Protein AF-A0A5J4XIP2-F1 (afdb_monomer_lite)

Sequence (838 aa):
MCTDHPALLGRNWTSDTNVEKLQFLTCLLGLTLDDIAARPRLLAYSVSGHLGPRVWFMYQTGAIEAPNTIMTSGLFSFINYSRVLFNERDCWEFLRQHMQLSVETIAAHQDLLLTSLPDRLAPRWQLLSSMADARAAFKAEDHLTALATLSDQDFEQMFQANGSAKPGCQAGGRTHMALTQSNSCIGALSAATPDWAGDNPTSALIAHFVSNDQTQDDVRKKAGSPAPCQGDFLLAQQRHTEDDSPQEPSRVHALSVLPMCARLRLPSLHLCQDHSHLSKQQPWNTVHYQLVTSDAKSASAGKAAAVEAEFAKAGISAEVTQKVLERYKPYITWDVETKLRPALQSWLQELGTEQLSQQLQKAQRLLVCKPEECSEVYSWLMSKGVSAARVQQKAPTVLTRELRAVQNTFEALQQAAAFSEAQMCALFHKHSVALAYGPDRVLGTLQAVSLMLGMPMTSESFRQVIMAAHPRLFHHSAATLHQRVTFFCQMYATATHVVKAALTSGTFTITEAVMQARAAKLQEQLGWDSKQLKQKLSAQPHILRCGPSTIARNLQAMQGAGFSQTQVWEMCTTQPALLAVKWDSDTSVEKLQFVTLLLGLHLDEIAVRPHLLACSVSGWLGPRVWFLYQTGAIEAPNTVMTSGLFGYITQPQVRFSERFCAPSAFPSMVFDSAFIHHWKRRWEFLRQHMSLSVETIAAHQDLLLTSLHDRLAPRWQLLSSIANVQTAFKAEDHLTALATLSDQDFVDFVTIHGELLLLDKLLSNSMQGAQELNPFAVGVLWRHGKQLATSCGIADNSIRLKPGGTRAARRILDDSDICCYAATSQLDATRAVVQLTS

Foldseek 3Di:
DCVVPVVVVPDDCPDPQNVVQVCLCCVQQVDDPVNCVVPVVSSVDGCVPQVVVLLVLCCVLVLDVGSNDHDDPLSVVCSVPDDDSPQLVVVSCCCCVVVVDDSVLCSVLVQLSVPDGPVLCVVLVVVCVVDPCSVVPDDSSVVSCCSRPDDPVRSVVVVVVVVPDDDDDDDDDDDDDDDDDDDDDDDDDDDDDDDDDDDDDDDDDDDDDDDDDDDDDDDDDDDDDDDDDDDDDDDDDDDDDDDDDDDDDDDDDDDDDDDDDDDDDDDDDDDDDDDDDDDDDDDPPDPDPPDDDPDVVVVLVVLLVLLLVLCVVLVQDSVLSCLLCVVVVVSSVDDVPPQRNVLSVQLCVVQNSPRSSVLCNVPSCNSVDGPVQLVLLLVVCVVLVANSVLLCVPPVLLSVDGNVQLVQLLVLLCPQLVDDSVLSNLLCNQQSCSSNQGNVQSSLLLVLLCVLLVHRSPDPVSSVLSSLFHNCSSVDGSVLLNVQQVLLCVQQHVHNLLSSQCGNLVLSVDDNVLLVVLLVLCCVLLVDDSNLSSVLCSVHVNLSVDDSVLLVVLLVLVVVVVDDNVLSSLLCSVPVCSSVDNSPDPQLVLLVLCCCQQQVDDPVRCSVVSLSSVDGCLQAQVLLLVLCCVLVLAVGSNCCVVSVVVVLSSDDPVSVQVVRVPCVRPVPDHSDPVSSVQSSVLVCCCCPVVVDDSNLCSVLVLSSVDPGPVQLVVLVVLVVVLVVQDPPDDVSVSSCLSRPDDPVRSVVVSVLSVLVSVLVVLVVVCVVVPDDDDVVSVVVSVVSLVVSCVVVVVPDDDDDDDDDDDDVVVVVVVPDCPVVVNVVVVVVVVVVVVVVVD

pLDDT: mean 70.8, std 23.27, range [22.14, 98.0]

Secondary structure (DSSP, 8-state):
-TTT-GGGTTS-TTSHHHHHHHHIIIIIS---HHHHHH-GGGGTS-IIIIIHHHHHHHHHTTSSSSTTS---HHHHHHHHH---TTHHHHHHHHHHHHS---HHHHHHTHHHHHH--HHHHHHHHHHHHH-TTHHHH--HHHHHHHHHHS-HHHHHHHHHHHTT--S------------------------------------------------------------------------------------PPPPP-------PPPPP---------------TTSSSSSS--STHHHHHHHHHHHHHHHHHHTT--HHHHHHHHHH-GGGGGS-IIIIIHHHHHHHHHHHHHHHHHHHHHH-TTGGGS-HHHHHHHHHHHHHTT--HHHHHHH-GGGTSS-HHHHHHHHHHHHHHHT--HHHHHHHHHHHGGGGGS-HHHHHHHHHHHHHHHT--TTSHHHHHHHHHS-TTGGGS-HHHHHHHHHHHHHHH--SHHHHHHHHHHTGGGS-HHHHHHHHHHHHHHH---HHHHHHHHHH-GGGGGS-HHHHHHHHHHHHHTT--HHHHHHHHHH-GGGGGS-SSSHHHHHHHHIIIIIS---HHHHHT-THHHHS-IIIIIHHHHHHHHHTTSSSSTTTTTTSSTHHHHTS-HHHHHHHH--TTT-TT---SHHHHHHHHHHHHHHHHTS---HHHHHH-THHHHSS-HHHHHHHHHHHHHHHTT-SSS-HHHHHHHHHH--HHHHHHHHHHHHHHHHHHHHHHHHHHT-S---HHHHHHHHHHHHHHHHHTTTT-S---PPS---SHHHHHHHT-THHHHHHHHHHHHHHHHHHT--

Radius of gyration: 39.17 Å; chains: 1; bounding box: 99×121×96 Å

Structure (mmCIF, N/CA/C/O backbone):
data_AF-A0A5J4XIP2-F1
#
_entry.id   AF-A0A5J4XIP2-F1
#
loop_
_atom_site.group_PDB
_atom_site.id
_atom_site.type_symbol
_atom_site.label_atom_id
_atom_site.label_alt_id
_atom_site.label_comp_id
_atom_site.label_asym_id
_atom_site.label_entity_id
_atom_site.label_seq_id
_atom_site.pdbx_PDB_ins_code
_atom_site.Cartn_x
_atom_site.Cartn_y
_atom_site.Cartn_z
_atom_site.occupancy
_atom_site.B_iso_or_equiv
_atom_site.auth_seq_id
_atom_site.auth_comp_id
_atom_site.auth_asym_id
_atom_site.auth_atom_id
_atom_site.pdbx_PDB_model_num
ATOM 1 N N . MET A 1 1 ? -10.848 33.178 -17.977 1.00 63.81 1 MET A N 1
ATOM 2 C CA . MET A 1 1 ? -10.389 31.880 -17.417 1.00 63.81 1 MET A CA 1
ATOM 3 C C . MET A 1 1 ? -10.055 30.837 -18.481 1.00 63.81 1 MET A C 1
ATOM 5 O O . MET A 1 1 ? -8.889 30.515 -18.657 1.00 63.81 1 MET A O 1
ATOM 9 N N . CYS A 1 2 ? -11.050 30.219 -19.138 1.00 60.41 2 CYS A N 1
ATOM 10 C CA . CYS A 1 2 ? -10.797 29.054 -20.007 1.00 60.41 2 CYS A CA 1
ATOM 11 C C . CYS A 1 2 ? -10.112 29.412 -21.336 1.00 60.41 2 CYS A C 1
ATOM 13 O O . CYS A 1 2 ? -9.422 28.574 -21.905 1.00 60.41 2 CYS A O 1
ATOM 15 N N . THR A 1 3 ? -10.267 30.659 -21.784 1.00 63.38 3 THR A N 1
ATOM 16 C CA . THR A 1 3 ? -9.483 31.303 -22.849 1.00 63.38 3 THR A CA 1
ATOM 17 C C . THR A 1 3 ? -7.989 31.334 -22.526 1.00 63.38 3 THR A C 1
ATOM 19 O O . THR A 1 3 ? -7.162 31.005 -23.367 1.00 63.38 3 THR A O 1
ATOM 22 N N . ASP A 1 4 ? -7.654 31.684 -21.286 1.00 52.78 4 ASP A N 1
ATOM 23 C CA . ASP A 1 4 ? -6.294 32.037 -20.855 1.00 52.78 4 ASP A CA 1
ATOM 24 C C . ASP A 1 4 ? -5.553 30.824 -20.265 1.00 52.78 4 ASP A C 1
ATOM 26 O O . ASP A 1 4 ? -4.326 30.792 -20.201 1.00 52.78 4 ASP A O 1
ATOM 30 N N . HIS A 1 5 ? -6.299 29.785 -19.874 1.00 61.97 5 HIS A N 1
ATOM 31 C CA . HIS A 1 5 ? -5.780 28.461 -19.538 1.00 61.97 5 HIS A CA 1
ATOM 32 C C . HIS A 1 5 ? -6.679 27.340 -20.111 1.00 61.97 5 HIS A C 1
ATOM 34 O O . HIS A 1 5 ? -7.504 26.774 -19.386 1.00 61.97 5 HIS A O 1
ATOM 40 N N . PRO A 1 6 ? -6.479 26.933 -21.384 1.00 70.19 6 PRO A N 1
ATOM 41 C CA . PRO A 1 6 ? -7.266 25.876 -22.038 1.00 70.19 6 PRO A CA 1
ATOM 42 C C . PRO A 1 6 ? -7.255 24.517 -21.318 1.00 70.19 6 PRO A C 1
ATOM 44 O O . PRO A 1 6 ? -8.220 23.761 -21.401 1.00 70.19 6 PRO A O 1
ATOM 47 N N . ALA A 1 7 ? -6.218 24.228 -20.521 1.00 63.88 7 ALA A N 1
ATOM 48 C CA . ALA A 1 7 ? -6.122 23.033 -19.668 1.00 63.88 7 ALA A CA 1
ATOM 49 C C . ALA A 1 7 ? -7.235 22.910 -18.596 1.00 63.88 7 ALA A C 1
ATOM 51 O O . ALA A 1 7 ? -7.319 21.898 -17.895 1.00 63.88 7 ALA A O 1
ATOM 52 N N . LEU A 1 8 ? -8.086 23.931 -18.449 1.00 67.12 8 LEU A N 1
ATOM 53 C CA . LEU A 1 8 ? -9.276 23.927 -17.598 1.00 67.12 8 LEU A CA 1
ATOM 54 C C . LEU A 1 8 ? -10.524 23.340 -18.284 1.00 67.12 8 LEU A C 1
ATOM 56 O O . LEU A 1 8 ? -11.415 22.855 -17.585 1.00 67.12 8 LEU A O 1
ATOM 60 N N . LEU A 1 9 ? -10.572 23.315 -19.623 1.00 62.44 9 LEU A N 1
ATOM 61 C CA . LEU A 1 9 ? -11.719 22.820 -20.403 1.00 62.44 9 LEU A CA 1
ATOM 62 C C . LEU A 1 9 ? -11.900 21.294 -20.315 1.00 62.44 9 LEU A C 1
ATOM 64 O O . LEU A 1 9 ? -13.014 20.800 -20.438 1.00 62.44 9 LEU A O 1
ATOM 68 N N . GLY A 1 10 ? -10.821 20.546 -20.063 1.00 63.59 10 GLY A N 1
ATOM 69 C CA . GLY A 1 10 ? -10.853 19.085 -19.906 1.00 63.59 10 GLY A CA 1
ATOM 70 C C . GLY A 1 10 ? -11.088 18.586 -18.473 1.00 63.59 10 GLY A C 1
ATOM 71 O O . GLY A 1 10 ? -11.001 17.383 -18.228 1.00 63.59 10 GLY A O 1
ATOM 72 N N . ARG A 1 11 ? -11.319 19.474 -17.495 1.00 68.88 11 ARG A N 1
ATOM 73 C CA . ARG A 1 11 ? -11.442 19.090 -16.077 1.00 68.88 11 ARG A CA 1
ATOM 74 C C . ARG A 1 11 ? -12.892 18.852 -15.673 1.00 68.88 11 ARG A C 1
ATOM 76 O O . ARG A 1 11 ? -13.758 19.682 -15.922 1.00 68.88 11 ARG A O 1
ATOM 83 N N . ASN A 1 12 ? -13.142 17.757 -14.954 1.00 75.06 12 ASN A N 1
ATOM 84 C CA . ASN A 1 12 ? -14.425 17.564 -14.285 1.00 75.06 12 ASN A CA 1
ATOM 85 C C . ASN A 1 12 ? -14.520 18.480 -13.051 1.00 75.06 12 ASN A C 1
ATOM 87 O O . ASN A 1 12 ? -13.942 18.194 -12.003 1.00 75.06 12 ASN A O 1
ATOM 91 N N . TRP A 1 13 ? -15.262 19.576 -13.171 1.00 76.75 13 TRP A N 1
ATOM 92 C CA . TRP A 1 13 ? -15.461 20.544 -12.090 1.00 76.75 13 TRP A CA 1
ATOM 93 C C . TRP A 1 13 ? -16.357 20.035 -10.953 1.00 76.75 13 TRP A C 1
ATOM 95 O O . TRP A 1 13 ? -16.252 20.547 -9.843 1.00 76.75 13 TRP A O 1
ATOM 105 N N . THR A 1 14 ? -17.158 18.985 -11.175 1.00 68.12 14 THR A N 1
ATOM 106 C CA . THR A 1 14 ? -17.990 18.363 -10.128 1.00 68.12 14 THR A CA 1
ATOM 107 C C . THR A 1 14 ? -17.282 17.224 -9.389 1.00 68.12 14 THR A C 1
ATOM 109 O O . THR A 1 14 ? -17.925 16.502 -8.632 1.00 68.12 14 THR A O 1
ATOM 112 N N . SER A 1 15 ? -15.981 17.001 -9.614 1.00 77.44 15 SER A N 1
ATOM 113 C CA . SER A 1 15 ? -15.208 16.051 -8.806 1.00 77.44 15 SER A CA 1
ATOM 114 C C . SER A 1 15 ? -14.822 16.674 -7.465 1.00 77.44 15 SER A C 1
ATOM 116 O O . SER A 1 15 ? -14.308 17.797 -7.459 1.00 77.44 15 SER A O 1
ATOM 118 N N . ASP A 1 16 ? -14.955 15.917 -6.374 1.00 69.38 16 ASP A N 1
ATOM 119 C CA . ASP A 1 16 ? -14.641 16.328 -4.995 1.00 69.38 16 ASP A CA 1
ATOM 120 C C . ASP A 1 16 ? -13.322 17.115 -4.885 1.00 69.38 16 ASP A C 1
ATOM 122 O O . ASP A 1 16 ? -13.265 18.151 -4.237 1.00 69.38 16 ASP A O 1
ATOM 126 N N . THR A 1 17 ? -12.275 16.687 -5.598 1.00 76.62 17 THR A N 1
ATOM 127 C CA . THR A 1 17 ? -10.926 17.285 -5.564 1.00 76.62 17 THR A CA 1
ATOM 128 C C . THR A 1 17 ? -10.814 18.668 -6.225 1.00 76.62 17 THR A C 1
ATOM 130 O O . THR A 1 17 ? -9.815 19.355 -6.032 1.00 76.62 17 THR A O 1
ATOM 133 N N . ASN A 1 18 ? -11.792 19.085 -7.035 1.00 81.88 18 ASN A N 1
ATOM 134 C CA . ASN A 1 18 ? -11.875 20.447 -7.582 1.00 81.88 18 ASN A CA 1
ATOM 135 C C . ASN A 1 18 ? -12.811 21.329 -6.739 1.00 81.88 18 ASN A C 1
ATOM 137 O O . ASN A 1 18 ? -12.540 22.520 -6.592 1.00 81.88 18 ASN A O 1
ATOM 141 N N . VAL A 1 19 ? -13.836 20.740 -6.113 1.00 83.12 19 VAL A N 1
ATOM 142 C CA . VAL A 1 19 ? -14.669 21.414 -5.102 1.00 83.12 19 VAL A CA 1
ATOM 143 C C . VAL A 1 19 ? -13.830 21.756 -3.864 1.00 83.12 19 VAL A C 1
ATOM 145 O O . VAL A 1 19 ? -13.813 22.910 -3.451 1.00 83.12 19 VAL A O 1
ATOM 148 N N . GLU A 1 20 ? -13.035 20.807 -3.359 1.00 84.31 20 GLU A N 1
ATOM 149 C CA . GLU A 1 20 ? -12.072 20.982 -2.258 1.00 84.31 20 GLU A CA 1
ATOM 150 C C . GLU A 1 20 ? -11.075 22.121 -2.544 1.00 84.31 20 GLU A C 1
ATOM 152 O O . GLU A 1 20 ? -10.775 22.922 -1.662 1.00 84.31 20 GLU A O 1
ATOM 157 N N . LYS A 1 21 ? -10.594 22.246 -3.792 1.00 89.06 21 LYS A N 1
ATOM 158 C CA . LYS A 1 21 ? -9.721 23.357 -4.216 1.00 89.06 21 LYS A CA 1
ATOM 159 C C . LYS A 1 21 ? -10.427 24.702 -4.172 1.00 89.06 21 LYS A C 1
ATOM 161 O O . LYS A 1 21 ? -9.859 25.650 -3.643 1.00 89.06 21 LYS A O 1
ATOM 166 N N . LEU A 1 22 ? -11.630 24.794 -4.739 1.00 88.75 22 LEU A N 1
ATOM 167 C CA . LEU A 1 22 ? -12.392 26.042 -4.736 1.00 88.75 22 LEU A CA 1
ATOM 168 C C . LEU A 1 22 ? -12.723 26.455 -3.299 1.00 88.75 22 LEU A C 1
ATOM 170 O O . LEU A 1 22 ? -12.406 27.575 -2.925 1.00 88.75 22 LEU A O 1
ATOM 174 N N . GLN A 1 23 ? -13.214 25.530 -2.469 1.00 85.75 23 GLN A N 1
ATOM 175 C CA . GLN A 1 23 ? -13.461 25.760 -1.042 1.00 85.75 23 GLN A CA 1
ATOM 176 C C . GLN A 1 23 ? -12.197 26.192 -0.284 1.00 85.75 23 GLN A C 1
ATOM 178 O O . GLN A 1 23 ? -12.260 27.120 0.514 1.00 85.75 23 GLN A O 1
ATOM 183 N N . PHE A 1 24 ? -11.036 25.581 -0.538 1.00 87.25 24 PHE A N 1
ATOM 184 C CA . PHE A 1 24 ? -9.781 26.011 0.086 1.00 87.25 24 PHE A CA 1
ATOM 185 C C . PHE A 1 24 ? -9.396 27.445 -0.322 1.00 87.25 24 PHE A C 1
ATOM 187 O O . PHE A 1 24 ? -8.991 28.242 0.521 1.00 87.25 24 PHE A O 1
ATOM 194 N N . LEU A 1 25 ? -9.542 27.795 -1.603 1.00 88.38 25 LEU A N 1
ATOM 195 C CA . LEU A 1 25 ? -9.218 29.135 -2.099 1.00 88.38 25 LEU A CA 1
ATOM 196 C C . LEU A 1 25 ? -10.207 30.201 -1.589 1.00 88.38 25 LEU A C 1
ATOM 198 O O . LEU A 1 25 ? -9.766 31.256 -1.144 1.00 88.38 25 LEU A O 1
ATOM 202 N N . THR A 1 26 ? -11.517 29.937 -1.610 1.00 88.75 26 THR A N 1
ATOM 203 C CA . THR A 1 26 ? -12.541 30.926 -1.225 1.00 88.75 26 THR A CA 1
ATOM 204 C C . THR A 1 26 ? -12.792 30.995 0.280 1.00 88.75 26 THR A C 1
ATOM 206 O O . THR A 1 26 ? -13.013 32.075 0.813 1.00 88.75 26 THR A O 1
ATOM 209 N N . CYS A 1 27 ? -12.805 29.853 0.977 1.00 80.69 27 CYS A N 1
ATOM 210 C CA . CYS A 1 27 ? -13.243 29.768 2.376 1.00 80.69 27 CYS A CA 1
ATOM 211 C C . CYS A 1 27 ? -12.091 29.716 3.383 1.00 80.69 27 CYS A C 1
ATOM 213 O O . CYS A 1 27 ? -12.325 30.056 4.539 1.00 80.69 27 CYS A O 1
ATOM 215 N N . LEU A 1 28 ? -10.885 29.301 2.970 1.00 77.81 28 LEU A N 1
ATOM 216 C CA . LEU A 1 28 ? -9.678 29.486 3.780 1.00 77.81 28 LEU A CA 1
ATOM 217 C C . LEU A 1 28 ? -8.978 30.778 3.349 1.00 77.81 28 LEU A C 1
ATOM 219 O O . LEU A 1 28 ? -9.029 31.755 4.075 1.00 77.81 28 LEU A O 1
ATOM 223 N N . LEU A 1 29 ? -8.445 30.854 2.125 1.00 80.19 29 LEU A N 1
ATOM 224 C CA . LEU A 1 29 ? -7.677 32.026 1.662 1.00 80.19 29 LEU A CA 1
ATOM 225 C C . LEU A 1 29 ? -8.498 33.294 1.342 1.00 80.19 29 LEU A C 1
ATOM 227 O O . LEU A 1 29 ? -7.944 34.260 0.819 1.00 80.19 29 LEU A O 1
ATOM 231 N N . GLY A 1 30 ? -9.802 33.304 1.635 1.00 84.75 30 GLY A N 1
ATOM 232 C CA . GLY A 1 30 ? -10.672 34.478 1.494 1.00 84.75 30 GLY A CA 1
ATOM 233 C C . GLY A 1 30 ? -10.824 35.018 0.067 1.00 84.75 30 GLY A C 1
ATOM 234 O O . GLY A 1 30 ? -11.283 36.146 -0.103 1.00 84.75 30 GLY A O 1
ATOM 235 N N . LEU A 1 31 ? -10.423 34.258 -0.960 1.00 84.06 31 LEU A N 1
ATOM 236 C CA . LEU A 1 31 ? -10.414 34.744 -2.338 1.00 84.06 31 LEU A CA 1
ATOM 237 C C . LEU A 1 31 ? -11.822 34.895 -2.910 1.00 84.06 31 LEU A C 1
ATOM 239 O O . LEU A 1 31 ? -12.661 33.998 -2.794 1.00 84.06 31 LEU A O 1
ATOM 243 N N . THR A 1 32 ? -12.044 35.992 -3.633 1.00 88.44 32 THR A N 1
ATOM 244 C CA . THR A 1 32 ? -13.228 36.126 -4.485 1.00 88.44 32 THR A CA 1
ATOM 245 C C . THR A 1 32 ? -13.140 35.179 -5.689 1.00 88.44 32 THR A C 1
ATOM 247 O O . THR A 1 32 ? -12.062 34.711 -6.073 1.00 88.44 32 THR A O 1
ATOM 250 N N . LEU A 1 33 ? -14.276 34.901 -6.336 1.00 82.94 33 LEU A N 1
ATOM 251 C CA . LEU A 1 33 ? -14.262 34.156 -7.599 1.00 82.94 33 LEU A CA 1
ATOM 252 C C . LEU A 1 33 ? -13.521 34.929 -8.703 1.00 82.94 33 LEU A C 1
ATOM 254 O O . LEU A 1 33 ? -12.878 34.298 -9.539 1.00 82.94 33 LEU A O 1
ATOM 258 N N . ASP A 1 34 ? -13.531 36.263 -8.660 1.00 80.75 34 ASP A N 1
ATOM 259 C CA . ASP A 1 34 ? -12.810 37.120 -9.604 1.00 80.75 34 ASP A CA 1
ATOM 260 C C . ASP A 1 34 ? -11.289 37.073 -9.383 1.00 80.75 34 ASP A C 1
ATOM 262 O O . ASP A 1 34 ? -10.526 36.985 -10.344 1.00 80.75 34 ASP A O 1
ATOM 266 N N . ASP A 1 35 ? -10.822 36.998 -8.131 1.00 82.38 35 ASP A N 1
ATOM 267 C CA . ASP A 1 35 ? -9.408 36.768 -7.804 1.00 82.38 35 ASP A CA 1
ATOM 268 C C . ASP A 1 35 ? -8.888 35.422 -8.323 1.00 82.38 35 ASP A C 1
ATOM 270 O O . ASP A 1 35 ? -7.736 35.322 -8.761 1.00 82.38 35 ASP A O 1
ATOM 274 N N . ILE A 1 36 ? -9.727 34.384 -8.253 1.00 85.31 36 ILE A N 1
ATOM 275 C CA . ILE A 1 36 ? -9.437 33.045 -8.780 1.00 85.31 36 ILE A CA 1
ATOM 276 C C . ILE A 1 36 ? -9.505 33.061 -10.315 1.00 85.31 36 ILE A C 1
ATOM 278 O O . ILE A 1 36 ? -8.682 32.420 -10.976 1.00 85.31 36 ILE A O 1
ATOM 282 N N . ALA A 1 37 ? -10.432 33.829 -10.895 1.00 79.44 37 ALA A N 1
ATOM 283 C CA . ALA A 1 37 ? -10.573 33.991 -12.337 1.00 79.44 37 ALA A CA 1
ATOM 284 C C . ALA A 1 37 ? -9.402 34.754 -12.971 1.00 79.44 37 ALA A C 1
ATOM 286 O O . ALA A 1 37 ? -8.954 34.379 -14.056 1.00 79.44 37 ALA A O 1
ATOM 287 N N . ALA A 1 38 ? -8.868 35.757 -12.272 1.00 79.00 38 ALA A N 1
ATOM 288 C CA . ALA A 1 38 ? -7.651 36.479 -12.631 1.00 79.00 38 ALA A CA 1
ATOM 289 C C . ALA A 1 38 ? -6.371 35.648 -12.418 1.00 79.00 38 ALA A C 1
ATOM 291 O O . ALA A 1 38 ? -5.333 35.952 -13.004 1.00 79.00 38 ALA A O 1
ATOM 292 N N . ARG A 1 39 ? -6.417 34.585 -11.596 1.00 83.31 39 ARG A N 1
ATOM 293 C CA . ARG A 1 39 ? -5.248 33.751 -11.251 1.00 83.31 39 ARG A CA 1
ATOM 294 C C . ARG A 1 39 ? -5.514 32.239 -11.423 1.00 83.31 39 ARG A C 1
ATOM 296 O O . ARG A 1 39 ? -5.312 31.473 -10.474 1.00 83.31 39 ARG A O 1
ATOM 303 N N . PRO A 1 40 ? -5.884 31.737 -12.626 1.00 81.06 40 PRO A N 1
ATOM 304 C CA . PRO A 1 40 ? -6.382 30.362 -12.786 1.00 81.06 40 PRO A CA 1
ATOM 305 C C . PRO A 1 40 ? -5.359 29.265 -12.444 1.00 81.06 40 PRO A C 1
ATOM 307 O O . PRO A 1 40 ? -5.737 28.125 -12.166 1.00 81.06 40 PRO A O 1
ATOM 310 N N . ARG A 1 41 ? -4.059 29.601 -12.419 1.00 78.62 41 ARG A N 1
ATOM 311 C CA . ARG A 1 41 ? -2.966 28.701 -12.009 1.00 78.62 41 ARG A CA 1
ATOM 312 C C . ARG A 1 41 ? -3.130 28.166 -10.581 1.00 78.62 41 ARG A C 1
ATOM 314 O O . ARG A 1 41 ? -2.703 27.043 -10.326 1.00 78.62 41 ARG A O 1
ATOM 321 N N . LEU A 1 42 ? -3.817 28.882 -9.685 1.00 81.06 42 LEU A N 1
ATOM 322 C CA . LEU A 1 42 ? -4.110 28.401 -8.326 1.00 81.06 42 LEU A CA 1
ATOM 323 C C . LEU A 1 42 ? -4.879 27.064 -8.331 1.00 81.06 42 LEU A C 1
ATOM 325 O O . LEU A 1 42 ? -4.621 26.192 -7.504 1.00 81.06 42 LEU A O 1
ATOM 329 N N . LEU A 1 43 ? -5.748 26.849 -9.325 1.00 84.75 43 LEU A N 1
ATOM 330 C CA . LEU A 1 43 ? -6.528 25.617 -9.492 1.00 84.75 43 LEU A CA 1
ATOM 331 C C . LEU A 1 43 ? -5.691 24.450 -10.053 1.00 84.75 43 LEU A C 1
ATOM 333 O O . LEU A 1 43 ? -6.121 23.290 -10.013 1.00 84.75 43 LEU A O 1
ATOM 337 N N . ALA A 1 44 ? -4.483 24.706 -10.570 1.00 80.38 44 ALA A N 1
ATOM 338 C CA . ALA A 1 44 ? -3.565 23.651 -10.990 1.00 80.38 44 ALA A CA 1
ATOM 339 C C . ALA A 1 44 ? -3.061 22.848 -9.778 1.00 80.38 44 ALA A C 1
ATOM 341 O O . ALA A 1 44 ? -3.147 21.617 -9.793 1.00 80.38 44 ALA A O 1
ATOM 342 N N . TYR A 1 45 ? -2.635 23.542 -8.719 1.00 80.94 45 TYR A N 1
ATOM 343 C CA . TYR A 1 45 ? -2.047 22.968 -7.507 1.00 80.94 45 TYR A CA 1
ATOM 344 C C . TYR A 1 45 ? -2.993 22.040 -6.728 1.00 80.94 45 TYR A C 1
ATOM 346 O O . TYR A 1 45 ? -4.213 22.078 -6.882 1.00 80.94 45 TYR A O 1
ATOM 354 N N . SER A 1 46 ? -2.419 21.175 -5.886 1.00 82.81 46 SER A N 1
ATOM 355 C CA . SER A 1 46 ? -3.157 20.313 -4.951 1.00 82.81 46 SER A CA 1
ATOM 356 C C . SER A 1 46 ? -3.319 21.000 -3.592 1.00 82.81 46 SER A C 1
ATOM 358 O O . SER A 1 46 ? -2.352 21.570 -3.086 1.00 82.81 46 SER A O 1
ATOM 360 N N . VAL A 1 47 ? -4.499 20.891 -2.968 1.00 80.38 47 VAL A N 1
ATOM 361 C CA . VAL A 1 47 ? -4.732 21.385 -1.598 1.00 80.38 47 VAL A CA 1
ATOM 362 C C . VAL A 1 47 ? -3.801 20.677 -0.618 1.00 80.38 47 VAL A C 1
ATOM 364 O O . VAL A 1 47 ? -2.917 21.301 -0.038 1.00 80.38 47 VAL A O 1
ATOM 367 N N . SER A 1 48 ? -3.932 19.356 -0.504 1.00 74.19 48 SER A N 1
ATOM 368 C CA . SER A 1 48 ? -3.174 18.536 0.448 1.00 74.19 48 SER A CA 1
ATOM 369 C C . SER A 1 48 ? -1.677 18.432 0.138 1.00 74.19 48 SER A C 1
ATOM 371 O O . SER A 1 48 ? -0.892 18.156 1.040 1.00 74.19 48 SER A O 1
ATOM 373 N N . GLY A 1 49 ? -1.271 18.645 -1.119 1.00 63.59 49 GLY A N 1
ATOM 374 C CA . GLY A 1 49 ? 0.123 18.490 -1.547 1.00 63.59 49 GLY A CA 1
ATOM 375 C C . GLY A 1 49 ? 0.921 19.781 -1.743 1.00 63.59 49 GLY A C 1
ATOM 376 O O . GLY A 1 49 ? 2.139 19.695 -1.828 1.00 63.59 49 GLY A O 1
ATOM 377 N N . HIS A 1 50 ? 0.278 20.944 -1.900 1.00 85.06 50 HIS A N 1
ATOM 378 C CA . HIS A 1 50 ? 0.963 22.199 -2.258 1.00 85.06 50 HIS A CA 1
ATOM 379 C C . HIS A 1 50 ? 0.419 23.408 -1.487 1.00 85.06 50 HIS A C 1
ATOM 381 O O . HIS A 1 50 ? 1.181 24.073 -0.792 1.00 85.06 50 HIS A O 1
ATOM 387 N N . LEU A 1 51 ? -0.883 23.697 -1.605 1.00 81.88 51 LEU A N 1
ATOM 388 C CA . LEU A 1 51 ? -1.464 24.927 -1.056 1.00 81.88 51 LEU A CA 1
ATOM 389 C C . LEU A 1 51 ? -1.542 24.875 0.476 1.00 81.88 51 LEU A C 1
ATOM 391 O O . LEU A 1 51 ? -0.999 25.750 1.141 1.00 81.88 51 LEU A O 1
ATOM 395 N N . GLY A 1 52 ? -2.126 23.812 1.037 1.00 81.38 52 GLY A N 1
ATOM 396 C CA . GLY A 1 52 ? -2.249 23.604 2.483 1.00 81.38 52 GLY A CA 1
ATOM 397 C C . GLY A 1 52 ? -0.914 23.721 3.230 1.00 81.38 52 GLY A C 1
ATOM 398 O O . GLY A 1 52 ? -0.826 24.539 4.142 1.00 81.38 52 GLY A O 1
ATOM 399 N N . PRO A 1 53 ? 0.147 22.991 2.829 1.00 78.75 53 PRO A N 1
ATOM 400 C CA . PRO A 1 53 ? 1.464 23.102 3.458 1.00 78.75 53 PRO A CA 1
ATOM 401 C C . PRO A 1 53 ? 2.081 24.510 3.419 1.00 78.75 53 PRO A C 1
ATOM 403 O O . PRO A 1 53 ? 2.709 24.907 4.395 1.00 78.75 53 PRO A O 1
ATOM 406 N N . ARG A 1 54 ? 1.890 25.280 2.334 1.00 78.44 54 ARG A N 1
ATOM 407 C CA . ARG A 1 54 ? 2.416 26.657 2.218 1.00 78.44 54 ARG A CA 1
ATOM 408 C C . ARG A 1 54 ? 1.652 27.640 3.099 1.00 78.44 54 ARG A C 1
ATOM 410 O O . ARG A 1 54 ? 2.272 28.405 3.825 1.00 78.44 54 ARG A O 1
ATOM 417 N N . VAL A 1 55 ? 0.321 27.582 3.082 1.00 81.00 55 VAL A N 1
ATOM 418 C CA . VAL A 1 55 ? -0.532 28.438 3.926 1.00 81.00 55 VAL A CA 1
ATOM 419 C C . VAL A 1 55 ? -0.308 28.131 5.408 1.00 81.00 55 VAL A C 1
ATOM 421 O O . VAL A 1 55 ? -0.176 29.046 6.213 1.00 81.00 55 VAL A O 1
ATOM 424 N N . TRP A 1 56 ? -0.167 26.850 5.763 1.00 75.56 56 TRP A N 1
ATOM 425 C CA . TRP A 1 56 ? 0.175 26.435 7.123 1.00 75.56 56 TRP A CA 1
ATOM 426 C C . TRP A 1 56 ? 1.569 26.911 7.555 1.00 75.56 56 TRP A C 1
ATOM 428 O O . TRP A 1 56 ? 1.727 27.377 8.679 1.00 75.56 56 TRP A O 1
ATOM 438 N N . PHE A 1 57 ? 2.568 26.853 6.668 1.00 76.25 57 PHE A N 1
ATOM 439 C CA . PHE A 1 57 ? 3.893 27.422 6.930 1.00 76.25 57 PHE A CA 1
ATOM 440 C C . PHE A 1 57 ? 3.819 28.934 7.188 1.00 76.25 57 PHE A C 1
ATOM 442 O O . PHE A 1 57 ? 4.346 29.397 8.194 1.00 76.25 57 PHE A O 1
ATOM 449 N N . MET A 1 58 ? 3.102 29.685 6.345 1.00 78.94 58 MET A N 1
ATOM 450 C CA . MET A 1 58 ? 2.911 31.133 6.510 1.00 78.94 58 MET A CA 1
ATOM 451 C C . MET A 1 58 ? 2.181 31.482 7.815 1.00 78.94 58 MET A C 1
ATOM 453 O O . MET A 1 58 ? 2.522 32.466 8.461 1.00 78.94 58 MET A O 1
ATOM 457 N N . TYR A 1 59 ? 1.218 30.665 8.246 1.00 75.19 59 TYR A N 1
ATOM 458 C CA . TYR A 1 59 ? 0.584 30.816 9.557 1.00 75.19 59 TYR A CA 1
ATOM 459 C C . TYR A 1 59 ? 1.578 30.546 10.703 1.00 75.19 59 TYR A C 1
ATOM 461 O O . TYR A 1 59 ? 1.705 31.356 11.618 1.00 75.19 59 TYR A O 1
ATOM 469 N N . GLN A 1 60 ? 2.369 29.468 10.624 1.00 71.12 60 GLN A N 1
ATOM 470 C CA . GLN A 1 60 ? 3.379 29.140 11.641 1.00 71.12 60 GLN A CA 1
ATOM 471 C C . GLN A 1 60 ? 4.523 30.162 11.742 1.00 71.12 60 GLN A C 1
ATOM 473 O O . GLN A 1 60 ? 5.026 30.390 12.840 1.00 71.12 60 GLN A O 1
ATOM 478 N N . THR A 1 61 ? 4.930 30.801 10.641 1.00 69.69 61 THR A N 1
ATOM 479 C CA . THR A 1 61 ? 5.937 31.878 10.664 1.00 69.69 61 THR A CA 1
ATOM 480 C C . THR A 1 61 ? 5.361 33.246 11.038 1.00 69.69 61 THR A C 1
ATOM 482 O O . THR A 1 61 ? 6.118 34.217 11.132 1.00 69.69 61 THR A O 1
ATOM 485 N N . GLY A 1 62 ? 4.046 33.339 11.277 1.00 74.94 62 GLY A N 1
ATOM 486 C CA . GLY A 1 62 ? 3.324 34.583 11.548 1.00 74.94 62 GLY A CA 1
ATOM 487 C C . GLY A 1 62 ? 3.203 35.514 10.338 1.00 74.94 62 GLY A C 1
ATOM 488 O O . GLY A 1 62 ? 2.942 36.695 10.523 1.00 74.94 62 GLY A O 1
ATOM 489 N N . ALA A 1 63 ? 3.407 35.006 9.119 1.00 68.00 63 ALA A N 1
ATOM 490 C CA . ALA A 1 63 ? 3.219 35.745 7.870 1.00 68.00 63 ALA A CA 1
ATOM 491 C C . ALA A 1 63 ? 1.736 35.982 7.509 1.00 68.00 63 ALA A C 1
ATOM 493 O O . ALA A 1 63 ? 1.437 36.800 6.641 1.00 68.00 63 ALA A O 1
ATOM 494 N N . ILE A 1 64 ? 0.817 35.282 8.183 1.00 73.25 64 ILE A N 1
ATOM 495 C CA . ILE A 1 64 ? -0.614 35.600 8.275 1.00 73.25 64 ILE A CA 1
ATOM 496 C C . ILE A 1 64 ? -1.080 35.388 9.721 1.00 73.25 64 ILE A C 1
ATOM 498 O O . ILE A 1 64 ? -0.729 34.386 10.340 1.00 73.25 64 ILE A O 1
ATOM 502 N N . GLU A 1 65 ? -1.875 36.316 10.262 1.00 60.69 65 GLU A N 1
ATOM 503 C CA . GLU A 1 65 ? -2.357 36.252 11.655 1.00 60.69 65 GLU A CA 1
ATOM 504 C C . GLU A 1 65 ? -3.417 35.162 11.879 1.00 60.69 65 GLU A C 1
ATOM 506 O O . GLU A 1 65 ? -3.527 34.602 12.969 1.00 60.69 65 GLU A O 1
ATOM 511 N N . ALA A 1 66 ? -4.188 34.839 10.840 1.00 63.19 66 ALA A N 1
ATOM 512 C CA . ALA A 1 66 ? -5.160 33.756 10.819 1.00 63.19 66 ALA A CA 1
ATOM 513 C C . ALA A 1 66 ? -5.220 33.133 9.412 1.00 63.19 66 ALA A C 1
ATOM 515 O O . ALA A 1 66 ? -4.919 33.820 8.431 1.00 63.19 66 ALA A O 1
ATOM 516 N N . PRO A 1 67 ? -5.675 31.872 9.265 1.00 52.41 67 PRO A N 1
ATOM 517 C CA . PRO A 1 67 ? -5.858 31.249 7.951 1.00 52.41 67 PRO A CA 1
ATOM 518 C C . PRO A 1 67 ? -6.801 32.028 7.020 1.00 52.41 67 PRO A C 1
ATOM 520 O O . PRO A 1 67 ? -6.648 31.940 5.805 1.00 52.41 67 PRO A O 1
ATOM 523 N N . ASN A 1 68 ? -7.733 32.793 7.605 1.00 54.16 68 ASN A N 1
ATOM 524 C CA . ASN A 1 68 ? -8.818 33.507 6.927 1.00 54.16 68 ASN A CA 1
ATOM 525 C C . ASN A 1 68 ? -8.519 34.995 6.645 1.00 54.16 68 ASN A C 1
ATOM 527 O O . ASN A 1 68 ? -9.418 35.732 6.235 1.00 54.16 68 ASN A O 1
ATOM 531 N N . THR A 1 69 ? -7.300 35.476 6.911 1.00 60.28 69 THR A N 1
ATOM 532 C CA . THR A 1 69 ? -6.931 36.877 6.656 1.00 60.28 69 THR A CA 1
ATOM 533 C C . THR A 1 69 ? -6.810 37.130 5.150 1.00 60.28 69 THR A C 1
ATOM 535 O O . THR A 1 69 ? -6.161 36.358 4.444 1.00 60.28 69 THR A O 1
ATOM 538 N N . ILE A 1 70 ? -7.396 38.229 4.654 1.00 54.00 70 ILE A N 1
ATOM 539 C CA . ILE A 1 70 ? -7.288 38.636 3.243 1.00 54.00 70 ILE A CA 1
ATOM 540 C C . ILE A 1 70 ? -5.808 38.830 2.897 1.00 54.00 70 ILE A C 1
ATOM 542 O O . ILE A 1 70 ? -5.163 39.762 3.378 1.00 54.00 70 ILE A O 1
ATOM 546 N N . MET A 1 71 ? -5.263 37.946 2.061 1.00 61.16 71 MET A N 1
ATOM 547 C CA . MET A 1 71 ? -3.864 38.025 1.654 1.00 61.16 71 MET A CA 1
ATOM 548 C C . MET A 1 71 ? -3.608 39.248 0.770 1.00 61.16 71 MET A C 1
ATOM 550 O O . MET A 1 71 ? -4.325 39.521 -0.192 1.00 61.16 71 MET A O 1
ATOM 554 N N . THR A 1 72 ? -2.531 39.967 1.076 1.00 60.28 72 THR A N 1
ATOM 555 C CA . THR A 1 72 ? -2.022 41.057 0.241 1.00 60.28 72 THR A CA 1
ATOM 556 C C . THR A 1 72 ? -1.292 40.507 -0.991 1.00 60.28 72 THR A C 1
ATOM 558 O O . THR A 1 72 ? -0.914 39.334 -1.054 1.00 60.28 72 THR A O 1
ATOM 561 N N . SER A 1 73 ? -1.064 41.357 -1.995 1.00 54.12 73 SER A N 1
ATOM 562 C CA . SER A 1 73 ? -0.423 40.969 -3.262 1.00 54.12 73 SER A CA 1
ATOM 563 C C . SER A 1 73 ? 0.949 40.299 -3.083 1.00 54.12 73 SER A C 1
ATOM 565 O O . SER A 1 73 ? 1.232 39.325 -3.779 1.00 54.12 73 SER A O 1
ATOM 567 N N . GLY A 1 74 ? 1.765 40.751 -2.124 1.00 56.31 74 GLY A N 1
ATOM 568 C CA . GLY A 1 74 ? 3.067 40.142 -1.813 1.00 56.31 74 GLY A CA 1
ATOM 569 C C . GLY A 1 74 ? 2.962 38.708 -1.276 1.00 56.31 74 GLY A C 1
ATOM 570 O O . GLY A 1 74 ? 3.709 37.827 -1.698 1.00 56.31 74 GLY A O 1
ATOM 571 N N . LEU A 1 75 ? 1.971 38.422 -0.425 1.00 61.38 75 LEU A N 1
ATOM 572 C CA . LEU A 1 75 ? 1.747 37.073 0.114 1.00 61.38 75 LEU A CA 1
ATOM 573 C C . LEU A 1 75 ? 1.308 36.080 -0.986 1.00 61.38 75 LEU A C 1
ATOM 575 O O . LEU A 1 75 ? 1.669 34.901 -0.942 1.00 61.38 75 LEU A O 1
ATOM 579 N N . PHE A 1 76 ? 0.630 36.556 -2.038 1.00 65.31 76 PHE A N 1
ATOM 580 C CA . PHE A 1 76 ? 0.357 35.748 -3.234 1.00 65.31 76 PHE A CA 1
ATOM 581 C C . PHE A 1 76 ? 1.586 35.506 -4.118 1.00 65.31 76 PHE A C 1
ATOM 583 O O . PHE A 1 76 ? 1.683 34.435 -4.730 1.00 65.31 76 PHE A O 1
ATOM 590 N N . SER A 1 77 ? 2.536 36.444 -4.178 1.00 61.75 77 SER A N 1
ATOM 591 C CA . SER A 1 77 ? 3.841 36.209 -4.812 1.00 61.75 77 SER A CA 1
ATOM 592 C C . SER A 1 77 ? 4.646 35.153 -4.055 1.00 61.75 77 SER A C 1
ATOM 594 O O . SER A 1 77 ? 5.271 34.303 -4.689 1.00 61.75 77 SER A O 1
ATOM 596 N N . PHE A 1 78 ? 4.549 35.098 -2.722 1.00 61.75 78 PHE A N 1
ATOM 597 C CA . PHE A 1 78 ? 5.127 33.993 -1.957 1.00 61.75 78 PHE A CA 1
ATOM 598 C C . PHE A 1 78 ? 4.519 32.643 -2.378 1.00 61.75 78 PHE A C 1
ATOM 600 O O . PHE A 1 78 ? 5.245 31.786 -2.879 1.00 61.75 78 PHE A O 1
ATOM 607 N N . ILE A 1 79 ? 3.190 32.467 -2.284 1.00 67.69 79 ILE A N 1
ATOM 608 C CA . ILE A 1 79 ? 2.520 31.187 -2.604 1.00 67.69 79 ILE A CA 1
ATOM 609 C C . ILE A 1 79 ? 2.808 30.687 -4.028 1.00 67.69 79 ILE A C 1
ATOM 611 O O . ILE A 1 79 ? 2.897 29.472 -4.223 1.00 67.69 79 ILE A O 1
ATOM 615 N N . ASN A 1 80 ? 2.946 31.572 -5.022 1.00 58.16 80 ASN A N 1
ATOM 616 C CA . ASN A 1 80 ? 3.218 31.158 -6.404 1.00 58.16 80 ASN A CA 1
ATOM 617 C C . ASN A 1 80 ? 4.675 30.721 -6.641 1.00 58.16 80 ASN A C 1
ATOM 619 O O . ASN A 1 80 ? 4.894 29.803 -7.436 1.00 58.16 80 ASN A O 1
ATOM 623 N N . TYR A 1 81 ? 5.655 31.340 -5.970 1.00 54.16 81 TYR A N 1
ATOM 624 C CA . TYR A 1 81 ? 7.077 31.163 -6.294 1.00 54.16 81 TYR A CA 1
ATOM 625 C C . TYR A 1 81 ? 7.868 30.277 -5.321 1.00 54.16 81 TYR A C 1
ATOM 627 O O . TYR A 1 81 ? 8.768 29.574 -5.782 1.00 54.16 81 TYR A O 1
ATOM 635 N N . SER A 1 82 ? 7.534 30.227 -4.024 1.00 51.19 82 SER A N 1
ATOM 636 C CA . SER A 1 82 ? 8.241 29.341 -3.084 1.00 51.19 82 SER A CA 1
ATOM 637 C C . SER A 1 82 ? 8.100 27.868 -3.485 1.00 51.19 82 SER A C 1
ATOM 639 O O . SER A 1 82 ? 7.044 27.414 -3.940 1.00 51.19 82 SER A O 1
ATOM 641 N N . ARG A 1 83 ? 9.179 27.088 -3.372 1.00 49.16 83 ARG A N 1
ATOM 642 C CA . ARG A 1 83 ? 9.196 25.656 -3.744 1.00 49.16 83 ARG A CA 1
ATOM 643 C C . ARG A 1 83 ? 9.940 24.774 -2.736 1.00 49.16 83 ARG A C 1
ATOM 645 O O . ARG A 1 83 ? 9.821 23.556 -2.859 1.00 49.16 83 ARG A O 1
ATOM 652 N N . VAL A 1 84 ? 10.653 25.326 -1.749 1.00 48.56 84 VAL A N 1
ATOM 653 C CA . VAL A 1 84 ? 11.560 24.574 -0.862 1.00 48.56 84 VAL A CA 1
ATOM 654 C C . VAL A 1 84 ? 11.349 24.964 0.609 1.00 48.56 84 VAL A C 1
ATOM 656 O O . VAL A 1 84 ? 12.150 25.666 1.218 1.00 48.56 84 VAL A O 1
ATOM 659 N N . LEU A 1 85 ? 10.292 24.409 1.214 1.00 48.22 85 LEU A N 1
ATOM 660 C CA . LEU A 1 85 ? 9.831 24.682 2.591 1.00 48.22 85 LEU A CA 1
ATOM 661 C C . LEU A 1 85 ? 10.847 24.437 3.736 1.00 48.22 85 LEU A C 1
ATOM 663 O O . LEU A 1 85 ? 10.506 24.685 4.889 1.00 48.22 85 LEU A O 1
ATOM 667 N N . PHE A 1 86 ? 12.045 23.908 3.464 1.00 43.62 86 PHE A N 1
ATOM 668 C CA . PHE A 1 86 ? 13.082 23.697 4.485 1.00 43.62 86 PHE A CA 1
ATOM 669 C C . PHE A 1 86 ? 14.037 24.894 4.577 1.00 43.62 86 PHE A C 1
ATOM 671 O O . PHE A 1 86 ? 13.982 25.618 5.563 1.00 43.62 86 PHE A O 1
ATOM 678 N N . ASN A 1 87 ? 14.836 25.172 3.541 1.00 53.31 87 ASN A N 1
ATOM 679 C CA . ASN A 1 87 ? 15.788 26.294 3.557 1.00 53.31 87 ASN A CA 1
ATOM 680 C C . ASN A 1 87 ? 15.091 27.657 3.756 1.00 53.31 87 ASN A C 1
ATOM 682 O O . ASN A 1 87 ? 15.629 28.538 4.422 1.00 53.31 87 ASN A O 1
ATOM 686 N N . GLU A 1 88 ? 13.876 27.813 3.214 1.00 65.06 88 GLU A N 1
ATOM 687 C CA . GLU A 1 88 ? 13.051 29.016 3.388 1.00 65.06 88 GLU A CA 1
ATOM 688 C C . GLU A 1 88 ? 12.701 29.273 4.870 1.00 65.06 88 GLU A C 1
ATOM 690 O O . GLU A 1 88 ? 12.584 30.429 5.276 1.00 65.06 88 GLU A O 1
ATOM 695 N N . ARG A 1 89 ? 12.574 28.221 5.698 1.00 68.19 89 ARG A N 1
ATOM 696 C CA . ARG A 1 89 ? 12.291 28.349 7.136 1.00 68.19 89 ARG A CA 1
ATOM 697 C C . ARG A 1 89 ? 13.470 28.943 7.892 1.00 68.19 89 ARG A C 1
ATOM 699 O O . ARG A 1 89 ? 13.281 29.893 8.646 1.00 68.19 89 ARG A O 1
ATOM 706 N N . ASP A 1 90 ? 14.659 28.389 7.690 1.00 69.94 90 ASP A N 1
ATOM 707 C CA . ASP A 1 90 ? 15.834 28.746 8.484 1.00 69.94 90 ASP A CA 1
ATOM 708 C C . ASP A 1 90 ? 16.296 30.177 8.159 1.00 69.94 90 ASP A C 1
ATOM 710 O O . ASP A 1 90 ? 16.639 30.935 9.066 1.00 69.94 90 ASP A O 1
ATOM 714 N N . CYS A 1 91 ? 16.181 30.608 6.894 1.00 70.62 91 CYS A N 1
ATOM 715 C CA . CYS A 1 91 ? 16.350 32.015 6.515 1.00 70.62 91 CYS A CA 1
ATOM 716 C C . CYS A 1 91 ? 15.274 32.928 7.134 1.00 70.62 91 CYS A C 1
ATOM 718 O O . CYS A 1 91 ? 15.614 33.993 7.648 1.00 70.62 91 CYS A O 1
ATOM 720 N N . TRP A 1 92 ? 13.992 32.539 7.130 1.00 76.44 92 TRP A N 1
ATOM 721 C CA . TRP A 1 92 ? 12.918 33.361 7.708 1.00 76.44 92 TRP A CA 1
ATOM 722 C C . TRP A 1 92 ? 13.058 33.516 9.229 1.00 76.44 92 TRP A C 1
ATOM 724 O O . TRP A 1 92 ? 12.914 34.618 9.762 1.00 76.44 92 TRP A O 1
ATOM 734 N N . GLU A 1 93 ? 13.375 32.432 9.941 1.00 74.94 93 GLU A N 1
ATOM 735 C CA . GLU A 1 93 ? 13.649 32.481 11.378 1.00 74.94 93 GLU A CA 1
ATOM 736 C C . GLU A 1 93 ? 14.927 33.271 11.683 1.00 74.94 93 GLU A C 1
ATOM 738 O O . GLU A 1 93 ? 14.900 34.096 12.594 1.00 74.94 93 GLU A O 1
ATOM 743 N N . PHE A 1 94 ? 15.996 33.137 10.888 1.00 77.31 94 PHE A N 1
ATOM 744 C CA . PHE A 1 94 ? 17.211 33.941 11.051 1.00 77.31 94 PHE A CA 1
ATOM 745 C C . PHE A 1 94 ? 16.944 35.448 10.880 1.00 77.31 94 PHE A C 1
ATOM 747 O O . PHE A 1 94 ? 17.287 36.240 11.761 1.00 77.31 94 PHE A O 1
ATOM 754 N N . LEU A 1 95 ? 16.282 35.851 9.790 1.00 79.94 95 LEU A N 1
ATOM 755 C CA . LEU A 1 95 ? 15.931 37.251 9.518 1.00 79.94 95 LEU A CA 1
ATOM 756 C C . LEU A 1 95 ? 15.019 37.833 10.614 1.00 79.94 95 LEU A C 1
ATOM 758 O O . LEU A 1 95 ? 15.241 38.951 11.084 1.00 79.94 95 LEU A O 1
ATOM 762 N N . ARG A 1 96 ? 14.029 37.067 11.087 1.00 79.75 96 ARG A N 1
ATOM 763 C CA . ARG A 1 96 ? 13.115 37.524 12.144 1.00 79.75 96 ARG A CA 1
ATOM 764 C C . ARG A 1 96 ? 13.785 37.592 13.523 1.00 79.75 96 ARG A C 1
ATOM 766 O O . ARG A 1 96 ? 13.583 38.568 14.240 1.00 79.75 96 ARG A O 1
ATOM 773 N N . GLN A 1 97 ? 14.571 36.585 13.909 1.00 76.94 97 GLN A N 1
ATOM 774 C CA . GLN A 1 97 ? 15.146 36.477 15.259 1.00 76.94 97 GLN A CA 1
ATOM 775 C C . GLN A 1 97 ? 16.440 37.290 15.431 1.00 76.94 97 GLN A C 1
ATOM 777 O O . GLN A 1 97 ? 16.639 37.893 16.485 1.00 76.94 97 GLN A O 1
ATOM 782 N N . HIS A 1 98 ? 17.307 37.348 14.413 1.00 74.75 98 HIS A N 1
ATOM 783 C CA . HIS A 1 98 ? 18.633 37.978 14.516 1.00 74.75 98 HIS A CA 1
ATOM 784 C C . HIS A 1 98 ? 18.744 39.365 13.869 1.00 74.75 98 HIS A C 1
ATOM 786 O O . HIS A 1 98 ? 19.641 40.116 14.258 1.00 74.75 98 HIS A O 1
ATOM 792 N N . MET A 1 99 ? 17.847 39.733 12.943 1.00 73.69 99 MET A N 1
ATOM 793 C CA . MET A 1 99 ? 17.749 41.099 12.391 1.00 73.69 99 MET A CA 1
ATOM 794 C C . MET A 1 99 ? 16.519 41.883 12.894 1.00 73.69 99 MET A C 1
ATOM 796 O O . MET A 1 99 ? 16.392 43.062 12.580 1.00 73.69 99 MET A O 1
ATOM 800 N N . GLN A 1 100 ? 15.638 41.265 13.697 1.00 78.38 100 GLN A N 1
ATOM 801 C CA . GLN A 1 100 ? 14.433 41.884 14.292 1.00 78.38 100 GLN A CA 1
ATOM 802 C C . GLN A 1 100 ? 13.449 42.496 13.273 1.00 78.38 100 GLN A C 1
ATOM 804 O O . GLN A 1 100 ? 12.712 43.432 13.583 1.00 78.38 100 GLN A O 1
ATOM 809 N N . LEU A 1 101 ? 13.432 41.971 12.048 1.00 76.81 101 LEU A N 1
ATOM 810 C CA . LEU A 1 101 ? 12.635 42.517 10.951 1.00 76.81 101 LEU A CA 1
ATOM 811 C C . LEU A 1 101 ? 11.147 42.190 11.105 1.00 76.81 101 LEU A C 1
ATOM 813 O O . LEU A 1 101 ? 10.778 41.113 11.587 1.00 76.81 101 LEU A O 1
ATOM 817 N N . SER A 1 102 ? 10.292 43.104 10.642 1.00 77.94 102 SER A N 1
ATOM 818 C CA . SER A 1 102 ? 8.855 42.848 10.567 1.00 77.94 102 SER A CA 1
ATOM 819 C C . SER A 1 102 ? 8.538 41.839 9.457 1.00 77.94 102 SER A C 1
ATOM 821 O O . SER A 1 102 ? 9.299 41.656 8.502 1.00 77.94 102 SER A O 1
ATOM 823 N N . VAL A 1 103 ? 7.385 41.185 9.585 1.00 67.06 103 VAL A N 1
ATOM 824 C CA . VAL A 1 103 ? 6.859 40.234 8.596 1.00 67.06 103 VAL A CA 1
ATOM 825 C C . VAL A 1 103 ? 6.689 40.902 7.231 1.00 67.06 103 VAL A C 1
ATOM 827 O O . VAL A 1 103 ? 7.028 40.319 6.203 1.00 67.06 103 VAL A O 1
ATOM 830 N N . GLU A 1 104 ? 6.222 42.146 7.231 1.00 68.75 104 GLU A N 1
ATOM 831 C CA . GLU A 1 104 ? 5.993 42.975 6.053 1.00 68.75 104 GLU A CA 1
ATOM 832 C C . GLU A 1 104 ? 7.321 43.361 5.394 1.00 68.75 104 GLU A C 1
ATOM 834 O O . GLU A 1 104 ? 7.445 43.251 4.177 1.00 68.75 104 GLU A O 1
ATOM 839 N N . THR A 1 105 ? 8.340 43.739 6.179 1.00 70.81 105 THR A N 1
ATOM 840 C CA . THR A 1 105 ? 9.686 44.029 5.659 1.00 70.81 105 THR A CA 1
ATOM 841 C C . THR A 1 105 ? 10.320 42.789 5.025 1.00 70.81 105 THR A C 1
ATOM 843 O O . THR A 1 105 ? 10.882 42.896 3.936 1.00 70.81 105 THR A O 1
ATOM 846 N N . ILE A 1 106 ? 10.205 41.611 5.653 1.00 74.12 106 ILE A N 1
ATOM 847 C CA . ILE A 1 106 ? 10.716 40.347 5.092 1.00 74.12 106 ILE A CA 1
ATOM 848 C C . ILE A 1 106 ? 9.962 39.987 3.800 1.00 74.12 106 ILE A C 1
ATOM 850 O O . ILE A 1 106 ? 10.589 39.658 2.795 1.00 74.12 106 ILE A O 1
ATOM 854 N N . ALA A 1 107 ? 8.629 40.098 3.790 1.00 66.62 107 ALA A N 1
ATOM 855 C CA . ALA A 1 107 ? 7.807 39.804 2.615 1.00 66.62 107 ALA A CA 1
ATOM 856 C C . ALA A 1 107 ? 8.031 40.790 1.450 1.00 66.62 107 ALA A C 1
ATOM 858 O O . ALA A 1 107 ? 7.935 40.391 0.291 1.00 66.62 107 ALA A O 1
ATOM 859 N N . ALA A 1 108 ? 8.353 42.056 1.738 1.00 68.12 108 ALA A N 1
ATOM 860 C CA . ALA A 1 108 ? 8.689 43.061 0.729 1.00 68.12 108 ALA A CA 1
ATOM 861 C C . ALA A 1 108 ? 10.050 42.805 0.052 1.00 68.12 108 ALA A C 1
ATOM 863 O O . ALA A 1 108 ? 10.226 43.166 -1.107 1.00 68.12 108 ALA A O 1
ATOM 864 N N . HIS A 1 109 ? 10.986 42.142 0.740 1.00 69.62 109 HIS A N 1
ATOM 865 C CA . HIS A 1 109 ? 12.318 41.799 0.226 1.00 69.62 109 HIS A CA 1
ATOM 866 C C . HIS A 1 109 ? 12.401 40.312 -0.174 1.00 69.62 109 HIS A C 1
ATOM 868 O O . HIS A 1 109 ? 13.353 39.612 0.174 1.00 69.62 109 HIS A O 1
ATOM 874 N N . GLN A 1 110 ? 11.392 39.815 -0.906 1.00 64.25 110 GLN A N 1
ATOM 875 C CA . GLN A 1 110 ? 11.251 38.393 -1.262 1.00 64.25 110 GLN A CA 1
ATOM 876 C C . GLN A 1 110 ? 12.494 37.811 -1.969 1.00 64.25 110 GLN A C 1
ATOM 878 O O . GLN A 1 110 ? 12.835 36.650 -1.737 1.00 64.25 110 GLN A O 1
ATOM 883 N N . ASP A 1 111 ? 13.214 38.604 -2.768 1.00 59.19 111 ASP A N 1
ATOM 884 C CA . ASP A 1 111 ? 14.439 38.171 -3.455 1.00 59.19 111 ASP A CA 1
ATOM 885 C C . ASP A 1 111 ? 15.554 37.745 -2.487 1.00 59.19 111 ASP A C 1
ATOM 887 O O . ASP A 1 111 ? 16.333 36.841 -2.790 1.00 59.19 111 ASP A O 1
ATOM 891 N N . LEU A 1 112 ? 15.600 38.326 -1.285 1.00 60.84 112 LEU A N 1
ATOM 892 C CA . LEU A 1 112 ? 16.602 38.039 -0.255 1.00 60.84 112 LEU A CA 1
ATOM 893 C C . LEU A 1 112 ? 16.454 36.593 0.265 1.00 60.84 112 LEU A C 1
ATOM 895 O O . LEU A 1 112 ? 17.448 35.886 0.441 1.00 60.84 112 LEU A O 1
ATOM 899 N N . LEU A 1 113 ? 15.211 36.111 0.393 1.00 60.97 113 LEU A N 1
ATOM 900 C CA . LEU A 1 113 ? 14.874 34.715 0.720 1.00 60.97 113 LEU A CA 1
ATOM 901 C C . LEU A 1 113 ? 15.143 33.732 -0.435 1.00 60.97 113 LEU A C 1
ATOM 903 O O . LEU A 1 113 ? 15.324 32.541 -0.191 1.00 60.97 113 LEU A O 1
ATOM 907 N N . LEU A 1 114 ? 15.139 34.204 -1.687 1.00 54.94 114 LEU A N 1
ATOM 908 C CA . LEU A 1 114 ? 15.304 33.375 -2.892 1.00 54.94 114 LEU A CA 1
ATOM 909 C C . LEU A 1 114 ? 16.764 33.261 -3.371 1.00 54.94 114 LEU A C 1
ATOM 911 O O . LEU A 1 114 ? 17.074 32.390 -4.188 1.00 54.94 114 LEU A O 1
ATOM 915 N N . THR A 1 115 ? 17.650 34.135 -2.888 1.00 48.66 115 THR A N 1
ATOM 916 C CA . THR A 1 115 ? 19.044 34.264 -3.356 1.00 48.66 115 THR A CA 1
ATOM 917 C C . THR A 1 115 ? 20.099 33.938 -2.299 1.00 48.66 115 THR A C 1
ATOM 919 O O . THR A 1 115 ? 21.250 33.687 -2.660 1.00 48.66 115 THR A O 1
ATOM 922 N N . SER A 1 116 ? 19.747 33.906 -1.007 1.00 56.12 116 SER A N 1
ATOM 923 C CA . SER A 1 116 ? 20.718 33.731 0.080 1.00 56.12 116 SER A CA 1
ATOM 924 C C . SER A 1 116 ? 20.399 32.557 1.018 1.00 56.12 116 SER A C 1
ATOM 926 O O . SER A 1 116 ? 19.257 32.319 1.405 1.00 56.12 116 SER A O 1
ATOM 928 N N . LEU A 1 117 ? 21.447 31.804 1.372 1.00 60.69 117 LEU A N 1
ATOM 929 C CA . LEU A 1 117 ? 21.419 30.733 2.375 1.00 60.69 117 LEU A CA 1
ATOM 930 C C . LEU A 1 117 ? 21.796 31.288 3.762 1.00 60.69 117 LEU A C 1
ATOM 932 O O . LEU A 1 117 ? 22.538 32.278 3.820 1.00 60.69 117 LEU A O 1
ATOM 936 N N . PRO A 1 118 ? 21.405 30.627 4.874 1.00 61.22 118 PRO A N 1
ATOM 937 C CA . PRO A 1 118 ? 21.781 31.060 6.223 1.00 61.22 118 PRO A CA 1
ATOM 938 C C . PRO A 1 118 ? 23.301 31.201 6.383 1.00 61.22 118 PRO A C 1
ATOM 940 O O . PRO A 1 118 ? 23.777 32.189 6.938 1.00 61.22 118 PRO A O 1
ATOM 943 N N . ASP A 1 119 ? 24.062 30.282 5.783 1.00 63.88 119 ASP A N 1
ATOM 944 C CA . ASP A 1 119 ? 25.532 30.245 5.811 1.00 63.88 119 ASP A CA 1
ATOM 945 C C . ASP A 1 119 ? 26.204 31.437 5.100 1.00 63.88 119 ASP A C 1
ATOM 947 O O . ASP A 1 119 ? 27.380 31.708 5.332 1.00 63.88 119 ASP A O 1
ATOM 951 N N . ARG A 1 120 ? 25.474 32.167 4.240 1.00 68.00 120 ARG A N 1
ATOM 952 C CA . ARG A 1 120 ? 25.930 33.423 3.612 1.00 68.00 120 ARG A CA 1
ATOM 953 C C . ARG A 1 120 ? 25.446 34.657 4.373 1.00 68.00 120 ARG A C 1
ATOM 955 O O . ARG A 1 120 ? 26.185 35.635 4.485 1.00 68.00 120 ARG A O 1
ATOM 962 N N . LEU A 1 121 ? 24.225 34.619 4.911 1.00 71.25 121 LEU A N 1
ATOM 963 C CA . LEU A 1 121 ? 23.670 35.722 5.699 1.00 71.25 121 LEU A CA 1
ATOM 964 C C . LEU A 1 121 ? 24.367 35.877 7.052 1.00 71.25 121 LEU A C 1
ATOM 966 O O . LEU A 1 121 ? 24.650 37.006 7.450 1.00 71.25 121 LEU A O 1
ATOM 970 N N . ALA A 1 122 ? 24.677 34.779 7.745 1.00 73.25 122 ALA A N 1
ATOM 971 C CA . ALA A 1 122 ? 25.265 34.834 9.079 1.00 73.25 122 ALA A CA 1
ATOM 972 C C . ALA A 1 122 ? 26.646 35.525 9.104 1.00 73.25 122 ALA A C 1
ATOM 974 O O . ALA A 1 122 ? 26.782 36.468 9.885 1.00 73.25 122 ALA A O 1
ATOM 975 N N . PRO A 1 123 ? 27.632 35.200 8.238 1.00 74.81 123 PRO A N 1
ATOM 976 C CA . PRO A 1 123 ? 28.915 35.907 8.224 1.00 74.81 123 PRO A CA 1
ATOM 977 C C . PRO A 1 123 ? 28.785 37.385 7.831 1.00 74.81 123 PRO A C 1
ATOM 979 O O . PRO A 1 123 ? 29.339 38.246 8.514 1.00 74.81 123 PRO A O 1
ATOM 982 N N . ARG A 1 124 ? 28.000 37.704 6.785 1.00 78.12 124 ARG A N 1
ATOM 983 C CA . ARG A 1 124 ? 27.758 39.096 6.352 1.00 78.12 124 ARG A CA 1
ATOM 984 C C . ARG A 1 124 ? 27.095 39.927 7.465 1.00 78.12 124 ARG A C 1
ATOM 986 O O . ARG A 1 124 ? 27.506 41.059 7.718 1.00 78.12 124 ARG A O 1
ATOM 993 N N . TRP A 1 125 ? 26.109 39.364 8.169 1.00 77.38 125 TRP A N 1
ATOM 994 C CA . TRP A 1 125 ? 25.430 40.022 9.294 1.00 77.38 125 TRP A CA 1
ATOM 995 C C . TRP A 1 125 ? 26.307 40.136 10.543 1.00 77.38 125 TRP A C 1
ATOM 997 O O . TRP A 1 125 ? 26.234 41.140 11.252 1.00 77.38 125 TRP A O 1
ATOM 1007 N N . GLN A 1 126 ? 27.152 39.141 10.816 1.00 73.31 126 GLN A N 1
ATOM 1008 C CA . GLN A 1 126 ? 28.075 39.153 11.948 1.00 73.31 126 GLN A CA 1
ATOM 1009 C C . GLN A 1 126 ? 29.193 40.188 11.744 1.00 73.31 126 GLN A C 1
ATOM 1011 O O . GLN A 1 126 ? 29.546 40.882 12.696 1.00 73.31 126 GLN A O 1
ATOM 1016 N N . LEU A 1 127 ? 29.667 40.370 10.504 1.00 73.81 127 LEU A N 1
ATOM 1017 C CA . LEU A 1 127 ? 30.579 41.453 10.123 1.00 73.81 127 LEU A CA 1
ATOM 1018 C C . LEU A 1 127 ? 29.922 42.827 10.337 1.00 73.81 127 LEU A C 1
ATOM 1020 O O . LEU A 1 127 ? 30.452 43.635 11.099 1.00 73.81 127 LEU A O 1
ATOM 1024 N N . LEU A 1 128 ? 28.730 43.049 9.764 1.00 68.88 128 LEU A N 1
ATOM 1025 C CA . LEU A 1 128 ? 27.925 44.268 9.962 1.00 68.88 128 LEU A CA 1
ATOM 1026 C C . LEU A 1 128 ? 27.678 44.573 11.451 1.00 68.88 128 LEU A C 1
ATOM 1028 O O . LEU A 1 128 ? 27.833 45.708 11.895 1.00 68.88 128 LEU A O 1
ATOM 1032 N N . SER A 1 129 ? 27.327 43.553 12.237 1.00 64.69 129 SER A N 1
ATOM 1033 C CA . SER A 1 129 ? 27.012 43.679 13.666 1.00 64.69 129 SER A CA 1
ATOM 1034 C C . SER A 1 129 ? 28.233 43.875 14.571 1.00 64.69 129 SER A C 1
ATOM 1036 O O . SER A 1 129 ? 28.059 44.257 15.727 1.00 64.69 129 SER A O 1
ATOM 1038 N N . SER A 1 130 ? 29.450 43.607 14.083 1.00 66.56 130 SER A N 1
ATOM 1039 C CA . SER A 1 130 ? 30.694 43.767 14.853 1.00 66.56 130 SER A CA 1
ATOM 1040 C C . SER A 1 130 ? 31.145 45.226 15.000 1.00 66.56 130 SER A C 1
ATOM 1042 O O . SER A 1 130 ? 31.935 45.539 15.890 1.00 66.56 130 SER A O 1
ATOM 1044 N N . MET A 1 131 ? 30.624 46.130 14.163 1.00 60.12 131 MET A N 1
ATOM 1045 C CA . MET A 1 131 ? 31.007 47.541 14.131 1.00 60.12 131 MET A CA 1
ATOM 1046 C C . MET A 1 131 ? 29.976 48.391 14.881 1.00 60.12 131 MET A C 1
ATOM 1048 O O . MET A 1 131 ? 28.849 48.572 14.420 1.00 60.12 131 MET A O 1
ATOM 1052 N N . ALA A 1 132 ? 30.367 48.931 16.038 1.00 41.72 132 ALA A N 1
ATOM 1053 C CA . ALA A 1 132 ? 29.462 49.664 16.928 1.00 41.72 132 ALA A CA 1
ATOM 1054 C C . ALA A 1 132 ? 28.792 50.878 16.253 1.00 41.72 132 ALA A C 1
ATOM 1056 O O . ALA A 1 132 ? 27.590 51.085 16.423 1.00 41.72 132 ALA A O 1
ATOM 1057 N N . ASP A 1 133 ? 29.544 51.635 15.450 1.00 53.59 133 ASP A N 1
ATOM 1058 C CA . ASP A 1 133 ? 29.070 52.882 14.836 1.00 53.59 133 ASP A CA 1
ATOM 1059 C C . ASP A 1 133 ? 28.096 52.660 13.665 1.00 53.59 133 ASP A C 1
ATOM 1061 O O . ASP A 1 133 ? 27.250 53.512 13.390 1.00 53.59 133 ASP A O 1
ATOM 1065 N N . ALA A 1 134 ? 28.149 51.498 13.000 1.00 50.88 134 ALA A N 1
ATOM 1066 C CA . ALA A 1 134 ? 27.287 51.193 11.854 1.00 50.88 134 ALA A CA 1
ATOM 1067 C C . ALA A 1 134 ? 25.793 51.218 12.234 1.00 50.88 134 ALA A C 1
ATOM 1069 O O . ALA A 1 134 ? 24.966 51.732 11.479 1.00 50.88 134 ALA A O 1
ATOM 1070 N N . ARG A 1 135 ? 25.463 50.763 13.453 1.00 51.12 135 ARG A N 1
ATOM 1071 C CA . ARG A 1 135 ? 24.100 50.773 14.016 1.00 51.12 135 ARG A CA 1
ATOM 1072 C C . ARG A 1 135 ? 23.501 52.169 14.220 1.00 51.12 135 ARG A C 1
ATOM 1074 O O . ARG A 1 135 ? 22.296 52.264 14.427 1.00 51.12 135 ARG A O 1
ATOM 1081 N N . ALA A 1 136 ? 24.310 53.229 14.205 1.00 50.28 136 ALA A N 1
ATOM 1082 C CA . ALA A 1 136 ? 23.843 54.602 14.395 1.00 50.28 136 ALA A CA 1
ATOM 1083 C C . ALA A 1 136 ? 23.624 55.367 13.075 1.00 50.28 136 ALA A C 1
ATOM 1085 O O . ALA A 1 136 ? 23.032 56.446 13.097 1.00 50.28 136 ALA A O 1
ATOM 1086 N N . ALA A 1 137 ? 24.109 54.841 11.942 1.00 51.16 137 ALA A N 1
ATOM 1087 C CA . ALA A 1 137 ? 24.226 55.589 10.686 1.00 51.16 137 ALA A CA 1
ATOM 1088 C C . ALA A 1 137 ? 23.227 55.186 9.584 1.00 51.16 137 ALA A C 1
ATOM 1090 O O . ALA A 1 137 ? 22.937 56.006 8.714 1.00 51.16 137 ALA A O 1
ATOM 1091 N N . PHE A 1 138 ? 22.702 53.958 9.611 1.00 50.91 138 PHE A N 1
ATOM 1092 C CA . PHE A 1 138 ? 21.856 53.386 8.553 1.00 50.91 138 PHE A CA 1
ATOM 1093 C C . PHE A 1 138 ? 20.558 52.784 9.102 1.00 50.91 138 PHE A C 1
ATOM 1095 O O . PHE A 1 138 ? 20.480 52.393 10.268 1.00 50.91 138 PHE A O 1
ATOM 1102 N N . LYS A 1 139 ? 19.529 52.677 8.253 1.00 64.88 139 LYS A N 1
ATOM 1103 C CA . LYS A 1 139 ? 18.321 51.904 8.564 1.00 64.88 139 LYS A CA 1
ATOM 1104 C C . LYS A 1 139 ? 18.530 50.426 8.237 1.00 64.88 139 LYS A C 1
ATOM 1106 O O . LYS A 1 139 ? 19.320 50.063 7.367 1.00 64.88 139 LYS A O 1
ATOM 1111 N N . ALA A 1 140 ? 17.727 49.566 8.864 1.00 59.53 140 ALA A N 1
ATOM 1112 C CA . ALA A 1 140 ? 17.690 48.138 8.538 1.00 59.53 140 ALA A CA 1
ATOM 1113 C C . ALA A 1 140 ? 17.379 47.878 7.047 1.00 59.53 140 ALA A C 1
ATOM 1115 O O . ALA A 1 140 ? 17.944 46.965 6.456 1.00 59.53 140 ALA A O 1
ATOM 1116 N N . GLU A 1 141 ? 16.541 48.712 6.427 1.00 59.50 141 GLU A N 1
ATOM 1117 C CA . GLU A 1 141 ? 16.169 48.645 5.003 1.00 59.50 141 GLU A CA 1
ATOM 1118 C C . GLU A 1 141 ? 17.371 48.895 4.068 1.00 59.50 141 GLU A C 1
ATOM 1120 O O . GLU A 1 141 ? 17.542 48.194 3.067 1.00 59.50 141 GLU A O 1
ATOM 1125 N N . ASP A 1 142 ? 18.261 49.826 4.430 1.00 65.75 142 ASP A N 1
ATOM 1126 C CA . ASP A 1 142 ? 19.486 50.115 3.673 1.00 65.75 142 ASP A CA 1
ATOM 1127 C C . ASP A 1 142 ? 20.459 48.922 3.749 1.00 65.75 142 ASP A C 1
ATOM 1129 O O . ASP A 1 142 ? 21.031 48.495 2.744 1.00 65.75 142 ASP A O 1
ATOM 1133 N N . HIS A 1 143 ? 20.596 48.326 4.941 1.00 69.00 143 HIS A N 1
ATOM 1134 C CA . HIS A 1 143 ? 21.396 47.117 5.147 1.00 69.00 143 HIS A CA 1
ATOM 1135 C C . HIS A 1 143 ? 20.835 45.904 4.394 1.00 69.00 143 HIS A C 1
ATOM 1137 O O . HIS A 1 143 ? 21.615 45.142 3.827 1.00 69.00 143 HIS A O 1
ATOM 1143 N N . LEU A 1 144 ? 19.510 45.724 4.342 1.00 64.38 144 LEU A N 1
ATOM 1144 C CA . LEU A 1 144 ? 18.880 44.659 3.553 1.00 64.38 144 LEU A CA 1
ATOM 1145 C C . LEU A 1 144 ? 19.112 44.855 2.057 1.00 64.38 144 LEU A C 1
ATOM 1147 O O . LEU A 1 144 ? 19.456 43.898 1.365 1.00 64.38 144 LEU A O 1
ATOM 1151 N N . THR A 1 145 ? 19.002 46.094 1.574 1.00 67.88 145 THR A N 1
ATOM 1152 C CA . THR A 1 145 ? 19.297 46.436 0.179 1.00 67.88 145 THR A CA 1
ATOM 1153 C C . THR A 1 145 ? 20.747 46.087 -0.167 1.00 67.88 145 THR A C 1
ATOM 1155 O O . THR A 1 145 ? 20.994 45.404 -1.161 1.00 67.88 145 THR A O 1
ATOM 1158 N N . ALA A 1 146 ? 21.712 46.458 0.681 1.00 66.81 146 ALA A N 1
ATOM 1159 C CA . ALA A 1 146 ? 23.121 46.105 0.495 1.00 66.81 146 ALA A CA 1
ATOM 1160 C C . ALA A 1 146 ? 23.376 44.584 0.573 1.00 66.81 146 ALA A C 1
ATOM 1162 O O . ALA A 1 146 ? 24.138 44.042 -0.227 1.00 66.81 146 ALA A O 1
ATOM 1163 N N . LEU A 1 147 ? 22.720 43.876 1.500 1.00 68.00 147 LEU A N 1
ATOM 1164 C CA . LEU A 1 147 ? 22.841 42.421 1.644 1.00 68.00 147 LEU A CA 1
ATOM 1165 C C . LEU A 1 147 ? 22.272 41.654 0.442 1.00 68.00 147 LEU A C 1
ATOM 1167 O O . LEU A 1 147 ? 22.824 40.608 0.104 1.00 68.00 147 LEU A O 1
ATOM 1171 N N . ALA A 1 148 ? 21.208 42.165 -0.186 1.00 61.09 148 ALA A N 1
ATOM 1172 C CA . ALA A 1 148 ? 20.540 41.544 -1.330 1.00 61.09 148 ALA A CA 1
ATOM 1173 C C . ALA A 1 148 ? 21.176 41.881 -2.690 1.00 61.09 148 ALA A C 1
ATOM 1175 O O . ALA A 1 148 ? 21.113 41.061 -3.602 1.00 61.09 148 ALA A O 1
ATOM 1176 N N . THR A 1 149 ? 21.754 43.078 -2.853 1.00 59.88 149 THR A N 1
ATOM 1177 C CA . THR A 1 149 ? 22.189 43.581 -4.175 1.00 59.88 149 THR A CA 1
ATOM 1178 C C . THR A 1 149 ? 23.693 43.493 -4.435 1.00 59.88 149 THR A C 1
ATOM 1180 O O . THR A 1 149 ? 24.095 43.513 -5.595 1.00 59.88 149 THR A O 1
ATOM 1183 N N . LEU A 1 150 ? 24.534 43.373 -3.400 1.00 62.91 150 LEU A N 1
ATOM 1184 C CA . LEU A 1 150 ? 25.992 43.329 -3.560 1.00 62.91 150 LEU A CA 1
ATOM 1185 C C . LEU A 1 150 ? 26.524 41.893 -3.670 1.00 62.91 150 LEU A C 1
ATOM 1187 O O . LEU A 1 150 ? 26.238 41.036 -2.818 1.00 62.91 150 LEU A O 1
ATOM 1191 N N . SER A 1 151 ? 27.366 41.654 -4.684 1.00 76.88 151 SER A N 1
ATOM 1192 C CA . SER A 1 151 ? 28.148 40.418 -4.802 1.00 76.88 151 SER A CA 1
ATOM 1193 C C . SER A 1 151 ? 29.071 40.245 -3.591 1.00 76.88 151 SER A C 1
ATOM 1195 O O . SER A 1 151 ? 29.319 41.196 -2.850 1.00 76.88 151 SER A O 1
ATOM 1197 N N . ASP A 1 152 ? 29.588 39.036 -3.356 1.00 69.62 152 ASP A N 1
ATOM 1198 C CA . ASP A 1 152 ? 30.524 38.810 -2.243 1.00 69.62 152 ASP A CA 1
ATOM 1199 C C . ASP A 1 152 ? 31.780 39.699 -2.367 1.00 69.62 152 ASP A C 1
ATOM 1201 O O . ASP A 1 152 ? 32.268 40.218 -1.366 1.00 69.62 152 ASP A O 1
ATOM 1205 N N . GLN A 1 153 ? 32.226 39.977 -3.598 1.00 66.75 153 GLN A N 1
ATOM 1206 C CA . GLN A 1 153 ? 33.380 40.830 -3.882 1.00 66.75 153 GLN A CA 1
ATOM 1207 C C . GLN A 1 153 ? 33.074 42.330 -3.728 1.00 66.75 153 GLN A C 1
ATOM 1209 O O . GLN A 1 153 ? 33.888 43.050 -3.153 1.00 66.75 153 GLN A O 1
ATOM 1214 N N . ASP A 1 154 ? 31.907 42.811 -4.173 1.00 69.50 154 ASP A N 1
ATOM 1215 C CA . ASP A 1 154 ? 31.506 44.218 -3.990 1.00 69.50 154 ASP A CA 1
ATOM 1216 C C . ASP A 1 154 ? 31.218 44.524 -2.515 1.00 69.50 154 ASP A C 1
ATOM 1218 O O . ASP A 1 154 ? 31.601 45.576 -2.000 1.00 69.50 154 ASP A O 1
ATOM 1222 N N . PHE A 1 155 ? 30.581 43.578 -1.815 1.00 73.94 155 PHE A N 1
ATOM 1223 C CA . PHE A 1 155 ? 30.325 43.663 -0.381 1.00 73.94 155 PHE A CA 1
ATOM 1224 C C . PHE A 1 155 ? 31.638 43.696 0.414 1.00 73.94 155 PHE A C 1
ATOM 1226 O O . PHE A 1 155 ? 31.726 44.421 1.397 1.00 73.94 155 PHE A O 1
ATOM 1233 N N . GLU A 1 156 ? 32.688 42.990 -0.010 1.00 69.06 156 GLU A N 1
ATOM 1234 C CA . GLU A 1 156 ? 33.990 43.064 0.662 1.00 69.06 156 GLU A CA 1
ATOM 1235 C C . GLU A 1 156 ? 34.779 44.338 0.284 1.00 69.06 156 GLU A C 1
ATOM 1237 O O . GLU A 1 156 ? 35.323 45.015 1.162 1.00 69.06 156 GLU A O 1
ATOM 1242 N N . GLN A 1 157 ? 34.775 44.753 -0.990 1.00 64.38 157 GLN A N 1
ATOM 1243 C CA . GLN A 1 157 ? 35.460 45.975 -1.446 1.00 64.38 157 GLN A CA 1
ATOM 1244 C C . GLN A 1 157 ? 34.860 47.261 -0.860 1.00 64.38 157 GLN A C 1
ATOM 1246 O O . GLN A 1 157 ? 35.608 48.149 -0.442 1.00 64.38 157 GLN A O 1
ATOM 1251 N N . MET A 1 158 ? 33.529 47.357 -0.760 1.00 66.31 158 MET A N 1
ATOM 1252 C CA . MET A 1 158 ? 32.844 48.505 -0.150 1.00 66.31 158 MET A CA 1
ATOM 1253 C C . MET A 1 158 ? 33.265 48.717 1.316 1.00 66.31 158 MET A C 1
ATOM 1255 O O . MET A 1 158 ? 33.312 49.852 1.794 1.00 66.31 158 MET A O 1
ATOM 1259 N N . PHE A 1 159 ? 33.622 47.648 2.033 1.00 61.66 159 PHE A N 1
ATOM 1260 C CA . PHE A 1 159 ? 34.085 47.725 3.420 1.00 61.66 159 PHE A CA 1
ATOM 1261 C C . PHE A 1 159 ? 35.599 47.970 3.508 1.00 61.66 159 PHE A C 1
ATOM 1263 O O . PHE A 1 159 ? 36.027 48.798 4.314 1.00 61.66 159 PHE A O 1
ATOM 1270 N N . GLN A 1 160 ? 36.414 47.353 2.640 1.00 62.59 160 GLN A N 1
ATOM 1271 C CA . GLN A 1 160 ? 37.856 47.642 2.564 1.00 62.59 160 GLN A CA 1
ATOM 1272 C C . GLN A 1 160 ? 38.139 49.117 2.228 1.00 62.59 160 GLN A C 1
ATOM 1274 O O . GLN A 1 160 ? 39.041 49.716 2.817 1.00 62.59 160 GLN A O 1
ATOM 1279 N N . ALA A 1 161 ? 37.336 49.735 1.354 1.00 52.34 161 ALA A N 1
ATOM 1280 C CA . ALA A 1 161 ? 37.438 51.161 1.045 1.00 52.34 161 ALA A CA 1
ATOM 1281 C C . ALA A 1 161 ? 37.259 52.038 2.302 1.00 52.34 161 ALA A C 1
ATOM 1283 O O . ALA A 1 161 ? 38.088 52.910 2.579 1.00 52.34 161 ALA A O 1
ATOM 1284 N N . ASN A 1 162 ? 36.228 51.756 3.107 1.00 49.59 162 ASN A N 1
ATOM 1285 C CA . ASN A 1 162 ? 35.917 52.502 4.331 1.00 49.59 162 ASN A CA 1
ATOM 1286 C C . ASN A 1 162 ? 36.924 52.259 5.474 1.00 49.59 162 ASN A C 1
ATOM 1288 O O . ASN A 1 162 ? 37.172 53.163 6.269 1.00 49.59 162 ASN A O 1
ATOM 1292 N N . GLY A 1 163 ? 37.561 51.084 5.537 1.00 46.69 163 GLY A N 1
ATOM 1293 C CA . GLY A 1 163 ? 38.572 50.768 6.557 1.00 46.69 163 GLY A CA 1
ATOM 1294 C C . GLY A 1 163 ? 39.904 51.524 6.418 1.00 46.69 163 GLY A C 1
ATOM 1295 O O . GLY A 1 163 ? 40.738 51.456 7.319 1.00 46.69 163 GLY A O 1
ATOM 1296 N N . SER A 1 164 ? 40.129 52.236 5.308 1.00 39.00 164 SER A N 1
ATOM 1297 C CA . SER A 1 164 ? 41.428 52.848 4.975 1.00 39.00 164 SER A CA 1
ATOM 1298 C C . SER A 1 164 ? 41.593 54.319 5.396 1.00 39.00 164 SER A C 1
ATOM 1300 O O . SER A 1 164 ? 42.684 54.887 5.281 1.00 39.00 164 SER A O 1
ATOM 1302 N N . ALA A 1 165 ? 40.534 54.955 5.907 1.00 36.66 165 ALA A N 1
ATOM 1303 C CA . ALA A 1 165 ? 40.522 56.382 6.220 1.00 36.66 165 ALA A CA 1
ATOM 1304 C C . ALA A 1 165 ? 41.338 56.735 7.485 1.00 36.66 165 ALA A C 1
ATOM 1306 O O . ALA A 1 165 ? 40.915 56.491 8.616 1.00 36.66 165 ALA A O 1
ATOM 1307 N N . LYS A 1 166 ? 42.499 57.385 7.309 1.00 36.31 166 LYS A N 1
ATOM 1308 C CA . LYS A 1 166 ? 43.234 58.010 8.425 1.00 36.31 166 LYS A CA 1
ATOM 1309 C C . LYS A 1 166 ? 42.423 59.169 9.033 1.00 36.31 166 LYS A C 1
ATOM 1311 O O . LYS A 1 166 ? 41.891 59.980 8.277 1.00 36.31 166 LYS A O 1
ATOM 1316 N N . PRO A 1 167 ? 42.403 59.332 10.369 1.00 34.19 167 PRO A N 1
ATOM 1317 C CA . PRO A 1 167 ? 41.704 60.440 11.010 1.00 34.19 167 PRO A CA 1
ATOM 1318 C C . PRO A 1 167 ? 42.450 61.766 10.791 1.00 34.19 167 PRO A C 1
ATOM 1320 O O . PRO A 1 167 ? 43.506 62.003 11.378 1.00 34.19 167 PRO A O 1
ATOM 1323 N N . GLY A 1 168 ? 41.894 62.649 9.959 1.00 36.34 168 GLY A N 1
ATOM 1324 C CA . GLY A 1 168 ? 42.419 63.998 9.742 1.00 36.34 168 GLY A CA 1
ATOM 1325 C C . GLY A 1 168 ? 41.563 64.831 8.786 1.00 36.34 168 GLY A C 1
ATOM 1326 O O . GLY A 1 168 ? 41.085 64.316 7.784 1.00 36.34 168 GLY A O 1
ATOM 1327 N N . CYS A 1 169 ? 41.422 66.125 9.098 1.00 28.44 169 CYS A N 1
ATOM 1328 C CA . CYS A 1 169 ? 40.719 67.161 8.324 1.00 28.44 169 CYS A CA 1
ATOM 1329 C C . CYS A 1 169 ? 39.192 66.989 8.155 1.00 28.44 169 CYS A C 1
ATOM 1331 O O . CYS A 1 169 ? 38.701 66.235 7.323 1.00 28.44 169 CYS A O 1
ATOM 1333 N N . GLN A 1 170 ? 38.431 67.816 8.881 1.00 38.09 170 GLN A N 1
ATOM 1334 C CA . GLN A 1 170 ? 37.027 68.095 8.566 1.00 38.09 170 GLN A CA 1
ATOM 1335 C C . GLN A 1 170 ? 36.926 69.005 7.330 1.00 38.09 170 GLN A C 1
ATOM 1337 O O . GLN A 1 170 ? 37.513 70.086 7.314 1.00 38.09 170 GLN A O 1
ATOM 1342 N N . ALA A 1 171 ? 36.108 68.623 6.350 1.00 30.66 171 ALA A N 1
ATOM 1343 C CA . ALA A 1 171 ? 35.522 69.525 5.358 1.00 30.66 171 ALA A CA 1
ATOM 1344 C C . ALA A 1 171 ? 34.140 68.976 4.963 1.00 30.66 171 ALA A C 1
ATOM 1346 O O . ALA A 1 171 ? 33.986 67.773 4.759 1.00 30.66 171 ALA A O 1
ATOM 1347 N N . GLY A 1 172 ? 33.114 69.828 4.931 1.00 40.84 172 GLY A N 1
ATOM 1348 C CA . GLY A 1 172 ? 31.725 69.383 4.788 1.00 40.84 172 GLY A CA 1
ATOM 1349 C C . GLY A 1 172 ? 31.275 69.196 3.338 1.00 40.84 172 GLY A C 1
ATOM 1350 O O . GLY A 1 172 ? 31.477 70.077 2.508 1.00 40.84 172 GLY A O 1
ATOM 1351 N N . GLY A 1 173 ? 30.569 68.096 3.062 1.00 27.48 173 GLY A N 1
ATOM 1352 C CA . GLY A 1 173 ? 29.846 67.876 1.808 1.00 27.48 173 GLY A CA 1
ATOM 1353 C C . GLY A 1 173 ? 28.726 66.851 1.987 1.00 27.48 173 GLY A C 1
ATOM 1354 O O . GLY A 1 173 ? 28.996 65.691 2.278 1.00 27.48 173 GLY A O 1
ATOM 1355 N N . ARG A 1 174 ? 27.461 67.269 1.830 1.00 30.62 174 ARG A N 1
ATOM 1356 C CA . ARG A 1 174 ? 26.308 66.353 1.767 1.00 30.62 174 ARG A CA 1
ATOM 1357 C C . ARG A 1 174 ? 26.017 65.998 0.312 1.00 30.62 174 ARG A C 1
ATOM 1359 O O . ARG A 1 174 ? 25.542 66.851 -0.432 1.00 30.62 174 ARG A O 1
ATOM 1366 N N . THR A 1 175 ? 26.196 64.737 -0.058 1.00 25.83 175 THR A N 1
ATOM 1367 C CA . THR A 1 175 ? 25.671 64.163 -1.302 1.00 25.83 175 THR A CA 1
ATOM 1368 C C . THR A 1 175 ? 24.407 63.357 -1.010 1.00 25.83 175 THR A C 1
ATOM 1370 O O . THR A 1 175 ? 24.468 62.211 -0.578 1.00 25.83 175 THR A O 1
ATOM 1373 N N . HIS A 1 176 ? 23.239 63.948 -1.269 1.00 27.06 176 HIS A N 1
ATOM 1374 C CA . HIS A 1 176 ? 22.018 63.163 -1.460 1.00 27.06 176 HIS A CA 1
ATOM 1375 C C . HIS A 1 176 ? 22.025 62.595 -2.883 1.00 27.06 176 HIS A C 1
ATOM 1377 O O . HIS A 1 176 ? 22.077 63.367 -3.839 1.00 27.06 176 HIS A O 1
ATOM 1383 N N . MET A 1 177 ? 21.900 61.275 -3.033 1.00 24.06 177 MET A N 1
ATOM 1384 C CA . MET A 1 177 ? 21.336 60.701 -4.257 1.00 24.06 177 MET A CA 1
ATOM 1385 C C . MET A 1 177 ? 19.832 60.521 -4.063 1.00 24.06 177 MET A C 1
ATOM 1387 O O . MET A 1 177 ? 19.390 59.982 -3.050 1.00 24.06 177 MET A O 1
ATOM 1391 N N . ALA A 1 178 ? 19.053 60.994 -5.032 1.00 25.48 178 ALA A N 1
ATOM 1392 C CA . ALA A 1 178 ? 17.613 60.799 -5.092 1.00 25.48 178 ALA A CA 1
ATOM 1393 C C . ALA A 1 178 ? 17.289 59.882 -6.275 1.00 25.48 178 ALA A C 1
ATOM 1395 O O . ALA A 1 178 ? 17.681 60.170 -7.404 1.00 25.48 178 ALA A O 1
ATOM 1396 N N . LEU A 1 179 ? 16.559 58.797 -6.014 1.00 25.08 179 LEU A N 1
ATOM 1397 C CA . LEU A 1 179 ? 15.999 57.924 -7.044 1.00 25.08 179 LEU A CA 1
ATOM 1398 C C . LEU A 1 179 ? 14.512 58.239 -7.198 1.00 25.08 179 LEU A C 1
ATOM 1400 O O . LEU A 1 179 ? 13.688 57.892 -6.353 1.00 25.08 179 LEU A O 1
ATOM 1404 N N . THR A 1 180 ? 14.175 58.929 -8.282 1.00 24.50 180 THR A N 1
ATOM 1405 C CA . THR A 1 180 ? 12.794 59.230 -8.664 1.00 24.50 180 THR A CA 1
ATOM 1406 C C . THR A 1 180 ? 12.125 58.004 -9.274 1.00 24.50 180 THR A C 1
ATOM 1408 O O . THR A 1 180 ? 12.547 57.523 -10.326 1.00 24.50 180 THR A O 1
ATOM 1411 N N . GLN A 1 181 ? 11.032 57.545 -8.667 1.00 29.36 181 GLN A N 1
ATOM 1412 C CA . GLN A 1 181 ? 10.078 56.668 -9.342 1.00 29.36 181 GLN A CA 1
ATOM 1413 C C . GLN A 1 181 ? 9.352 57.441 -10.453 1.00 29.36 181 GLN A C 1
ATOM 1415 O O . GLN A 1 181 ? 8.961 58.591 -10.260 1.00 29.36 181 GLN A O 1
ATOM 1420 N N . SER A 1 182 ? 9.095 56.788 -11.585 1.00 22.14 182 SER A N 1
ATOM 1421 C CA . SER A 1 182 ? 8.043 57.195 -12.521 1.00 22.14 182 SER A CA 1
ATOM 1422 C C . SER A 1 182 ? 7.285 55.950 -12.972 1.00 22.14 182 SER A C 1
ATOM 1424 O O . SER A 1 182 ? 7.860 54.867 -13.067 1.00 22.14 182 SER A O 1
ATOM 1426 N N . ASN A 1 183 ? 5.976 56.087 -13.155 1.00 25.08 183 ASN A N 1
ATOM 1427 C CA . ASN A 1 183 ? 5.063 54.973 -13.379 1.00 25.08 183 ASN A CA 1
ATOM 1428 C C . ASN A 1 183 ? 4.146 55.300 -14.563 1.00 25.08 183 ASN A C 1
ATOM 1430 O O . ASN A 1 183 ? 3.811 56.463 -14.778 1.00 25.08 183 ASN A O 1
ATOM 1434 N N . SER A 1 184 ? 3.668 54.257 -15.243 1.00 26.30 184 SER A N 1
ATOM 1435 C CA . SER A 1 184 ? 2.653 54.276 -16.312 1.00 26.30 184 SER A CA 1
ATOM 1436 C C . SER A 1 184 ? 2.992 54.960 -17.651 1.00 26.30 184 SER A C 1
ATOM 1438 O O . SER A 1 184 ? 3.278 56.149 -17.732 1.00 26.30 184 SER A O 1
ATOM 1440 N N . CYS A 1 185 ? 2.771 54.209 -18.731 1.00 23.45 185 CYS A N 1
ATOM 1441 C CA . CYS A 1 185 ? 1.862 54.604 -19.809 1.00 23.45 185 CYS A CA 1
ATOM 1442 C C . CYS A 1 185 ? 1.328 53.340 -20.500 1.00 23.45 185 CYS A C 1
ATOM 1444 O O . CYS A 1 185 ? 2.081 52.398 -20.733 1.00 23.45 185 CYS A O 1
ATOM 1446 N N . ILE A 1 186 ? 0.031 53.312 -20.817 1.00 26.55 186 ILE A N 1
ATOM 1447 C CA . ILE A 1 186 ? -0.592 52.274 -21.650 1.00 26.55 186 ILE A CA 1
ATOM 1448 C C . ILE A 1 186 ? -1.117 52.965 -22.909 1.00 26.55 186 ILE A C 1
ATOM 1450 O O . ILE A 1 186 ? -1.909 53.899 -22.814 1.00 26.55 186 ILE A O 1
ATOM 1454 N N . GLY A 1 187 ? -0.681 52.489 -24.074 1.00 23.86 187 GLY A N 1
ATOM 1455 C CA . GLY A 1 187 ? -1.182 52.879 -2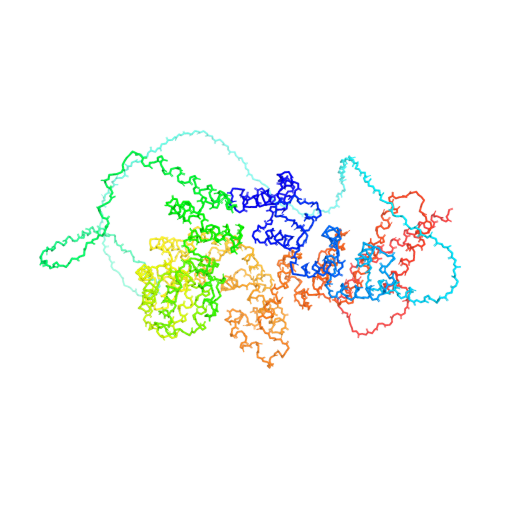5.391 1.00 23.86 187 GLY A CA 1
ATOM 1456 C C . GLY A 1 187 ? -1.586 51.635 -26.182 1.00 23.86 187 GLY A C 1
ATOM 1457 O O . GLY A 1 187 ? -1.020 50.563 -25.976 1.00 23.86 187 GLY A O 1
ATOM 1458 N N . ALA A 1 188 ? -2.590 51.763 -27.047 1.00 26.42 188 ALA A N 1
ATOM 1459 C CA . ALA A 1 188 ? -3.162 50.666 -27.834 1.00 26.42 188 ALA A CA 1
ATOM 1460 C C . ALA A 1 188 ? -3.068 50.954 -29.347 1.00 26.42 188 ALA A C 1
ATOM 1462 O O . ALA A 1 188 ? -2.600 52.028 -29.720 1.00 26.42 188 ALA A O 1
ATOM 1463 N N . LEU A 1 189 ? -3.610 50.040 -30.174 1.00 22.80 189 LEU A N 1
ATOM 1464 C CA . LEU A 1 189 ? -3.606 50.030 -31.657 1.00 22.80 189 LEU A CA 1
ATOM 1465 C C . LEU A 1 189 ? -2.272 49.542 -32.271 1.00 22.80 189 LEU A C 1
ATOM 1467 O O . LEU A 1 189 ? -1.213 49.804 -31.719 1.00 22.80 189 LEU A O 1
ATOM 1471 N N . SER A 1 190 ? -2.237 48.840 -33.412 1.00 23.78 190 SER A N 1
ATOM 1472 C CA . SER A 1 190 ? -3.272 48.060 -34.128 1.00 23.78 190 SER A CA 1
ATOM 1473 C C . SER A 1 190 ? -2.585 46.992 -35.008 1.00 23.78 190 SER A C 1
ATOM 1475 O O . SER A 1 190 ? -1.360 46.944 -35.082 1.00 23.78 190 SER A O 1
ATOM 1477 N N . ALA A 1 191 ? -3.357 46.134 -35.676 1.00 30.98 191 ALA A N 1
ATOM 1478 C CA . ALA A 1 191 ? -2.843 45.080 -36.552 1.00 30.98 191 ALA A CA 1
ATOM 1479 C C . ALA A 1 191 ? -2.290 45.601 -37.894 1.00 30.98 191 ALA A C 1
ATOM 1481 O O . ALA A 1 191 ? -2.845 46.527 -38.485 1.00 30.98 191 ALA A O 1
ATOM 1482 N N . ALA A 1 192 ? -1.272 44.909 -38.416 1.00 24.08 192 ALA A N 1
ATOM 1483 C CA . ALA A 1 192 ? -0.876 44.940 -39.822 1.00 24.08 192 ALA A CA 1
ATOM 1484 C C . ALA A 1 192 ? -0.327 43.562 -40.240 1.00 24.08 192 ALA A C 1
ATOM 1486 O O . ALA A 1 192 ? 0.650 43.080 -39.668 1.00 24.08 192 ALA A O 1
ATOM 1487 N N . THR A 1 193 ? -0.953 42.929 -41.232 1.00 34.75 193 THR A N 1
ATOM 1488 C CA . THR A 1 193 ? -0.316 41.885 -42.049 1.00 34.75 193 THR A CA 1
ATOM 1489 C C . THR A 1 193 ? 0.576 42.533 -43.108 1.00 34.75 193 THR A C 1
ATOM 1491 O O . THR A 1 193 ? 0.397 43.707 -43.447 1.00 34.75 193 THR A O 1
ATOM 1494 N N . PRO A 1 194 ? 1.517 41.762 -43.666 1.00 30.69 194 PRO A N 1
ATOM 1495 C CA . PRO A 1 194 ? 1.579 41.738 -45.125 1.00 30.69 194 PRO A CA 1
ATOM 1496 C C . PRO A 1 194 ? 1.736 40.321 -45.695 1.00 30.69 194 PRO A C 1
ATOM 1498 O O . PRO A 1 194 ? 2.638 39.576 -45.314 1.00 30.69 194 PRO A O 1
ATOM 1501 N N . ASP A 1 195 ? 0.904 39.992 -46.683 1.00 28.23 195 ASP A N 1
ATOM 1502 C CA . ASP A 1 195 ? 1.303 39.074 -47.750 1.00 28.23 195 ASP A CA 1
ATOM 1503 C C . ASP A 1 195 ? 2.434 39.713 -48.567 1.00 28.23 195 ASP A C 1
ATOM 1505 O O . ASP A 1 195 ? 2.394 40.918 -48.802 1.00 28.23 195 ASP A O 1
ATOM 1509 N N . TRP A 1 196 ? 3.361 38.911 -49.095 1.00 27.52 196 TRP A N 1
ATOM 1510 C CA . TRP A 1 196 ? 3.945 39.126 -50.427 1.00 27.52 196 TRP A CA 1
ATOM 1511 C C . TRP A 1 196 ? 4.297 37.768 -51.043 1.00 27.52 196 TRP A C 1
ATOM 1513 O O . TRP A 1 196 ? 4.623 36.815 -50.335 1.00 27.52 196 TRP A O 1
ATOM 1523 N N . ALA A 1 197 ? 4.194 37.679 -52.368 1.00 28.00 197 ALA A N 1
ATOM 1524 C CA . ALA A 1 197 ? 4.423 36.467 -53.148 1.00 28.00 197 ALA A CA 1
ATOM 1525 C C . ALA A 1 197 ? 5.476 36.706 -54.244 1.00 28.00 197 ALA A C 1
ATOM 1527 O O . ALA A 1 197 ? 5.783 37.853 -54.568 1.00 28.00 197 ALA A O 1
ATOM 1528 N N . GLY A 1 198 ? 5.968 35.613 -54.831 1.00 25.66 198 GLY A N 1
ATOM 1529 C CA . GLY A 1 198 ? 6.948 35.603 -55.922 1.00 25.66 198 GLY A CA 1
ATOM 1530 C C . GLY A 1 198 ? 8.359 35.196 -55.458 1.00 25.66 198 GLY A C 1
ATOM 1531 O O . GLY A 1 198 ? 8.781 35.564 -54.367 1.00 25.66 198 GLY A O 1
ATOM 1532 N N . ASP A 1 199 ? 9.132 34.409 -56.209 1.00 26.30 199 ASP A N 1
ATOM 1533 C CA . ASP A 1 199 ? 8.797 33.697 -57.451 1.00 26.30 199 ASP A CA 1
ATOM 1534 C C . ASP A 1 199 ? 9.608 32.398 -57.602 1.00 26.30 199 ASP A C 1
ATOM 1536 O O . ASP A 1 199 ? 10.653 32.210 -56.980 1.00 26.30 199 ASP A O 1
ATOM 1540 N N . ASN A 1 200 ? 9.106 31.495 -58.447 1.00 29.23 200 ASN A N 1
ATOM 1541 C CA . ASN A 1 200 ? 9.709 30.205 -58.799 1.00 29.23 200 ASN A CA 1
ATOM 1542 C C . ASN A 1 200 ? 10.085 30.233 -60.295 1.00 29.23 200 ASN A C 1
ATOM 1544 O O . ASN A 1 200 ? 9.289 30.732 -61.094 1.00 29.23 200 ASN A O 1
ATOM 1548 N N . PRO A 1 201 ? 11.281 29.768 -60.702 1.00 39.03 201 PRO A N 1
ATOM 1549 C CA . PRO A 1 201 ? 11.412 28.425 -61.313 1.00 39.03 201 PRO A CA 1
ATOM 1550 C C . PRO A 1 201 ? 12.740 27.724 -60.904 1.00 39.03 201 PRO A C 1
ATOM 1552 O O . PRO A 1 201 ? 13.658 28.378 -60.424 1.00 39.03 201 PRO A O 1
ATOM 1555 N N . THR A 1 202 ? 13.020 26.421 -61.078 1.00 28.06 202 THR A N 1
ATOM 1556 C CA . THR A 1 202 ? 12.406 25.246 -61.763 1.00 28.06 202 THR A CA 1
ATOM 1557 C C . THR A 1 202 ? 12.965 23.962 -61.051 1.00 28.06 202 THR A C 1
ATOM 1559 O O . THR A 1 202 ? 13.775 24.107 -60.143 1.00 28.06 202 THR A O 1
ATOM 1562 N N . SER A 1 203 ? 12.665 22.681 -61.342 1.00 27.14 203 SER A N 1
ATOM 1563 C CA . SER A 1 203 ? 12.023 22.039 -62.501 1.00 27.14 203 SER A CA 1
ATOM 1564 C C . SER A 1 203 ? 11.428 20.642 -62.221 1.00 27.14 203 SER A C 1
ATOM 1566 O O . SER A 1 203 ? 11.792 19.968 -61.265 1.00 27.14 203 SER A O 1
ATOM 1568 N N . ALA A 1 204 ? 10.552 20.234 -63.144 1.00 28.42 204 ALA A N 1
ATOM 1569 C CA . ALA A 1 204 ? 10.392 18.932 -63.820 1.00 28.42 204 ALA A CA 1
ATOM 1570 C C . ALA A 1 204 ? 11.363 17.760 -63.483 1.00 28.42 204 ALA A C 1
ATOM 1572 O O . ALA A 1 204 ? 12.553 17.982 -63.287 1.00 28.42 204 ALA A O 1
ATOM 1573 N N . LEU A 1 205 ? 10.977 16.470 -63.513 1.00 26.27 205 LEU A N 1
ATOM 1574 C CA . LEU A 1 205 ? 9.813 15.731 -64.077 1.00 26.27 205 LEU A CA 1
ATOM 1575 C C . LEU A 1 205 ? 9.327 14.645 -63.049 1.00 26.27 205 LEU A C 1
ATOM 1577 O O . LEU A 1 205 ? 9.998 14.471 -62.039 1.00 26.27 205 LEU A O 1
ATOM 1581 N N . ILE A 1 206 ? 8.254 13.833 -63.183 1.00 26.84 206 ILE A N 1
ATOM 1582 C CA . ILE A 1 206 ? 7.210 13.617 -64.217 1.00 26.84 206 ILE A CA 1
ATOM 1583 C C . ILE A 1 206 ? 5.878 13.107 -63.578 1.00 26.84 206 ILE A C 1
ATOM 1585 O O . ILE A 1 206 ? 5.784 12.968 -62.363 1.00 26.84 206 ILE A O 1
ATOM 1589 N N . ALA A 1 207 ? 4.850 12.837 -64.396 1.00 28.30 207 ALA A N 1
ATOM 1590 C CA . ALA A 1 207 ? 3.541 12.234 -64.055 1.00 28.30 207 ALA A CA 1
ATOM 1591 C C . ALA A 1 207 ? 3.602 10.681 -63.873 1.00 28.30 207 ALA A C 1
ATOM 1593 O O . ALA A 1 207 ? 4.677 10.105 -63.983 1.00 28.30 207 ALA A O 1
ATOM 1594 N N . HIS A 1 208 ? 2.565 9.880 -63.570 1.00 27.98 208 HIS A N 1
ATOM 1595 C CA . HIS A 1 208 ? 1.091 9.885 -63.746 1.00 27.98 208 HIS A CA 1
ATOM 1596 C C . HIS A 1 208 ? 0.424 9.066 -62.589 1.00 27.98 208 HIS A C 1
ATOM 1598 O O . HIS A 1 208 ? 1.147 8.593 -61.720 1.00 27.98 208 HIS A O 1
ATOM 1604 N N . PHE A 1 209 ? -0.894 8.805 -62.464 1.00 25.61 209 PHE A N 1
ATOM 1605 C CA . PHE A 1 209 ? -2.111 9.033 -63.285 1.00 25.61 209 PHE A CA 1
ATOM 1606 C C . PHE A 1 209 ? -3.303 9.402 -62.354 1.00 25.61 209 PHE A C 1
ATOM 1608 O O . PHE A 1 209 ? -3.142 9.431 -61.136 1.00 25.61 209 PHE A O 1
ATOM 1615 N N . VAL A 1 210 ? -4.496 9.684 -62.900 1.00 28.02 210 VAL A N 1
ATOM 1616 C CA . VAL A 1 210 ? -5.690 10.191 -62.177 1.00 28.02 210 VAL A CA 1
ATOM 1617 C C . VAL A 1 210 ? -7.002 9.511 -62.640 1.00 28.02 210 VAL A C 1
ATOM 1619 O O . VAL A 1 210 ? -7.139 9.234 -63.825 1.00 28.02 210 VAL A O 1
ATOM 1622 N N . SER A 1 211 ? -7.944 9.331 -61.695 1.00 28.92 211 SER A N 1
ATOM 1623 C CA . SER A 1 211 ? -9.416 9.119 -61.799 1.00 28.92 211 SER A CA 1
ATOM 1624 C C . SER A 1 211 ? -10.043 8.003 -62.659 1.00 28.92 211 SER A C 1
ATOM 1626 O O . SER A 1 211 ? -9.737 7.828 -63.832 1.00 28.92 211 SER A O 1
ATOM 1628 N N . ASN A 1 212 ? -11.107 7.394 -62.111 1.00 25.55 212 ASN A N 1
ATOM 1629 C CA . ASN A 1 212 ? -12.476 7.651 -62.598 1.00 25.55 212 ASN A CA 1
ATOM 1630 C C . ASN A 1 212 ? -13.548 7.331 -61.534 1.00 25.55 212 ASN A C 1
ATOM 1632 O O . ASN A 1 212 ? -13.327 6.488 -60.669 1.00 25.55 212 ASN A O 1
ATOM 1636 N N . ASP A 1 213 ? -14.683 8.034 -61.607 1.00 35.25 213 ASP A N 1
ATOM 1637 C CA . ASP A 1 213 ? -15.870 7.942 -60.733 1.00 35.25 213 ASP A CA 1
ATOM 1638 C C . ASP A 1 213 ? -17.109 8.476 -61.511 1.00 35.25 213 ASP A C 1
ATOM 1640 O O . ASP A 1 213 ? -16.937 8.963 -62.631 1.00 35.25 213 ASP A O 1
ATOM 1644 N N . GLN A 1 214 ? -18.318 8.442 -60.923 1.00 32.22 214 GLN A N 1
ATOM 1645 C CA . GLN A 1 214 ? -19.656 8.638 -61.541 1.00 32.22 214 GLN A CA 1
ATOM 1646 C C . GLN A 1 214 ? -20.124 7.416 -62.371 1.00 32.22 214 GLN A C 1
ATOM 1648 O O . GLN A 1 214 ? -19.305 6.709 -62.948 1.00 32.22 214 GLN A O 1
ATOM 1653 N N . THR A 1 215 ? -21.407 7.044 -62.498 1.00 29.16 215 THR A N 1
ATOM 1654 C CA . THR A 1 215 ? -22.756 7.574 -62.134 1.00 29.16 215 THR A CA 1
ATOM 1655 C C . THR A 1 215 ? -23.623 6.378 -61.655 1.00 29.16 215 THR A C 1
ATOM 1657 O O . THR A 1 215 ? -23.226 5.244 -61.899 1.00 29.16 215 THR A O 1
ATOM 1660 N N . GLN A 1 216 ? -24.841 6.427 -61.096 1.00 31.38 216 GLN A N 1
ATOM 1661 C CA . GLN A 1 216 ? -25.768 7.346 -60.396 1.00 31.38 216 GLN A CA 1
ATOM 1662 C C . GLN A 1 216 ? -27.139 6.579 -60.373 1.00 31.38 216 GLN A C 1
ATOM 1664 O O . GLN A 1 216 ? -27.308 5.649 -61.158 1.00 31.38 216 GLN A O 1
ATOM 1669 N N . ASP A 1 217 ? -28.108 6.981 -59.534 1.00 28.53 217 ASP A N 1
ATOM 1670 C CA . ASP A 1 217 ? -29.554 6.615 -59.544 1.00 28.53 217 ASP A CA 1
ATOM 1671 C C . ASP A 1 217 ? -30.021 5.166 -59.197 1.00 28.53 217 ASP A C 1
ATOM 1673 O O . ASP A 1 217 ? -29.335 4.190 -59.479 1.00 28.53 217 ASP A O 1
ATOM 1677 N N . ASP A 1 218 ? -31.228 4.903 -58.644 1.00 31.09 218 ASP A N 1
ATOM 1678 C CA . ASP A 1 218 ? -32.120 5.652 -57.710 1.00 31.09 218 ASP A CA 1
ATOM 1679 C C . ASP A 1 218 ? -33.262 4.713 -57.154 1.00 31.09 218 ASP A C 1
ATOM 1681 O O . ASP A 1 218 ? -33.483 3.614 -57.659 1.00 31.09 218 ASP A O 1
ATOM 1685 N N . VAL A 1 219 ? -34.045 5.180 -56.161 1.00 30.89 219 VAL A N 1
ATOM 1686 C CA . VAL A 1 219 ? -35.453 4.826 -55.804 1.00 30.89 219 VAL A CA 1
ATOM 1687 C C . VAL A 1 219 ? -35.795 3.624 -54.860 1.00 30.89 219 VAL A C 1
ATOM 1689 O O . VAL A 1 219 ? -35.865 2.467 -55.251 1.00 30.89 219 VAL A O 1
ATOM 1692 N N . ARG A 1 220 ? -36.322 3.994 -53.664 1.00 29.83 220 ARG A N 1
ATOM 1693 C CA . ARG A 1 220 ? -37.349 3.347 -52.766 1.00 29.83 220 ARG A CA 1
ATOM 1694 C C . ARG A 1 220 ? -37.054 2.130 -51.845 1.00 29.83 220 ARG A C 1
ATOM 1696 O O . ARG A 1 220 ? -37.041 0.981 -52.255 1.00 29.83 220 ARG A O 1
ATOM 1703 N N . LYS A 1 221 ? -37.175 2.413 -50.529 1.00 33.28 221 LYS A N 1
ATOM 1704 C CA . LYS A 1 221 ? -38.238 1.958 -49.569 1.00 33.28 221 LYS A CA 1
ATOM 1705 C C . LYS A 1 221 ? -38.902 0.585 -49.863 1.00 33.28 221 LYS A C 1
ATOM 1707 O O . LYS A 1 221 ? -39.561 0.456 -50.886 1.00 33.28 221 LYS A O 1
ATOM 1712 N N . LYS A 1 222 ? -39.020 -0.357 -48.906 1.00 31.02 222 LYS A N 1
ATOM 1713 C CA . LYS A 1 222 ? -39.757 -0.225 -47.615 1.00 31.02 222 LYS A CA 1
ATOM 1714 C C . LYS A 1 222 ? -39.455 -1.393 -46.629 1.00 31.02 222 LYS A C 1
ATOM 1716 O O . LYS A 1 222 ? -38.783 -2.346 -46.991 1.00 31.02 222 LYS A O 1
ATOM 1721 N N . ALA A 1 223 ? -39.962 -1.309 -45.393 1.00 33.94 223 ALA A N 1
ATOM 1722 C CA . ALA A 1 223 ? -39.691 -2.235 -44.274 1.00 33.94 223 ALA A CA 1
ATOM 1723 C C . ALA A 1 223 ? -40.410 -3.608 -44.330 1.00 33.94 223 ALA A C 1
ATOM 1725 O O . ALA A 1 223 ? -41.483 -3.709 -44.922 1.00 33.94 223 ALA A O 1
ATOM 1726 N N . GLY A 1 224 ? -39.886 -4.611 -43.600 1.00 26.94 224 GLY A N 1
ATOM 1727 C CA . GLY A 1 224 ? -40.579 -5.879 -43.305 1.00 26.94 224 GLY A CA 1
ATOM 1728 C C . GLY A 1 224 ? -39.758 -6.903 -42.491 1.00 26.94 224 GLY A C 1
ATOM 1729 O O . GLY A 1 224 ? -38.732 -7.379 -42.957 1.00 26.94 224 GLY A O 1
ATOM 1730 N N . SER A 1 225 ? -40.253 -7.275 -41.306 1.00 29.16 225 SER A N 1
ATOM 1731 C CA . SER A 1 225 ? -39.787 -8.368 -40.421 1.00 29.16 225 SER A CA 1
ATOM 1732 C C . SER A 1 225 ? -41.024 -9.089 -39.851 1.00 29.16 225 SER A C 1
ATOM 1734 O O . SER A 1 225 ? -42.051 -8.416 -39.733 1.00 29.16 225 SER A O 1
ATOM 1736 N N . PRO A 1 226 ? -40.952 -10.334 -39.324 1.00 51.53 226 PRO A N 1
ATOM 1737 C CA . PRO A 1 226 ? -40.000 -11.436 -39.572 1.00 51.53 226 PRO A CA 1
ATOM 1738 C C . PRO A 1 226 ? -40.691 -12.840 -39.688 1.00 51.53 226 PRO A C 1
ATOM 1740 O O . PRO A 1 226 ? -41.913 -12.941 -39.667 1.00 51.53 226 PRO A O 1
ATOM 1743 N N . ALA A 1 227 ? -39.890 -13.922 -39.638 1.00 32.91 227 ALA A N 1
ATOM 1744 C CA . ALA A 1 227 ? -40.261 -15.288 -39.183 1.00 32.91 227 ALA A CA 1
ATOM 1745 C C . ALA A 1 227 ? -40.973 -16.239 -40.217 1.00 32.91 227 ALA A C 1
ATOM 1747 O O . ALA A 1 227 ? -40.996 -15.895 -41.396 1.00 32.91 227 ALA A O 1
ATOM 1748 N N . PRO A 1 228 ? -41.323 -17.515 -39.887 1.00 49.66 228 PRO A N 1
ATOM 1749 C CA . PRO A 1 228 ? -40.384 -18.627 -40.152 1.00 49.66 228 PRO A CA 1
ATOM 1750 C C . PRO A 1 228 ? -40.976 -19.956 -40.713 1.00 49.66 228 PRO A C 1
ATOM 1752 O O . PRO A 1 228 ? -42.155 -20.256 -40.554 1.00 49.66 228 PRO A O 1
ATOM 1755 N N . CYS A 1 229 ? -40.104 -20.828 -41.242 1.00 27.17 229 CYS A N 1
ATOM 1756 C CA . CYS A 1 229 ? -40.288 -22.284 -41.457 1.00 27.17 229 CYS A CA 1
ATOM 1757 C C . CYS A 1 229 ? -38.932 -22.963 -41.130 1.00 27.17 229 CYS A C 1
ATOM 1759 O O . CYS A 1 229 ? -37.904 -22.334 -41.370 1.00 27.17 229 CYS A O 1
ATOM 1761 N N . GLN A 1 230 ? -38.757 -24.139 -40.512 1.00 30.69 230 GLN A N 1
ATOM 1762 C CA . GLN A 1 230 ? -39.573 -25.331 -40.206 1.00 30.69 230 GLN A CA 1
ATOM 1763 C C . GLN A 1 230 ? -39.754 -26.343 -41.360 1.00 30.69 230 GLN A C 1
ATOM 1765 O O . GLN A 1 230 ? -40.224 -25.986 -42.434 1.00 30.69 230 GLN A O 1
ATOM 1770 N N . GLY A 1 231 ? -39.406 -27.608 -41.072 1.00 28.08 231 GLY A N 1
ATOM 1771 C CA . GLY A 1 231 ? -39.467 -28.780 -41.960 1.00 28.08 231 GLY A CA 1
ATOM 1772 C C . GLY A 1 231 ? -38.176 -29.054 -42.764 1.00 28.08 231 GLY A C 1
ATOM 1773 O O . GLY A 1 231 ? -37.475 -28.117 -43.129 1.00 28.08 231 GLY A O 1
ATOM 1774 N N . ASP A 1 232 ? -37.799 -30.301 -43.078 1.00 27.77 232 ASP A N 1
ATOM 1775 C CA . ASP A 1 232 ? -38.046 -31.552 -42.335 1.00 27.77 232 ASP A CA 1
ATOM 1776 C C . ASP A 1 232 ? -37.054 -32.672 -42.749 1.00 27.77 232 ASP A C 1
ATOM 1778 O O . ASP A 1 232 ? -36.223 -32.479 -43.637 1.00 27.77 232 ASP A O 1
ATOM 1782 N N . PHE A 1 233 ? -37.113 -33.835 -42.091 1.00 30.45 233 PHE A N 1
ATOM 1783 C CA . PHE A 1 233 ? -36.258 -35.006 -42.367 1.00 30.45 233 PHE A CA 1
ATOM 1784 C C . PHE A 1 233 ? -36.524 -35.685 -43.725 1.00 30.45 233 PHE A C 1
ATOM 1786 O O . PHE A 1 233 ? -37.675 -35.869 -44.114 1.00 30.45 233 PHE A O 1
ATOM 1793 N N . LEU A 1 234 ? -35.475 -36.267 -44.330 1.00 27.27 234 LEU A N 1
ATOM 1794 C CA . LEU A 1 234 ? -35.577 -37.574 -45.002 1.00 27.27 234 LEU A CA 1
ATOM 1795 C C . LEU A 1 234 ? -34.226 -38.319 -45.046 1.00 27.27 234 LEU A C 1
ATOM 1797 O O . LEU A 1 234 ? -33.160 -37.715 -44.959 1.00 27.27 234 LEU A O 1
ATOM 1801 N N . LEU A 1 235 ? -34.290 -39.651 -45.130 1.00 31.41 235 LEU A N 1
ATOM 1802 C CA . LEU A 1 235 ? -33.155 -40.581 -45.043 1.00 31.41 235 LEU A CA 1
ATOM 1803 C C . LEU A 1 235 ? -32.665 -41.049 -46.422 1.00 31.41 235 LEU A C 1
ATOM 1805 O O . LEU A 1 235 ? -33.469 -41.302 -47.315 1.00 31.41 235 LEU A O 1
ATOM 1809 N N . ALA A 1 236 ? -31.364 -41.327 -46.519 1.00 29.25 236 ALA A N 1
ATOM 1810 C CA . ALA A 1 236 ? -30.790 -42.295 -47.455 1.00 29.25 236 ALA A CA 1
ATOM 1811 C C . ALA A 1 236 ? -29.620 -43.041 -46.777 1.00 29.25 236 ALA A C 1
ATOM 1813 O O . ALA A 1 236 ? -29.064 -42.568 -45.785 1.00 29.25 236 ALA A O 1
ATOM 1814 N N . GLN A 1 237 ? -29.286 -44.236 -47.267 1.00 30.69 237 GLN A N 1
ATOM 1815 C CA . GLN A 1 237 ? -28.408 -45.219 -46.613 1.00 30.69 237 GLN A CA 1
ATOM 1816 C C . GLN A 1 237 ? -27.566 -45.956 -47.676 1.00 30.69 237 GLN A C 1
ATOM 1818 O O . GLN A 1 237 ? -27.945 -45.937 -48.843 1.00 30.69 237 GLN A O 1
ATOM 1823 N N . GLN A 1 238 ? -26.538 -46.710 -47.244 1.00 30.72 238 GLN A N 1
ATOM 1824 C CA . GLN A 1 238 ? -25.666 -47.614 -48.036 1.00 30.72 238 GLN A CA 1
ATOM 1825 C C . GLN A 1 238 ? -24.475 -46.919 -48.744 1.00 30.72 238 GLN A C 1
ATOM 1827 O O . GLN A 1 238 ? -24.595 -45.764 -49.127 1.00 30.72 238 GLN A O 1
ATOM 1832 N N . ARG A 1 239 ? -23.302 -47.554 -48.941 1.00 29.22 239 ARG A N 1
ATOM 1833 C CA . ARG A 1 239 ? -22.741 -48.835 -48.420 1.00 29.22 239 ARG A CA 1
ATOM 1834 C C . ARG A 1 239 ? -21.193 -48.809 -48.475 1.00 29.22 239 ARG A C 1
ATOM 1836 O O . ARG A 1 239 ? -20.617 -47.871 -49.010 1.00 29.22 239 ARG A O 1
ATOM 1843 N N . HIS A 1 240 ? -20.550 -49.838 -47.915 1.00 32.97 240 HIS A N 1
ATOM 1844 C CA . HIS A 1 240 ? -19.093 -50.051 -47.939 1.00 32.97 240 HIS A CA 1
ATOM 1845 C C . HIS A 1 240 ? -18.551 -50.471 -49.316 1.00 32.97 240 HIS A C 1
ATOM 1847 O O . HIS A 1 240 ? -19.240 -51.194 -50.032 1.00 32.97 240 HIS A O 1
ATOM 1853 N N . THR A 1 241 ? -17.265 -50.184 -49.544 1.00 31.31 241 THR A N 1
ATOM 1854 C CA . THR A 1 241 ? -16.246 -51.169 -49.977 1.00 31.31 241 THR A CA 1
ATOM 1855 C C . THR A 1 241 ? -14.894 -50.798 -49.354 1.00 31.31 241 THR A C 1
ATOM 1857 O O . THR A 1 241 ? -14.668 -49.631 -49.034 1.00 31.31 241 THR A O 1
ATOM 1860 N N . GLU A 1 242 ? -14.033 -51.791 -49.142 1.00 35.00 242 GLU A N 1
ATOM 1861 C CA . GLU A 1 242 ? -12.671 -51.663 -48.597 1.00 35.00 242 GLU A CA 1
ATOM 1862 C C . GLU A 1 242 ? -11.629 -51.558 -49.726 1.00 35.00 242 GLU A C 1
ATOM 1864 O O . GLU A 1 242 ? -11.893 -52.039 -50.827 1.00 35.00 242 GLU A O 1
ATOM 1869 N N . ASP A 1 243 ? -10.448 -50.996 -49.441 1.00 34.44 243 ASP A N 1
ATOM 1870 C CA . ASP A 1 243 ? -9.180 -51.403 -50.076 1.00 34.44 243 ASP A CA 1
ATOM 1871 C C . ASP A 1 243 ? -7.975 -51.012 -49.185 1.00 34.44 243 ASP A C 1
ATOM 1873 O O . ASP A 1 243 ? -8.095 -50.122 -48.336 1.00 34.44 243 ASP A O 1
ATOM 1877 N N . ASP A 1 244 ? -6.834 -51.684 -49.353 1.00 39.44 244 ASP A N 1
ATOM 1878 C CA . ASP A 1 244 ? -5.691 -51.691 -48.420 1.00 39.44 244 ASP A CA 1
ATOM 1879 C C . ASP A 1 244 ? -4.431 -50.991 -48.979 1.00 39.44 244 ASP A C 1
ATOM 1881 O O . ASP A 1 244 ? -4.036 -51.232 -50.119 1.00 39.44 244 ASP A O 1
ATOM 1885 N N . SER A 1 245 ? -3.731 -50.183 -48.163 1.00 33.25 245 SER A N 1
ATOM 1886 C CA . SER A 1 245 ? -2.244 -50.051 -48.114 1.00 33.25 245 SER A CA 1
ATOM 1887 C C . SER A 1 245 ? -1.759 -48.866 -47.232 1.00 33.25 245 SER A C 1
ATOM 1889 O O . SER A 1 245 ? -2.544 -47.961 -46.941 1.00 33.25 245 SER A O 1
ATOM 1891 N N . PRO A 1 246 ? -0.495 -48.857 -46.733 1.00 48.75 246 PRO A N 1
ATOM 1892 C CA . PRO A 1 246 ? -0.087 -47.990 -45.613 1.00 48.75 246 PRO A CA 1
ATOM 1893 C C . PRO A 1 246 ? 0.936 -46.868 -45.932 1.00 48.75 246 PRO A C 1
ATOM 1895 O O . PRO A 1 246 ? 1.580 -46.869 -46.973 1.00 48.75 246 PRO A O 1
ATOM 1898 N N . GLN A 1 247 ? 1.177 -46.025 -44.908 1.00 32.75 247 GLN A N 1
ATOM 1899 C CA . GLN A 1 247 ? 2.229 -44.988 -44.734 1.00 32.75 247 GLN A CA 1
ATOM 1900 C C . GLN A 1 247 ? 1.960 -43.570 -45.295 1.00 32.75 247 GLN A C 1
ATOM 1902 O O . GLN A 1 247 ? 2.290 -43.264 -46.431 1.00 32.75 247 GLN A O 1
ATOM 1907 N N . GLU A 1 248 ? 1.508 -42.642 -44.437 1.00 29.62 248 GLU A N 1
ATOM 1908 C CA . GLU A 1 248 ? 2.410 -41.734 -43.687 1.00 29.62 248 GLU A CA 1
ATOM 1909 C C . GLU A 1 248 ? 1.674 -41.001 -42.527 1.00 29.62 248 GLU A C 1
ATOM 1911 O O . GLU A 1 248 ? 0.443 -40.913 -42.545 1.00 29.62 248 GLU A O 1
ATOM 1916 N N . PRO A 1 249 ? 2.371 -40.493 -41.482 1.00 36.41 249 PRO A N 1
ATOM 1917 C CA . PRO A 1 249 ? 1.720 -40.011 -40.259 1.00 36.41 249 PRO A CA 1
ATOM 1918 C C . PRO A 1 249 ? 1.704 -38.475 -40.089 1.00 36.41 249 PRO A C 1
ATOM 1920 O O . PRO A 1 249 ? 2.631 -37.899 -39.521 1.00 36.41 249 PRO A O 1
ATOM 1923 N N . SER A 1 250 ? 0.602 -37.791 -40.434 1.00 34.91 250 SER A N 1
ATOM 1924 C CA . SER A 1 250 ? 0.323 -36.459 -39.849 1.00 34.91 250 SER A CA 1
ATOM 1925 C C . SER A 1 250 ? -1.159 -36.042 -39.811 1.00 34.91 250 SER A C 1
ATOM 1927 O O . SER A 1 250 ? -1.703 -35.533 -40.787 1.00 34.91 250 SER A O 1
ATOM 1929 N N . ARG A 1 251 ? -1.793 -36.188 -38.631 1.00 29.98 251 ARG A N 1
ATOM 1930 C CA . ARG A 1 251 ? -2.775 -35.267 -37.991 1.00 29.98 251 ARG A CA 1
ATOM 1931 C C . ARG A 1 251 ? -3.507 -35.976 -36.844 1.00 29.98 251 ARG A C 1
ATOM 1933 O O . ARG A 1 251 ? -4.115 -37.020 -37.040 1.00 29.98 251 ARG A O 1
ATOM 1940 N N . VAL A 1 252 ? -3.496 -35.378 -35.652 1.00 31.30 252 VAL A N 1
ATOM 1941 C CA . VAL A 1 252 ? -4.381 -35.790 -34.547 1.00 31.30 252 VAL A CA 1
ATOM 1942 C C . VAL A 1 252 ? -5.721 -35.075 -34.717 1.00 31.30 252 VAL A C 1
ATOM 1944 O O . VAL A 1 252 ? -5.756 -33.862 -34.920 1.00 31.30 252 VAL A O 1
ATOM 1947 N N . HIS A 1 253 ? -6.820 -35.827 -34.668 1.00 30.22 253 HIS A N 1
ATOM 1948 C CA . HIS A 1 253 ? -8.160 -35.306 -34.935 1.00 30.22 253 HIS A CA 1
ATOM 1949 C C . HIS A 1 253 ? -8.724 -34.464 -33.784 1.00 30.22 253 HIS A C 1
ATOM 1951 O O . HIS A 1 253 ? -8.524 -34.762 -32.607 1.00 30.22 253 HIS A O 1
ATOM 1957 N N . ALA A 1 254 ? -9.533 -33.463 -34.141 1.00 29.70 254 ALA A N 1
ATOM 1958 C CA . ALA A 1 254 ? -10.512 -32.895 -33.223 1.00 29.70 254 ALA A CA 1
ATOM 1959 C C . ALA A 1 254 ? -11.642 -33.912 -32.982 1.00 29.70 254 ALA A C 1
ATOM 1961 O O . ALA A 1 254 ? -12.149 -34.511 -33.931 1.00 29.70 254 ALA A O 1
ATOM 1962 N N . LEU A 1 255 ? -12.058 -34.084 -31.724 1.00 30.73 255 LEU A N 1
ATOM 1963 C CA . LEU A 1 255 ? -13.199 -34.923 -31.353 1.00 30.73 255 LEU A CA 1
ATOM 1964 C C . LEU A 1 255 ? -14.432 -34.059 -31.080 1.00 30.73 255 LEU A C 1
ATOM 1966 O O . LEU A 1 255 ? -14.441 -33.242 -30.159 1.00 30.73 255 LEU A O 1
ATOM 1970 N N . SER A 1 256 ? -15.493 -34.277 -31.854 1.00 30.66 256 SER A N 1
ATOM 1971 C CA . SER A 1 256 ? -16.831 -33.768 -31.548 1.00 30.66 256 SER A CA 1
ATOM 1972 C C . SER A 1 256 ? -17.516 -34.679 -30.528 1.00 30.66 256 SER A C 1
ATOM 1974 O O . SER A 1 256 ? -17.523 -35.896 -30.695 1.00 30.66 256 SER A O 1
ATOM 1976 N N . VAL A 1 257 ? -18.138 -34.099 -29.498 1.00 32.56 257 VAL A N 1
ATOM 1977 C CA . VAL A 1 257 ? -18.974 -34.829 -28.530 1.00 32.56 257 VAL A CA 1
ATOM 1978 C C . VAL A 1 257 ? -20.359 -34.187 -28.483 1.00 32.56 257 VAL A C 1
ATOM 1980 O O . VAL A 1 257 ? -20.488 -32.963 -28.459 1.00 32.56 257 VAL A O 1
ATOM 1983 N N . LEU A 1 258 ? -21.394 -35.028 -28.519 1.00 31.27 258 LEU A N 1
ATOM 1984 C CA . LEU A 1 258 ? -22.802 -34.632 -28.599 1.00 31.27 258 LEU A CA 1
ATOM 1985 C C . LEU A 1 258 ? -23.338 -34.039 -27.277 1.00 31.27 258 LEU A C 1
ATOM 1987 O O . LEU A 1 258 ? -22.823 -34.352 -26.202 1.00 31.27 258 LEU A O 1
ATOM 1991 N N . PRO A 1 259 ? -24.398 -33.209 -27.330 1.00 38.91 259 PRO A N 1
ATOM 1992 C CA . PRO A 1 259 ? -24.995 -32.612 -26.141 1.00 38.91 259 PRO A CA 1
ATOM 1993 C C . PRO A 1 259 ? -25.890 -33.600 -25.379 1.00 38.91 259 PRO A C 1
ATOM 1995 O O . PRO A 1 259 ? -26.686 -34.323 -25.973 1.00 38.91 259 PRO A O 1
ATOM 1998 N N . MET A 1 260 ? -25.854 -33.543 -24.045 1.00 28.70 260 MET A N 1
ATOM 1999 C CA . MET A 1 260 ? -26.901 -34.112 -23.188 1.00 28.70 260 MET A CA 1
ATOM 2000 C C . MET A 1 260 ? -27.301 -33.130 -22.085 1.00 28.70 260 MET A C 1
ATOM 2002 O O . MET A 1 260 ? -26.535 -32.857 -21.164 1.00 28.70 260 MET A O 1
ATOM 2006 N N . CYS A 1 261 ? -28.542 -32.646 -22.144 1.00 31.39 261 CYS A N 1
ATOM 2007 C CA . CYS A 1 261 ? -29.183 -31.946 -21.034 1.00 31.39 261 CYS A CA 1
ATOM 2008 C C . CYS A 1 261 ? -30.085 -32.917 -20.263 1.00 31.39 261 CYS A C 1
ATOM 2010 O O . CYS A 1 261 ? -31.212 -33.177 -20.678 1.00 31.39 261 CYS A O 1
ATOM 2012 N N . ALA A 1 262 ? -29.624 -33.403 -19.109 1.00 29.67 262 ALA A N 1
ATOM 2013 C CA . ALA A 1 262 ? -30.449 -34.150 -18.161 1.00 29.67 262 ALA A CA 1
ATOM 2014 C C . ALA A 1 262 ? -30.663 -33.321 -16.883 1.00 29.67 262 ALA A C 1
ATOM 2016 O O . ALA A 1 262 ? -29.712 -32.969 -16.186 1.00 29.67 262 ALA A O 1
ATOM 2017 N N . ARG A 1 263 ? -31.922 -32.995 -16.564 1.00 37.97 263 ARG A N 1
ATOM 2018 C CA . ARG A 1 263 ? -32.285 -32.294 -15.320 1.00 37.97 263 ARG A CA 1
ATOM 2019 C C . ARG A 1 263 ? -32.210 -33.263 -14.136 1.00 37.97 263 ARG A C 1
ATOM 2021 O O . ARG A 1 263 ? -33.154 -34.018 -13.915 1.00 37.97 263 ARG A O 1
ATOM 2028 N N . LEU A 1 264 ? -31.143 -33.207 -13.341 1.00 28.86 264 LEU A N 1
ATOM 2029 C CA . LEU A 1 264 ? -31.102 -33.903 -12.051 1.00 28.86 264 LEU A CA 1
ATOM 2030 C C . LEU A 1 264 ? -31.770 -33.061 -10.956 1.00 28.86 264 LEU A C 1
ATOM 2032 O O . LEU A 1 264 ? -31.404 -31.912 -10.716 1.00 28.86 264 LEU A O 1
ATOM 2036 N N . ARG A 1 265 ? -32.769 -33.652 -10.292 1.00 31.22 265 ARG A N 1
ATOM 2037 C CA . ARG A 1 265 ? -33.383 -33.106 -9.075 1.00 31.2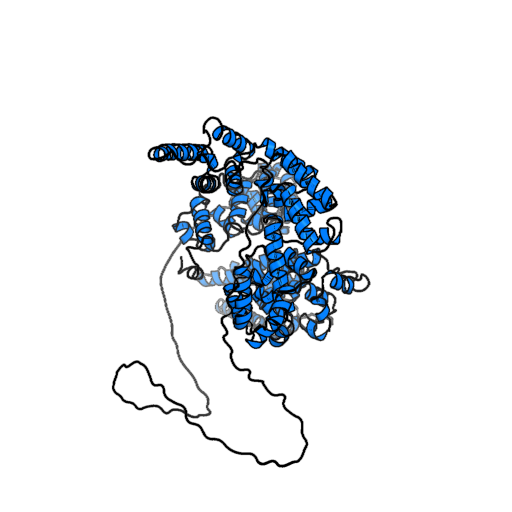2 265 ARG A CA 1
ATOM 2038 C C . ARG A 1 265 ? -32.446 -33.355 -7.893 1.00 31.22 265 ARG A C 1
ATOM 2040 O O . ARG A 1 265 ? -31.966 -34.474 -7.730 1.00 31.22 265 ARG A O 1
ATOM 2047 N N . LEU A 1 266 ? -32.246 -32.351 -7.041 1.00 32.09 266 LEU A N 1
ATOM 2048 C CA . LEU A 1 266 ? -31.656 -32.567 -5.719 1.00 32.09 266 LEU A CA 1
ATOM 2049 C C . LEU A 1 266 ? -32.645 -33.371 -4.850 1.00 32.09 266 LEU A C 1
ATOM 2051 O O . LEU A 1 266 ? -33.837 -33.045 -4.857 1.00 32.09 266 LEU A O 1
ATOM 2055 N N . PRO A 1 267 ? -32.200 -34.411 -4.123 1.00 34.44 267 PRO A N 1
ATOM 2056 C CA . PRO A 1 267 ? -33.075 -35.176 -3.246 1.00 34.44 267 PRO A CA 1
ATOM 2057 C C . PRO A 1 267 ? -33.429 -34.370 -1.991 1.00 34.44 267 PRO A C 1
ATOM 2059 O O . PRO A 1 267 ? -32.557 -33.809 -1.329 1.00 34.44 267 PRO A O 1
ATOM 2062 N N . SER A 1 268 ? -34.714 -34.363 -1.637 1.00 35.62 268 SER A N 1
ATOM 2063 C CA . SER A 1 268 ? -35.143 -34.004 -0.284 1.00 35.62 268 SER A CA 1
ATOM 2064 C C . SER A 1 268 ? -34.743 -35.124 0.676 1.00 35.62 268 SER A C 1
ATOM 2066 O O . SER A 1 268 ? -34.992 -36.295 0.384 1.00 35.62 268 SER A O 1
ATOM 2068 N N . LEU A 1 269 ? -34.156 -34.770 1.819 1.00 31.94 269 LEU A N 1
ATOM 2069 C CA . LEU A 1 269 ? -33.885 -35.694 2.918 1.00 31.94 269 LEU A CA 1
ATOM 2070 C C . LEU A 1 269 ? -34.524 -35.154 4.198 1.00 31.94 269 LEU A C 1
ATOM 2072 O O . LEU A 1 269 ? -33.932 -34.366 4.933 1.00 31.94 269 LEU A O 1
ATOM 2076 N N . HIS A 1 270 ? -35.751 -35.605 4.455 1.00 34.72 270 HIS A N 1
ATOM 2077 C CA . HIS A 1 270 ? -36.322 -35.579 5.795 1.00 34.72 270 HIS A CA 1
ATOM 2078 C C . HIS A 1 270 ? -35.637 -36.648 6.651 1.00 34.72 270 HIS A C 1
ATOM 2080 O O . HIS A 1 270 ? -35.705 -37.831 6.325 1.00 34.72 270 HIS A O 1
ATOM 2086 N N . LEU A 1 271 ? -35.087 -36.239 7.790 1.00 37.03 271 LEU A N 1
ATOM 2087 C CA . LEU A 1 271 ? -35.061 -37.054 9.002 1.00 37.03 271 LEU A CA 1
ATOM 2088 C C . LEU A 1 271 ? -35.512 -36.168 10.166 1.00 37.03 271 LEU A C 1
ATOM 2090 O O . LEU A 1 271 ? -35.189 -34.980 10.214 1.00 37.03 271 LEU A O 1
ATOM 2094 N N . CYS A 1 272 ? -36.321 -36.738 11.052 1.00 31.94 272 CYS A N 1
ATOM 2095 C CA . CYS A 1 272 ? -36.945 -36.032 12.166 1.00 31.94 272 CYS A CA 1
ATOM 2096 C C . CYS A 1 272 ? -36.159 -36.245 13.476 1.00 31.94 272 CYS A C 1
ATOM 2098 O O . CYS A 1 272 ? -35.203 -37.012 13.506 1.00 31.94 272 CYS A O 1
ATOM 2100 N N . GLN A 1 273 ? -36.588 -35.532 14.525 1.00 32.03 273 GLN A N 1
ATOM 2101 C CA . GLN A 1 273 ? -36.885 -36.023 15.888 1.00 32.03 273 GLN A CA 1
ATOM 2102 C C . GLN A 1 273 ? -36.136 -37.267 16.432 1.00 32.03 273 GLN A C 1
ATOM 2104 O O . GLN A 1 273 ? -36.049 -38.294 15.772 1.00 32.03 273 GLN A O 1
ATOM 2109 N N . ASP A 1 274 ? -35.707 -37.310 17.695 1.00 28.33 274 ASP A N 1
ATOM 2110 C CA . ASP A 1 274 ? -35.903 -36.373 18.813 1.00 28.33 274 ASP A CA 1
ATOM 2111 C C . ASP A 1 274 ? -34.798 -36.578 19.867 1.00 28.33 274 ASP A C 1
ATOM 2113 O O . ASP A 1 274 ? -34.235 -37.665 19.962 1.00 28.33 274 ASP A O 1
ATOM 2117 N N . HIS A 1 275 ? -34.514 -35.547 20.675 1.00 29.23 275 HIS A N 1
ATOM 2118 C CA . HIS A 1 275 ? -34.545 -35.626 22.149 1.00 29.23 275 HIS A CA 1
ATOM 2119 C C . HIS A 1 275 ? -33.975 -34.366 22.817 1.00 29.23 275 HIS A C 1
ATOM 2121 O O . HIS A 1 275 ? -32.814 -33.991 22.664 1.00 29.23 275 HIS A O 1
ATOM 2127 N N . SER A 1 276 ? -34.825 -33.722 23.612 1.00 32.56 276 SER A N 1
ATOM 2128 C CA . SER A 1 276 ? -34.510 -32.529 24.391 1.00 32.56 276 SER A CA 1
ATOM 2129 C C . SER A 1 276 ? -33.626 -32.834 25.602 1.00 32.56 276 SER A C 1
ATOM 2131 O O . SER A 1 276 ? -33.958 -33.712 26.390 1.00 32.56 276 SER A O 1
ATOM 2133 N N . HIS A 1 277 ? -32.629 -31.988 25.867 1.00 34.09 277 HIS A N 1
ATOM 2134 C CA . HIS A 1 277 ? -32.268 -31.631 27.242 1.00 34.09 277 HIS A CA 1
ATOM 2135 C C . HIS A 1 277 ? -31.999 -30.125 27.335 1.00 34.09 277 HIS A C 1
ATOM 2137 O O . HIS A 1 277 ? -31.185 -29.567 26.604 1.00 34.09 277 HIS A O 1
ATOM 2143 N N . LEU A 1 278 ? -32.745 -29.456 28.216 1.00 33.94 278 LEU A N 1
ATOM 2144 C CA . LEU A 1 278 ? -32.755 -28.001 28.358 1.00 33.94 278 LEU A CA 1
ATOM 2145 C C . LEU A 1 278 ? -31.633 -27.525 29.289 1.00 33.94 278 LEU A C 1
ATOM 2147 O O . LEU A 1 278 ? -31.597 -27.911 30.456 1.00 33.94 278 LEU A O 1
ATOM 2151 N N . SER A 1 279 ? -30.813 -26.581 28.827 1.00 35.25 279 SER A N 1
ATOM 2152 C CA . SER A 1 279 ? -30.110 -25.638 29.704 1.00 35.25 279 SER A CA 1
ATOM 2153 C C . SER A 1 279 ? -30.551 -24.209 29.364 1.00 35.25 279 SER A C 1
ATOM 2155 O O . SER A 1 279 ? -30.890 -23.894 28.222 1.00 35.25 279 SER A O 1
ATOM 2157 N N . LYS A 1 280 ? -30.670 -23.348 30.381 1.00 44.16 280 LYS A N 1
ATOM 2158 C CA . LYS A 1 280 ? -31.328 -22.040 30.244 1.00 44.16 280 LYS A CA 1
ATOM 2159 C C . LYS A 1 280 ? -30.330 -20.949 29.844 1.00 44.16 280 LYS A C 1
ATOM 2161 O O . LYS A 1 280 ? -29.597 -20.457 30.696 1.00 44.16 280 LYS A O 1
ATOM 2166 N N . GLN A 1 281 ? -30.397 -20.485 28.598 1.00 36.25 281 GLN A N 1
ATOM 2167 C CA . GLN A 1 281 ? -29.946 -19.142 28.217 1.00 36.25 281 GLN A CA 1
ATOM 2168 C C . GLN A 1 281 ? -31.038 -18.443 27.399 1.00 36.25 281 GLN A C 1
ATOM 2170 O O . GLN A 1 281 ? -31.434 -18.920 26.339 1.00 36.25 281 GLN A O 1
ATOM 2175 N N . GLN A 1 282 ? -31.546 -17.316 27.907 1.00 35.75 282 GLN A N 1
ATOM 2176 C CA . GLN A 1 282 ? -32.497 -16.466 27.186 1.00 35.75 282 GLN A CA 1
ATOM 2177 C C . GLN A 1 282 ? -31.745 -15.447 26.311 1.00 35.75 282 GLN A C 1
ATOM 2179 O O . GLN A 1 282 ? -30.869 -14.750 26.829 1.00 35.75 282 GLN A O 1
ATOM 2184 N N . PRO A 1 283 ? -32.096 -15.286 25.022 1.00 31.94 283 PRO A N 1
ATOM 2185 C CA . PRO A 1 283 ? -31.588 -14.190 24.204 1.00 31.94 283 PRO A CA 1
ATOM 2186 C C . PRO A 1 283 ? -32.297 -12.872 24.569 1.00 31.94 283 PRO A C 1
ATOM 2188 O O . PRO A 1 283 ? -33.514 -12.753 24.466 1.00 31.94 283 PRO A O 1
ATOM 2191 N N . TRP A 1 284 ? -31.524 -11.862 24.966 1.00 33.59 284 TRP A N 1
ATOM 2192 C CA . TRP A 1 284 ? -31.988 -10.608 25.592 1.00 33.59 284 TRP A CA 1
ATOM 2193 C C . TRP A 1 284 ? -32.726 -9.591 24.679 1.00 33.59 284 TRP A C 1
ATOM 2195 O O . TRP A 1 284 ? -32.932 -8.450 25.079 1.00 33.59 284 TRP A O 1
ATOM 2205 N N . ASN A 1 285 ? -33.128 -9.961 23.456 1.00 36.94 285 ASN A N 1
ATOM 2206 C CA . ASN A 1 285 ? -33.343 -8.991 22.364 1.00 36.94 285 ASN A CA 1
ATOM 2207 C C . ASN A 1 285 ? -34.783 -8.843 21.814 1.00 36.94 285 ASN A C 1
ATOM 2209 O O . ASN A 1 285 ? -34.953 -8.173 20.796 1.00 36.94 285 ASN A O 1
ATOM 2213 N N . THR A 1 286 ? -35.821 -9.423 22.437 1.00 34.16 286 THR A N 1
ATOM 2214 C CA . THR A 1 286 ? -37.154 -9.550 21.781 1.00 34.16 286 THR A CA 1
ATOM 2215 C C . THR A 1 286 ? -38.352 -8.951 22.545 1.00 34.16 286 THR A C 1
ATOM 2217 O O . THR A 1 286 ? -39.485 -9.134 22.116 1.00 34.16 286 THR A O 1
ATOM 2220 N N . VAL A 1 287 ? -38.158 -8.208 23.645 1.00 33.28 287 VAL A N 1
ATOM 2221 C CA . VAL A 1 287 ? -39.279 -7.648 24.448 1.00 33.28 287 VAL A CA 1
ATOM 2222 C C . VAL A 1 287 ? -39.096 -6.153 24.749 1.00 33.28 287 VAL A C 1
ATOM 2224 O O . VAL A 1 287 ? -39.098 -5.735 25.900 1.00 33.28 287 VAL A O 1
ATOM 2227 N N . HIS A 1 288 ? -38.898 -5.325 23.714 1.00 39.44 288 HIS A N 1
ATOM 2228 C CA . HIS A 1 288 ? -38.806 -3.865 23.907 1.00 39.44 288 HIS A CA 1
ATOM 2229 C C . HIS A 1 288 ? -39.296 -2.977 22.744 1.00 39.44 288 HIS A C 1
ATOM 2231 O O . HIS A 1 288 ? -39.079 -1.767 22.776 1.00 39.44 288 HIS A O 1
ATOM 2237 N N . TYR A 1 289 ? -39.961 -3.542 21.724 1.00 41.75 289 TYR A N 1
ATOM 2238 C CA . TYR A 1 289 ? -40.280 -2.834 20.467 1.00 41.75 289 TYR A CA 1
ATOM 2239 C C . TYR A 1 289 ? -41.776 -2.716 20.113 1.00 41.75 289 TYR A C 1
ATOM 2241 O O . TYR A 1 289 ? -42.123 -2.486 18.956 1.00 41.75 289 TYR A O 1
ATOM 2249 N N . GLN A 1 290 ? -42.675 -2.828 21.096 1.00 42.66 290 GLN A N 1
ATOM 2250 C CA . GLN A 1 290 ? -44.118 -2.609 20.906 1.00 42.66 290 GLN A CA 1
ATOM 2251 C C . GLN A 1 290 ? -44.743 -1.791 22.048 1.00 42.66 290 GLN A C 1
ATOM 2253 O O . GLN A 1 290 ? -45.451 -2.359 22.868 1.00 42.66 290 GLN A O 1
ATOM 2258 N N . LEU A 1 291 ? -44.469 -0.475 22.097 1.00 40.97 291 LEU A N 1
ATOM 2259 C CA . LEU A 1 291 ? -45.426 0.601 22.465 1.00 40.97 291 LEU A CA 1
ATOM 2260 C C . LEU A 1 291 ? -44.754 1.998 22.478 1.00 40.97 291 LEU A C 1
ATOM 2262 O O . LEU A 1 291 ? -44.694 2.676 23.496 1.00 40.97 291 LEU A O 1
ATOM 2266 N N . VAL A 1 292 ? -44.255 2.457 21.322 1.00 42.22 292 VAL A N 1
ATOM 2267 C CA . VAL A 1 292 ? -43.949 3.886 21.091 1.00 42.22 292 VAL A CA 1
ATOM 2268 C C . VAL A 1 292 ? -44.380 4.256 19.671 1.00 42.22 292 VAL A C 1
ATOM 2270 O O . VAL A 1 292 ? -43.699 3.934 18.701 1.00 42.22 292 VAL A O 1
ATOM 2273 N N . THR A 1 293 ? -45.527 4.921 19.545 1.00 45.47 293 THR A N 1
ATOM 2274 C CA . THR A 1 293 ? -46.039 5.473 18.277 1.00 45.47 293 THR A CA 1
ATOM 2275 C C . THR A 1 293 ? -46.535 6.906 18.500 1.00 45.47 293 THR A C 1
ATOM 2277 O O . THR A 1 293 ? -46.713 7.321 19.643 1.00 45.47 293 THR A O 1
ATOM 2280 N N . SER A 1 294 ? -46.678 7.675 17.418 1.00 40.34 294 SER A N 1
ATOM 2281 C CA . SER A 1 294 ? -47.003 9.115 17.415 1.00 40.34 294 SER A CA 1
ATOM 2282 C C . SER A 1 294 ? -45.896 10.041 17.956 1.00 40.34 294 SER A C 1
ATOM 2284 O O . SER A 1 294 ? -45.140 10.610 17.165 1.00 40.34 294 SER A O 1
ATOM 2286 N N . ASP A 1 295 ? -45.759 10.193 19.274 1.00 42.31 295 ASP A N 1
ATOM 2287 C CA . ASP A 1 295 ? -45.292 11.473 19.846 1.00 42.31 295 ASP A CA 1
ATOM 2288 C C . ASP A 1 295 ? -43.766 11.664 19.902 1.00 42.31 295 ASP A C 1
ATOM 2290 O O . ASP A 1 295 ? -43.270 12.786 19.997 1.00 42.31 295 ASP A O 1
ATOM 2294 N N . ALA A 1 296 ? -42.977 10.593 19.787 1.00 47.41 296 ALA A N 1
ATOM 2295 C CA . ALA A 1 296 ? -41.523 10.656 19.988 1.00 47.41 296 ALA A CA 1
ATOM 2296 C C . ALA A 1 296 ? -40.749 11.469 18.921 1.00 47.41 296 ALA A C 1
ATOM 2298 O O . ALA A 1 296 ? -39.597 11.850 19.149 1.00 47.41 296 ALA A O 1
ATOM 2299 N N . LYS A 1 297 ? -41.343 11.736 17.746 1.00 48.38 297 LYS A N 1
ATOM 2300 C CA . LYS A 1 297 ? -40.640 12.392 16.627 1.00 48.38 297 LYS A CA 1
ATOM 2301 C C . LYS A 1 297 ? -40.349 13.877 16.863 1.00 48.38 297 LYS A C 1
ATOM 2303 O O . LYS A 1 297 ? -39.258 14.316 16.506 1.00 48.38 297 LYS A O 1
ATOM 2308 N N . SER A 1 298 ? -41.248 14.634 17.491 1.00 47.19 298 SER A N 1
ATOM 2309 C CA . SER A 1 298 ? -41.024 16.065 17.771 1.00 47.19 298 SER A CA 1
ATOM 2310 C C . SER A 1 298 ? -39.905 16.269 18.800 1.00 47.19 298 SER A C 1
ATOM 2312 O O . SER A 1 298 ? -38.972 17.035 18.564 1.00 47.19 298 SER A O 1
ATOM 2314 N N . ALA A 1 299 ? -39.930 15.501 19.894 1.00 54.66 299 ALA A N 1
ATOM 2315 C CA . ALA A 1 299 ? -38.927 15.557 20.959 1.00 54.66 299 ALA A CA 1
ATOM 2316 C C . ALA A 1 299 ? -37.499 15.227 20.477 1.00 54.66 299 ALA A C 1
ATOM 2318 O O . ALA A 1 299 ? -36.527 15.777 20.996 1.00 54.66 299 ALA A O 1
ATOM 2319 N N . SER A 1 300 ? -37.353 14.357 19.469 1.00 60.03 300 SER A N 1
ATOM 2320 C CA . SER A 1 300 ? -36.038 14.021 18.903 1.00 60.03 300 SER A CA 1
ATOM 2321 C C . SER A 1 300 ? -35.374 15.175 18.135 1.00 60.03 300 SER A C 1
ATOM 2323 O O . SER A 1 300 ? -34.151 15.303 18.187 1.00 60.03 300 SER A O 1
ATOM 2325 N N . ALA A 1 301 ? -36.156 16.053 17.492 1.00 69.94 301 ALA A N 1
ATOM 2326 C CA . ALA A 1 301 ? -35.624 17.185 16.731 1.00 69.94 301 ALA A CA 1
ATOM 2327 C C . ALA A 1 301 ? -34.969 18.235 17.646 1.00 69.94 301 ALA A C 1
ATOM 2329 O O . ALA A 1 301 ? -33.859 18.689 17.374 1.00 69.94 301 ALA A O 1
ATOM 2330 N N . GLY A 1 302 ? -35.609 18.554 18.779 1.00 85.94 302 GLY A N 1
ATOM 2331 C CA . GLY A 1 302 ? -35.060 19.493 19.764 1.00 85.94 302 GLY A CA 1
ATOM 2332 C C . GLY A 1 302 ? -33.728 19.031 20.365 1.00 85.94 302 GLY A C 1
ATOM 2333 O O . GLY A 1 302 ? -32.840 19.850 20.586 1.00 85.94 302 GLY A O 1
ATOM 2334 N N . LYS A 1 303 ? -33.544 17.717 20.572 1.00 90.12 303 LYS A N 1
ATOM 2335 C CA . LYS A 1 303 ? -32.273 17.165 21.073 1.00 90.12 303 LYS A CA 1
ATOM 2336 C C . LYS A 1 303 ? -31.145 17.233 20.045 1.00 90.12 303 LYS A C 1
ATOM 2338 O O . LYS A 1 303 ? -30.030 17.572 20.423 1.00 90.12 303 LYS A O 1
ATOM 2343 N N . ALA A 1 304 ? -31.425 16.962 18.768 1.00 92.38 304 ALA A N 1
ATOM 2344 C CA . ALA A 1 304 ? -30.431 17.115 17.704 1.00 92.38 304 ALA A CA 1
ATOM 2345 C C . ALA A 1 304 ? -29.944 18.571 17.604 1.00 92.38 304 ALA A C 1
ATOM 2347 O O . ALA A 1 304 ? -28.747 18.814 17.725 1.00 92.38 304 ALA A O 1
ATOM 2348 N N . ALA A 1 305 ? -30.871 19.533 17.532 1.00 95.44 305 ALA A N 1
ATOM 2349 C CA . ALA A 1 305 ? -30.539 20.957 17.470 1.00 95.44 305 ALA A CA 1
ATOM 2350 C C . ALA A 1 305 ? -29.767 21.454 18.711 1.00 95.44 305 ALA A C 1
ATOM 2352 O O . ALA A 1 305 ? -28.836 22.246 18.583 1.00 95.44 305 ALA A O 1
ATOM 2353 N N . ALA A 1 306 ? -30.105 20.971 19.914 1.00 96.06 306 ALA A N 1
ATOM 2354 C CA . ALA A 1 306 ? -29.371 21.312 21.136 1.00 96.06 306 ALA A CA 1
ATOM 2355 C C . ALA A 1 306 ? -27.931 20.766 21.129 1.00 96.06 306 ALA A C 1
ATOM 2357 O O . ALA A 1 306 ? -27.004 21.467 21.527 1.00 96.06 306 ALA A O 1
ATOM 2358 N N . VAL A 1 307 ? -27.730 19.539 20.640 1.00 96.56 307 VAL A N 1
ATOM 2359 C CA . VAL A 1 307 ? -26.400 18.932 20.476 1.00 96.56 307 VAL A CA 1
ATOM 2360 C C . VAL A 1 307 ? -25.584 19.686 19.422 1.00 96.56 307 VAL A C 1
ATOM 2362 O O . VAL A 1 307 ? -24.443 20.056 19.686 1.00 96.56 307 VAL A O 1
ATOM 2365 N N . GLU A 1 308 ? -26.173 19.985 18.263 1.00 96.88 308 GLU A N 1
ATOM 2366 C CA . GLU A 1 308 ? -25.540 20.767 17.191 1.00 96.88 308 GLU A CA 1
ATOM 2367 C C . GLU A 1 308 ? -25.134 22.172 17.663 1.00 96.88 308 GLU A C 1
ATOM 2369 O O . GLU A 1 308 ? -24.031 22.629 17.359 1.00 96.88 308 GLU A O 1
ATOM 2374 N N . ALA A 1 309 ? -25.963 22.824 18.484 1.00 97.00 309 ALA A N 1
ATOM 2375 C CA . ALA A 1 309 ? -25.645 24.116 19.085 1.00 97.00 309 ALA A CA 1
ATOM 2376 C C . ALA A 1 309 ? -24.442 24.061 20.049 1.00 97.00 309 ALA A C 1
ATOM 2378 O O . ALA A 1 309 ? -23.679 25.023 20.110 1.00 97.00 309 ALA A O 1
ATOM 2379 N N . GLU A 1 310 ? -24.220 22.965 20.782 1.00 97.94 310 GLU A N 1
ATOM 2380 C CA . GLU A 1 310 ? -23.021 22.809 21.627 1.00 97.94 310 GLU A CA 1
ATOM 2381 C C . GLU A 1 310 ? -21.748 22.566 20.806 1.00 97.94 310 GLU A C 1
ATOM 2383 O O . GLU A 1 310 ? -20.706 23.143 21.116 1.00 97.94 310 GLU A O 1
ATOM 2388 N N . PHE A 1 311 ? -21.819 21.788 19.720 1.00 97.31 311 PHE A N 1
ATOM 2389 C CA . PHE A 1 311 ? -20.696 21.674 18.781 1.00 97.31 311 PHE A CA 1
ATOM 2390 C C . PHE A 1 311 ? -20.374 23.029 18.121 1.00 97.31 311 PHE A C 1
ATOM 2392 O O . PHE A 1 311 ? -19.203 23.394 18.015 1.00 97.31 311 PHE A O 1
ATOM 2399 N N . ALA A 1 312 ? -21.391 23.825 17.771 1.00 97.44 312 ALA A N 1
ATOM 2400 C CA . ALA A 1 312 ? -21.198 25.182 17.261 1.00 97.44 312 ALA A CA 1
ATOM 2401 C C . ALA A 1 312 ? -20.573 26.128 18.311 1.00 97.44 312 ALA A C 1
ATOM 2403 O O . ALA A 1 312 ? -19.654 26.874 17.979 1.00 97.44 312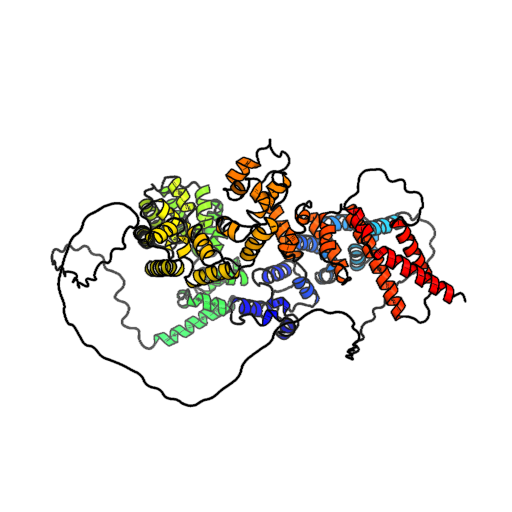 ALA A O 1
ATOM 2404 N N . LYS A 1 313 ? -20.987 26.055 19.589 1.00 97.12 313 LYS A N 1
ATOM 2405 C CA . LYS A 1 313 ? -20.339 26.782 20.708 1.00 97.12 313 LYS A CA 1
ATOM 2406 C C . LYS A 1 313 ? -18.876 26.375 20.912 1.00 97.12 313 LYS A C 1
ATOM 2408 O O . LYS A 1 313 ? -18.068 27.210 21.299 1.00 97.12 313 LYS A O 1
ATOM 2413 N N . ALA A 1 314 ? -18.525 25.121 20.626 1.00 94.94 314 ALA A N 1
ATOM 2414 C CA . ALA A 1 314 ? -17.143 24.635 20.616 1.00 94.94 314 ALA A CA 1
ATOM 2415 C C . ALA A 1 314 ? -16.319 25.121 19.399 1.00 94.94 314 ALA A C 1
ATOM 2417 O O . ALA A 1 314 ? -15.135 24.794 19.286 1.00 94.94 314 ALA A O 1
ATOM 2418 N N . GLY A 1 315 ? -16.929 25.873 18.473 1.00 96.12 315 GLY A N 1
ATOM 2419 C CA . GLY A 1 315 ? -16.319 26.324 17.219 1.00 96.12 315 GLY A CA 1
ATOM 2420 C C . GLY A 1 315 ? -16.172 25.220 16.164 1.00 96.12 315 GLY A C 1
ATOM 2421 O O . GLY A 1 315 ? -15.459 25.392 15.177 1.00 96.12 315 GLY A O 1
ATOM 2422 N N . ILE A 1 316 ? -16.826 24.071 16.353 1.00 97.00 316 ILE A N 1
ATOM 2423 C CA . ILE A 1 316 ? -16.780 22.947 15.414 1.00 97.00 316 ILE A CA 1
ATOM 2424 C C . ILE A 1 316 ? -17.835 23.193 14.332 1.00 97.00 316 ILE A C 1
ATOM 2426 O O . ILE A 1 316 ? -19.015 23.380 14.626 1.00 97.00 316 ILE A O 1
ATOM 2430 N N . SER A 1 317 ? -17.416 23.213 13.063 1.00 97.06 317 SER A N 1
ATOM 2431 C CA . SER A 1 317 ? -18.304 23.588 11.958 1.00 97.06 317 SER A CA 1
ATOM 2432 C C . SER A 1 317 ? -19.498 22.636 11.810 1.00 97.06 317 SER A C 1
ATOM 2434 O O . SER A 1 317 ? -19.418 21.441 12.121 1.00 97.06 317 SER A O 1
ATOM 2436 N N . ALA A 1 318 ? -20.614 23.157 11.292 1.00 96.62 318 ALA A N 1
ATOM 2437 C CA . ALA A 1 318 ? -21.839 22.382 11.083 1.00 96.62 318 ALA A CA 1
ATOM 2438 C C . ALA A 1 318 ? -21.605 21.136 10.206 1.00 96.62 318 ALA A C 1
ATOM 2440 O O . ALA A 1 318 ? -22.136 20.070 10.497 1.00 96.62 318 ALA A O 1
ATOM 2441 N N . GLU A 1 319 ? -20.738 21.228 9.193 1.00 96.50 319 GLU A N 1
ATOM 2442 C CA . GLU A 1 319 ? -20.397 20.099 8.320 1.00 96.50 319 GLU A CA 1
ATOM 2443 C C . GLU A 1 319 ? -19.654 18.973 9.070 1.00 96.50 319 GLU A C 1
ATOM 2445 O O . GLU A 1 319 ? -19.942 17.790 8.875 1.00 96.50 319 GLU A O 1
ATOM 2450 N N . VAL A 1 320 ? -18.713 19.316 9.961 1.00 95.44 320 VAL A N 1
ATOM 2451 C CA . VAL A 1 320 ? -18.025 18.326 10.809 1.00 95.44 320 VAL A CA 1
ATOM 2452 C C . VAL A 1 320 ? -19.001 17.722 11.809 1.00 95.44 320 VAL A C 1
ATOM 2454 O O . VAL A 1 320 ? -19.037 16.502 11.965 1.00 95.44 320 VAL A O 1
ATOM 2457 N N . THR A 1 321 ? -19.828 18.562 12.424 1.00 96.75 321 THR A N 1
ATOM 2458 C CA . THR A 1 321 ? -20.875 18.161 13.367 1.00 96.75 321 THR A CA 1
ATOM 2459 C C . THR A 1 321 ? -21.832 17.157 12.726 1.00 96.75 321 THR A C 1
ATOM 2461 O O . THR A 1 321 ? -21.989 16.053 13.244 1.00 96.75 321 THR A O 1
ATOM 2464 N N . GLN A 1 322 ? -22.374 17.458 11.544 1.00 95.75 322 GLN A N 1
ATOM 2465 C CA . GLN A 1 322 ? -23.235 16.549 10.788 1.00 95.75 322 GLN A CA 1
ATOM 2466 C C . GLN A 1 322 ? -22.520 15.223 10.474 1.00 95.75 322 GLN A C 1
ATOM 2468 O O . GLN A 1 322 ? -23.032 14.158 10.817 1.00 95.75 322 GLN A O 1
ATOM 2473 N N . LYS A 1 323 ? -21.299 15.259 9.914 1.00 94.19 323 LYS A N 1
ATOM 2474 C CA . LYS A 1 323 ? -20.505 14.047 9.610 1.00 94.19 323 LYS A CA 1
ATOM 2475 C C . LYS A 1 323 ? -20.211 13.189 10.852 1.00 94.19 323 LYS A C 1
ATOM 2477 O O . LYS A 1 323 ? -20.062 11.969 10.734 1.00 94.19 323 LYS A O 1
ATOM 2482 N N . VAL A 1 324 ? -20.114 13.804 12.033 1.00 94.50 324 VAL A N 1
ATOM 2483 C CA . VAL A 1 324 ? -19.952 13.120 13.325 1.00 94.50 324 VAL A CA 1
ATOM 2484 C C . VAL A 1 324 ? -21.275 12.515 13.797 1.00 94.50 324 VAL A C 1
ATOM 2486 O O . VAL A 1 324 ? -21.305 11.324 14.104 1.00 94.50 324 VAL A O 1
ATOM 2489 N N . LEU A 1 325 ? -22.373 13.276 13.806 1.00 94.75 325 LEU A N 1
ATOM 2490 C CA . LEU A 1 325 ? -23.682 12.829 14.300 1.00 94.75 325 LEU A CA 1
ATOM 2491 C C . LEU A 1 325 ? -24.344 11.778 13.393 1.00 94.75 325 LEU A C 1
ATOM 2493 O O . LEU A 1 325 ? -24.948 10.832 13.898 1.00 94.75 325 LEU A O 1
ATOM 2497 N N . GLU A 1 326 ? -24.176 11.865 12.070 1.00 93.94 326 GLU A N 1
ATOM 2498 C CA . GLU A 1 326 ? -24.637 10.843 11.118 1.00 93.94 326 GLU A CA 1
ATOM 2499 C C . GLU A 1 326 ? -24.023 9.467 11.410 1.00 93.94 326 GLU A C 1
ATOM 2501 O O . GLU A 1 326 ? -24.720 8.446 11.370 1.00 93.94 326 GLU A O 1
ATOM 2506 N N . ARG A 1 327 ? -22.718 9.446 11.720 1.00 90.31 327 ARG A N 1
ATOM 2507 C CA . ARG A 1 327 ? -21.929 8.229 11.972 1.00 90.31 327 ARG A CA 1
ATOM 2508 C C . ARG A 1 327 ? -22.004 7.753 13.419 1.00 90.31 327 ARG A C 1
ATOM 2510 O O . ARG A 1 327 ? -21.980 6.547 13.656 1.00 90.31 327 ARG A O 1
ATOM 2517 N N . TYR A 1 328 ? -22.110 8.669 14.379 1.00 92.19 328 TYR A N 1
ATOM 2518 C CA . TYR A 1 328 ? -22.182 8.371 15.808 1.00 92.19 328 TYR A CA 1
ATOM 2519 C C . TYR A 1 328 ? -23.383 9.046 16.482 1.00 92.19 328 TYR A C 1
ATOM 2521 O O . TYR A 1 328 ? -23.281 9.831 17.427 1.00 92.19 328 TYR A O 1
ATOM 2529 N N . LYS A 1 329 ? -24.563 8.605 16.035 1.00 94.00 329 LYS A N 1
ATOM 2530 C CA . LYS A 1 329 ? -25.884 8.954 16.576 1.00 94.00 329 LYS A CA 1
ATOM 2531 C C . LYS A 1 329 ? -26.031 8.891 18.108 1.00 94.00 329 LYS A C 1
ATOM 2533 O O . LYS A 1 329 ? -26.859 9.651 18.606 1.00 94.00 329 LYS A O 1
ATOM 2538 N N . PRO A 1 330 ? -25.283 8.079 18.895 1.00 95.00 330 PRO A N 1
ATOM 2539 C CA . PRO A 1 330 ? -25.373 8.133 20.355 1.00 95.00 330 PRO A CA 1
ATOM 2540 C C . PRO A 1 330 ? -25.163 9.524 20.969 1.00 95.00 330 PRO A C 1
ATOM 2542 O O . PRO A 1 330 ? -25.799 9.798 21.983 1.00 95.00 330 PRO A O 1
ATOM 2545 N N . TYR A 1 331 ? -24.383 10.428 20.360 1.00 94.88 331 TYR A N 1
ATOM 2546 C CA . TYR A 1 331 ? -24.259 11.806 20.864 1.00 94.88 331 TYR A CA 1
ATOM 2547 C C . TYR A 1 331 ? -25.592 12.580 20.857 1.00 94.88 331 TYR A C 1
ATOM 2549 O O . TYR A 1 331 ? -25.820 13.382 21.751 1.00 94.88 331 TYR A O 1
ATOM 2557 N N . ILE A 1 332 ? -26.529 12.273 19.948 1.00 95.19 332 ILE A N 1
ATOM 2558 C CA . ILE A 1 332 ? -27.887 12.864 19.922 1.00 95.19 332 ILE A CA 1
ATOM 2559 C C . ILE A 1 332 ? -28.715 12.427 21.153 1.00 95.19 332 ILE A C 1
ATOM 2561 O O . ILE A 1 332 ? -29.675 13.085 21.551 1.00 95.19 332 ILE A O 1
ATOM 2565 N N . THR A 1 333 ? -28.344 11.303 21.777 1.00 95.00 333 THR A N 1
ATOM 2566 C CA . THR A 1 333 ? -28.985 10.779 22.998 1.00 95.00 333 THR A CA 1
ATOM 2567 C C . THR A 1 333 ? -28.280 11.201 24.287 1.00 95.00 333 THR A C 1
ATOM 2569 O O . THR A 1 333 ? -28.748 10.855 25.373 1.00 95.00 333 THR A O 1
ATOM 2572 N N . TRP A 1 334 ? -27.156 11.916 24.191 1.00 95.44 334 TRP A N 1
ATOM 2573 C CA . TRP A 1 334 ? -26.445 12.411 25.363 1.00 95.44 334 TRP A CA 1
ATOM 2574 C C . TRP A 1 334 ? -27.185 13.582 25.996 1.00 95.44 334 TRP A C 1
ATOM 2576 O O . TRP A 1 334 ? -27.867 14.356 25.327 1.00 95.44 334 TRP A O 1
ATOM 2586 N N . ASP A 1 335 ? -27.030 13.704 27.309 1.00 96.12 335 ASP A N 1
ATOM 2587 C CA . ASP A 1 335 ? -27.422 14.917 28.002 1.00 96.12 335 ASP A CA 1
ATOM 2588 C C . ASP A 1 335 ? -26.393 16.022 27.722 1.00 96.12 335 ASP A C 1
ATOM 2590 O O . ASP A 1 335 ? -25.179 15.796 27.807 1.00 96.12 335 ASP A O 1
ATOM 2594 N N . VAL A 1 336 ? -26.887 17.201 27.348 1.00 95.69 336 VAL A N 1
ATOM 2595 C CA . VAL A 1 336 ? -26.054 18.334 26.930 1.00 95.69 336 VAL A CA 1
ATOM 2596 C C . VAL A 1 336 ? -25.227 18.865 28.099 1.00 95.69 336 VAL A C 1
ATOM 2598 O O . VAL A 1 336 ? -24.012 19.014 27.967 1.00 95.69 336 VAL A O 1
ATOM 2601 N N . GLU A 1 337 ? -25.872 19.083 29.244 1.00 95.19 337 GLU A N 1
ATOM 2602 C CA . GLU A 1 337 ? -25.278 19.718 30.422 1.00 95.19 337 GLU A CA 1
ATOM 2603 C C . GLU A 1 337 ? -24.271 18.798 31.126 1.00 95.19 337 GLU A C 1
ATOM 2605 O O . GLU A 1 337 ? -23.170 19.221 31.467 1.00 95.19 337 GLU A O 1
ATOM 2610 N N . THR A 1 338 ? -24.628 17.525 31.325 1.00 92.75 338 THR A N 1
ATOM 2611 C CA . THR A 1 338 ? -23.867 16.591 32.176 1.00 92.75 338 THR A CA 1
ATOM 2612 C C . THR A 1 338 ? -22.908 15.669 31.425 1.00 92.75 338 THR A C 1
ATOM 2614 O O . THR A 1 338 ? -22.081 15.019 32.067 1.00 92.75 338 THR A O 1
ATOM 2617 N N . LYS A 1 339 ? -22.991 15.573 30.088 1.00 93.81 339 LYS A N 1
ATOM 2618 C CA . LYS A 1 339 ? -22.123 14.681 29.290 1.00 93.81 339 LYS A CA 1
ATOM 2619 C C . LYS A 1 339 ? -21.461 15.360 28.103 1.00 93.81 339 LYS A C 1
ATOM 2621 O O . LYS A 1 339 ? -20.238 15.311 27.999 1.00 93.81 339 LYS A O 1
ATOM 2626 N N . LEU A 1 340 ? -22.233 15.977 27.207 1.00 95.12 340 LEU A N 1
ATOM 2627 C CA . LEU A 1 340 ? -21.662 16.510 25.968 1.00 95.12 340 LEU A CA 1
ATOM 2628 C C . LEU A 1 340 ? -20.772 17.730 26.218 1.00 95.12 340 LEU A C 1
ATOM 2630 O O . LEU A 1 340 ? -19.626 17.730 25.771 1.00 95.12 340 LEU A O 1
ATOM 2634 N N . ARG A 1 341 ? -21.263 18.745 26.941 1.00 96.38 341 ARG A N 1
ATOM 2635 C CA . ARG A 1 341 ? -20.488 19.966 27.193 1.00 96.38 341 ARG A CA 1
ATOM 2636 C C . ARG A 1 341 ? -19.212 19.700 28.008 1.00 96.38 341 ARG A C 1
ATOM 2638 O O . ARG A 1 341 ? -18.169 20.160 27.552 1.00 96.38 341 ARG A O 1
ATOM 2645 N N . PRO A 1 342 ? -19.216 18.917 29.110 1.00 94.44 342 PRO A N 1
ATOM 2646 C CA . PRO A 1 342 ? -17.983 18.594 29.834 1.00 94.44 342 PRO A CA 1
ATOM 2647 C C . PRO A 1 342 ? -16.954 17.852 28.970 1.00 94.44 342 PRO A C 1
ATOM 2649 O O . PRO A 1 342 ? -15.769 18.175 29.019 1.00 94.44 342 PRO A O 1
ATOM 2652 N N . ALA A 1 343 ? -17.394 16.905 28.131 1.00 92.44 343 ALA A N 1
ATOM 2653 C CA . ALA A 1 343 ? -16.499 16.191 27.222 1.00 92.44 343 ALA A CA 1
ATOM 2654 C C . ALA A 1 343 ? -15.926 17.110 26.127 1.00 92.44 343 ALA A C 1
ATOM 2656 O O . ALA A 1 343 ? -14.731 17.046 25.846 1.00 92.44 343 ALA A O 1
ATOM 2657 N N . LEU A 1 344 ? -16.743 17.994 25.538 1.00 93.56 344 LEU A N 1
ATOM 2658 C CA . LEU A 1 344 ? -16.270 19.008 24.588 1.00 93.56 344 LEU A CA 1
ATOM 2659 C C . LEU A 1 344 ? -15.275 19.974 25.244 1.00 93.56 344 LEU A C 1
ATOM 2661 O O . LEU A 1 344 ? -14.209 20.192 24.686 1.00 93.56 344 LEU A O 1
ATOM 2665 N N . GLN A 1 345 ? -15.578 20.514 26.427 1.00 95.19 345 GLN A N 1
ATOM 2666 C CA . GLN A 1 345 ? -14.706 21.454 27.144 1.00 95.19 345 GLN A CA 1
ATOM 2667 C C . GLN A 1 345 ? -13.350 20.833 27.502 1.00 95.19 345 GLN A C 1
ATOM 2669 O O . GLN A 1 345 ? -12.316 21.439 27.239 1.00 95.19 345 GLN A O 1
ATOM 2674 N N . SER A 1 346 ? -13.350 19.606 28.027 1.00 91.69 346 SER A N 1
ATOM 2675 C CA . SER A 1 346 ? -12.130 18.861 28.354 1.00 91.69 346 SER A CA 1
ATOM 2676 C C . SER A 1 346 ? -11.257 18.623 27.109 1.00 91.69 346 SER A C 1
ATOM 2678 O O . SER A 1 346 ? -10.063 18.918 27.116 1.00 91.69 346 SER A O 1
ATOM 2680 N N . TRP A 1 347 ? -11.854 18.203 25.987 1.00 89.62 347 TRP A N 1
ATOM 2681 C CA . TRP A 1 347 ? -11.126 18.025 24.725 1.00 89.62 347 TRP A CA 1
ATOM 2682 C C . TRP A 1 347 ? -10.702 19.338 24.041 1.00 89.62 347 TRP A C 1
ATOM 2684 O O . TRP A 1 347 ? -9.685 19.355 23.346 1.00 89.62 347 TRP A O 1
ATOM 2694 N N . LEU A 1 348 ? -11.444 20.435 24.230 1.00 90.94 348 LEU A N 1
ATOM 2695 C CA . LEU A 1 348 ? -11.063 21.775 23.766 1.00 90.94 348 LEU A CA 1
ATOM 2696 C C . LEU A 1 348 ? -9.857 22.318 24.533 1.00 90.94 348 LEU A C 1
ATOM 2698 O O . LEU A 1 348 ? -9.015 22.970 23.927 1.00 90.94 348 LEU A O 1
ATOM 2702 N N . GLN A 1 349 ? -9.767 22.046 25.836 1.00 90.50 349 GLN A N 1
ATOM 2703 C CA . GLN A 1 349 ? -8.642 22.471 26.667 1.00 90.50 349 GLN A CA 1
ATOM 2704 C C . GLN A 1 349 ? -7.332 21.771 26.263 1.00 90.50 349 GLN A C 1
ATOM 2706 O O . GLN A 1 349 ? -6.289 22.416 26.246 1.00 90.50 349 GLN A O 1
ATOM 2711 N N . GLU A 1 350 ? -7.392 20.485 25.901 1.00 84.75 350 GLU A N 1
ATOM 2712 C CA . GLU A 1 350 ? -6.217 19.701 25.484 1.00 84.75 350 GLU A CA 1
ATOM 2713 C C . GLU A 1 350 ? -5.774 19.987 24.034 1.00 84.75 350 GLU A C 1
ATOM 2715 O O . GLU A 1 350 ? -4.581 20.017 23.739 1.00 84.75 350 GLU A O 1
ATOM 2720 N N . LEU A 1 351 ? -6.720 20.157 23.098 1.00 84.81 351 LEU A N 1
ATOM 2721 C CA . LEU A 1 351 ? -6.412 20.217 21.658 1.00 84.81 351 LEU A CA 1
ATOM 2722 C C . LEU A 1 351 ? -6.646 21.587 21.006 1.00 84.81 351 LEU A C 1
ATOM 2724 O O . LEU A 1 351 ? -6.103 21.843 19.933 1.00 84.81 351 LEU A O 1
ATOM 2728 N N . GLY A 1 352 ? -7.495 22.439 21.578 1.00 92.06 352 GLY A N 1
ATOM 2729 C CA . GLY A 1 352 ? -8.076 23.581 20.872 1.00 92.06 352 GLY A CA 1
ATOM 2730 C C . GLY A 1 352 ? -9.075 23.179 19.772 1.00 92.06 352 GLY A C 1
ATOM 2731 O O . GLY A 1 352 ? -9.145 22.029 19.326 1.00 92.06 352 GLY A O 1
ATOM 2732 N N . THR A 1 353 ? -9.875 24.147 19.315 1.00 91.19 353 THR A N 1
ATOM 2733 C CA . THR A 1 353 ? -10.999 23.930 18.383 1.00 91.19 353 THR A CA 1
ATOM 2734 C C . THR A 1 353 ? -10.597 23.267 17.062 1.00 91.19 353 THR A C 1
ATOM 2736 O O . THR A 1 353 ? -11.245 22.303 16.646 1.00 91.19 353 THR A O 1
ATOM 2739 N N . GLU A 1 354 ? -9.539 23.736 16.391 1.00 89.12 354 GLU A N 1
ATOM 2740 C CA . GLU A 1 354 ? -9.160 23.217 15.067 1.00 89.12 354 GLU A CA 1
ATOM 2741 C C . GLU A 1 354 ? -8.721 21.752 15.122 1.00 89.12 354 GLU A C 1
ATOM 2743 O O . GLU A 1 354 ? -9.213 20.910 14.363 1.00 89.12 354 GLU A O 1
ATOM 2748 N N . GLN A 1 355 ? -7.813 21.422 16.044 1.00 85.19 355 GLN A N 1
ATOM 2749 C CA . GLN A 1 355 ? -7.303 20.064 16.188 1.00 85.19 355 GLN A CA 1
ATOM 2750 C C . GLN A 1 355 ? -8.391 19.128 16.724 1.00 85.19 355 GLN A C 1
ATOM 2752 O O . GLN A 1 355 ? -8.501 18.009 16.222 1.00 85.19 355 GLN A O 1
ATOM 2757 N N . LEU A 1 356 ? -9.261 19.577 17.638 1.00 90.06 356 LEU A N 1
ATOM 2758 C CA . LEU A 1 356 ? -10.437 18.806 18.051 1.00 90.06 356 LEU A CA 1
ATOM 2759 C C . LEU A 1 356 ? -11.365 18.503 16.863 1.00 90.06 356 LEU A C 1
ATOM 2761 O O . LEU A 1 356 ? -11.713 17.344 16.638 1.00 90.06 356 LEU A O 1
ATOM 2765 N N . SER A 1 357 ? -11.703 19.509 16.052 1.00 92.38 357 SER A N 1
ATOM 2766 C CA . SER A 1 357 ? -12.512 19.350 14.836 1.00 92.38 357 SER A CA 1
ATOM 2767 C C . SER A 1 357 ? -11.894 18.318 13.878 1.00 92.38 357 SER A C 1
ATOM 2769 O O . SER A 1 357 ? -12.555 17.358 13.465 1.00 92.38 357 SER A O 1
ATOM 2771 N N . GLN A 1 358 ? -10.587 18.419 13.608 1.00 88.81 358 GLN A N 1
ATOM 2772 C CA . GLN A 1 358 ? -9.864 17.440 12.792 1.00 88.81 358 GLN A CA 1
ATOM 2773 C C . GLN A 1 358 ? -9.841 16.025 13.395 1.00 88.81 358 GLN A C 1
ATOM 2775 O O . GLN A 1 358 ? -9.898 15.044 12.649 1.00 88.81 358 GLN A O 1
ATOM 2780 N N . GLN A 1 359 ? -9.703 15.883 14.716 1.00 85.00 359 GLN A N 1
ATOM 2781 C CA . GLN A 1 359 ? -9.680 14.574 15.378 1.00 85.00 359 GLN A CA 1
ATOM 2782 C C . GLN A 1 359 ? -11.078 13.943 15.418 1.00 85.00 359 GLN A C 1
ATOM 2784 O O . GLN A 1 359 ? -11.192 12.739 15.204 1.00 85.00 359 GLN A O 1
ATOM 2789 N N . LEU A 1 360 ? -12.147 14.728 15.572 1.00 90.25 360 LEU A N 1
ATOM 2790 C CA . LEU A 1 360 ? -13.533 14.248 15.517 1.00 90.25 360 LEU A CA 1
ATOM 2791 C C . LEU A 1 360 ? -13.925 13.722 14.131 1.00 90.25 360 LEU A C 1
ATOM 2793 O O . LEU A 1 360 ? -14.559 12.669 14.036 1.00 90.25 360 LEU A O 1
ATOM 2797 N N . GLN A 1 361 ? -13.478 14.374 13.048 1.00 89.31 361 GLN A N 1
ATOM 2798 C CA . GLN A 1 361 ? -13.622 13.821 11.694 1.00 89.31 361 GLN A CA 1
ATOM 2799 C C . GLN A 1 361 ? -12.991 12.420 11.584 1.00 89.31 361 GLN A C 1
ATOM 2801 O O . GLN A 1 361 ? -13.594 11.506 11.014 1.00 89.31 361 GLN A O 1
ATOM 2806 N N . LYS A 1 362 ? -11.782 12.248 12.141 1.00 85.88 362 LYS A N 1
ATOM 2807 C CA . LYS A 1 362 ? -10.982 11.008 12.089 1.00 85.88 362 LYS A CA 1
ATOM 2808 C C . LYS A 1 362 ? -11.525 9.925 13.036 1.00 85.88 362 LYS A C 1
ATOM 2810 O O . LYS A 1 362 ? -11.502 8.744 12.690 1.00 85.88 362 LYS A O 1
ATOM 2815 N N . ALA A 1 363 ? -12.058 10.317 14.191 1.00 86.06 363 ALA A N 1
ATOM 2816 C CA . ALA A 1 363 ? -12.624 9.456 15.222 1.00 86.06 363 ALA A CA 1
ATOM 2817 C C . ALA A 1 363 ? -13.925 10.046 15.786 1.00 86.06 363 ALA A C 1
ATOM 2819 O O . ALA A 1 363 ? -13.928 10.718 16.816 1.00 86.06 363 ALA A O 1
ATOM 2820 N N . GLN A 1 364 ? -15.064 9.683 15.186 1.00 86.62 364 GLN A N 1
ATOM 2821 C CA . GLN A 1 364 ? -16.398 10.139 15.625 1.00 86.62 364 GLN A CA 1
ATOM 2822 C C . GLN A 1 364 ? -16.826 9.599 17.014 1.00 86.62 364 GLN A C 1
ATOM 2824 O O . GLN A 1 364 ? -17.985 9.719 17.388 1.00 86.62 364 GLN A O 1
ATOM 2829 N N . ARG A 1 365 ? -15.914 8.967 17.768 1.00 88.00 365 ARG A N 1
ATOM 2830 C CA . ARG A 1 365 ? -16.114 8.479 19.144 1.00 88.00 365 ARG A CA 1
ATOM 2831 C C . ARG A 1 365 ? -15.206 9.169 20.169 1.00 88.00 365 ARG A C 1
ATOM 2833 O O . ARG A 1 365 ? -15.217 8.754 21.321 1.00 88.00 365 ARG A O 1
ATOM 2840 N N . LEU A 1 366 ? -14.425 10.184 19.780 1.00 89.81 366 LEU A N 1
ATOM 2841 C CA . LEU A 1 366 ? -13.404 10.806 20.635 1.00 89.81 366 LEU A CA 1
ATOM 2842 C C . LEU A 1 366 ? -13.950 11.235 22.006 1.00 89.81 366 LEU A C 1
ATOM 2844 O O . LEU A 1 366 ? -13.406 10.826 23.024 1.00 89.81 366 LEU A O 1
ATOM 2848 N N . LEU A 1 367 ? -15.088 11.940 22.030 1.00 89.06 367 LEU A N 1
ATOM 2849 C CA . LEU A 1 367 ? -15.715 12.455 23.259 1.00 89.06 367 LEU A CA 1
ATOM 2850 C C . LEU A 1 367 ? -16.236 11.358 24.209 1.00 89.06 367 LEU A C 1
ATOM 2852 O O . LEU A 1 367 ? -16.713 11.680 25.288 1.00 89.06 367 LEU A O 1
ATOM 2856 N N . VAL A 1 368 ? -16.220 10.078 23.803 1.00 89.12 368 VAL A N 1
ATOM 2857 C CA . VAL A 1 368 ? -16.621 8.941 24.659 1.00 89.12 368 VAL A CA 1
ATOM 2858 C C . VAL A 1 368 ? -15.548 8.620 25.704 1.00 89.12 368 VAL A C 1
ATOM 2860 O O . VAL A 1 368 ? -15.884 8.079 26.753 1.00 89.12 368 VAL A O 1
ATOM 2863 N N . CYS A 1 369 ? -14.292 8.964 25.422 1.00 86.75 369 CYS A N 1
ATOM 2864 C CA . CYS A 1 369 ? -13.172 8.867 26.352 1.00 86.75 369 CYS A CA 1
ATOM 2865 C C . CYS A 1 369 ? -12.730 10.271 26.766 1.00 86.75 369 CYS A C 1
ATOM 2867 O O . CYS A 1 369 ? -12.971 11.247 26.047 1.00 86.75 369 CYS A O 1
ATOM 2869 N N . LYS A 1 370 ? -12.062 10.373 27.909 1.00 85.56 370 LYS A N 1
ATOM 2870 C CA . LYS A 1 370 ? -11.456 11.629 28.357 1.00 85.56 370 LYS A CA 1
ATOM 2871 C C . LYS A 1 370 ? -10.066 11.837 27.731 1.00 85.56 370 LYS A C 1
ATOM 2873 O O . LYS A 1 370 ? -9.440 10.852 27.320 1.00 85.56 370 LYS A O 1
ATOM 2878 N N . PRO A 1 371 ? -9.545 13.076 27.671 1.00 82.06 371 PRO A N 1
ATOM 2879 C CA . PRO A 1 371 ? -8.182 13.338 27.218 1.00 82.06 371 PRO A CA 1
ATOM 2880 C C . PRO A 1 371 ? -7.127 12.573 28.020 1.00 82.06 371 PRO A C 1
ATOM 2882 O O . PRO A 1 371 ? -6.204 12.022 27.425 1.00 82.06 371 PRO A O 1
ATOM 2885 N N . GLU A 1 372 ? -7.293 12.458 29.341 1.00 85.00 372 GLU A N 1
ATOM 2886 C CA . GLU A 1 372 ? -6.341 11.773 30.222 1.00 85.00 372 GLU A CA 1
ATOM 2887 C C . GLU A 1 372 ? -6.275 10.272 29.906 1.00 85.00 372 GLU A C 1
ATOM 2889 O O . GLU A 1 372 ? -5.189 9.722 29.762 1.00 85.00 372 GLU A O 1
ATOM 2894 N N . GLU A 1 373 ? -7.424 9.626 29.685 1.00 85.88 373 GLU A N 1
ATOM 2895 C CA . GLU A 1 373 ? -7.522 8.208 29.297 1.00 85.88 373 GLU A CA 1
ATOM 2896 C C . GLU A 1 373 ? -6.821 7.948 27.949 1.00 85.88 373 GLU A C 1
ATOM 2898 O O . GLU A 1 373 ? -6.062 6.988 27.792 1.00 85.88 373 GLU A O 1
ATOM 2903 N N . CYS A 1 374 ? -7.018 8.840 26.973 1.00 85.69 374 CYS A N 1
ATOM 2904 C CA . CYS A 1 374 ? -6.316 8.787 25.691 1.00 85.69 374 CYS A CA 1
ATOM 2905 C C . CYS A 1 374 ? -4.805 9.055 25.836 1.00 85.69 374 CYS A C 1
ATOM 2907 O O . CYS A 1 374 ? -4.010 8.446 25.115 1.00 85.69 374 CYS A O 1
ATOM 2909 N N . SER A 1 375 ? -4.405 9.940 26.754 1.00 87.44 375 SER A N 1
ATOM 2910 C CA . SER A 1 375 ? -3.009 10.285 27.048 1.00 87.44 375 SER A CA 1
ATOM 2911 C C . SER A 1 375 ? -2.272 9.151 27.772 1.00 87.44 375 SER A C 1
ATOM 2913 O O . SER A 1 375 ? -1.123 8.853 27.439 1.00 87.44 375 SER A O 1
ATOM 2915 N N . GLU A 1 376 ? -2.945 8.423 28.668 1.00 93.94 376 GLU A N 1
ATOM 2916 C CA . GLU A 1 376 ? -2.446 7.177 29.261 1.00 93.94 376 GLU A CA 1
ATOM 2917 C C . GLU A 1 376 ? -2.171 6.118 28.185 1.00 93.94 376 GLU A C 1
ATOM 2919 O O . GLU A 1 376 ? -1.072 5.559 28.133 1.00 93.94 376 GLU A O 1
ATOM 2924 N N . VAL A 1 377 ? -3.128 5.868 27.279 1.00 93.25 377 VAL A N 1
ATOM 2925 C CA . VAL A 1 377 ? -2.946 4.920 26.163 1.00 93.25 377 VAL A CA 1
ATOM 2926 C C . VAL A 1 377 ? -1.814 5.364 25.238 1.00 93.25 377 VAL A C 1
ATOM 2928 O O . VAL A 1 377 ? -0.999 4.537 24.824 1.00 93.25 377 VAL A O 1
ATOM 2931 N N . TYR A 1 378 ? -1.725 6.659 24.926 1.00 91.75 378 TYR A N 1
ATOM 2932 C CA . TYR A 1 378 ? -0.654 7.220 24.101 1.00 91.75 378 TYR A CA 1
ATOM 2933 C C . TYR A 1 378 ? 0.722 7.021 24.758 1.00 91.75 378 TYR A C 1
ATOM 2935 O O . TYR A 1 378 ? 1.640 6.486 24.132 1.00 91.75 378 TYR A O 1
ATOM 2943 N N . SER A 1 379 ? 0.849 7.380 26.035 1.00 94.12 379 SER A N 1
ATOM 2944 C CA . SER A 1 379 ? 2.087 7.277 26.818 1.00 94.12 379 SER A CA 1
ATOM 2945 C C . SER A 1 379 ? 2.529 5.825 27.011 1.00 94.12 379 SER A C 1
ATOM 2947 O O . SER A 1 379 ? 3.713 5.512 26.878 1.00 94.12 379 SER A O 1
ATOM 2949 N N . TRP A 1 380 ? 1.584 4.912 27.247 1.00 97.12 380 TRP A N 1
ATOM 2950 C CA . TRP A 1 380 ? 1.855 3.480 27.358 1.00 97.12 380 TRP A CA 1
ATOM 2951 C C . TRP A 1 380 ? 2.262 2.847 26.015 1.00 97.12 380 TRP A C 1
ATOM 2953 O O . TRP A 1 380 ? 3.165 2.014 25.974 1.00 97.12 380 TRP A O 1
ATOM 2963 N N . LEU A 1 381 ? 1.671 3.270 24.890 1.00 95.38 381 LEU A N 1
ATOM 2964 C CA . LEU A 1 381 ? 2.130 2.836 23.564 1.00 95.38 381 LEU A CA 1
ATOM 2965 C C . LEU A 1 381 ? 3.568 3.299 23.292 1.00 95.38 381 LEU A C 1
ATOM 2967 O O . LEU A 1 381 ? 4.384 2.509 22.813 1.00 95.38 381 LEU A O 1
ATOM 2971 N N . MET A 1 382 ? 3.896 4.543 23.656 1.00 93.75 382 MET A N 1
ATOM 2972 C CA . MET A 1 382 ? 5.251 5.084 23.528 1.00 93.75 382 MET A CA 1
ATOM 2973 C C . MET A 1 382 ? 6.261 4.353 24.427 1.00 93.75 382 MET A C 1
ATOM 2975 O O . MET A 1 382 ? 7.360 4.056 23.960 1.00 93.75 382 MET A O 1
ATOM 2979 N N . SER A 1 383 ? 5.903 3.980 25.664 1.00 96.00 383 SER A N 1
ATOM 2980 C CA . SER A 1 383 ? 6.786 3.189 26.543 1.00 96.00 383 SER A CA 1
ATOM 2981 C C . SER A 1 383 ? 6.961 1.731 26.092 1.00 96.00 383 SER A C 1
ATOM 2983 O O . SER A 1 383 ? 7.930 1.083 26.479 1.00 96.00 383 SER A O 1
ATOM 2985 N N . LYS A 1 384 ? 6.086 1.239 25.203 1.00 96.38 384 LYS A N 1
ATOM 2986 C CA . LYS A 1 384 ? 6.259 -0.005 24.431 1.00 96.38 384 LYS A CA 1
ATOM 2987 C C . LYS A 1 384 ? 6.965 0.178 23.085 1.00 96.38 384 LYS A C 1
ATOM 2989 O O . LYS A 1 384 ? 6.968 -0.745 22.277 1.00 96.38 384 LYS A O 1
ATOM 2994 N N . GLY A 1 385 ? 7.535 1.352 22.804 1.00 94.62 385 GLY A N 1
ATOM 2995 C CA . GLY A 1 385 ? 8.218 1.649 21.538 1.00 94.62 385 GLY A CA 1
ATOM 2996 C C . GLY A 1 385 ? 7.296 1.692 20.310 1.00 94.62 385 GLY A C 1
ATOM 2997 O O . GLY A 1 385 ? 7.774 1.763 19.175 1.00 94.62 385 GLY A O 1
ATOM 2998 N N . VAL A 1 386 ? 5.974 1.654 20.506 1.00 95.00 386 VAL A N 1
ATOM 2999 C CA . VAL A 1 386 ? 4.982 1.742 19.434 1.00 95.00 386 VAL A CA 1
ATOM 3000 C C . VAL A 1 386 ? 4.717 3.216 19.152 1.00 95.00 386 VAL A C 1
ATOM 3002 O O . VAL A 1 386 ? 4.285 3.952 20.033 1.00 95.00 386 VAL A O 1
ATOM 3005 N N . SER A 1 387 ? 4.921 3.661 17.908 1.00 91.25 387 SER A N 1
ATOM 3006 C CA . SER A 1 387 ? 4.661 5.056 17.525 1.00 91.25 387 SER A CA 1
ATOM 3007 C C . SER A 1 387 ? 3.174 5.409 17.681 1.00 91.25 387 SER A C 1
ATOM 3009 O O . SER A 1 387 ? 2.358 5.150 16.789 1.00 91.25 387 SER A O 1
ATOM 3011 N N . ALA A 1 388 ? 2.818 6.020 18.812 1.00 87.44 388 ALA A N 1
ATOM 3012 C CA . ALA A 1 388 ? 1.439 6.338 19.165 1.00 87.44 388 ALA A CA 1
ATOM 3013 C C . ALA A 1 388 ? 0.806 7.335 18.176 1.00 87.44 388 ALA A C 1
ATOM 3015 O O . ALA A 1 388 ? -0.334 7.137 17.760 1.00 87.44 388 ALA A O 1
ATOM 3016 N N . ALA A 1 389 ? 1.575 8.296 17.653 1.00 80.00 389 ALA A N 1
ATOM 3017 C CA . ALA A 1 389 ? 1.153 9.165 16.550 1.00 80.00 389 ALA A CA 1
ATOM 3018 C C . ALA A 1 389 ? 0.760 8.387 15.270 1.00 80.00 389 ALA A C 1
ATOM 3020 O O . ALA A 1 389 ? -0.216 8.729 14.599 1.00 80.00 389 ALA A O 1
ATOM 3021 N N . ARG A 1 390 ? 1.456 7.287 14.930 1.00 84.38 390 ARG A N 1
ATOM 3022 C CA . ARG A 1 390 ? 1.066 6.407 13.805 1.00 84.38 390 ARG A CA 1
ATOM 3023 C C . ARG A 1 390 ? -0.162 5.557 14.127 1.00 84.38 390 ARG A C 1
ATOM 3025 O O . ARG A 1 390 ? -0.943 5.264 13.219 1.00 84.38 390 ARG A O 1
ATOM 3032 N N . VAL A 1 391 ? -0.348 5.166 15.389 1.00 88.31 391 VAL A N 1
ATOM 3033 C CA . VAL A 1 391 ? -1.578 4.503 15.853 1.00 88.31 391 VAL A CA 1
ATOM 3034 C C . VAL A 1 391 ? -2.761 5.464 15.721 1.00 88.31 391 VAL A C 1
ATOM 3036 O O . VAL A 1 391 ? -3.734 5.106 15.063 1.00 88.31 391 VAL A O 1
ATOM 3039 N N . GLN A 1 392 ? -2.634 6.702 16.204 1.00 85.25 392 GLN A N 1
ATOM 3040 C CA . GLN A 1 392 ? -3.621 7.774 16.050 1.00 85.25 392 GLN A CA 1
ATOM 3041 C C . GLN A 1 392 ? -3.958 8.045 14.576 1.00 85.25 392 GLN A C 1
ATOM 3043 O O . GLN A 1 392 ? -5.127 8.098 14.213 1.00 85.25 392 GLN A O 1
ATOM 3048 N N . GLN A 1 393 ? -2.957 8.147 13.696 1.00 82.69 393 GLN A N 1
ATOM 3049 C CA . GLN A 1 393 ? -3.186 8.399 12.269 1.00 82.69 393 GLN A CA 1
ATOM 3050 C C . GLN A 1 393 ? -3.950 7.259 11.566 1.00 82.69 393 GLN A C 1
ATOM 3052 O O . GLN A 1 393 ? -4.764 7.518 10.681 1.00 82.69 393 GLN A O 1
ATOM 3057 N N . LYS A 1 394 ? -3.670 5.992 11.911 1.00 87.56 394 LYS A N 1
ATOM 3058 C CA . LYS A 1 394 ? -4.179 4.814 11.176 1.00 87.56 394 LYS A CA 1
ATOM 3059 C C . LYS A 1 394 ? -5.386 4.127 11.815 1.00 87.56 394 LYS A C 1
ATOM 3061 O O . LYS A 1 394 ? -6.125 3.436 11.118 1.00 87.56 394 LYS A O 1
ATOM 3066 N N . ALA A 1 395 ? -5.539 4.245 13.128 1.00 90.12 395 ALA A N 1
ATOM 3067 C CA . ALA A 1 395 ? -6.587 3.619 13.925 1.00 90.12 395 ALA A CA 1
ATOM 3068 C C . ALA A 1 395 ? -6.816 4.430 15.220 1.00 90.12 395 ALA A C 1
ATOM 3070 O O . ALA A 1 395 ? -6.540 3.930 16.312 1.00 90.12 395 ALA A O 1
ATOM 3071 N N . PRO A 1 396 ? -7.323 5.677 15.137 1.00 86.62 396 PRO A N 1
ATOM 3072 C CA . PRO A 1 396 ? -7.499 6.539 16.313 1.00 86.62 396 PRO A CA 1
ATOM 3073 C C . PRO A 1 396 ? -8.468 5.948 17.349 1.00 86.62 396 PRO A C 1
ATOM 3075 O O . PRO A 1 396 ? -8.361 6.238 18.536 1.00 86.62 396 PRO A O 1
ATOM 3078 N N . THR A 1 397 ? -9.338 5.024 16.929 1.00 89.69 397 THR A N 1
ATOM 3079 C CA . THR A 1 397 ? -10.197 4.207 17.800 1.00 89.69 397 THR A CA 1
ATOM 3080 C C . THR A 1 397 ? -9.441 3.305 18.785 1.00 89.69 397 THR A C 1
ATOM 3082 O O . THR A 1 397 ? -10.082 2.655 19.602 1.00 89.69 397 THR A O 1
ATOM 3085 N N . VAL A 1 398 ? -8.110 3.200 18.689 1.00 92.94 398 VAL A N 1
ATOM 3086 C CA . VAL A 1 398 ? -7.263 2.537 19.695 1.00 92.94 398 VAL A CA 1
ATOM 3087 C C . VAL A 1 398 ? -7.062 3.425 20.923 1.00 92.94 398 VAL A C 1
ATOM 3089 O O . VAL A 1 398 ? -7.066 2.898 22.027 1.00 92.94 398 VAL A O 1
ATOM 3092 N N . LEU A 1 399 ? -6.921 4.746 20.741 1.00 90.44 399 LEU A N 1
ATOM 3093 C CA . LEU A 1 399 ? -6.790 5.687 21.861 1.00 90.44 399 LEU A CA 1
ATOM 3094 C C . LEU A 1 399 ? -8.112 5.801 22.631 1.00 90.44 399 LEU A C 1
ATOM 3096 O O . LEU A 1 399 ? -8.109 5.880 23.850 1.00 90.44 399 LEU A O 1
ATOM 3100 N N . THR A 1 400 ? -9.249 5.697 21.932 1.00 88.25 400 THR A N 1
ATOM 3101 C CA . THR A 1 400 ? -10.592 5.661 22.538 1.00 88.25 400 THR A CA 1
ATOM 3102 C C . THR A 1 400 ? -10.969 4.259 23.063 1.00 88.25 400 THR A C 1
ATOM 3104 O O . THR A 1 400 ? -12.058 3.747 22.774 1.00 88.25 400 THR A O 1
ATOM 3107 N N . ARG A 1 401 ? -10.050 3.584 23.763 1.00 91.44 401 ARG A N 1
ATOM 3108 C CA . ARG A 1 401 ? -10.295 2.338 24.510 1.00 91.44 401 ARG A CA 1
ATOM 3109 C C . ARG A 1 401 ? -9.637 2.442 25.876 1.00 91.44 401 ARG A C 1
ATOM 3111 O O . ARG A 1 401 ? -8.550 2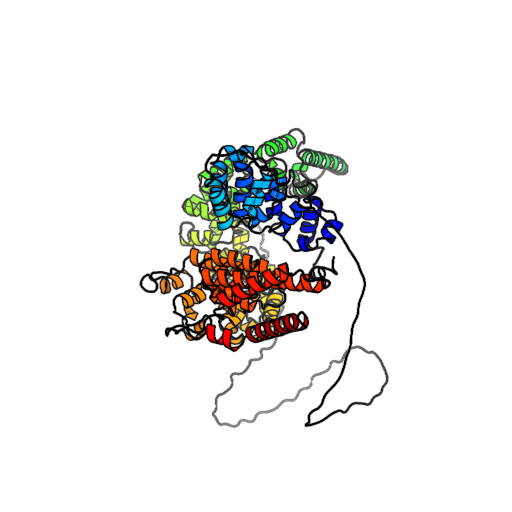.987 25.991 1.00 91.44 401 ARG A O 1
ATOM 3118 N N . GLU A 1 402 ? -10.257 1.825 26.876 1.00 93.81 402 GLU A N 1
ATOM 3119 C CA . GLU A 1 402 ? -9.657 1.635 28.199 1.00 93.81 402 GLU A CA 1
ATOM 3120 C C . GLU A 1 402 ? -8.235 1.062 28.088 1.00 93.81 402 GLU A C 1
ATOM 3122 O O . GLU A 1 402 ? -8.021 0.053 27.404 1.00 93.81 402 GLU A O 1
ATOM 3127 N N . LEU A 1 403 ? -7.281 1.655 28.814 1.00 94.81 403 LEU A N 1
ATOM 3128 C CA . LEU A 1 403 ? -5.871 1.253 28.816 1.00 94.81 403 LEU A CA 1
ATOM 3129 C C . LEU A 1 403 ? -5.691 -0.259 29.026 1.00 94.81 403 LEU A C 1
ATOM 3131 O O . LEU A 1 403 ? -5.005 -0.919 28.244 1.00 94.81 403 LEU A O 1
ATOM 3135 N N . ARG A 1 404 ? -6.389 -0.830 30.017 1.00 96.31 404 ARG A N 1
ATOM 3136 C CA . ARG A 1 404 ? -6.381 -2.273 30.309 1.00 96.31 404 ARG A CA 1
ATOM 3137 C C . ARG A 1 404 ? -6.856 -3.117 29.122 1.00 96.31 404 ARG A C 1
ATOM 3139 O O . ARG A 1 404 ? -6.321 -4.188 28.860 1.00 96.31 404 ARG A O 1
ATOM 3146 N N . ALA A 1 405 ? -7.834 -2.639 28.357 1.00 95.81 405 ALA A N 1
ATOM 3147 C CA . ALA A 1 405 ? -8.344 -3.356 27.194 1.00 95.81 405 ALA A CA 1
ATOM 3148 C C . ALA A 1 405 ? -7.369 -3.312 25.999 1.00 95.81 405 ALA A C 1
ATOM 3150 O O . ALA A 1 405 ? -7.361 -4.240 25.181 1.00 95.81 405 ALA A O 1
ATOM 3151 N N . VAL A 1 406 ? -6.528 -2.274 25.902 1.00 97.19 406 VAL A N 1
ATOM 3152 C CA . VAL A 1 406 ? -5.403 -2.195 24.952 1.00 97.19 406 VAL A CA 1
ATOM 3153 C C . VAL A 1 406 ? -4.257 -3.110 25.402 1.00 97.19 406 VAL A C 1
ATOM 3155 O O . VAL A 1 406 ? -3.818 -3.945 24.609 1.00 97.19 406 VAL A O 1
ATOM 3158 N N . GLN A 1 407 ? -3.857 -3.034 26.678 1.00 97.75 407 GLN A N 1
ATOM 3159 C CA . GLN A 1 407 ? -2.850 -3.894 27.322 1.00 97.75 407 GLN A CA 1
ATOM 3160 C C . GLN A 1 407 ? -3.155 -5.382 27.118 1.00 97.75 407 GLN A C 1
ATOM 3162 O O . GLN A 1 407 ? -2.374 -6.081 26.475 1.00 97.75 407 GLN A O 1
ATOM 3167 N N . ASN A 1 408 ? -4.348 -5.843 27.511 1.00 98.00 408 ASN A N 1
ATOM 3168 C CA . ASN A 1 408 ? -4.775 -7.235 27.330 1.00 98.00 408 ASN A CA 1
ATOM 3169 C C . ASN A 1 408 ? -4.724 -7.686 25.853 1.00 98.00 408 ASN A C 1
ATOM 3171 O O . ASN A 1 408 ? -4.467 -8.853 25.567 1.00 98.00 408 ASN A O 1
ATOM 3175 N N . THR A 1 409 ? -4.966 -6.779 24.895 1.00 97.94 409 THR A N 1
ATOM 3176 C CA . THR A 1 409 ? -4.894 -7.099 23.454 1.00 97.94 409 THR A CA 1
ATOM 3177 C C . THR A 1 409 ? -3.442 -7.224 22.970 1.00 97.94 409 THR A C 1
ATOM 3179 O O . THR A 1 409 ? -3.146 -8.068 22.124 1.00 97.94 409 THR A O 1
ATOM 3182 N N . PHE A 1 410 ? -2.530 -6.407 23.506 1.00 97.69 410 PHE A N 1
ATOM 3183 C CA . PHE A 1 410 ? -1.090 -6.474 23.237 1.00 97.69 410 PHE A CA 1
ATOM 3184 C C . PHE A 1 410 ? -0.468 -7.735 23.847 1.00 97.69 410 PHE A C 1
ATOM 3186 O O . PHE A 1 410 ? 0.229 -8.470 23.155 1.00 97.69 410 PHE A O 1
ATOM 3193 N N . GLU A 1 411 ? -0.748 -8.020 25.117 1.00 97.81 411 GLU A N 1
ATOM 3194 C CA . GLU A 1 411 ? -0.178 -9.163 25.839 1.00 97.81 411 GLU A CA 1
ATOM 3195 C C . GLU A 1 411 ? -0.635 -10.494 25.234 1.00 97.81 411 GLU A C 1
ATOM 3197 O O . GLU A 1 411 ? 0.198 -11.361 24.968 1.00 97.81 411 GLU A O 1
ATOM 3202 N N . ALA A 1 412 ? -1.922 -10.619 24.888 1.00 97.06 412 ALA A N 1
ATOM 3203 C CA . ALA A 1 412 ? -2.445 -11.775 24.161 1.00 97.06 412 ALA A CA 1
ATOM 3204 C C . ALA A 1 412 ? -1.731 -11.995 22.812 1.00 97.06 412 ALA A C 1
ATOM 3206 O O . ALA A 1 412 ? -1.365 -13.123 22.480 1.00 97.06 412 ALA A O 1
ATOM 3207 N N . LEU A 1 413 ? -1.489 -10.921 22.046 1.00 96.50 413 LEU A N 1
ATOM 3208 C CA . LEU A 1 413 ? -0.710 -10.978 20.805 1.00 96.50 413 LEU A CA 1
ATOM 3209 C C . LEU A 1 413 ? 0.729 -11.448 21.049 1.00 96.50 413 LEU A C 1
ATOM 3211 O O . LEU A 1 413 ? 1.213 -12.325 20.331 1.00 96.50 413 LEU A O 1
ATOM 3215 N N . GLN A 1 414 ? 1.397 -10.873 22.053 1.00 97.44 414 GLN A N 1
ATOM 3216 C CA . GLN A 1 414 ? 2.791 -11.170 22.370 1.00 97.44 414 GLN A CA 1
ATOM 3217 C C . GLN A 1 414 ? 2.967 -12.636 22.775 1.00 97.44 414 GLN A C 1
ATOM 3219 O O . GLN A 1 414 ? 3.819 -13.329 22.219 1.00 97.44 414 GLN A O 1
ATOM 3224 N N . GLN A 1 415 ? 2.129 -13.112 23.699 1.00 96.75 415 GLN A N 1
ATOM 3225 C CA . GLN A 1 415 ? 2.188 -14.460 24.258 1.00 96.75 415 GLN A CA 1
ATOM 3226 C C . GLN A 1 415 ? 1.840 -15.526 23.211 1.00 96.75 415 GLN A C 1
ATOM 3228 O O . GLN A 1 415 ? 2.610 -16.463 23.008 1.00 96.75 415 GLN A O 1
ATOM 3233 N N . ALA A 1 416 ? 0.716 -15.384 22.500 1.00 95.81 416 ALA A N 1
ATOM 3234 C CA . ALA A 1 416 ? 0.191 -16.463 21.659 1.00 95.81 416 ALA A CA 1
ATOM 3235 C C . ALA A 1 416 ? 1.029 -16.749 20.397 1.00 95.81 416 ALA A C 1
ATOM 3237 O O . ALA A 1 416 ? 1.016 -17.871 19.891 1.00 95.81 416 ALA A O 1
ATOM 3238 N N . ALA A 1 417 ? 1.755 -15.753 19.880 1.00 94.56 417 ALA A N 1
ATOM 3239 C CA . ALA A 1 417 ? 2.639 -15.905 18.719 1.00 94.56 417 ALA A CA 1
ATOM 3240 C C . ALA A 1 417 ? 4.139 -15.803 19.061 1.00 94.56 417 ALA A C 1
ATOM 3242 O O . ALA A 1 417 ? 4.981 -15.915 18.166 1.00 94.56 417 ALA A O 1
ATOM 3243 N N . ALA A 1 418 ? 4.487 -15.602 20.338 1.00 96.44 418 ALA A N 1
ATOM 3244 C CA . ALA A 1 418 ? 5.850 -15.338 20.806 1.00 96.44 418 ALA A CA 1
ATOM 3245 C C . ALA A 1 418 ? 6.556 -14.227 19.994 1.00 96.44 418 ALA A C 1
ATOM 3247 O O . ALA A 1 418 ? 7.669 -14.413 19.500 1.00 96.44 418 ALA A O 1
ATOM 3248 N N . PHE A 1 419 ? 5.884 -13.085 19.800 1.00 97.00 419 PHE A N 1
ATOM 3249 C CA . PHE A 1 419 ? 6.500 -11.913 19.165 1.00 97.00 419 PHE A CA 1
ATOM 3250 C C . PHE A 1 419 ? 7.496 -11.243 20.124 1.00 97.00 419 PHE A C 1
ATOM 3252 O O . PHE A 1 419 ? 7.177 -10.997 21.290 1.00 97.00 419 PHE A O 1
ATOM 3259 N N . SER A 1 420 ? 8.677 -10.868 19.626 1.00 96.94 420 SER A N 1
ATOM 3260 C CA . SER A 1 420 ? 9.562 -9.950 20.357 1.00 96.94 420 SER A CA 1
ATOM 3261 C C . SER A 1 420 ? 8.976 -8.532 20.397 1.00 96.94 420 SER A C 1
ATOM 3263 O O . SER A 1 420 ? 8.138 -8.175 19.569 1.00 96.94 420 SER A O 1
ATOM 3265 N N . GLU A 1 421 ? 9.429 -7.686 21.326 1.00 96.12 421 GLU A N 1
ATOM 3266 C CA . GLU A 1 421 ? 8.943 -6.299 21.436 1.00 96.12 421 GLU A CA 1
ATOM 3267 C C . GLU A 1 421 ? 9.184 -5.506 20.135 1.00 96.12 421 GLU A C 1
ATOM 3269 O O . GLU A 1 421 ? 8.272 -4.868 19.613 1.00 96.12 421 GLU A O 1
ATOM 3274 N N . ALA A 1 422 ? 10.348 -5.681 19.498 1.00 96.44 422 ALA A N 1
ATOM 3275 C CA . ALA A 1 422 ? 10.632 -5.113 18.177 1.00 96.44 422 ALA A CA 1
ATOM 3276 C C . ALA A 1 422 ? 9.672 -5.618 17.074 1.00 96.44 422 ALA A C 1
ATOM 3278 O O . ALA A 1 422 ? 9.241 -4.836 16.221 1.00 96.44 422 ALA A O 1
ATOM 3279 N N . GLN A 1 423 ? 9.292 -6.904 17.097 1.00 97.38 423 GLN A N 1
ATOM 3280 C CA . GLN A 1 423 ? 8.282 -7.446 16.179 1.00 97.38 423 GLN A CA 1
ATOM 3281 C C . GLN A 1 423 ? 6.877 -6.895 16.481 1.00 97.38 423 GLN A C 1
ATOM 3283 O O . GLN A 1 423 ? 6.128 -6.636 15.542 1.00 97.38 423 GLN A O 1
ATOM 3288 N N . MET A 1 424 ? 6.527 -6.643 17.747 1.00 97.81 424 MET A N 1
ATOM 3289 C CA . MET A 1 424 ? 5.266 -5.991 18.133 1.00 97.81 424 MET A CA 1
ATOM 3290 C C . MET A 1 424 ? 5.198 -4.543 17.622 1.00 97.81 424 MET A C 1
ATOM 3292 O O . MET A 1 424 ? 4.192 -4.143 17.032 1.00 97.81 424 MET A O 1
ATOM 3296 N N . CYS A 1 425 ? 6.285 -3.774 17.728 1.00 96.12 425 CYS A N 1
ATOM 3297 C CA . CYS A 1 425 ? 6.368 -2.432 17.141 1.00 96.12 425 CYS A CA 1
ATOM 3298 C C . CYS A 1 425 ? 6.199 -2.465 15.614 1.00 96.12 425 CYS A C 1
ATOM 3300 O O . CYS A 1 425 ? 5.408 -1.701 15.052 1.00 96.12 425 CYS A O 1
ATOM 3302 N N . ALA A 1 426 ? 6.885 -3.388 14.929 1.00 95.88 426 ALA A N 1
ATOM 3303 C CA . ALA A 1 426 ? 6.737 -3.591 13.487 1.00 95.88 426 ALA A CA 1
ATOM 3304 C C . ALA A 1 426 ? 5.303 -4.004 13.094 1.00 95.88 426 ALA A C 1
ATOM 3306 O O . ALA A 1 426 ? 4.756 -3.486 12.113 1.00 95.88 426 ALA A O 1
ATOM 3307 N N . LEU A 1 427 ? 4.668 -4.874 13.887 1.00 96.75 427 LEU A N 1
ATOM 3308 C CA . LEU A 1 427 ? 3.284 -5.308 13.715 1.00 96.75 427 LEU A CA 1
ATOM 3309 C C . LEU A 1 427 ? 2.323 -4.115 13.794 1.00 96.75 427 LEU A C 1
ATOM 3311 O O . LEU A 1 427 ? 1.573 -3.880 12.845 1.00 96.75 427 LEU A O 1
ATOM 3315 N N . PHE A 1 428 ? 2.359 -3.311 14.861 1.00 96.31 428 PHE A N 1
ATOM 3316 C CA . PHE A 1 428 ? 1.415 -2.197 15.033 1.00 96.31 428 PHE A CA 1
ATOM 3317 C C . PHE A 1 428 ? 1.688 -0.999 14.119 1.00 96.31 428 PHE A C 1
ATOM 3319 O O . PHE A 1 428 ? 0.738 -0.329 13.711 1.00 96.31 428 PHE A O 1
ATOM 3326 N N . HIS A 1 429 ? 2.927 -0.782 13.664 1.00 92.06 429 HIS A N 1
ATOM 3327 C CA . HIS A 1 429 ? 3.208 0.183 12.592 1.00 92.06 429 HIS A CA 1
ATOM 3328 C C . HIS A 1 429 ? 2.432 -0.103 11.293 1.00 92.06 429 HIS A C 1
ATOM 3330 O O . HIS A 1 429 ? 2.202 0.817 10.495 1.00 92.06 429 HIS A O 1
ATOM 3336 N N . LYS A 1 430 ? 1.997 -1.352 11.081 1.00 95.06 430 LYS A N 1
ATOM 3337 C CA . LYS A 1 430 ? 1.241 -1.799 9.904 1.00 95.06 430 LYS A CA 1
ATOM 3338 C C . LYS A 1 430 ? -0.214 -2.186 10.209 1.00 95.06 430 LYS A C 1
ATOM 3340 O O . LYS A 1 430 ? -1.081 -1.961 9.367 1.00 95.06 430 LYS A O 1
ATOM 3345 N N . HIS A 1 431 ? -0.478 -2.712 11.403 1.00 96.56 431 HIS A N 1
ATOM 3346 C CA . HIS A 1 431 ? -1.745 -3.306 11.838 1.00 96.56 431 HIS A CA 1
ATOM 3347 C C . HIS A 1 431 ? -2.271 -2.705 13.156 1.00 96.56 431 HIS A C 1
ATOM 3349 O O . HIS A 1 431 ? -2.906 -3.415 13.932 1.00 96.56 431 HIS A O 1
ATOM 3355 N N . SER A 1 432 ? -2.038 -1.413 13.421 1.00 95.62 432 SER A N 1
ATOM 3356 C CA . SER A 1 432 ? -2.483 -0.697 14.638 1.00 95.62 432 SER A CA 1
ATOM 3357 C C . SER A 1 432 ? -3.928 -1.007 15.058 1.00 95.62 432 SER A C 1
ATOM 3359 O O . SER A 1 432 ? -4.205 -1.202 16.236 1.00 95.62 432 SER A O 1
ATOM 3361 N N . VAL A 1 433 ? -4.826 -1.153 14.080 1.00 95.75 433 VAL A N 1
ATOM 3362 C CA . VAL A 1 433 ? -6.236 -1.548 14.246 1.00 95.75 433 VAL A CA 1
ATOM 3363 C C . VAL A 1 433 ? -6.459 -2.840 15.053 1.00 95.75 433 VAL A C 1
ATOM 3365 O O . VAL A 1 433 ? -7.540 -3.023 15.599 1.00 95.75 433 VAL A O 1
ATOM 3368 N N . ALA A 1 434 ? -5.474 -3.740 15.160 1.00 96.94 434 ALA A N 1
ATOM 3369 C CA . ALA A 1 434 ? -5.577 -4.945 15.985 1.00 96.94 434 ALA A CA 1
ATOM 3370 C C . ALA A 1 434 ? -5.888 -4.592 17.450 1.00 96.94 434 ALA A C 1
ATOM 3372 O O . ALA A 1 434 ? -6.786 -5.178 18.050 1.00 96.94 434 ALA A O 1
ATOM 3373 N N . LEU A 1 435 ? -5.243 -3.546 17.977 1.00 96.75 435 LEU A N 1
ATOM 3374 C CA . LEU A 1 435 ? -5.472 -3.026 19.328 1.00 96.75 435 LEU A CA 1
ATOM 3375 C C . LEU A 1 435 ? -6.886 -2.456 19.535 1.00 96.75 435 LEU A C 1
ATOM 3377 O O . LEU A 1 435 ? -7.290 -2.241 20.674 1.00 96.75 435 LEU A O 1
ATOM 3381 N N . ALA A 1 436 ? -7.666 -2.235 18.470 1.00 94.88 436 ALA A N 1
ATOM 3382 C CA . ALA A 1 436 ? -9.054 -1.790 18.571 1.00 94.88 436 ALA A CA 1
ATOM 3383 C C . ALA A 1 436 ? -10.055 -2.950 18.758 1.00 94.88 436 ALA A C 1
ATOM 3385 O O . ALA A 1 436 ? -11.202 -2.704 19.124 1.00 94.88 436 ALA A O 1
ATOM 3386 N N . TYR A 1 437 ? -9.650 -4.202 18.502 1.00 94.62 437 TYR A N 1
ATOM 3387 C CA . TYR A 1 437 ? -10.576 -5.335 18.350 1.00 94.62 437 TYR A CA 1
ATOM 3388 C C . TYR A 1 437 ? -10.658 -6.309 19.536 1.00 94.62 437 TYR A C 1
ATOM 3390 O O . TYR A 1 437 ? -11.528 -7.178 19.518 1.00 94.62 437 TYR A O 1
ATOM 3398 N N . GLY A 1 438 ? -9.819 -6.151 20.564 1.00 95.44 438 GLY A N 1
ATOM 3399 C CA . GLY A 1 438 ? -9.803 -7.029 21.741 1.00 95.44 438 GLY A CA 1
ATOM 3400 C C . GLY A 1 438 ? -9.040 -8.348 21.527 1.00 95.44 438 GLY A C 1
ATOM 3401 O O . GLY A 1 438 ? -8.815 -8.748 20.380 1.00 95.44 438 GLY A O 1
ATOM 3402 N N . PRO A 1 439 ? -8.634 -9.031 22.616 1.00 97.25 439 PRO A N 1
ATOM 3403 C CA . PRO A 1 439 ? -7.794 -10.225 22.544 1.00 97.25 439 PRO A CA 1
ATOM 3404 C C . PRO A 1 439 ? -8.458 -11.351 21.744 1.00 97.25 439 PRO A C 1
ATOM 3406 O O . PRO A 1 439 ? -7.888 -11.789 20.751 1.00 97.25 439 PRO A O 1
ATOM 3409 N N . ASP A 1 440 ? -9.681 -11.762 22.087 1.00 97.31 440 ASP A N 1
ATOM 3410 C CA . ASP A 1 440 ? -10.335 -12.960 21.526 1.00 97.31 440 ASP A CA 1
ATOM 3411 C C . ASP A 1 440 ? -10.455 -12.918 19.998 1.00 97.31 440 ASP A C 1
ATOM 3413 O O . ASP A 1 440 ? -10.147 -13.883 19.296 1.00 97.31 440 ASP A O 1
ATOM 3417 N N . ARG A 1 441 ? -10.853 -11.761 19.453 1.00 96.06 441 ARG A N 1
ATOM 3418 C CA . ARG A 1 441 ? -10.986 -11.558 18.006 1.00 96.06 441 ARG A CA 1
ATOM 3419 C C . ARG A 1 441 ? -9.630 -11.574 17.304 1.00 96.06 441 ARG A C 1
ATOM 3421 O O . ARG A 1 441 ? -9.525 -12.095 16.191 1.00 96.06 441 ARG A O 1
ATOM 3428 N N . VAL A 1 442 ? -8.603 -10.996 17.919 1.00 97.06 442 VAL A N 1
ATOM 3429 C CA . VAL A 1 442 ? -7.247 -10.950 17.361 1.00 97.06 442 VAL A CA 1
ATOM 3430 C C . VAL A 1 442 ? -6.591 -12.333 17.421 1.00 97.06 442 VAL A C 1
ATOM 3432 O O . VAL A 1 442 ? -6.075 -12.797 16.403 1.00 97.06 442 VAL A O 1
ATOM 3435 N N . LEU A 1 443 ? -6.711 -13.035 18.552 1.00 97.31 443 LEU A N 1
ATOM 3436 C CA . LEU A 1 443 ? -6.279 -14.420 18.738 1.00 97.31 443 LEU A CA 1
ATOM 3437 C C . LEU A 1 443 ? -6.970 -15.363 17.753 1.00 97.31 443 LEU A C 1
ATOM 3439 O O . LEU A 1 443 ? -6.284 -16.060 17.013 1.00 97.31 443 LEU A O 1
ATOM 3443 N N . GLY A 1 444 ? -8.302 -15.326 17.656 1.00 97.62 444 GLY A N 1
ATOM 3444 C CA . GLY A 1 444 ? -9.053 -16.137 16.694 1.00 97.62 444 GLY A CA 1
ATOM 3445 C C . GLY A 1 444 ? -8.655 -15.855 15.240 1.00 97.62 444 GLY A C 1
ATOM 3446 O O . GLY A 1 444 ? -8.607 -16.768 14.417 1.00 97.62 444 GLY A O 1
ATOM 3447 N N . THR A 1 445 ? -8.300 -14.606 14.913 1.00 97.56 445 THR A N 1
ATOM 3448 C CA . THR A 1 445 ? -7.765 -14.252 13.586 1.00 97.56 445 THR A CA 1
ATOM 3449 C C . THR A 1 445 ? -6.396 -14.897 13.346 1.00 97.56 445 THR A C 1
ATOM 3451 O O . THR A 1 445 ? -6.171 -15.460 12.274 1.00 97.56 445 THR A O 1
ATOM 3454 N N . LEU A 1 446 ? -5.492 -14.871 14.332 1.00 97.62 446 LEU A N 1
ATOM 3455 C CA . LEU A 1 446 ? -4.190 -15.539 14.234 1.00 97.62 446 LEU A CA 1
ATOM 3456 C C . LEU A 1 446 ? -4.314 -17.069 14.171 1.00 97.62 446 LEU A C 1
ATOM 3458 O O . LEU A 1 446 ? -3.642 -17.689 13.349 1.00 97.62 446 LEU A O 1
ATOM 3462 N N . GLN A 1 447 ? -5.202 -17.667 14.967 1.00 97.62 447 GLN A N 1
ATOM 3463 C CA . GLN A 1 447 ? -5.494 -19.105 14.961 1.00 97.62 447 GLN A CA 1
ATOM 3464 C C . GLN A 1 447 ? -6.033 -19.558 13.599 1.00 97.62 447 GLN A C 1
ATOM 3466 O O . GLN A 1 447 ? -5.542 -20.536 13.038 1.00 97.62 447 GLN A O 1
ATOM 3471 N N . ALA A 1 448 ? -6.972 -18.808 13.008 1.00 96.12 448 ALA A N 1
ATOM 3472 C CA . ALA A 1 448 ? -7.462 -19.081 11.658 1.00 96.12 448 ALA A CA 1
ATOM 3473 C C . ALA A 1 448 ? -6.337 -19.015 10.610 1.00 96.12 448 ALA A C 1
ATOM 3475 O O . ALA A 1 448 ? -6.255 -19.885 9.744 1.00 96.12 448 ALA A O 1
ATOM 3476 N N . VAL A 1 449 ? -5.436 -18.027 10.691 1.00 96.62 449 VAL A N 1
ATOM 3477 C CA . VAL A 1 449 ? -4.273 -17.938 9.789 1.00 96.62 449 VAL A CA 1
ATOM 3478 C C . VAL A 1 449 ? -3.291 -19.094 10.007 1.00 96.62 449 VAL A C 1
ATOM 3480 O O . VAL A 1 449 ? -2.773 -19.641 9.038 1.00 96.62 449 VAL A O 1
ATOM 3483 N N . SER A 1 450 ? -3.069 -19.502 11.256 1.00 97.19 450 SER A N 1
ATOM 3484 C CA . SER A 1 450 ? -2.187 -20.610 11.635 1.00 97.19 450 SER A CA 1
ATOM 3485 C C . SER A 1 450 ? -2.677 -21.944 11.067 1.00 97.19 450 SER A C 1
ATOM 3487 O O . SER A 1 450 ? -1.908 -22.649 10.409 1.00 97.19 450 SER A O 1
ATOM 3489 N N . LEU A 1 451 ? -3.977 -22.220 11.219 1.00 95.69 451 LEU A N 1
ATOM 3490 C CA . LEU A 1 451 ? -4.661 -23.374 10.638 1.00 95.69 451 LEU A CA 1
ATOM 3491 C C . LEU A 1 451 ? -4.584 -23.378 9.103 1.00 95.69 451 LEU A C 1
ATOM 3493 O O . LEU A 1 451 ? -4.208 -24.386 8.517 1.00 95.69 451 LEU A O 1
ATOM 3497 N N . MET A 1 452 ? -4.883 -22.252 8.442 1.00 94.56 452 MET A N 1
ATOM 3498 C CA . MET A 1 452 ? -4.838 -22.168 6.972 1.00 94.56 452 MET A CA 1
ATOM 3499 C C . MET A 1 452 ? -3.422 -22.288 6.394 1.00 94.56 452 MET A C 1
ATOM 3501 O O . MET A 1 452 ? -3.261 -22.733 5.261 1.00 94.56 452 MET A O 1
ATOM 3505 N N . LEU A 1 453 ? -2.392 -21.873 7.134 1.00 94.25 453 LEU A N 1
ATOM 3506 C CA . LEU A 1 453 ? -0.999 -22.019 6.706 1.00 94.25 453 LEU A CA 1
ATOM 3507 C C . LEU A 1 453 ? -0.417 -23.406 7.020 1.00 94.25 453 LEU A C 1
ATOM 3509 O O . LEU A 1 453 ? 0.610 -23.760 6.444 1.00 94.25 453 LEU A O 1
ATOM 3513 N N . GLY A 1 454 ? -1.018 -24.162 7.944 1.00 95.75 454 GLY A N 1
ATOM 3514 C CA . GLY A 1 454 ? -0.388 -25.344 8.538 1.00 95.75 454 GLY A CA 1
ATOM 3515 C C . GLY A 1 454 ? 0.860 -25.001 9.364 1.00 95.75 454 GLY A C 1
ATOM 3516 O O . GLY A 1 454 ? 1.790 -25.797 9.432 1.00 95.75 454 GLY A O 1
ATOM 3517 N N . MET A 1 455 ? 0.920 -23.796 9.945 1.00 96.81 455 MET A N 1
ATOM 3518 C CA . MET A 1 455 ? 2.102 -23.270 10.641 1.00 96.81 455 MET A CA 1
ATOM 3519 C C . MET A 1 455 ? 1.765 -22.933 12.099 1.00 96.81 455 MET A C 1
ATOM 3521 O O . MET A 1 455 ? 0.843 -22.141 12.308 1.00 96.81 455 MET A O 1
ATOM 3525 N N . PRO A 1 456 ? 2.512 -23.431 13.106 1.00 97.44 456 PRO A N 1
ATOM 3526 C CA . PRO A 1 456 ? 2.327 -23.039 14.504 1.00 97.44 456 PRO A CA 1
ATOM 3527 C C . PRO A 1 456 ? 2.480 -21.526 14.695 1.00 97.44 456 PRO A C 1
ATOM 3529 O O . PRO A 1 456 ? 3.402 -20.925 14.135 1.00 97.44 456 PRO A O 1
ATOM 3532 N N . MET A 1 457 ? 1.624 -20.913 15.522 1.00 97.56 457 MET A N 1
ATOM 3533 C CA . MET A 1 457 ? 1.662 -19.464 15.792 1.00 97.56 457 MET A CA 1
ATOM 3534 C C . MET A 1 457 ? 3.009 -18.989 16.363 1.00 97.56 457 MET A C 1
ATOM 3536 O O . MET A 1 457 ? 3.429 -17.867 16.104 1.00 97.56 457 MET A O 1
ATOM 3540 N N . THR A 1 458 ? 3.711 -19.860 17.086 1.00 97.12 458 THR A N 1
ATOM 3541 C CA . THR A 1 458 ? 5.039 -19.621 17.671 1.00 97.12 458 THR A CA 1
ATOM 3542 C C . THR A 1 458 ? 6.201 -19.771 16.679 1.00 97.12 458 THR A C 1
ATOM 3544 O O . THR A 1 458 ? 7.352 -19.531 17.052 1.00 97.12 458 THR A O 1
ATOM 3547 N N . SER A 1 459 ? 5.943 -20.145 15.420 1.00 97.69 459 SER A N 1
ATOM 3548 C CA . SER A 1 459 ? 6.984 -20.275 14.392 1.00 97.69 459 SER A CA 1
ATOM 3549 C C . SER A 1 459 ? 7.375 -18.921 13.788 1.00 97.69 459 SER A C 1
ATOM 3551 O O . SER A 1 459 ? 6.535 -18.057 13.530 1.00 97.69 459 SER A O 1
ATOM 3553 N N . GLU A 1 460 ? 8.663 -18.739 13.491 1.00 97.38 460 GLU A N 1
ATOM 3554 C CA . GLU A 1 460 ? 9.143 -17.494 12.876 1.00 97.38 460 GLU A CA 1
ATOM 3555 C C . GLU A 1 460 ? 8.570 -17.298 11.461 1.00 97.38 460 GLU A C 1
ATOM 3557 O O . GLU A 1 460 ? 8.212 -16.185 11.084 1.00 97.38 460 GLU A O 1
ATOM 3562 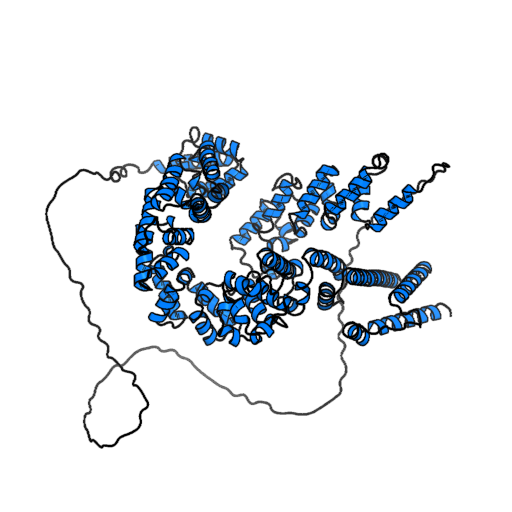N N . SER A 1 461 ? 8.357 -18.382 10.705 1.00 96.69 461 SER A N 1
ATOM 3563 C CA . SER A 1 461 ? 7.671 -18.321 9.409 1.00 96.69 461 SER A CA 1
ATOM 3564 C C . SER A 1 461 ? 6.237 -17.793 9.523 1.00 96.69 461 SER A C 1
ATOM 3566 O O . SER A 1 461 ? 5.826 -17.002 8.674 1.00 96.69 461 SER A O 1
ATOM 3568 N N . PHE A 1 462 ? 5.491 -18.161 10.573 1.00 97.44 462 PHE A N 1
ATOM 3569 C CA . PHE A 1 462 ? 4.169 -17.589 10.839 1.00 97.44 462 PHE A CA 1
ATOM 3570 C C . PHE A 1 462 ? 4.267 -16.091 11.149 1.00 97.44 462 PHE A C 1
ATOM 3572 O O . PHE A 1 462 ? 3.603 -15.292 10.485 1.00 97.44 462 PHE A O 1
ATOM 3579 N N . ARG A 1 463 ? 5.140 -15.686 12.084 1.00 97.38 463 ARG A N 1
ATOM 3580 C CA . ARG A 1 463 ? 5.336 -14.268 12.442 1.00 97.38 463 ARG A CA 1
ATOM 3581 C C . ARG A 1 463 ? 5.702 -13.411 11.230 1.00 97.38 463 ARG A C 1
ATOM 3583 O O . ARG A 1 463 ? 5.115 -12.347 11.038 1.00 97.38 463 ARG A O 1
ATOM 3590 N N . GLN A 1 464 ? 6.587 -13.899 10.360 1.00 96.56 464 GLN A N 1
ATOM 3591 C CA . GLN A 1 464 ? 6.929 -13.238 9.098 1.00 96.56 464 GLN A CA 1
ATOM 3592 C C . GLN A 1 464 ? 5.733 -13.115 8.146 1.00 96.56 464 GLN A C 1
ATOM 3594 O O . GLN A 1 464 ? 5.574 -12.072 7.515 1.00 96.56 464 GLN A O 1
ATOM 3599 N N . VAL A 1 465 ? 4.859 -14.126 8.046 1.00 96.69 465 VAL A N 1
ATOM 3600 C CA . VAL A 1 465 ? 3.629 -14.022 7.239 1.00 96.69 465 VAL A CA 1
ATOM 3601 C C . VAL A 1 465 ? 2.655 -13.003 7.830 1.00 96.69 465 VAL A C 1
ATOM 3603 O O . VAL A 1 465 ? 2.094 -12.220 7.066 1.00 96.69 465 VAL A O 1
ATOM 3606 N N . ILE A 1 466 ? 2.494 -12.940 9.156 1.00 97.50 466 ILE A N 1
ATOM 3607 C CA . ILE A 1 466 ? 1.644 -11.932 9.809 1.00 97.50 466 ILE A CA 1
ATOM 3608 C C . ILE A 1 466 ? 2.201 -10.517 9.600 1.00 97.50 466 ILE A C 1
ATOM 3610 O O . ILE A 1 466 ? 1.462 -9.643 9.156 1.00 97.50 466 ILE A O 1
ATOM 3614 N N . MET A 1 467 ? 3.503 -10.287 9.806 1.00 96.44 467 MET A N 1
ATOM 3615 C CA . MET A 1 467 ? 4.138 -8.990 9.517 1.00 96.44 467 MET A CA 1
ATOM 3616 C C . MET A 1 467 ? 4.083 -8.627 8.020 1.00 96.44 467 MET A C 1
ATOM 3618 O O . MET A 1 467 ? 3.980 -7.452 7.659 1.00 96.44 467 MET A O 1
ATOM 3622 N N . ALA A 1 468 ? 4.096 -9.616 7.120 1.00 95.69 468 ALA A N 1
ATOM 3623 C CA . ALA A 1 468 ? 3.923 -9.417 5.682 1.00 95.69 468 ALA A CA 1
ATOM 3624 C C . ALA A 1 468 ? 2.452 -9.228 5.252 1.00 95.69 468 ALA A C 1
ATOM 3626 O O . ALA A 1 468 ? 2.215 -8.645 4.191 1.00 95.69 468 ALA A O 1
ATOM 3627 N N . ALA A 1 469 ? 1.468 -9.624 6.066 1.00 96.56 469 ALA A N 1
ATOM 3628 C CA . ALA A 1 469 ? 0.043 -9.614 5.728 1.00 96.56 469 ALA A CA 1
ATOM 3629 C C . ALA A 1 469 ? -0.504 -8.214 5.392 1.00 96.56 469 ALA A C 1
ATOM 3631 O O . ALA A 1 469 ? 0.039 -7.181 5.784 1.00 96.56 469 ALA A O 1
ATOM 3632 N N . HIS A 1 470 ? -1.616 -8.158 4.668 1.00 95.81 470 HIS A N 1
ATOM 3633 C CA . HIS A 1 470 ? -2.258 -6.905 4.292 1.00 95.81 470 HIS A CA 1
ATOM 3634 C C . HIS A 1 470 ? -2.789 -6.149 5.529 1.00 95.81 470 HIS A C 1
ATOM 3636 O O . HIS A 1 470 ? -3.413 -6.782 6.384 1.00 95.81 470 HIS A O 1
ATOM 3642 N N . PRO A 1 471 ? -2.650 -4.806 5.628 1.00 94.88 471 PRO A N 1
ATOM 3643 C CA . PRO A 1 471 ? -3.052 -4.027 6.811 1.00 94.88 471 PRO A CA 1
ATOM 3644 C C . PRO A 1 471 ? -4.472 -4.302 7.333 1.00 94.88 471 PRO A C 1
ATOM 3646 O O . PRO A 1 471 ? -4.716 -4.255 8.537 1.00 94.88 471 PRO A O 1
ATOM 3649 N N . ARG A 1 472 ? -5.407 -4.662 6.441 1.00 95.00 472 ARG A N 1
ATOM 3650 C CA . ARG A 1 472 ? -6.797 -5.004 6.794 1.00 95.00 472 ARG A CA 1
ATOM 3651 C C . ARG A 1 472 ? -7.011 -6.405 7.396 1.00 95.00 472 ARG A C 1
ATOM 3653 O O . ARG A 1 472 ? -8.163 -6.754 7.613 1.00 95.00 472 ARG A O 1
ATOM 3660 N N . LEU A 1 473 ? -5.969 -7.192 7.691 1.00 96.69 473 LEU A N 1
ATOM 3661 C CA . LEU A 1 473 ? -6.084 -8.561 8.238 1.00 96.69 473 LEU A CA 1
ATOM 3662 C C . LEU A 1 473 ? -7.132 -8.672 9.363 1.00 96.69 473 LEU A C 1
ATOM 3664 O O . LEU A 1 473 ? -8.129 -9.371 9.217 1.00 96.69 473 LEU A O 1
ATOM 3668 N N . PHE A 1 474 ? -6.961 -7.892 10.432 1.00 96.50 474 PHE A N 1
ATOM 3669 C CA . PHE A 1 474 ? -7.839 -7.920 11.607 1.00 96.50 474 PHE A CA 1
ATOM 3670 C C . PHE A 1 474 ? -9.190 -7.199 11.418 1.00 96.50 474 PHE A C 1
ATOM 3672 O O . PHE A 1 474 ? -10.043 -7.276 12.300 1.00 96.50 474 PHE A O 1
ATOM 3679 N N . HIS A 1 475 ? -9.434 -6.519 10.284 1.00 94.31 475 HIS A N 1
ATOM 3680 C CA . HIS A 1 475 ? -10.746 -5.900 10.003 1.00 94.31 475 HIS A CA 1
ATOM 3681 C C . HIS A 1 475 ? -11.852 -6.947 9.788 1.00 94.31 475 HIS A C 1
ATOM 3683 O O . HIS A 1 475 ? -13.032 -6.633 9.950 1.00 94.31 475 HIS A O 1
ATOM 3689 N N . HIS A 1 476 ? -11.483 -8.186 9.463 1.00 93.88 476 HIS A N 1
ATOM 3690 C CA . HIS A 1 476 ? -12.399 -9.316 9.329 1.00 93.88 476 HIS A CA 1
ATOM 3691 C C . HIS A 1 476 ? -12.435 -10.141 10.626 1.00 93.88 476 HIS A C 1
ATOM 3693 O O . HIS A 1 476 ? -11.561 -10.008 11.482 1.00 93.88 476 HIS A O 1
ATOM 3699 N N . SER A 1 477 ? -13.463 -10.974 10.793 1.00 94.88 477 SER A N 1
ATOM 3700 C CA . SER A 1 477 ? -13.478 -12.011 11.830 1.00 94.88 477 SER A CA 1
ATOM 3701 C C . SER A 1 477 ? -12.687 -13.239 11.367 1.00 94.88 477 SER A C 1
ATOM 3703 O O . SER A 1 477 ? -12.488 -13.431 10.165 1.00 94.88 477 SER A O 1
ATOM 3705 N N . ALA A 1 478 ? -12.307 -14.105 12.310 1.00 96.12 478 ALA A N 1
ATOM 3706 C CA . ALA A 1 478 ? -11.693 -15.404 12.027 1.00 96.12 478 ALA A CA 1
ATOM 3707 C C . ALA A 1 478 ? -12.483 -16.207 10.974 1.00 96.12 478 ALA A C 1
ATOM 3709 O O . ALA A 1 478 ? -11.913 -16.655 9.982 1.00 96.12 478 ALA A O 1
ATOM 3710 N N . ALA A 1 479 ? -13.808 -16.298 11.142 1.00 94.19 479 ALA A N 1
ATOM 3711 C CA . ALA A 1 479 ? -14.701 -17.004 10.225 1.00 94.19 479 ALA A CA 1
ATOM 3712 C C . ALA A 1 479 ? -14.744 -16.365 8.825 1.00 94.19 479 ALA A C 1
ATOM 3714 O O . ALA A 1 479 ? -14.565 -17.065 7.835 1.00 94.19 479 ALA A O 1
ATOM 3715 N N . THR A 1 480 ? -14.916 -15.040 8.717 1.00 92.75 480 THR A N 1
ATOM 3716 C CA . THR A 1 480 ? -14.956 -14.354 7.410 1.00 92.75 480 THR A CA 1
ATOM 3717 C C . THR A 1 480 ? -13.609 -14.398 6.688 1.00 92.75 480 THR A C 1
ATOM 3719 O O . THR A 1 480 ? -13.576 -14.481 5.461 1.00 92.75 480 THR A O 1
ATOM 3722 N N . LEU A 1 481 ? -12.496 -14.340 7.426 1.00 93.75 481 LEU A N 1
ATOM 3723 C CA . LEU A 1 481 ? -11.161 -14.501 6.858 1.00 93.75 481 LEU A CA 1
ATOM 3724 C C . LEU A 1 481 ? -10.959 -15.935 6.352 1.00 93.75 481 LEU A C 1
ATOM 3726 O O . LEU A 1 481 ? -10.538 -16.114 5.211 1.00 93.75 481 LEU A O 1
ATOM 3730 N N . HIS A 1 482 ? -11.310 -16.934 7.170 1.00 93.38 482 HIS A N 1
ATOM 3731 C CA . HIS A 1 482 ? -11.212 -18.344 6.805 1.00 93.38 482 HIS A CA 1
ATOM 3732 C C . HIS A 1 482 ? -12.058 -18.673 5.573 1.00 93.38 482 HIS A C 1
ATOM 3734 O O . HIS A 1 482 ? -11.514 -19.165 4.592 1.00 93.38 482 HIS A O 1
ATOM 3740 N N . GLN A 1 483 ? -13.350 -18.328 5.577 1.00 93.00 483 GLN A N 1
ATOM 3741 C CA . GLN A 1 483 ? -14.274 -18.589 4.469 1.00 93.00 483 GLN A CA 1
ATOM 3742 C C . GLN A 1 483 ? -13.707 -18.085 3.131 1.00 93.00 483 GLN A C 1
ATOM 3744 O O . GLN A 1 483 ? -13.533 -18.865 2.196 1.00 93.00 483 GLN A O 1
ATOM 3749 N N . ARG A 1 484 ? -13.301 -16.809 3.073 1.00 92.56 484 ARG A N 1
ATOM 3750 C CA . ARG A 1 484 ? -12.833 -16.166 1.835 1.00 92.56 484 ARG A CA 1
ATOM 3751 C C . ARG A 1 484 ? -11.473 -16.668 1.354 1.00 92.56 484 ARG A C 1
ATOM 3753 O O . ARG A 1 484 ? -11.232 -16.704 0.149 1.00 92.56 484 ARG A O 1
ATOM 3760 N N . VAL A 1 485 ? -10.566 -17.022 2.269 1.00 89.81 485 VAL A N 1
ATOM 3761 C CA . VAL A 1 485 ? -9.253 -17.585 1.911 1.00 89.81 485 VAL A CA 1
ATOM 3762 C C . VAL A 1 485 ? -9.394 -19.048 1.488 1.00 89.81 485 VAL A C 1
ATOM 3764 O O . VAL A 1 485 ? -8.819 -19.426 0.470 1.00 89.81 485 VAL A O 1
ATOM 3767 N N . THR A 1 486 ? -10.210 -19.844 2.182 1.00 89.00 486 THR A N 1
ATOM 3768 C CA . THR A 1 486 ? -10.554 -21.219 1.790 1.00 89.00 486 THR A CA 1
ATOM 3769 C C . THR A 1 486 ? -11.232 -21.241 0.421 1.00 89.00 486 THR A C 1
ATOM 3771 O O . THR A 1 486 ? -10.791 -21.987 -0.450 1.00 89.00 486 THR A O 1
ATOM 3774 N N . PHE A 1 487 ? -12.208 -20.360 0.176 1.00 90.19 487 PHE A N 1
ATOM 3775 C CA . PHE A 1 487 ? -12.833 -20.174 -1.137 1.00 90.19 487 PHE A CA 1
ATOM 3776 C C . PHE A 1 487 ? -11.798 -19.853 -2.228 1.00 90.19 487 PHE A C 1
ATOM 3778 O O . PHE A 1 487 ? -11.777 -20.487 -3.286 1.00 90.19 487 PHE A O 1
ATOM 3785 N N . PHE A 1 488 ? -10.894 -18.900 -1.965 1.00 89.56 488 PHE A N 1
ATOM 3786 C CA . PHE A 1 488 ? -9.826 -18.551 -2.900 1.00 89.56 488 PHE A CA 1
ATOM 3787 C C . PHE A 1 488 ? -8.908 -19.752 -3.202 1.00 89.56 488 PHE A C 1
ATOM 3789 O O . PHE A 1 488 ? -8.552 -19.984 -4.357 1.00 89.56 488 PHE A O 1
ATOM 3796 N N . CYS A 1 489 ? -8.575 -20.566 -2.198 1.00 87.12 489 CYS A N 1
ATOM 3797 C CA . CYS A 1 489 ? -7.729 -21.745 -2.390 1.00 87.12 489 CYS A CA 1
ATOM 3798 C C . CYS A 1 489 ? -8.451 -22.875 -3.148 1.00 87.12 489 CYS A C 1
ATOM 3800 O O . CYS A 1 489 ? -7.879 -23.456 -4.068 1.00 87.12 489 CYS A O 1
ATOM 3802 N N . GLN A 1 490 ? -9.722 -23.145 -2.830 1.00 88.62 490 GLN A N 1
ATOM 3803 C CA . GLN A 1 490 ? -10.560 -24.124 -3.538 1.00 88.62 490 GLN A CA 1
ATOM 3804 C C . GLN A 1 490 ? -10.714 -23.779 -5.026 1.00 88.62 490 GLN A C 1
ATOM 3806 O O . GLN A 1 490 ? -10.593 -24.649 -5.890 1.00 88.62 490 GLN A O 1
ATOM 3811 N N . MET A 1 491 ? -10.945 -22.501 -5.337 1.00 86.38 491 MET A N 1
ATOM 3812 C CA . MET A 1 491 ? -11.072 -22.047 -6.719 1.00 86.38 491 MET A CA 1
ATOM 3813 C C . MET A 1 491 ? -9.730 -22.051 -7.458 1.00 86.38 491 MET A C 1
ATOM 3815 O O . MET A 1 491 ? -9.675 -22.558 -8.584 1.00 86.38 491 MET A O 1
ATOM 3819 N N . TYR A 1 492 ? -8.664 -21.505 -6.855 1.00 83.06 492 TYR A N 1
ATOM 3820 C CA . TYR A 1 492 ? -7.464 -21.103 -7.600 1.00 83.06 492 TYR A CA 1
ATOM 3821 C C . TYR A 1 492 ? -6.193 -21.923 -7.333 1.00 83.06 492 TYR A C 1
ATOM 3823 O O . TYR A 1 492 ? -5.491 -22.196 -8.301 1.00 83.06 492 TYR A O 1
ATOM 3831 N N . ALA A 1 493 ? -5.903 -22.369 -6.102 1.00 78.44 493 ALA A N 1
ATOM 3832 C CA . ALA A 1 493 ? -4.889 -23.403 -5.814 1.00 78.44 493 ALA A CA 1
ATOM 3833 C C . ALA A 1 493 ? -4.850 -23.807 -4.322 1.00 78.44 493 ALA A C 1
ATOM 3835 O O . ALA A 1 493 ? -5.004 -22.980 -3.429 1.00 78.44 493 ALA A O 1
ATOM 3836 N N . THR A 1 494 ? -4.546 -25.076 -4.044 1.00 70.06 494 THR A N 1
ATOM 3837 C CA . THR A 1 494 ? -4.680 -25.722 -2.721 1.00 70.06 494 THR A CA 1
ATOM 3838 C C . THR A 1 494 ? -3.461 -25.618 -1.787 1.00 70.06 494 THR A C 1
ATOM 3840 O O . THR A 1 494 ? -3.439 -26.269 -0.747 1.00 70.06 494 THR A O 1
ATOM 3843 N N . ALA A 1 495 ? -2.427 -24.843 -2.130 1.00 79.31 495 ALA A N 1
ATOM 3844 C CA . ALA A 1 495 ? -1.131 -24.879 -1.440 1.00 79.31 495 ALA A CA 1
ATOM 3845 C C . ALA A 1 495 ? -0.893 -23.707 -0.463 1.00 79.31 495 ALA A C 1
ATOM 3847 O O . ALA A 1 495 ? -1.332 -22.583 -0.689 1.00 79.31 495 ALA A O 1
ATOM 3848 N N . THR A 1 496 ? -0.080 -23.921 0.578 1.00 87.25 496 THR A N 1
ATOM 3849 C CA . THR A 1 496 ? 0.268 -22.915 1.608 1.00 87.25 496 THR A CA 1
ATOM 3850 C C . THR A 1 496 ? 0.806 -21.588 1.050 1.00 87.25 496 THR A C 1
ATOM 3852 O O . THR A 1 496 ? 0.567 -20.523 1.626 1.00 87.25 496 THR A O 1
ATOM 3855 N N . HIS A 1 497 ? 1.505 -21.606 -0.094 1.00 87.94 497 HIS A N 1
ATOM 3856 C CA . HIS A 1 497 ? 1.984 -20.376 -0.740 1.00 87.94 497 HIS A CA 1
ATOM 3857 C C . HIS A 1 497 ? 0.833 -19.474 -1.220 1.00 87.94 497 HIS A C 1
ATOM 3859 O O . HIS A 1 497 ? 0.976 -18.254 -1.224 1.00 87.94 497 HIS A O 1
ATOM 3865 N N . VAL A 1 498 ? -0.314 -20.065 -1.563 1.00 87.50 498 VAL A N 1
ATOM 3866 C CA . VAL A 1 498 ? -1.531 -19.403 -2.053 1.00 87.50 498 VAL A CA 1
ATOM 3867 C C . VAL A 1 498 ? -2.221 -18.673 -0.906 1.00 87.50 498 VAL A C 1
ATOM 3869 O O . VAL A 1 498 ? -2.556 -17.498 -1.033 1.00 87.50 498 VAL A O 1
ATOM 3872 N N . VAL A 1 499 ? -2.329 -19.330 0.254 1.00 91.81 499 VAL A N 1
ATOM 3873 C CA . VAL A 1 499 ? -2.784 -18.724 1.516 1.00 91.81 499 VAL A CA 1
ATOM 3874 C C . VAL A 1 499 ? -1.881 -17.546 1.888 1.00 91.81 499 VAL A C 1
ATOM 3876 O O . VAL A 1 499 ? -2.368 -16.434 2.096 1.00 91.81 499 VAL A O 1
ATOM 3879 N N . LYS A 1 500 ? -0.554 -17.745 1.885 1.00 93.38 500 LYS A N 1
ATOM 3880 C CA . LYS A 1 500 ? 0.430 -16.676 2.128 1.00 93.38 500 LYS A CA 1
ATOM 3881 C C . LYS A 1 500 ? 0.246 -15.505 1.153 1.00 93.38 500 LYS A C 1
ATOM 3883 O O . LYS A 1 500 ? 0.179 -14.362 1.599 1.00 93.38 500 LYS A O 1
ATOM 3888 N N . ALA A 1 501 ? 0.100 -15.766 -0.146 1.00 89.50 501 ALA A N 1
ATOM 3889 C CA . ALA A 1 501 ? -0.105 -14.736 -1.164 1.00 89.50 501 ALA A CA 1
ATOM 3890 C C . ALA A 1 501 ? -1.455 -14.007 -1.016 1.00 89.50 501 ALA A C 1
ATOM 3892 O O . ALA A 1 501 ? -1.516 -12.785 -1.162 1.00 89.50 501 ALA A O 1
ATOM 3893 N N . ALA A 1 502 ? -2.542 -14.708 -0.680 1.00 90.56 502 ALA A N 1
ATOM 3894 C CA . ALA A 1 502 ? -3.856 -14.115 -0.425 1.00 90.56 502 ALA A CA 1
ATOM 3895 C C . ALA A 1 502 ? -3.839 -13.193 0.810 1.00 90.56 502 ALA A C 1
ATOM 3897 O O . ALA A 1 502 ? -4.433 -12.108 0.785 1.00 90.56 502 ALA A O 1
ATOM 3898 N N . LEU A 1 503 ? -3.109 -13.591 1.859 1.00 93.88 503 LEU A N 1
ATOM 3899 C CA . LEU A 1 503 ? -2.925 -12.820 3.089 1.00 93.88 503 LEU A CA 1
ATOM 3900 C C . LEU A 1 503 ? -2.055 -11.572 2.881 1.00 93.88 503 LEU A C 1
ATOM 3902 O O . LEU A 1 503 ? -2.432 -10.501 3.353 1.00 93.88 503 LEU A O 1
ATOM 3906 N N . THR A 1 504 ? -0.932 -11.655 2.159 1.00 93.88 504 THR A N 1
ATOM 3907 C CA . THR A 1 504 ? -0.073 -10.483 1.881 1.00 93.88 504 THR A CA 1
ATOM 3908 C C . THR A 1 504 ? -0.720 -9.505 0.899 1.00 93.88 504 THR A C 1
ATOM 3910 O O . THR A 1 504 ? -0.702 -8.296 1.130 1.00 93.88 504 THR A O 1
ATOM 3913 N N . SER A 1 505 ? -1.368 -10.008 -0.157 1.00 90.00 505 SER A N 1
ATOM 3914 C CA . SER A 1 505 ? -2.074 -9.184 -1.152 1.00 90.00 505 SER A CA 1
ATOM 3915 C C . SER A 1 505 ? -3.333 -8.497 -0.623 1.00 90.00 505 SER A C 1
ATOM 3917 O O . SER A 1 505 ? -3.739 -7.468 -1.166 1.00 90.00 505 SER A O 1
ATOM 3919 N N . GLY A 1 506 ? -3.982 -9.052 0.405 1.00 91.19 506 GLY A N 1
ATOM 3920 C CA . GLY A 1 506 ? -5.274 -8.567 0.894 1.00 91.19 506 GLY A CA 1
ATOM 3921 C C . GLY A 1 506 ? -6.463 -9.021 0.052 1.00 91.19 506 GLY A C 1
ATOM 3922 O O . GLY A 1 506 ? -7.510 -8.375 0.082 1.00 91.19 506 GLY A O 1
ATOM 3923 N N . THR A 1 507 ? -6.323 -10.104 -0.711 1.00 87.88 507 THR A N 1
ATOM 3924 C CA . THR A 1 507 ? -7.369 -10.601 -1.627 1.00 87.88 507 THR A CA 1
ATOM 3925 C C . THR A 1 507 ? -8.628 -11.053 -0.871 1.00 87.88 507 THR A C 1
ATOM 3927 O O . THR A 1 507 ? -9.740 -10.849 -1.350 1.00 87.88 507 THR A O 1
ATOM 3930 N N . PHE A 1 508 ? -8.480 -11.492 0.385 1.00 88.81 508 PHE A N 1
ATOM 3931 C CA . PHE A 1 508 ? -9.585 -11.750 1.322 1.00 88.81 508 PHE A CA 1
ATOM 3932 C C . PHE A 1 508 ? -10.480 -10.529 1.622 1.00 88.81 508 PHE A C 1
ATOM 3934 O O . PHE A 1 508 ? -11.562 -10.684 2.187 1.00 88.81 508 PHE A O 1
ATOM 3941 N N . THR A 1 509 ? -10.070 -9.301 1.283 1.00 91.12 509 THR A N 1
ATOM 3942 C CA . THR A 1 509 ? -10.926 -8.114 1.484 1.00 91.12 509 THR A CA 1
ATOM 3943 C C . THR A 1 509 ? -12.123 -8.087 0.523 1.00 91.12 509 THR A C 1
ATOM 3945 O O . THR A 1 509 ? -13.151 -7.489 0.847 1.00 91.12 509 THR A O 1
ATOM 3948 N N . ILE A 1 510 ? -12.033 -8.802 -0.603 1.00 90.44 510 ILE A N 1
ATOM 3949 C CA . ILE A 1 510 ? -13.074 -8.954 -1.630 1.00 90.44 510 ILE A CA 1
ATOM 3950 C C . ILE A 1 510 ? -14.079 -10.042 -1.195 1.00 90.44 510 ILE A C 1
ATOM 3952 O O . ILE A 1 510 ? -13.707 -10.992 -0.511 1.00 90.44 510 ILE A O 1
ATOM 3956 N N . THR A 1 511 ? -15.355 -9.916 -1.570 1.00 91.75 511 THR A N 1
ATOM 3957 C CA . THR A 1 511 ? -16.370 -10.975 -1.396 1.00 91.75 511 THR A CA 1
ATOM 3958 C C . THR A 1 511 ? -16.288 -12.030 -2.500 1.00 91.75 511 THR A C 1
ATOM 3960 O O . THR A 1 511 ? -15.875 -11.742 -3.620 1.00 91.75 511 THR A O 1
ATOM 3963 N N . GLU A 1 512 ? -16.727 -13.250 -2.206 1.00 91.62 512 GLU A N 1
ATOM 3964 C CA . GLU A 1 512 ? -16.580 -14.428 -3.077 1.00 91.62 512 GLU A CA 1
ATOM 3965 C C . GLU A 1 512 ? -17.259 -14.235 -4.442 1.00 91.62 512 GLU A C 1
ATOM 3967 O O . GLU A 1 512 ? -16.612 -14.400 -5.472 1.00 91.62 512 GLU A O 1
ATOM 3972 N N . ALA A 1 513 ? -18.499 -13.735 -4.470 1.00 90.56 513 ALA A N 1
ATOM 3973 C CA . ALA A 1 513 ? -19.207 -13.414 -5.714 1.00 90.56 513 ALA A CA 1
ATOM 3974 C C . ALA A 1 513 ? -18.495 -12.339 -6.567 1.00 90.56 513 ALA A C 1
ATOM 3976 O O . ALA A 1 513 ? -18.413 -12.457 -7.788 1.00 90.56 513 ALA A O 1
ATOM 3977 N N . VAL A 1 514 ? -17.917 -11.305 -5.939 1.00 91.50 514 VAL A N 1
ATOM 3978 C CA . VAL A 1 514 ? -17.139 -10.271 -6.654 1.00 91.50 514 VAL A CA 1
ATOM 3979 C C . VAL A 1 514 ? -15.812 -10.844 -7.159 1.00 91.50 514 VAL A C 1
ATOM 3981 O O . VAL A 1 514 ? -15.351 -10.481 -8.239 1.00 91.50 514 VAL A O 1
ATOM 3984 N N . MET A 1 515 ? -15.211 -11.765 -6.408 1.00 92.12 515 MET A N 1
ATOM 3985 C CA . MET A 1 515 ? -13.996 -12.480 -6.786 1.00 92.12 515 MET A CA 1
ATOM 3986 C C . MET A 1 515 ? -14.237 -13.400 -7.994 1.00 92.12 515 MET A C 1
ATOM 3988 O O . MET A 1 515 ? -13.443 -13.379 -8.931 1.00 92.12 515 MET A O 1
ATOM 3992 N N . GLN A 1 516 ? -15.357 -14.134 -8.018 1.00 92.25 516 GLN A N 1
ATOM 3993 C CA . GLN A 1 516 ? -15.806 -14.940 -9.161 1.00 92.25 516 GLN A CA 1
ATOM 3994 C C . GLN A 1 516 ? -16.068 -14.077 -10.396 1.00 92.25 516 GLN A C 1
ATOM 3996 O O . GLN A 1 516 ? -15.503 -14.346 -11.452 1.00 92.25 516 GLN A O 1
ATOM 4001 N N . ALA A 1 517 ? -16.865 -13.011 -10.266 1.00 92.25 517 ALA A N 1
ATOM 4002 C CA . ALA A 1 517 ? -17.192 -12.126 -11.384 1.00 92.25 517 ALA A CA 1
ATOM 4003 C C . ALA A 1 517 ? -15.939 -11.481 -12.007 1.00 92.25 517 ALA A C 1
ATOM 4005 O O . ALA A 1 517 ? -15.835 -11.362 -13.227 1.00 92.25 517 ALA A O 1
ATOM 4006 N N . ARG A 1 518 ? -14.950 -11.109 -11.181 1.00 93.50 518 ARG A N 1
ATOM 4007 C CA . ARG A 1 518 ? -13.661 -10.577 -11.655 1.00 93.50 518 ARG A CA 1
ATOM 4008 C C . ARG A 1 518 ? -12.791 -11.642 -12.315 1.00 93.50 518 ARG A C 1
ATOM 4010 O O . ARG A 1 518 ? -12.199 -11.352 -13.348 1.00 93.50 518 ARG A O 1
ATOM 4017 N N . ALA A 1 519 ? -12.736 -12.856 -11.770 1.00 93.38 519 ALA A N 1
ATOM 4018 C CA . ALA A 1 519 ? -11.996 -13.962 -12.375 1.00 93.38 519 ALA A CA 1
ATOM 4019 C C . ALA A 1 519 ? -12.596 -14.391 -13.726 1.00 93.38 519 ALA A C 1
ATOM 4021 O O . ALA A 1 519 ? -11.854 -14.559 -14.687 1.00 93.38 519 ALA A O 1
ATOM 4022 N N . ALA A 1 520 ? -13.926 -14.471 -13.832 1.00 93.25 520 ALA A N 1
ATOM 4023 C CA . ALA A 1 520 ? -14.619 -14.746 -15.090 1.00 93.25 520 ALA A CA 1
ATOM 4024 C C . ALA A 1 520 ? -14.361 -13.651 -16.141 1.00 93.25 520 ALA A C 1
ATOM 4026 O O . ALA A 1 520 ? -14.067 -13.962 -17.292 1.00 93.25 520 ALA A O 1
ATOM 4027 N N . LYS A 1 521 ? -14.392 -12.368 -15.750 1.00 93.06 521 LYS A N 1
ATOM 4028 C CA . LYS A 1 521 ? -14.125 -11.263 -16.685 1.00 93.06 521 LYS A CA 1
ATOM 4029 C C . LYS A 1 521 ? -12.647 -11.150 -17.084 1.00 93.06 521 LYS A C 1
ATOM 4031 O O . LYS A 1 521 ? -12.374 -10.786 -18.220 1.00 93.06 521 LYS A O 1
ATOM 4036 N N . LEU A 1 522 ? -11.709 -11.529 -16.208 1.00 91.50 522 LEU A N 1
ATOM 4037 C CA . LEU A 1 522 ? -10.298 -11.744 -16.570 1.00 91.50 522 LEU A CA 1
ATOM 4038 C C . LEU A 1 522 ? -10.154 -12.866 -17.607 1.00 91.50 522 LEU A C 1
ATOM 4040 O O . LEU A 1 522 ? -9.441 -12.693 -18.589 1.00 91.50 522 LEU A O 1
ATOM 4044 N N . GLN A 1 523 ? -10.854 -13.987 -17.404 1.00 93.44 523 GLN A N 1
ATOM 4045 C CA . GLN A 1 523 ? -10.863 -15.120 -18.331 1.00 93.44 523 GLN A CA 1
ATOM 4046 C C . GLN A 1 523 ? -11.352 -14.695 -19.728 1.00 93.44 523 GLN A C 1
ATOM 4048 O O . GLN A 1 523 ? -10.713 -15.002 -20.729 1.00 93.44 523 GLN A O 1
ATOM 4053 N N . GLU A 1 524 ? -12.437 -13.919 -19.778 1.00 93.19 524 GLU A N 1
ATOM 4054 C CA . GLU A 1 524 ? -13.010 -13.356 -21.007 1.00 93.19 524 GLU A CA 1
ATOM 4055 C C . GLU A 1 524 ? -12.072 -12.345 -21.702 1.00 93.19 524 GLU A C 1
ATOM 4057 O O . GLU A 1 524 ? -11.872 -12.419 -22.909 1.00 93.19 524 GLU A O 1
ATOM 4062 N N . GLN A 1 525 ? -11.469 -11.412 -20.954 1.00 89.81 525 GLN A N 1
ATOM 4063 C CA . GLN A 1 525 ? -10.646 -10.321 -21.509 1.00 89.81 525 GLN A CA 1
ATOM 4064 C C . GLN A 1 525 ? -9.248 -10.760 -21.979 1.00 89.81 525 GLN A C 1
ATOM 4066 O O . GLN A 1 525 ? -8.642 -10.095 -22.823 1.00 89.81 525 GLN A O 1
ATOM 4071 N N . LEU A 1 526 ? -8.711 -11.841 -21.409 1.00 89.88 526 LEU A N 1
ATOM 4072 C CA . LEU A 1 526 ? -7.331 -12.292 -21.632 1.00 89.88 526 LEU A CA 1
ATOM 4073 C C . LEU A 1 526 ? -7.241 -13.625 -22.384 1.00 89.88 526 LEU A C 1
ATOM 4075 O O . LEU A 1 526 ? -6.138 -14.111 -22.616 1.00 89.88 526 LEU A O 1
ATOM 4079 N N . GLY A 1 527 ? -8.381 -14.239 -22.721 1.00 90.88 527 GLY A N 1
ATOM 4080 C CA . GLY A 1 527 ? -8.439 -15.549 -23.377 1.00 90.88 527 GLY A CA 1
ATOM 4081 C C . GLY A 1 527 ? -7.871 -16.701 -22.538 1.00 90.88 527 GLY A C 1
ATOM 4082 O O . GLY A 1 527 ? -7.643 -17.783 -23.073 1.00 90.88 527 GLY A O 1
ATOM 4083 N N . TRP A 1 528 ? -7.615 -16.481 -21.243 1.00 92.31 528 TRP A N 1
ATOM 4084 C CA . TRP A 1 528 ? -6.986 -17.475 -20.378 1.00 92.31 528 TRP A CA 1
ATOM 4085 C C . TRP A 1 528 ? -7.878 -18.706 -20.207 1.00 92.31 528 TRP A C 1
ATOM 4087 O O . TRP A 1 528 ? -9.064 -18.587 -19.906 1.00 92.31 528 TRP A O 1
ATOM 4097 N N . ASP A 1 529 ? -7.308 -19.904 -20.309 1.00 93.50 529 ASP A N 1
ATOM 4098 C CA . ASP A 1 529 ? -8.022 -21.115 -19.901 1.00 93.50 529 ASP A CA 1
ATOM 4099 C C . ASP A 1 529 ? -8.141 -21.201 -18.358 1.00 93.50 529 ASP A C 1
ATOM 4101 O O . ASP A 1 529 ? -7.507 -20.451 -17.608 1.00 93.50 529 ASP A O 1
ATOM 4105 N N . SER A 1 530 ? -8.956 -22.129 -17.839 1.00 92.50 530 SER A N 1
ATOM 4106 C CA . SER A 1 530 ? -9.154 -22.260 -16.385 1.00 92.50 530 SER A CA 1
ATOM 4107 C C . SER A 1 530 ? -7.867 -22.633 -15.626 1.00 92.50 530 SER A C 1
ATOM 4109 O O . SER A 1 530 ? -7.651 -22.160 -14.513 1.00 92.50 530 SER A O 1
ATOM 4111 N N . LYS A 1 531 ? -6.976 -23.441 -16.211 1.00 92.31 531 LYS A N 1
ATOM 4112 C CA . LYS A 1 531 ? -5.682 -23.836 -15.628 1.00 92.31 531 LYS A CA 1
ATOM 4113 C C . LYS A 1 531 ? -4.709 -22.652 -15.613 1.00 92.31 531 LYS A C 1
ATOM 4115 O O . LYS A 1 531 ? -4.056 -22.430 -14.593 1.00 92.31 531 LYS A O 1
ATOM 4120 N N . GLN A 1 532 ? -4.659 -21.860 -16.684 1.00 91.75 532 GLN A N 1
ATOM 4121 C CA . GLN A 1 532 ? -3.911 -20.602 -16.747 1.00 91.75 532 GLN A CA 1
ATOM 4122 C C . GLN A 1 532 ? -4.428 -19.604 -15.706 1.00 91.75 532 GLN A C 1
ATOM 4124 O O . GLN A 1 532 ? -3.647 -19.143 -14.877 1.00 91.75 532 GLN A O 1
ATOM 4129 N N . LEU A 1 533 ? -5.736 -19.330 -15.674 1.00 92.50 533 LEU A N 1
ATOM 4130 C CA . LEU A 1 533 ? -6.369 -18.429 -14.704 1.00 92.50 533 LEU A CA 1
ATOM 4131 C C . LEU A 1 533 ? -6.020 -18.825 -13.259 1.00 92.50 533 LEU A C 1
ATOM 4133 O O . LEU A 1 533 ? -5.592 -17.980 -12.473 1.00 92.50 533 LEU A O 1
ATOM 4137 N N . LYS A 1 534 ? -6.119 -20.119 -12.926 1.00 91.75 534 LYS A N 1
ATOM 4138 C CA . LYS A 1 534 ? -5.695 -20.672 -11.629 1.00 91.75 534 LYS A CA 1
ATOM 4139 C C . LYS A 1 534 ? -4.207 -20.421 -11.351 1.00 91.75 534 LYS A C 1
ATOM 4141 O O . LYS A 1 534 ? -3.875 -19.901 -10.289 1.00 91.75 534 LYS A O 1
ATOM 4146 N N . GLN A 1 535 ? -3.320 -20.704 -12.309 1.00 90.88 535 GLN A N 1
ATOM 4147 C CA . GLN A 1 535 ? -1.870 -20.491 -12.187 1.00 90.88 535 GLN A CA 1
ATOM 4148 C C . GLN A 1 535 ? -1.481 -19.010 -12.017 1.00 90.88 535 GLN A C 1
ATOM 4150 O O . GLN A 1 535 ? -0.586 -18.693 -11.233 1.00 90.88 535 GLN A O 1
ATOM 4155 N N . LYS A 1 536 ? -2.120 -18.084 -12.745 1.00 91.69 536 LYS A N 1
ATOM 4156 C CA . LYS A 1 536 ? -1.809 -16.648 -12.647 1.00 91.69 536 LYS A CA 1
ATOM 4157 C C . LYS A 1 536 ? -2.360 -16.047 -11.354 1.00 91.69 536 LYS A C 1
ATOM 4159 O O . LYS A 1 536 ? -1.670 -15.258 -10.710 1.00 91.69 536 LYS A O 1
ATOM 4164 N N . LEU A 1 537 ? -3.554 -16.462 -10.924 1.00 91.31 537 LEU A N 1
ATOM 4165 C CA . LEU A 1 537 ? -4.153 -15.995 -9.672 1.00 91.31 537 LEU A CA 1
ATOM 4166 C C . LEU A 1 537 ? -3.482 -16.584 -8.426 1.00 91.31 537 LEU A C 1
ATOM 4168 O O . LEU A 1 537 ? -3.346 -15.863 -7.442 1.00 91.31 537 LEU A O 1
ATOM 4172 N N . SER A 1 538 ? -3.008 -17.833 -8.448 1.00 88.56 538 SER A N 1
ATOM 4173 C CA . SER A 1 538 ? -2.256 -18.405 -7.320 1.00 88.56 538 SER A CA 1
ATOM 4174 C C . SER A 1 538 ? -0.918 -17.693 -7.086 1.00 88.56 538 SER A C 1
ATOM 4176 O O . SER A 1 538 ? -0.538 -17.461 -5.937 1.00 88.56 538 SER A O 1
ATOM 4178 N N . ALA A 1 539 ? -0.245 -17.272 -8.163 1.00 88.25 539 ALA A N 1
ATOM 4179 C CA . ALA A 1 539 ? 0.985 -16.485 -8.106 1.00 88.25 539 ALA A CA 1
ATOM 4180 C C . ALA A 1 539 ? 0.743 -15.005 -7.747 1.00 88.25 539 ALA A C 1
ATOM 4182 O O . ALA A 1 539 ? 1.473 -14.433 -6.936 1.00 88.25 539 ALA A O 1
ATOM 4183 N N . GLN A 1 540 ? -0.260 -14.358 -8.354 1.00 90.06 540 GLN A N 1
ATOM 4184 C CA . GLN A 1 540 ? -0.513 -12.916 -8.225 1.00 90.06 540 GLN A CA 1
ATOM 4185 C C . GLN A 1 540 ? -1.998 -12.610 -7.922 1.00 90.06 540 GLN A C 1
ATOM 4187 O O . GLN A 1 540 ? -2.685 -11.943 -8.696 1.00 90.06 540 GLN A O 1
ATOM 4192 N N . PRO A 1 541 ? -2.502 -13.012 -6.737 1.00 90.44 541 PRO A N 1
ATOM 4193 C CA . PRO A 1 541 ? -3.920 -12.883 -6.371 1.00 90.44 541 PRO A CA 1
ATOM 4194 C C . PRO A 1 541 ? -4.412 -11.430 -6.286 1.00 90.44 541 PRO A C 1
ATOM 4196 O O . PRO A 1 541 ? -5.603 -11.155 -6.436 1.00 90.44 541 PRO A O 1
ATOM 4199 N N . HIS A 1 542 ? -3.488 -10.481 -6.097 1.00 89.94 542 HIS A N 1
ATOM 4200 C CA . HIS A 1 542 ? -3.778 -9.054 -5.964 1.00 89.94 542 HIS A CA 1
ATOM 4201 C C . HIS A 1 542 ? -4.513 -8.450 -7.173 1.00 89.94 542 HIS A C 1
ATOM 4203 O O . HIS A 1 542 ? -5.191 -7.439 -7.007 1.00 89.94 542 HIS A O 1
ATOM 4209 N N . ILE A 1 543 ? -4.431 -9.066 -8.356 1.00 91.62 543 ILE A N 1
ATOM 4210 C CA . ILE A 1 543 ? -5.096 -8.609 -9.589 1.00 91.62 543 ILE A CA 1
ATOM 4211 C C . ILE A 1 543 ? -6.618 -8.578 -9.417 1.00 91.62 543 ILE A C 1
ATOM 4213 O O . ILE A 1 543 ? -7.280 -7.665 -9.901 1.00 91.62 543 ILE A O 1
ATOM 4217 N N . LEU A 1 544 ? -7.181 -9.492 -8.618 1.00 91.38 544 LEU A N 1
ATOM 4218 C CA . LEU A 1 544 ? -8.613 -9.514 -8.297 1.00 91.38 544 LEU A CA 1
ATOM 4219 C C . LEU A 1 544 ? -9.067 -8.275 -7.510 1.00 91.38 544 LEU A C 1
ATOM 4221 O O . LEU A 1 544 ? -10.268 -8.023 -7.407 1.00 91.38 544 LEU A O 1
ATOM 4225 N N . ARG A 1 545 ? -8.147 -7.467 -6.962 1.00 90.06 545 ARG A N 1
ATOM 4226 C CA . ARG A 1 545 ? -8.475 -6.177 -6.333 1.00 90.06 545 ARG A CA 1
ATOM 4227 C C . ARG A 1 545 ? -8.792 -5.090 -7.362 1.00 90.06 545 ARG A C 1
ATOM 4229 O O . ARG A 1 545 ? -9.575 -4.194 -7.039 1.00 90.06 545 ARG A O 1
ATOM 4236 N N . CYS A 1 546 ? -8.267 -5.187 -8.581 1.00 89.00 546 CYS A N 1
ATOM 4237 C CA . CYS A 1 546 ? -8.596 -4.291 -9.688 1.00 89.00 546 CYS A CA 1
ATOM 4238 C C . CYS A 1 546 ? -10.032 -4.534 -10.183 1.00 89.00 546 CYS A C 1
ATOM 4240 O O . CYS A 1 546 ? -10.554 -5.647 -10.108 1.00 89.00 546 CYS A O 1
ATOM 4242 N N . GLY A 1 547 ? -10.701 -3.481 -10.660 1.00 88.44 547 GLY A N 1
ATOM 4243 C CA . GLY A 1 547 ? -11.997 -3.622 -11.327 1.00 88.44 547 GLY A CA 1
ATOM 4244 C C . GLY A 1 547 ? -11.814 -4.109 -12.772 1.00 88.44 547 GLY A C 1
ATOM 4245 O O . GLY A 1 547 ? -10.803 -3.761 -13.385 1.00 88.44 547 GLY A O 1
ATOM 4246 N N . PRO A 1 548 ? -12.774 -4.838 -13.372 1.00 89.44 548 PRO A N 1
ATOM 4247 C CA . PRO A 1 548 ? -12.666 -5.255 -14.775 1.00 89.44 548 PRO A CA 1
ATOM 4248 C C . PRO A 1 548 ? -12.605 -4.085 -15.769 1.00 89.44 548 PRO A C 1
ATOM 4250 O O . PRO A 1 548 ? -12.021 -4.216 -16.840 1.00 89.44 548 PRO A O 1
ATOM 4253 N N . SER A 1 549 ? -13.156 -2.924 -15.399 1.00 90.62 549 SER A N 1
ATOM 4254 C CA . SER A 1 549 ? -12.992 -1.657 -16.123 1.00 90.62 549 SER A CA 1
ATOM 4255 C C . SER A 1 549 ? -11.579 -1.079 -15.991 1.00 90.62 549 SER A C 1
ATOM 4257 O O . SER A 1 549 ? -11.030 -0.578 -16.967 1.00 90.62 549 SER A O 1
ATOM 4259 N N . THR A 1 550 ? -10.951 -1.195 -14.813 1.00 91.38 550 THR A N 1
ATOM 4260 C CA . THR A 1 550 ? -9.535 -0.844 -14.611 1.00 91.38 550 THR A CA 1
ATOM 4261 C C . THR A 1 550 ? -8.639 -1.708 -15.496 1.00 91.38 550 THR A C 1
ATOM 4263 O O . THR A 1 550 ? -7.766 -1.175 -16.169 1.00 91.38 550 THR A O 1
ATOM 4266 N N . ILE A 1 551 ? -8.900 -3.019 -15.531 1.00 91.44 551 ILE A N 1
ATOM 4267 C CA . ILE A 1 551 ? -8.169 -3.994 -16.348 1.00 91.44 551 ILE A CA 1
ATOM 4268 C C . ILE A 1 551 ? -8.345 -3.690 -17.843 1.00 91.44 551 ILE A C 1
ATOM 4270 O O . ILE A 1 551 ? -7.345 -3.511 -18.529 1.00 91.44 551 ILE A O 1
ATOM 4274 N N . ALA A 1 552 ? -9.583 -3.528 -18.329 1.00 92.31 552 ALA A N 1
ATOM 4275 C CA . ALA A 1 552 ? -9.864 -3.174 -19.727 1.00 92.31 552 ALA A CA 1
ATOM 4276 C C . ALA A 1 552 ? -9.119 -1.906 -20.174 1.00 92.31 552 ALA A C 1
ATOM 4278 O O . ALA A 1 552 ? -8.436 -1.902 -21.193 1.00 92.31 552 ALA A O 1
ATOM 4279 N N . ARG A 1 553 ? -9.196 -0.845 -19.366 1.00 94.00 553 ARG A N 1
ATOM 4280 C CA . ARG A 1 553 ? -8.516 0.428 -19.624 1.00 94.00 553 ARG A CA 1
ATOM 4281 C C . ARG A 1 553 ? -6.990 0.291 -19.595 1.00 94.00 553 ARG A C 1
ATOM 4283 O O . ARG A 1 553 ? -6.317 0.937 -20.385 1.00 94.00 553 ARG A O 1
ATOM 4290 N N . ASN A 1 554 ? -6.436 -0.541 -18.712 1.00 93.56 554 ASN A N 1
ATOM 4291 C CA . ASN A 1 554 ? -4.995 -0.797 -18.659 1.00 93.56 554 ASN A CA 1
ATOM 4292 C C . ASN A 1 554 ? -4.512 -1.591 -19.893 1.00 93.56 554 ASN A C 1
ATOM 4294 O O . ASN A 1 554 ? -3.448 -1.286 -20.421 1.00 93.56 554 ASN A O 1
ATOM 4298 N N . LEU A 1 555 ? -5.308 -2.548 -20.391 1.00 94.19 555 LEU A N 1
ATOM 4299 C CA . LEU A 1 555 ? -5.054 -3.254 -21.656 1.00 94.19 555 LEU A CA 1
ATOM 4300 C C . LEU A 1 555 ? -5.086 -2.288 -22.850 1.00 94.19 555 LEU A C 1
ATOM 4302 O O . LEU A 1 555 ? -4.129 -2.232 -23.619 1.00 94.19 555 LEU A O 1
ATOM 4306 N N . GLN A 1 556 ? -6.131 -1.460 -22.942 1.00 94.44 556 GLN A N 1
ATOM 4307 C CA . GLN A 1 556 ? -6.262 -0.432 -23.977 1.00 94.44 556 GLN A CA 1
ATOM 4308 C C . GLN A 1 556 ? -5.126 0.604 -23.918 1.00 94.44 556 GLN A C 1
ATOM 4310 O O . GLN A 1 556 ? -4.649 1.049 -24.957 1.00 94.44 556 GLN A O 1
ATOM 4315 N N . ALA A 1 557 ? -4.654 0.971 -22.724 1.00 94.19 557 ALA A N 1
ATOM 4316 C CA . ALA A 1 557 ? -3.533 1.895 -22.559 1.00 94.19 557 ALA A CA 1
ATOM 4317 C C . ALA A 1 557 ? -2.187 1.285 -22.991 1.00 94.19 557 ALA A C 1
ATOM 4319 O O . ALA A 1 557 ? -1.365 2.003 -23.550 1.00 94.19 557 ALA A O 1
ATOM 4320 N N . MET A 1 558 ? -1.969 -0.026 -22.812 1.00 95.31 558 MET A N 1
ATOM 4321 C CA . MET A 1 558 ? -0.809 -0.708 -23.409 1.00 95.31 558 MET A CA 1
ATOM 4322 C C . MET A 1 558 ? -0.898 -0.740 -24.943 1.00 95.31 558 MET A C 1
ATOM 4324 O O . MET A 1 558 ? 0.102 -0.493 -25.610 1.00 95.31 558 MET A O 1
ATOM 4328 N N . GLN A 1 559 ? -2.088 -0.960 -25.512 1.00 95.12 559 GLN A N 1
ATOM 4329 C CA . GLN A 1 559 ? -2.291 -0.887 -26.968 1.00 95.12 559 GLN A CA 1
ATOM 4330 C C . GLN A 1 559 ? -2.061 0.533 -27.513 1.00 95.12 559 GLN A C 1
ATOM 4332 O O . GLN A 1 559 ? -1.366 0.713 -28.508 1.00 95.12 559 GLN A O 1
ATOM 4337 N N . GLY A 1 560 ? -2.571 1.557 -26.821 1.00 94.44 560 GLY A N 1
ATOM 4338 C CA . GLY A 1 560 ? -2.328 2.969 -27.144 1.00 94.44 560 GLY A CA 1
ATOM 4339 C C . GLY A 1 560 ? -0.870 3.412 -26.973 1.00 94.44 560 GLY A C 1
ATOM 4340 O O . GLY A 1 560 ? -0.475 4.422 -27.542 1.00 94.44 560 GLY A O 1
ATOM 4341 N N . ALA A 1 561 ? -0.061 2.641 -26.240 1.00 93.25 561 ALA A N 1
ATOM 4342 C CA . ALA A 1 561 ? 1.385 2.816 -26.125 1.00 93.25 561 ALA A CA 1
ATOM 4343 C C . ALA A 1 561 ? 2.185 2.070 -27.221 1.00 93.25 561 ALA A C 1
ATOM 4345 O O . ALA A 1 561 ? 3.406 1.970 -27.128 1.00 93.25 561 ALA A O 1
ATOM 4346 N N . GLY A 1 562 ? 1.507 1.540 -28.248 1.00 95.19 562 GLY A N 1
ATOM 4347 C CA . GLY A 1 562 ? 2.113 0.932 -29.437 1.00 95.19 562 GLY A CA 1
ATOM 4348 C C . GLY A 1 562 ? 2.261 -0.592 -29.403 1.00 95.19 562 GLY A C 1
ATOM 4349 O O . GLY A 1 562 ? 2.618 -1.179 -30.422 1.00 95.19 562 GLY A O 1
ATOM 4350 N N . PHE A 1 563 ? 1.970 -1.262 -28.282 1.00 96.94 563 PHE A N 1
ATOM 4351 C CA . PHE A 1 563 ? 2.044 -2.725 -28.217 1.00 96.94 563 PHE A CA 1
ATOM 4352 C C . PHE A 1 563 ? 0.881 -3.379 -28.977 1.00 96.94 563 PHE A C 1
ATOM 4354 O O . PHE A 1 563 ? -0.289 -3.063 -28.748 1.00 96.94 563 PHE A O 1
ATOM 4361 N N . SER A 1 564 ? 1.179 -4.361 -29.830 1.00 96.56 564 SER A N 1
ATOM 4362 C CA . SER A 1 564 ? 0.140 -5.157 -30.496 1.00 96.56 564 SER A CA 1
ATOM 4363 C C . SER A 1 564 ? -0.704 -5.948 -29.487 1.00 96.56 564 SER A C 1
ATOM 4365 O O . SER A 1 564 ? -0.248 -6.300 -28.398 1.00 96.56 564 SER A O 1
ATOM 4367 N N . GLN A 1 565 ? -1.944 -6.286 -29.851 1.00 94.69 565 GLN A N 1
ATOM 4368 C CA . GLN A 1 565 ? -2.851 -7.041 -28.975 1.00 94.69 565 GLN A CA 1
ATOM 4369 C C . GLN A 1 565 ? -2.246 -8.379 -28.506 1.00 94.69 565 GLN A C 1
ATOM 4371 O O . GLN A 1 565 ? -2.352 -8.719 -27.328 1.00 94.69 565 GLN A O 1
ATOM 4376 N N . THR A 1 566 ? -1.542 -9.084 -29.398 1.00 95.06 566 THR A N 1
ATOM 4377 C CA . THR A 1 566 ? -0.808 -10.321 -29.091 1.00 95.06 566 THR A CA 1
ATOM 4378 C C . THR A 1 566 ? 0.275 -10.091 -28.039 1.00 95.06 566 THR A C 1
ATOM 4380 O O . THR A 1 566 ? 0.322 -10.818 -27.049 1.00 95.06 566 THR A O 1
ATOM 4383 N N . GLN A 1 567 ? 1.087 -9.039 -28.191 1.00 96.00 567 GLN A N 1
ATOM 4384 C CA . GLN A 1 567 ? 2.110 -8.673 -27.207 1.00 96.00 567 GLN A CA 1
ATOM 4385 C C . GLN A 1 567 ? 1.492 -8.293 -25.863 1.00 96.00 567 GLN A C 1
ATOM 4387 O O . GLN A 1 567 ? 1.979 -8.734 -24.830 1.00 96.00 567 GLN A O 1
ATOM 4392 N N . VAL A 1 568 ? 0.394 -7.530 -25.838 1.00 95.50 568 VAL A N 1
ATOM 4393 C CA . VAL A 1 568 ? -0.290 -7.184 -24.580 1.00 95.50 568 VAL A CA 1
ATOM 4394 C C . VAL A 1 568 ? -0.796 -8.440 -23.860 1.00 95.50 568 VAL A C 1
ATOM 4396 O O . VAL A 1 568 ? -0.616 -8.554 -22.644 1.00 95.50 568 VAL A O 1
ATOM 4399 N N . TRP A 1 569 ? -1.360 -9.415 -24.581 1.00 92.38 569 TRP A N 1
ATOM 4400 C CA . TRP A 1 569 ? -1.756 -10.702 -24.001 1.00 92.38 569 TRP A CA 1
ATOM 4401 C C . TRP A 1 569 ? -0.563 -11.535 -23.516 1.00 92.38 569 TRP A C 1
ATOM 4403 O O . TRP A 1 569 ? -0.623 -12.071 -22.408 1.00 92.38 569 TRP A O 1
ATOM 4413 N N . GLU A 1 570 ? 0.527 -11.627 -24.279 1.00 93.56 570 GLU A N 1
ATOM 4414 C CA . GLU A 1 570 ? 1.732 -12.369 -23.883 1.00 93.56 570 GLU A CA 1
ATOM 4415 C C . GLU A 1 570 ? 2.423 -11.727 -22.669 1.00 93.56 570 GLU A C 1
ATOM 4417 O O . GLU A 1 570 ? 2.713 -12.412 -21.683 1.00 93.56 570 GLU A O 1
ATOM 4422 N N . MET A 1 571 ? 2.579 -10.399 -22.673 1.00 95.06 571 MET A N 1
ATOM 4423 C CA . MET A 1 571 ? 3.087 -9.615 -21.546 1.00 95.06 571 MET A CA 1
ATOM 4424 C C . MET A 1 571 ? 2.251 -9.829 -20.284 1.00 95.06 571 MET A C 1
ATOM 4426 O O . MET A 1 571 ? 2.806 -10.112 -19.222 1.00 95.06 571 MET A O 1
ATOM 4430 N N . CYS A 1 572 ? 0.921 -9.729 -20.381 1.00 93.25 572 CYS A N 1
ATOM 4431 C CA . CYS A 1 572 ? 0.027 -9.923 -19.237 1.00 93.25 572 CYS A CA 1
ATOM 4432 C C . CYS A 1 572 ? -0.032 -11.386 -18.782 1.00 93.25 572 CYS A C 1
ATOM 4434 O O . CYS A 1 572 ? -0.218 -11.655 -17.599 1.00 93.25 572 CYS A O 1
ATOM 4436 N N . THR A 1 573 ? 0.154 -12.346 -19.686 1.00 90.69 573 THR A N 1
ATOM 4437 C CA . THR A 1 573 ? 0.232 -13.770 -19.337 1.00 90.69 573 THR A CA 1
ATOM 4438 C C . THR A 1 573 ? 1.546 -14.084 -18.621 1.00 90.69 573 THR A C 1
ATOM 4440 O O . THR A 1 573 ? 1.550 -14.835 -17.643 1.00 90.69 573 THR A O 1
ATOM 4443 N N . THR A 1 574 ? 2.657 -13.493 -19.054 1.00 92.75 574 THR A N 1
ATOM 4444 C CA . THR A 1 574 ? 3.989 -13.696 -18.466 1.00 92.75 574 THR A CA 1
ATOM 4445 C C . THR A 1 574 ? 4.167 -12.927 -17.154 1.00 92.75 574 THR A C 1
ATOM 4447 O O . THR A 1 574 ? 4.639 -13.504 -16.176 1.00 92.75 574 THR A O 1
ATOM 4450 N N . GLN A 1 575 ? 3.714 -11.670 -17.087 1.00 93.44 575 GLN A N 1
ATOM 4451 C CA . GLN A 1 575 ? 3.752 -10.809 -15.898 1.00 93.44 575 GLN A CA 1
ATOM 4452 C C . GLN A 1 575 ? 2.350 -10.234 -15.574 1.00 93.44 575 GLN A C 1
ATOM 4454 O O . GLN A 1 575 ? 2.079 -9.056 -15.825 1.00 93.44 575 GLN A O 1
ATOM 4459 N N . PRO A 1 576 ? 1.454 -11.026 -14.952 1.00 92.44 576 PRO A N 1
ATOM 4460 C CA . PRO A 1 576 ? 0.076 -10.618 -14.645 1.00 92.44 576 PRO A CA 1
ATOM 4461 C C . PRO A 1 576 ? -0.073 -9.324 -13.824 1.00 92.44 576 PRO A C 1
ATOM 4463 O O . PRO A 1 576 ? -1.077 -8.623 -13.946 1.00 92.44 576 PRO A O 1
ATOM 4466 N N . ALA A 1 577 ? 0.936 -8.942 -13.038 1.00 90.75 577 ALA A N 1
ATOM 4467 C CA . ALA A 1 577 ? 0.975 -7.690 -12.283 1.00 90.75 577 ALA A CA 1
ATOM 4468 C C . ALA A 1 577 ? 0.839 -6.427 -13.158 1.00 90.75 577 ALA A C 1
ATOM 4470 O O . ALA A 1 577 ? 0.400 -5.395 -12.649 1.00 90.75 577 ALA A O 1
ATOM 4471 N N . LEU A 1 578 ? 1.151 -6.484 -14.463 1.00 93.06 578 LEU A N 1
ATOM 4472 C CA . LEU A 1 578 ? 0.947 -5.354 -15.382 1.00 93.06 578 LEU A CA 1
ATOM 4473 C C . LEU A 1 578 ? -0.529 -4.945 -15.504 1.00 93.06 578 LEU A C 1
ATOM 4475 O O . LEU A 1 578 ? -0.816 -3.768 -15.709 1.00 93.06 578 LEU A O 1
ATOM 4479 N N . LEU A 1 579 ? -1.463 -5.874 -15.270 1.00 92.38 579 LEU A N 1
ATOM 4480 C CA . LEU A 1 579 ? -2.905 -5.607 -15.211 1.00 92.38 579 LEU A CA 1
ATOM 4481 C C . LEU A 1 579 ? -3.284 -4.674 -14.044 1.00 92.38 579 LEU A C 1
ATOM 4483 O O . LEU A 1 579 ? -4.309 -3.993 -14.105 1.00 92.38 579 LEU A O 1
ATOM 4487 N N . ALA A 1 580 ? -2.457 -4.626 -12.992 1.00 89.94 580 ALA A N 1
ATOM 4488 C CA . ALA A 1 580 ? -2.644 -3.784 -11.812 1.00 89.94 580 ALA A CA 1
ATOM 4489 C C . ALA A 1 580 ? -1.861 -2.454 -11.859 1.00 89.94 580 ALA A C 1
ATOM 4491 O O . ALA A 1 580 ? -2.085 -1.588 -11.011 1.00 89.94 580 ALA A O 1
ATOM 4492 N N . VAL A 1 581 ? -0.969 -2.262 -12.838 1.00 89.44 581 VAL A N 1
ATOM 4493 C CA . VAL A 1 581 ? -0.228 -1.005 -13.045 1.00 89.44 581 VAL A CA 1
ATOM 4494 C C . VAL A 1 581 ? -1.155 0.053 -13.656 1.00 89.44 581 VAL A C 1
ATOM 4496 O O . VAL A 1 581 ? -1.920 -0.242 -14.570 1.00 89.44 581 VAL A O 1
ATOM 4499 N N . LYS A 1 582 ? -1.098 1.305 -13.176 1.00 89.12 582 LYS A N 1
ATOM 4500 C CA . LYS A 1 582 ? -1.833 2.426 -13.790 1.00 89.12 582 LYS A CA 1
ATOM 4501 C C . LYS A 1 582 ? -1.115 2.869 -15.068 1.00 89.12 582 LYS A C 1
ATOM 4503 O O . LYS A 1 582 ? -0.196 3.683 -15.003 1.00 89.12 582 LYS A O 1
ATOM 4508 N N . TRP A 1 583 ? -1.503 2.320 -16.213 1.00 86.81 583 TRP A N 1
ATOM 4509 C CA . TRP A 1 583 ? -0.864 2.630 -17.498 1.00 86.81 583 TRP A CA 1
ATOM 4510 C C . TRP A 1 583 ? -1.161 4.049 -18.002 1.00 86.81 583 TRP A C 1
ATOM 4512 O O . TRP A 1 583 ? -0.273 4.696 -18.539 1.00 86.81 583 TRP A O 1
ATOM 4522 N N . ASP A 1 584 ? -2.341 4.592 -17.697 1.00 82.56 584 ASP A N 1
ATOM 4523 C CA . ASP A 1 584 ? -2.706 6.005 -17.881 1.00 82.56 584 ASP A CA 1
ATOM 4524 C C . ASP A 1 584 ? -2.067 6.921 -16.812 1.00 82.56 584 ASP A C 1
ATOM 4526 O O . ASP A 1 584 ? -2.735 7.756 -16.199 1.00 82.56 584 ASP A O 1
ATOM 4530 N N . SER A 1 585 ? -0.791 6.728 -16.486 1.00 84.75 585 SER A N 1
ATOM 4531 C CA . SER A 1 585 ? -0.066 7.633 -15.590 1.00 84.75 585 SER A CA 1
ATOM 4532 C C . SER A 1 585 ? 1.307 7.973 -16.125 1.00 84.75 585 SER A C 1
ATOM 4534 O O . SER A 1 585 ? 1.976 7.130 -16.720 1.00 84.75 585 SER A O 1
ATOM 4536 N N . ASP A 1 586 ? 1.733 9.194 -15.826 1.00 80.88 586 ASP A N 1
ATOM 4537 C CA . ASP A 1 586 ? 3.026 9.757 -16.203 1.00 80.88 586 ASP A CA 1
ATOM 4538 C C . ASP A 1 586 ? 4.173 8.819 -15.804 1.00 80.88 586 ASP A C 1
ATOM 4540 O O . ASP A 1 586 ? 5.108 8.638 -16.564 1.00 80.88 586 ASP A O 1
ATOM 4544 N N . THR A 1 587 ? 4.059 8.118 -14.667 1.00 84.69 587 THR A N 1
ATOM 4545 C CA . THR A 1 587 ? 5.030 7.106 -14.214 1.00 84.69 587 THR A CA 1
ATOM 4546 C C . THR A 1 587 ? 5.122 5.876 -15.128 1.00 84.69 587 THR A C 1
ATOM 4548 O O . THR A 1 587 ? 6.178 5.256 -15.201 1.00 84.69 587 THR A O 1
ATOM 4551 N N . SER A 1 588 ? 4.043 5.483 -15.807 1.00 87.12 588 SER A N 1
ATOM 4552 C CA . SER A 1 588 ? 4.043 4.356 -16.756 1.00 87.12 588 SER A CA 1
ATOM 4553 C C . SER A 1 588 ? 4.476 4.775 -18.158 1.00 87.12 588 SER A C 1
ATOM 4555 O O . SER A 1 588 ? 5.162 4.006 -18.828 1.00 87.12 588 SER A O 1
ATOM 4557 N N . VAL A 1 589 ? 4.158 6.006 -18.564 1.00 86.50 589 VAL A N 1
ATOM 4558 C CA . VAL A 1 589 ? 4.707 6.617 -19.784 1.00 86.50 589 VAL A CA 1
ATOM 4559 C C . VAL A 1 589 ? 6.220 6.819 -19.625 1.00 86.50 589 VAL A C 1
ATOM 4561 O O . VAL A 1 589 ? 6.984 6.327 -20.446 1.00 86.50 589 VAL A O 1
ATOM 4564 N N . GLU A 1 590 ? 6.663 7.384 -18.498 1.00 84.12 590 GLU A N 1
ATOM 4565 C CA . GLU A 1 590 ? 8.076 7.564 -18.132 1.00 84.12 590 GLU A CA 1
ATOM 4566 C C . GLU A 1 590 ? 8.837 6.236 -18.047 1.00 84.12 590 GLU A C 1
ATOM 4568 O O . GLU A 1 590 ? 9.989 6.167 -18.463 1.00 84.12 590 GLU A O 1
ATOM 4573 N N . LYS A 1 591 ? 8.203 5.156 -17.564 1.00 90.00 591 LYS A N 1
ATOM 4574 C CA . LYS A 1 591 ? 8.772 3.799 -17.644 1.00 90.00 591 LYS A CA 1
ATOM 4575 C C . LYS A 1 591 ? 9.020 3.369 -19.081 1.00 90.00 591 LYS A C 1
ATOM 4577 O O . LYS A 1 591 ? 10.095 2.848 -19.358 1.00 90.00 591 LYS A O 1
ATOM 4582 N N . LEU A 1 592 ? 8.037 3.538 -19.964 1.00 92.50 592 LEU A N 1
ATOM 4583 C CA . LEU A 1 592 ? 8.181 3.111 -21.349 1.00 92.50 592 LEU A CA 1
ATOM 4584 C C . LEU A 1 592 ? 9.244 3.954 -22.059 1.00 92.50 592 LEU A C 1
ATOM 4586 O O . LEU A 1 592 ? 10.175 3.374 -22.596 1.00 92.50 592 LEU A O 1
ATOM 4590 N N . GLN A 1 593 ? 9.175 5.284 -21.942 1.00 88.50 593 GLN A N 1
ATOM 4591 C CA . GLN A 1 593 ? 10.174 6.230 -22.456 1.00 88.50 593 GLN A CA 1
ATOM 4592 C C . GLN A 1 593 ? 11.590 5.924 -21.945 1.00 88.50 593 GLN A C 1
ATOM 4594 O O . GLN A 1 593 ? 12.531 5.882 -22.726 1.00 88.50 593 GLN A O 1
ATOM 4599 N N . PHE A 1 594 ? 11.767 5.664 -20.645 1.00 87.62 594 PHE A N 1
ATOM 4600 C CA . PHE A 1 594 ? 13.074 5.297 -20.088 1.00 87.62 594 PHE A CA 1
ATOM 4601 C C . PHE A 1 594 ? 13.613 4.011 -20.729 1.00 87.62 594 PHE A C 1
ATOM 4603 O O . PHE A 1 594 ? 14.790 3.929 -21.070 1.00 87.62 594 PHE A O 1
ATOM 4610 N N . VAL A 1 595 ? 12.758 3.002 -20.904 1.00 90.25 595 VAL A N 1
ATOM 4611 C CA . VAL A 1 595 ? 13.162 1.708 -21.464 1.00 90.25 595 VAL A CA 1
ATOM 4612 C C . VAL A 1 595 ? 13.428 1.812 -22.974 1.00 90.25 595 VAL A C 1
ATOM 4614 O O . VAL A 1 595 ? 14.441 1.290 -23.427 1.00 90.25 595 VAL A O 1
ATOM 4617 N N . THR A 1 596 ? 12.601 2.519 -23.748 1.00 91.50 596 THR A N 1
ATOM 4618 C CA . THR A 1 596 ? 12.793 2.663 -25.203 1.00 91.50 596 THR A CA 1
ATOM 4619 C C . THR A 1 596 ? 13.925 3.622 -25.568 1.00 91.50 596 THR A C 1
ATOM 4621 O O . THR A 1 596 ? 14.710 3.317 -26.460 1.00 91.50 596 THR A O 1
ATOM 4624 N N . LEU A 1 597 ? 14.046 4.763 -24.882 1.00 85.88 597 LEU A N 1
ATOM 4625 C CA . LEU A 1 597 ? 14.971 5.840 -25.256 1.00 85.88 597 LEU A CA 1
ATOM 4626 C C . LEU A 1 597 ? 16.337 5.700 -24.581 1.00 85.88 597 LEU A C 1
ATOM 4628 O O . LEU A 1 597 ? 17.359 5.774 -25.255 1.00 85.88 597 LEU A O 1
ATOM 4632 N N . LEU A 1 598 ? 16.376 5.478 -23.260 1.00 81.44 598 LEU A N 1
ATOM 4633 C CA . LEU A 1 598 ? 17.649 5.391 -22.532 1.00 81.44 598 LEU A CA 1
ATOM 4634 C C . LEU A 1 598 ? 18.307 4.015 -22.705 1.00 81.44 598 LEU A C 1
ATOM 4636 O O . LEU A 1 598 ? 19.526 3.933 -22.820 1.00 81.44 598 LEU A O 1
ATOM 4640 N N . LEU A 1 599 ? 17.515 2.934 -22.736 1.00 84.69 599 LEU A N 1
ATOM 4641 C CA . LEU A 1 599 ? 18.042 1.574 -22.933 1.00 84.69 599 LEU A CA 1
ATOM 4642 C C . LEU A 1 599 ? 18.010 1.118 -24.402 1.00 84.69 599 LEU A C 1
ATOM 4644 O O . LEU A 1 599 ? 18.461 0.014 -24.694 1.00 84.69 599 LEU A O 1
ATOM 4648 N N . GLY A 1 600 ? 17.489 1.944 -25.317 1.00 87.25 600 GLY A N 1
ATOM 4649 C CA . GLY A 1 600 ? 17.430 1.660 -26.756 1.00 87.25 600 GLY A CA 1
ATOM 4650 C C . GLY A 1 600 ? 16.513 0.499 -27.162 1.00 87.25 600 GLY A C 1
ATOM 4651 O O . GLY A 1 600 ? 16.672 -0.031 -28.257 1.00 87.25 600 GLY A O 1
ATOM 4652 N N . LEU A 1 601 ? 15.598 0.059 -26.290 1.00 90.00 601 LEU A N 1
ATOM 4653 C CA . LEU A 1 601 ? 14.808 -1.160 -26.498 1.00 90.00 601 LEU A CA 1
ATOM 4654 C C . LEU A 1 601 ? 13.597 -0.944 -27.414 1.00 90.00 601 LEU A C 1
ATOM 4656 O O . LEU A 1 601 ? 12.745 -0.094 -27.151 1.00 90.00 601 LEU A O 1
ATOM 4660 N N . HIS A 1 602 ? 13.443 -1.801 -28.422 1.00 93.62 602 HIS A N 1
ATOM 4661 C CA . HIS A 1 602 ? 12.226 -1.839 -29.240 1.00 93.62 602 HIS A CA 1
ATOM 4662 C C . HIS A 1 602 ? 11.032 -2.439 -28.469 1.00 93.62 602 HIS A C 1
ATOM 4664 O O . HIS A 1 602 ? 11.205 -3.232 -27.544 1.00 93.62 602 HIS A O 1
ATOM 4670 N N . LEU A 1 603 ? 9.792 -2.110 -28.857 1.00 94.75 603 LEU A N 1
ATOM 4671 C CA . LEU A 1 603 ? 8.592 -2.614 -28.162 1.00 94.75 603 LEU A CA 1
ATOM 4672 C C . LEU A 1 603 ? 8.532 -4.151 -28.123 1.00 94.75 603 LEU A C 1
ATOM 4674 O O . LEU A 1 603 ? 8.176 -4.720 -27.093 1.00 94.75 603 LEU A O 1
ATOM 4678 N N . ASP A 1 604 ? 8.967 -4.825 -29.188 1.00 95.25 604 ASP A N 1
ATOM 4679 C CA . ASP A 1 604 ? 9.042 -6.291 -29.267 1.00 95.25 604 ASP A CA 1
ATOM 4680 C C . ASP A 1 604 ? 9.980 -6.874 -28.198 1.00 95.25 604 ASP A C 1
ATOM 4682 O O . ASP A 1 604 ? 9.668 -7.856 -27.523 1.00 95.25 604 ASP A O 1
ATOM 4686 N N . GLU A 1 605 ? 11.110 -6.206 -27.979 1.00 93.38 605 GLU A N 1
ATOM 4687 C CA . GLU A 1 605 ? 12.119 -6.571 -26.993 1.00 93.38 605 GLU A CA 1
ATOM 4688 C C . GLU A 1 605 ? 11.683 -6.341 -25.542 1.00 93.38 605 GLU A C 1
ATOM 4690 O O . GLU A 1 605 ? 12.172 -7.020 -24.629 1.00 93.38 605 GLU A O 1
ATOM 4695 N N . ILE A 1 606 ? 10.776 -5.386 -25.332 1.00 93.81 606 ILE A N 1
ATOM 4696 C CA . ILE A 1 606 ? 10.107 -5.126 -24.054 1.00 93.81 606 ILE A CA 1
ATOM 4697 C C . ILE A 1 606 ? 8.984 -6.149 -23.840 1.00 93.81 606 ILE A C 1
ATOM 4699 O O . ILE A 1 606 ? 8.810 -6.639 -22.722 1.00 93.81 606 ILE A O 1
ATOM 4703 N N . ALA A 1 607 ? 8.266 -6.527 -24.903 1.00 95.00 607 ALA A N 1
ATOM 4704 C CA . ALA A 1 607 ? 7.171 -7.490 -24.850 1.00 95.00 607 ALA A CA 1
ATOM 4705 C C . ALA A 1 607 ? 7.633 -8.890 -24.416 1.00 95.00 607 ALA A C 1
ATOM 4707 O O . ALA A 1 607 ? 6.960 -9.528 -23.606 1.00 95.00 607 ALA A O 1
ATOM 4708 N N . VAL A 1 608 ? 8.825 -9.322 -24.845 1.00 94.69 608 VAL A N 1
ATOM 4709 C CA . VAL A 1 608 ? 9.465 -10.562 -24.354 1.00 94.69 608 VAL A CA 1
ATOM 4710 C C . VAL A 1 608 ? 10.131 -10.411 -22.971 1.00 94.69 608 VAL A C 1
ATOM 4712 O O . VAL A 1 608 ? 10.587 -11.394 -22.386 1.00 94.69 608 VAL A O 1
ATOM 4715 N N . ARG A 1 609 ? 10.175 -9.198 -22.394 1.00 92.75 609 ARG A N 1
ATOM 4716 C CA . ARG A 1 609 ? 10.779 -8.883 -21.076 1.00 92.75 609 ARG A CA 1
ATOM 4717 C C . ARG A 1 609 ? 9.838 -8.047 -20.171 1.00 92.75 609 ARG A C 1
ATOM 4719 O O . ARG A 1 609 ? 10.280 -7.081 -19.542 1.00 92.75 609 ARG A O 1
ATOM 4726 N N . PRO A 1 610 ? 8.555 -8.435 -19.988 1.00 93.44 610 PRO A N 1
ATOM 4727 C CA . PRO A 1 610 ? 7.517 -7.587 -19.377 1.00 93.44 610 PRO A CA 1
ATOM 4728 C C . PRO A 1 610 ? 7.739 -7.273 -17.889 1.00 93.44 610 PRO A C 1
ATOM 4730 O O . PRO A 1 610 ? 7.102 -6.388 -17.319 1.00 93.44 610 PRO A O 1
ATOM 4733 N N . HIS A 1 611 ? 8.661 -7.978 -17.235 1.00 90.38 611 HIS A N 1
ATOM 4734 C CA . HIS A 1 611 ? 9.064 -7.698 -15.861 1.00 90.38 611 HIS A CA 1
ATOM 4735 C C . HIS A 1 611 ? 9.774 -6.336 -15.709 1.00 90.38 611 HIS A C 1
ATOM 4737 O O . HIS A 1 611 ? 9.690 -5.750 -14.631 1.00 90.38 611 HIS A O 1
ATOM 4743 N N . LEU A 1 612 ? 10.380 -5.781 -16.773 1.00 90.75 612 LEU A N 1
ATOM 4744 C CA . LEU A 1 612 ? 10.912 -4.407 -16.778 1.00 90.75 612 LEU A CA 1
ATOM 4745 C C . LEU A 1 612 ? 9.840 -3.376 -16.420 1.00 90.75 612 LEU A C 1
ATOM 4747 O O . LEU A 1 612 ? 10.039 -2.533 -15.549 1.00 90.75 612 LEU A O 1
ATOM 4751 N N . LEU A 1 613 ? 8.669 -3.496 -17.045 1.00 91.44 613 LEU A N 1
ATOM 4752 C CA . LEU A 1 613 ? 7.539 -2.583 -16.874 1.00 91.44 613 LEU A CA 1
ATOM 4753 C C . LEU A 1 613 ? 6.951 -2.651 -15.449 1.00 91.44 613 LEU A C 1
ATOM 4755 O O . LEU A 1 613 ? 6.323 -1.698 -14.979 1.00 91.44 613 LEU A O 1
ATOM 4759 N N . ALA A 1 614 ? 7.202 -3.740 -14.714 1.00 88.06 614 ALA A N 1
ATOM 4760 C CA . ALA A 1 614 ? 6.845 -3.862 -13.302 1.00 88.06 614 ALA A CA 1
ATOM 4761 C C . ALA A 1 614 ? 7.826 -3.123 -12.362 1.00 88.06 614 ALA A C 1
ATOM 4763 O O . ALA A 1 614 ? 7.389 -2.603 -11.332 1.00 88.06 614 ALA A O 1
ATOM 4764 N N . CYS A 1 615 ? 9.114 -3.015 -12.710 1.00 87.12 615 CYS A N 1
ATOM 4765 C CA . CYS A 1 615 ? 10.119 -2.273 -11.934 1.00 87.12 615 CYS A CA 1
ATOM 4766 C C . CYS A 1 615 ? 9.837 -0.754 -11.903 1.00 87.12 615 CYS A C 1
ATOM 4768 O O . CYS A 1 615 ? 9.052 -0.235 -12.690 1.00 87.12 615 CYS A O 1
ATOM 4770 N N . SER A 1 616 ? 10.462 -0.020 -10.976 1.00 86.19 616 SER A N 1
ATOM 4771 C CA . SER A 1 616 ? 10.405 1.454 -10.918 1.00 86.19 616 SER A CA 1
ATOM 4772 C C . SER A 1 616 ? 11.590 2.070 -11.667 1.00 86.19 616 SER A C 1
ATOM 4774 O O . SER A 1 616 ? 12.697 1.559 -11.531 1.00 86.19 616 SER A O 1
ATOM 4776 N N . VAL A 1 617 ? 11.405 3.178 -12.395 1.00 84.88 617 VAL A N 1
ATOM 4777 C CA . VAL A 1 617 ? 12.530 3.924 -12.996 1.00 84.88 617 VAL A CA 1
ATOM 4778 C C . VAL A 1 617 ? 13.399 4.522 -11.893 1.00 84.88 617 VAL A C 1
ATOM 4780 O O . VAL A 1 617 ? 14.501 4.037 -11.644 1.00 84.88 617 VAL A O 1
ATOM 4783 N N . SER A 1 618 ? 12.877 5.512 -11.168 1.00 79.81 618 SER A N 1
ATOM 4784 C CA . SER A 1 618 ? 13.639 6.299 -10.190 1.00 79.81 618 SER A CA 1
ATOM 4785 C C . SER A 1 618 ? 14.128 5.501 -8.976 1.00 79.81 618 SER A C 1
ATOM 4787 O O . SER A 1 618 ? 15.111 5.889 -8.353 1.00 79.81 618 SER A O 1
ATOM 4789 N N . GLY A 1 619 ? 13.473 4.381 -8.647 1.00 79.38 619 GLY A N 1
ATOM 4790 C CA . GLY A 1 619 ? 13.817 3.540 -7.495 1.00 79.38 619 GLY A CA 1
ATOM 4791 C C . GLY A 1 619 ? 14.482 2.196 -7.810 1.00 79.38 619 GLY A C 1
ATOM 4792 O O . GLY A 1 619 ? 14.768 1.460 -6.869 1.00 79.38 619 GLY A O 1
ATOM 4793 N N . TRP A 1 620 ? 14.675 1.816 -9.082 1.00 85.56 620 TRP A N 1
ATOM 4794 C CA . TRP A 1 620 ? 15.217 0.487 -9.415 1.00 85.56 620 TRP A CA 1
ATOM 4795 C C . TRP A 1 620 ? 15.993 0.429 -10.738 1.00 85.56 620 TRP A C 1
ATOM 4797 O O . TRP A 1 620 ? 17.175 0.105 -10.709 1.00 85.56 620 TRP A O 1
ATOM 4807 N N . LEU A 1 621 ? 15.364 0.710 -11.885 1.00 87.56 621 LEU A N 1
ATOM 4808 C CA . LEU A 1 621 ? 16.013 0.595 -13.199 1.00 87.56 621 LEU A CA 1
ATOM 4809 C C . LEU A 1 621 ? 17.063 1.692 -13.391 1.00 87.56 621 LEU A C 1
ATOM 4811 O O . LEU A 1 621 ? 18.226 1.375 -13.620 1.00 87.56 621 LEU A O 1
ATOM 4815 N N . GLY A 1 622 ? 16.661 2.955 -13.204 1.00 85.94 622 GLY A N 1
ATOM 4816 C CA . GLY A 1 622 ? 17.516 4.139 -13.298 1.00 85.94 622 GLY A CA 1
ATOM 4817 C C . GLY A 1 622 ? 18.800 3.993 -12.487 1.00 85.94 622 GLY A C 1
ATOM 4818 O O . GLY A 1 622 ? 19.860 3.895 -13.096 1.00 85.94 622 GLY A O 1
ATOM 4819 N N . PRO A 1 623 ? 18.726 3.849 -11.148 1.00 85.31 623 PRO A N 1
ATOM 4820 C CA . PRO A 1 623 ? 19.914 3.700 -10.314 1.00 85.31 623 PRO A CA 1
ATOM 4821 C C . PRO A 1 623 ? 20.853 2.561 -10.746 1.00 85.31 623 PRO A C 1
ATOM 4823 O O . PRO A 1 623 ? 22.063 2.691 -10.608 1.00 85.31 623 PRO A O 1
ATOM 4826 N N . ARG A 1 624 ? 20.336 1.434 -11.251 1.00 88.38 624 ARG A N 1
ATOM 4827 C CA . ARG A 1 624 ? 21.166 0.259 -11.574 1.00 88.38 624 ARG A CA 1
ATOM 4828 C C . ARG A 1 624 ? 21.830 0.341 -12.936 1.00 88.38 624 ARG A C 1
ATOM 4830 O O . ARG A 1 624 ? 23.019 0.063 -13.026 1.00 88.38 624 ARG A O 1
ATOM 4837 N N . VAL A 1 625 ? 21.082 0.729 -13.970 1.00 86.94 625 VAL A N 1
ATOM 4838 C CA . VAL A 1 625 ? 21.645 1.051 -15.294 1.00 86.94 625 VAL A CA 1
ATOM 4839 C C . VAL A 1 625 ? 22.722 2.118 -15.116 1.00 86.94 625 VAL A C 1
ATOM 4841 O O . VAL A 1 625 ? 23.829 1.986 -15.626 1.00 86.94 625 VAL A O 1
ATOM 4844 N N . TRP A 1 626 ? 22.420 3.121 -14.291 1.00 81.75 626 TRP A N 1
ATOM 4845 C CA . TRP A 1 626 ? 23.340 4.189 -13.955 1.00 81.75 626 TRP A CA 1
ATOM 4846 C C . TRP A 1 626 ? 24.606 3.726 -13.243 1.00 81.75 626 TRP A C 1
ATOM 4848 O O . TRP A 1 626 ? 25.700 4.102 -13.648 1.00 81.75 626 TRP A O 1
ATOM 4858 N N . PHE A 1 627 ? 24.477 2.894 -12.208 1.00 82.56 627 PHE A N 1
ATOM 4859 C CA . PHE A 1 627 ? 25.627 2.335 -11.502 1.00 82.56 627 PHE A CA 1
ATOM 4860 C C . PHE A 1 627 ? 26.529 1.531 -12.447 1.00 82.56 627 PHE A C 1
ATOM 4862 O O . PHE A 1 627 ? 27.746 1.666 -12.388 1.00 82.56 627 PHE A O 1
ATOM 4869 N N . LEU A 1 628 ? 25.950 0.732 -13.350 1.00 83.38 628 LEU A N 1
ATOM 4870 C CA . LEU A 1 628 ? 26.717 -0.035 -14.337 1.00 83.38 628 LEU A CA 1
ATOM 4871 C C . LEU A 1 628 ? 27.451 0.868 -15.340 1.00 83.38 628 LEU A C 1
ATOM 4873 O O . LEU A 1 628 ? 28.584 0.566 -15.700 1.00 83.38 628 LEU A O 1
ATOM 4877 N N . TYR A 1 629 ? 26.846 1.982 -15.756 1.00 81.12 629 TYR A N 1
ATOM 4878 C CA . TYR A 1 629 ? 27.492 2.961 -16.635 1.00 81.12 629 TYR A CA 1
ATOM 4879 C C . TYR A 1 629 ? 28.633 3.701 -15.914 1.00 81.12 629 TYR A C 1
ATOM 4881 O O . TYR A 1 629 ? 29.769 3.712 -16.378 1.00 81.12 629 TYR A O 1
ATOM 4889 N N . GLN A 1 630 ? 28.365 4.210 -14.709 1.00 77.12 630 GLN A N 1
ATOM 4890 C CA . GLN A 1 630 ? 29.337 4.877 -13.829 1.00 77.12 630 GLN A CA 1
ATOM 4891 C C . GLN A 1 630 ? 30.540 4.004 -13.438 1.00 77.12 630 GLN A C 1
ATOM 4893 O O . GLN A 1 630 ? 31.621 4.519 -13.167 1.00 77.12 630 GLN A O 1
ATOM 4898 N N . THR A 1 631 ? 30.364 2.682 -13.399 1.00 75.75 631 THR A N 1
ATOM 4899 C CA . THR A 1 631 ? 31.439 1.717 -13.120 1.00 75.75 631 THR A CA 1
ATOM 4900 C C . THR A 1 631 ? 32.144 1.205 -14.381 1.00 75.75 631 THR A C 1
ATOM 4902 O O . THR A 1 631 ? 33.026 0.356 -14.284 1.00 75.75 631 THR A O 1
ATOM 4905 N N . GLY A 1 632 ? 31.775 1.693 -15.572 1.00 80.19 632 GLY A N 1
ATOM 4906 C CA . GLY A 1 632 ? 32.314 1.213 -16.849 1.00 80.19 632 GLY A CA 1
ATOM 4907 C C . GLY A 1 632 ? 31.938 -0.238 -17.177 1.00 80.19 632 GLY A C 1
ATOM 4908 O O . GLY A 1 632 ? 32.513 -0.834 -18.083 1.00 80.19 632 GLY A O 1
ATOM 4909 N N . ALA A 1 633 ? 30.980 -0.824 -16.452 1.00 77.94 633 ALA A N 1
ATOM 4910 C CA . ALA A 1 633 ? 30.476 -2.172 -16.700 1.00 77.94 633 ALA A CA 1
ATOM 4911 C C . ALA A 1 633 ? 29.563 -2.237 -17.942 1.00 77.94 633 ALA A C 1
ATOM 4913 O O . ALA A 1 633 ? 29.344 -3.318 -18.488 1.00 77.94 633 ALA A O 1
ATOM 4914 N N . ILE A 1 634 ? 29.047 -1.087 -18.391 1.00 80.81 634 ILE A N 1
ATOM 4915 C CA . ILE A 1 634 ? 28.439 -0.876 -19.712 1.00 80.81 634 ILE A CA 1
ATOM 4916 C C . ILE A 1 634 ? 28.994 0.422 -20.310 1.00 80.81 634 ILE A C 1
ATOM 4918 O O . ILE A 1 634 ? 29.162 1.407 -19.595 1.00 80.81 634 ILE A O 1
ATOM 4922 N N . GLU A 1 635 ? 29.266 0.433 -21.614 1.00 77.38 635 GLU A N 1
ATOM 4923 C CA . GLU A 1 635 ? 29.828 1.602 -22.317 1.00 77.38 635 GLU A CA 1
ATOM 4924 C C . GLU A 1 635 ? 28.820 2.755 -22.458 1.00 77.38 635 GLU A C 1
ATOM 4926 O O . GLU A 1 635 ? 29.213 3.914 -22.556 1.00 77.38 635 GLU A O 1
ATOM 4931 N N . ALA A 1 636 ? 27.522 2.437 -22.461 1.00 80.00 636 ALA A N 1
ATOM 4932 C CA . ALA A 1 636 ? 26.411 3.382 -22.456 1.00 80.00 636 ALA A CA 1
ATOM 4933 C C . ALA A 1 636 ? 25.138 2.688 -21.922 1.00 80.00 636 ALA A C 1
ATOM 4935 O O . ALA A 1 636 ? 25.033 1.460 -21.995 1.00 80.00 636 ALA A O 1
ATOM 4936 N N . PRO A 1 637 ? 24.127 3.425 -21.425 1.00 76.50 637 PRO A N 1
ATOM 4937 C CA . PRO A 1 637 ? 22.869 2.851 -20.936 1.00 76.50 637 PRO A CA 1
ATOM 4938 C C . PRO A 1 637 ? 22.107 1.931 -21.904 1.00 76.50 637 PRO A C 1
ATOM 4940 O O . PRO A 1 637 ? 21.372 1.062 -21.437 1.00 76.50 637 PRO A O 1
ATOM 4943 N N . ASN A 1 638 ? 22.308 2.050 -23.221 1.00 80.12 638 ASN A N 1
ATOM 4944 C CA . ASN A 1 638 ? 21.723 1.158 -24.231 1.00 80.12 638 ASN A CA 1
ATOM 4945 C C . ASN A 1 638 ? 22.555 -0.117 -24.502 1.00 80.12 638 ASN A C 1
ATOM 4947 O O . ASN A 1 638 ? 21.982 -1.166 -24.798 1.00 80.12 638 ASN A O 1
ATOM 4951 N N . THR A 1 639 ? 23.880 -0.112 -24.291 1.00 81.69 639 THR A N 1
ATOM 4952 C CA . THR A 1 639 ? 24.711 -1.339 -24.379 1.00 81.69 639 THR A CA 1
ATOM 4953 C C . THR A 1 639 ? 24.488 -2.298 -23.201 1.00 81.69 639 THR A C 1
ATOM 4955 O O . THR A 1 639 ? 24.989 -3.425 -23.170 1.00 81.69 639 THR A O 1
ATOM 4958 N N . VAL A 1 640 ? 23.617 -1.919 -22.261 1.00 78.25 640 VAL A N 1
ATOM 4959 C CA . VAL A 1 640 ? 23.111 -2.781 -21.189 1.00 78.25 640 VAL A CA 1
ATOM 4960 C C . VAL A 1 640 ? 22.511 -4.097 -21.693 1.00 78.25 640 VAL A C 1
ATOM 4962 O O . VAL A 1 640 ? 22.641 -5.122 -21.021 1.00 78.25 640 VAL A O 1
ATOM 4965 N N . MET A 1 641 ? 21.913 -4.090 -22.888 1.00 71.31 641 MET A N 1
ATOM 4966 C CA . MET A 1 641 ? 21.307 -5.271 -23.504 1.00 71.31 641 MET A CA 1
ATOM 4967 C C . MET A 1 641 ? 22.340 -6.249 -24.067 1.00 71.31 641 MET A C 1
ATOM 4969 O O . MET A 1 641 ? 22.169 -7.460 -23.929 1.00 71.31 641 MET A O 1
ATOM 4973 N N . THR A 1 642 ? 23.421 -5.740 -24.660 1.00 74.19 642 THR A N 1
ATOM 4974 C CA . THR A 1 642 ? 24.475 -6.546 -25.298 1.00 74.19 642 THR A CA 1
ATOM 4975 C C . THR A 1 642 ? 25.532 -7.032 -24.307 1.00 74.19 642 THR A C 1
ATOM 4977 O O . THR A 1 642 ? 26.075 -8.118 -24.484 1.00 74.19 642 THR A O 1
ATOM 4980 N N . SER A 1 643 ? 25.763 -6.298 -23.213 1.00 70.25 643 SER A N 1
ATOM 4981 C CA . SER A 1 643 ? 26.715 -6.652 -22.141 1.00 70.25 643 SER A CA 1
ATOM 4982 C C . SER A 1 643 ? 26.421 -7.966 -21.391 1.00 70.25 643 SER A C 1
ATOM 4984 O O . SER A 1 643 ? 27.225 -8.411 -20.574 1.00 70.25 643 SER A O 1
ATOM 4986 N N . GLY A 1 644 ? 25.227 -8.547 -21.561 1.00 77.50 644 GLY A N 1
ATOM 4987 C CA . GLY A 1 644 ? 24.725 -9.654 -20.737 1.00 77.50 644 GLY A CA 1
ATOM 4988 C C . GLY A 1 644 ? 24.365 -9.264 -19.291 1.00 77.50 644 GLY A C 1
ATOM 4989 O O . GLY A 1 644 ? 23.712 -10.040 -18.590 1.00 77.50 644 GLY A O 1
ATOM 4990 N N . LEU A 1 645 ? 24.712 -8.052 -18.836 1.00 81.25 645 LEU A N 1
ATOM 4991 C CA . LEU A 1 645 ? 24.475 -7.596 -17.461 1.00 81.25 645 LEU A CA 1
ATOM 4992 C C . LEU A 1 645 ? 23.008 -7.245 -17.177 1.00 81.25 645 LEU A C 1
ATOM 4994 O O . LEU A 1 645 ? 22.602 -7.202 -16.012 1.00 81.25 645 LEU A O 1
ATOM 4998 N N . PHE A 1 646 ? 22.189 -7.079 -18.223 1.00 80.94 646 PHE A N 1
ATOM 4999 C CA . PHE A 1 646 ? 20.736 -6.911 -18.139 1.00 80.94 646 PHE A CA 1
ATOM 5000 C C . PHE A 1 646 ? 20.073 -7.854 -17.117 1.00 80.94 646 PHE A C 1
ATOM 5002 O O . PHE A 1 646 ? 19.268 -7.423 -16.287 1.00 80.94 646 PHE A O 1
ATOM 5009 N N . GLY A 1 647 ? 20.472 -9.133 -17.117 1.00 82.12 647 GLY A N 1
ATOM 5010 C CA . GLY A 1 647 ? 19.929 -10.168 -16.235 1.00 82.12 647 GLY A CA 1
ATOM 5011 C C . GLY A 1 647 ? 20.171 -9.951 -14.735 1.00 82.12 647 GLY A C 1
ATOM 5012 O O . GLY A 1 647 ? 19.600 -10.683 -13.931 1.00 82.12 647 GLY A O 1
ATOM 5013 N N . TYR A 1 648 ? 20.984 -8.967 -14.330 1.00 84.50 648 TYR A N 1
ATOM 5014 C CA . TYR A 1 648 ? 21.176 -8.563 -12.930 1.00 84.50 648 TYR A CA 1
ATOM 5015 C C . TYR A 1 648 ? 20.342 -7.340 -12.530 1.00 84.50 648 TYR A C 1
ATOM 5017 O O . TYR A 1 648 ? 19.962 -7.201 -11.365 1.00 84.50 648 TYR A O 1
ATOM 5025 N N . ILE A 1 649 ? 19.993 -6.465 -13.476 1.00 85.38 649 ILE A N 1
ATOM 5026 C CA . ILE A 1 649 ? 19.231 -5.231 -13.210 1.00 85.38 649 ILE A CA 1
ATOM 5027 C C . ILE A 1 649 ? 17.837 -5.551 -12.667 1.00 85.38 649 ILE A C 1
ATOM 5029 O O . ILE A 1 649 ? 17.292 -4.813 -11.848 1.00 85.38 649 ILE A O 1
ATOM 5033 N N . THR A 1 650 ? 17.286 -6.698 -13.049 1.00 84.50 650 THR A N 1
ATOM 5034 C CA . THR A 1 650 ? 15.952 -7.161 -12.656 1.00 84.50 650 THR A CA 1
ATOM 5035 C C . THR A 1 650 ? 15.966 -8.084 -11.425 1.00 84.50 650 THR A C 1
ATOM 5037 O O . THR A 1 650 ? 14.908 -8.405 -10.887 1.00 84.50 650 THR A O 1
ATOM 5040 N N . GLN A 1 651 ? 17.144 -8.456 -10.901 1.00 86.19 651 GLN A N 1
ATOM 5041 C CA . GLN A 1 651 ? 17.279 -9.284 -9.691 1.00 86.19 651 GLN A CA 1
ATOM 5042 C C . GLN A 1 651 ? 16.941 -8.516 -8.397 1.00 86.19 651 GLN A C 1
ATOM 5044 O O . GLN A 1 651 ? 17.030 -7.286 -8.367 1.00 86.19 651 GLN A O 1
ATOM 5049 N N . PRO A 1 652 ? 16.611 -9.199 -7.282 1.00 85.62 652 PRO A N 1
ATOM 5050 C CA . PRO A 1 652 ? 16.485 -8.562 -5.969 1.00 85.62 652 PRO A CA 1
ATOM 5051 C C . PRO A 1 652 ? 17.718 -7.720 -5.611 1.00 85.62 652 PRO A C 1
ATOM 5053 O O . PRO A 1 652 ? 18.838 -8.115 -5.929 1.00 85.62 652 PRO A O 1
ATOM 5056 N N . GLN A 1 653 ? 17.521 -6.582 -4.933 1.00 83.19 653 GLN A N 1
ATOM 5057 C CA . GLN A 1 653 ? 18.602 -5.631 -4.618 1.00 83.19 653 GLN A CA 1
ATOM 5058 C C . GLN A 1 653 ? 19.796 -6.300 -3.928 1.00 83.19 653 GLN A C 1
ATOM 5060 O O . GLN A 1 653 ? 20.926 -6.030 -4.311 1.00 83.19 653 GLN A O 1
ATOM 5065 N N . VAL A 1 654 ? 19.539 -7.228 -3.000 1.00 81.88 654 VAL A N 1
ATOM 5066 C CA . VAL A 1 654 ? 20.574 -8.011 -2.307 1.00 81.88 654 VAL A CA 1
ATOM 5067 C C . VAL A 1 654 ? 21.537 -8.675 -3.299 1.00 81.88 654 VAL A C 1
ATOM 5069 O O . VAL A 1 654 ? 22.731 -8.447 -3.196 1.00 81.88 654 VAL A O 1
ATOM 5072 N N . ARG A 1 655 ? 21.037 -9.374 -4.330 1.00 85.31 655 ARG A N 1
ATOM 5073 C CA . ARG A 1 655 ? 21.885 -10.046 -5.336 1.00 85.31 655 ARG A CA 1
ATOM 5074 C C . ARG A 1 655 ? 22.633 -9.089 -6.257 1.00 85.31 655 ARG A C 1
ATOM 5076 O O . ARG A 1 655 ? 23.733 -9.396 -6.705 1.00 85.31 655 ARG A O 1
ATOM 5083 N N . PHE A 1 656 ? 22.042 -7.932 -6.551 1.00 86.56 656 PHE A N 1
ATOM 5084 C CA . PHE A 1 656 ? 22.728 -6.888 -7.311 1.00 86.56 656 PHE A CA 1
ATOM 5085 C C . PHE A 1 656 ? 23.891 -6.313 -6.489 1.00 86.56 656 PHE A C 1
ATOM 5087 O O . PHE A 1 656 ? 25.016 -6.270 -6.974 1.00 86.56 656 PHE A O 1
ATOM 5094 N N . SER A 1 657 ? 23.657 -5.976 -5.219 1.00 81.69 657 SER A N 1
ATOM 5095 C CA . SER A 1 657 ? 24.701 -5.500 -4.309 1.00 81.69 657 SER A CA 1
ATOM 5096 C C . SER A 1 657 ? 25.756 -6.574 -3.995 1.00 81.69 657 SER A C 1
ATOM 5098 O O . SER A 1 657 ? 26.938 -6.260 -3.999 1.00 81.69 657 SER A O 1
ATOM 5100 N N . GLU A 1 658 ? 25.385 -7.847 -3.820 1.00 82.69 658 GLU A N 1
ATOM 5101 C CA . GLU A 1 658 ? 26.334 -8.971 -3.684 1.00 82.69 658 GLU A CA 1
ATOM 5102 C C . GLU A 1 658 ? 27.270 -9.092 -4.898 1.00 82.69 658 GLU A C 1
ATOM 5104 O O . GLU A 1 658 ? 28.444 -9.425 -4.745 1.00 82.69 658 GLU A O 1
ATOM 5109 N N . ARG A 1 659 ? 26.766 -8.816 -6.111 1.00 81.94 659 ARG A N 1
ATOM 5110 C CA . ARG A 1 659 ? 27.547 -8.909 -7.352 1.00 81.94 659 ARG A CA 1
ATOM 5111 C C . ARG A 1 659 ? 28.393 -7.667 -7.642 1.00 81.94 659 ARG A C 1
ATOM 5113 O O . ARG A 1 659 ? 29.473 -7.819 -8.204 1.00 81.94 659 ARG A O 1
ATOM 5120 N N . PHE A 1 660 ? 27.903 -6.474 -7.300 1.00 76.69 660 PHE A N 1
ATOM 5121 C CA . PHE A 1 660 ? 28.467 -5.198 -7.762 1.00 76.69 660 PHE A CA 1
ATOM 5122 C C . PHE A 1 660 ? 28.999 -4.272 -6.653 1.00 76.69 660 PHE A C 1
ATOM 5124 O O . PHE A 1 660 ? 29.820 -3.412 -6.949 1.00 76.69 660 PHE A O 1
ATOM 5131 N N . CYS A 1 661 ? 28.619 -4.468 -5.383 1.00 68.38 661 CYS A N 1
ATOM 5132 C CA . CYS A 1 661 ? 29.189 -3.747 -4.230 1.00 68.38 661 CYS A CA 1
ATOM 5133 C C . CYS A 1 661 ? 30.360 -4.494 -3.567 1.00 68.38 661 CYS A C 1
ATOM 5135 O O . CYS A 1 661 ? 30.720 -4.180 -2.432 1.00 68.38 661 CYS A O 1
ATOM 5137 N N . ALA A 1 662 ? 30.943 -5.499 -4.226 1.00 66.00 662 ALA A N 1
ATOM 5138 C CA . ALA A 1 662 ? 32.165 -6.134 -3.744 1.00 66.00 662 ALA A CA 1
ATOM 5139 C C . ALA A 1 662 ? 33.293 -5.076 -3.697 1.00 66.00 662 ALA A C 1
ATOM 5141 O O . ALA A 1 662 ? 33.609 -4.512 -4.748 1.00 66.00 662 ALA A O 1
ATOM 5142 N N . PRO A 1 663 ? 33.929 -4.797 -2.537 1.00 54.09 663 PRO A N 1
ATOM 5143 C CA . PRO A 1 663 ? 34.894 -3.693 -2.418 1.00 54.09 663 PRO A CA 1
ATOM 5144 C C . PRO A 1 663 ? 36.119 -3.806 -3.337 1.00 54.09 663 PRO A C 1
ATOM 5146 O O . PRO A 1 663 ? 36.782 -2.812 -3.604 1.00 54.09 663 PRO A O 1
ATOM 5149 N N . SER A 1 664 ? 36.410 -5.011 -3.833 1.00 50.00 664 SER A N 1
ATOM 5150 C CA . SER A 1 664 ? 37.466 -5.297 -4.808 1.00 50.00 664 SER A CA 1
ATOM 5151 C C . SER A 1 664 ? 37.134 -4.896 -6.250 1.00 50.00 664 SER A C 1
ATOM 5153 O O . SER A 1 664 ? 38.043 -4.876 -7.074 1.00 50.00 664 SER A O 1
ATOM 5155 N N . ALA A 1 665 ? 35.869 -4.606 -6.573 1.00 52.12 665 ALA A N 1
ATOM 5156 C CA . ALA A 1 665 ? 35.454 -4.195 -7.913 1.00 52.12 665 ALA A CA 1
ATOM 5157 C C . ALA A 1 665 ? 35.529 -2.669 -8.085 1.00 52.12 665 ALA A C 1
ATOM 5159 O O . ALA A 1 665 ? 36.203 -2.187 -8.990 1.00 52.12 665 ALA A O 1
ATOM 5160 N N . PHE A 1 666 ? 34.880 -1.911 -7.190 1.00 53.38 666 PHE A N 1
ATOM 5161 C CA . PHE A 1 666 ? 34.776 -0.447 -7.280 1.00 53.38 666 PHE A CA 1
ATOM 5162 C C . PHE A 1 666 ? 34.946 0.209 -5.896 1.00 53.38 666 PHE A C 1
ATOM 5164 O O . PHE A 1 666 ? 33.953 0.557 -5.255 1.00 53.38 666 PHE A O 1
ATOM 5171 N N . PRO A 1 667 ? 36.192 0.399 -5.411 1.00 52.50 667 PRO A N 1
ATOM 5172 C CA . PRO A 1 667 ? 36.467 0.856 -4.040 1.00 52.50 667 PRO A CA 1
ATOM 5173 C C . PRO A 1 667 ? 35.856 2.215 -3.658 1.00 52.50 667 PRO A C 1
ATOM 5175 O O . PRO A 1 667 ? 35.715 2.514 -2.476 1.00 52.50 667 PRO A O 1
ATOM 5178 N N . SER A 1 668 ? 35.513 3.046 -4.646 1.00 50.84 668 SER A N 1
ATOM 5179 C CA . SER A 1 668 ? 34.985 4.404 -4.479 1.00 50.84 668 SER A CA 1
ATOM 5180 C C . SER A 1 668 ? 33.462 4.526 -4.632 1.00 50.84 668 SER A C 1
ATOM 5182 O O . SER A 1 668 ? 32.936 5.621 -4.432 1.00 50.84 668 SER A O 1
ATOM 5184 N N . MET A 1 669 ? 32.737 3.459 -5.000 1.00 59.09 669 MET A N 1
ATOM 5185 C CA . MET A 1 669 ? 31.319 3.565 -5.368 1.00 59.09 669 MET A CA 1
ATOM 5186 C C . MET A 1 669 ? 30.482 2.384 -4.862 1.00 59.09 669 MET A C 1
ATOM 5188 O O . MET A 1 669 ? 30.558 1.272 -5.376 1.00 59.09 669 MET A O 1
ATOM 5192 N N . VAL A 1 670 ? 29.624 2.646 -3.872 1.00 67.88 670 VAL A N 1
ATOM 5193 C CA . VAL A 1 670 ? 28.720 1.649 -3.281 1.00 67.88 670 VAL A CA 1
ATOM 5194 C C . VAL A 1 670 ? 27.288 1.892 -3.761 1.00 67.88 670 VAL A C 1
ATOM 5196 O O . VAL A 1 670 ? 26.759 2.994 -3.625 1.00 67.88 670 VAL A O 1
ATOM 5199 N N . PHE A 1 671 ? 26.628 0.856 -4.287 1.00 71.25 671 PHE A N 1
ATOM 5200 C CA . PHE A 1 671 ? 25.200 0.909 -4.613 1.00 71.25 671 PHE A CA 1
ATOM 5201 C C . PHE A 1 671 ? 24.347 0.737 -3.344 1.00 71.25 671 PHE A C 1
ATOM 5203 O O . PHE A 1 671 ? 23.914 -0.370 -3.004 1.00 71.25 671 PHE A O 1
ATOM 5210 N N . ASP A 1 672 ? 24.135 1.841 -2.627 1.00 74.81 672 ASP A N 1
ATOM 5211 C CA . ASP A 1 672 ? 23.394 1.901 -1.365 1.00 74.81 672 ASP A CA 1
ATOM 5212 C C . ASP A 1 672 ? 22.106 2.755 -1.453 1.00 74.81 672 ASP A C 1
ATOM 5214 O O . ASP A 1 672 ? 21.670 3.201 -2.520 1.00 74.81 672 ASP A O 1
ATOM 5218 N N . SER A 1 673 ? 21.453 2.979 -0.308 1.00 73.31 673 SER A N 1
ATOM 5219 C CA . SER A 1 673 ? 20.263 3.831 -0.219 1.00 73.31 673 SER A CA 1
ATOM 5220 C C . SER A 1 673 ? 20.541 5.321 -0.447 1.00 73.31 673 SER A C 1
ATOM 5222 O O . SER A 1 673 ? 19.637 6.023 -0.901 1.00 73.31 673 SER A O 1
ATOM 5224 N N . ALA A 1 674 ? 21.749 5.813 -0.155 1.00 76.94 674 ALA A N 1
ATOM 5225 C CA . ALA A 1 674 ? 22.122 7.206 -0.386 1.00 76.94 674 ALA A CA 1
ATOM 5226 C C . ALA A 1 674 ? 22.329 7.466 -1.885 1.00 76.94 674 ALA A C 1
ATOM 5228 O O . ALA A 1 674 ? 21.779 8.428 -2.413 1.00 76.94 674 ALA A O 1
ATOM 5229 N N . PHE A 1 675 ? 23.006 6.564 -2.599 1.00 78.00 675 PHE A N 1
ATOM 5230 C CA . PHE A 1 675 ? 23.141 6.578 -4.056 1.00 78.00 675 PHE A CA 1
ATOM 5231 C C . PHE A 1 675 ? 21.770 6.580 -4.750 1.00 78.00 675 PHE A C 1
ATOM 5233 O O . PHE A 1 675 ? 21.500 7.450 -5.580 1.00 78.00 675 PHE A O 1
ATOM 5240 N N . ILE A 1 676 ? 20.864 5.669 -4.366 1.00 74.44 676 ILE A N 1
ATOM 5241 C CA . ILE A 1 676 ? 19.496 5.616 -4.916 1.00 74.44 676 ILE A CA 1
ATOM 5242 C C . ILE A 1 676 ? 18.727 6.916 -4.615 1.00 74.44 676 ILE A C 1
ATOM 5244 O O . ILE A 1 676 ? 18.024 7.431 -5.485 1.00 74.44 676 ILE A O 1
ATOM 5248 N N . HIS A 1 677 ? 18.872 7.480 -3.413 1.00 76.88 677 HIS A N 1
ATOM 5249 C CA . HIS A 1 677 ? 18.240 8.746 -3.032 1.00 76.88 677 HIS A CA 1
ATOM 5250 C C . HIS A 1 677 ? 18.806 9.950 -3.806 1.00 76.88 677 HIS A C 1
ATOM 5252 O O . HIS A 1 677 ? 18.034 10.794 -4.260 1.00 76.88 677 HIS A O 1
ATOM 5258 N N . HIS A 1 678 ? 20.123 10.019 -4.022 1.00 77.12 678 HIS A N 1
ATOM 5259 C CA . HIS A 1 678 ? 20.767 11.072 -4.811 1.00 77.12 678 HIS A CA 1
ATOM 5260 C C . HIS A 1 678 ? 20.396 10.984 -6.293 1.00 77.12 678 HIS A C 1
ATOM 5262 O O . HIS A 1 678 ? 20.031 12.004 -6.876 1.00 77.12 678 HIS A O 1
ATOM 5268 N N . TRP A 1 679 ? 20.401 9.782 -6.880 1.00 79.94 679 TRP A N 1
ATOM 5269 C CA . TRP A 1 679 ? 19.869 9.551 -8.225 1.00 79.94 679 TRP A CA 1
ATOM 5270 C C . TRP A 1 679 ? 18.423 10.036 -8.337 1.00 79.94 679 TRP A C 1
ATOM 5272 O O . TRP A 1 679 ? 18.096 10.832 -9.216 1.00 79.94 679 TRP A O 1
ATOM 5282 N N . LYS A 1 680 ? 17.565 9.598 -7.405 1.00 78.31 680 LYS A N 1
ATOM 5283 C CA . LYS A 1 680 ? 16.152 9.972 -7.385 1.00 78.31 680 LYS A CA 1
ATOM 5284 C C . LYS A 1 680 ? 15.970 11.489 -7.297 1.00 78.31 680 LYS A C 1
ATOM 5286 O O . LYS A 1 680 ? 15.180 12.022 -8.065 1.00 78.31 680 LYS A O 1
ATOM 5291 N N . ARG A 1 681 ? 16.720 12.183 -6.430 1.00 80.44 681 ARG A N 1
ATOM 5292 C CA . ARG A 1 681 ? 16.681 13.653 -6.329 1.00 80.44 681 ARG A CA 1
ATOM 5293 C C . ARG A 1 681 ? 17.104 14.342 -7.628 1.00 80.44 681 ARG A C 1
ATOM 5295 O O . ARG A 1 681 ? 16.409 15.260 -8.043 1.00 80.44 681 ARG A O 1
ATOM 5302 N N . ARG A 1 682 ? 18.183 13.898 -8.292 1.00 80.50 682 ARG A N 1
ATOM 5303 C CA . ARG A 1 682 ? 18.595 14.450 -9.601 1.00 80.50 682 ARG A CA 1
ATOM 5304 C C . ARG A 1 682 ? 17.489 14.258 -10.641 1.00 80.50 682 ARG A C 1
ATOM 5306 O O . ARG A 1 682 ? 17.074 15.225 -11.268 1.00 80.50 682 ARG A O 1
ATOM 5313 N N . TRP A 1 683 ? 16.954 13.042 -10.762 1.00 79.38 683 TRP A N 1
ATOM 5314 C CA . TRP A 1 683 ? 15.857 12.723 -11.683 1.00 79.38 683 TRP A CA 1
ATOM 5315 C C . TRP A 1 683 ? 14.605 13.574 -11.418 1.00 79.38 683 TRP A C 1
ATOM 5317 O O . TRP A 1 683 ? 14.063 14.187 -12.334 1.00 79.38 683 TRP A O 1
ATOM 5327 N N . GLU A 1 684 ? 14.169 13.672 -10.159 1.00 80.81 684 GLU A N 1
ATOM 5328 C CA . GLU A 1 684 ? 13.022 14.498 -9.765 1.00 80.81 684 GLU A CA 1
ATOM 5329 C C . GLU A 1 684 ? 13.275 15.997 -10.005 1.00 80.81 684 GLU A C 1
ATOM 5331 O O . GLU A 1 684 ? 12.364 16.690 -10.453 1.00 80.81 684 GLU A O 1
ATOM 5336 N N . PHE A 1 685 ? 14.504 16.492 -9.825 1.00 83.19 685 PHE A N 1
ATOM 5337 C CA . PHE A 1 685 ? 14.870 17.872 -10.154 1.00 83.19 685 PHE A CA 1
ATOM 5338 C C . PHE A 1 685 ? 14.782 18.157 -11.664 1.00 83.19 685 PHE A C 1
ATOM 5340 O O . PHE A 1 685 ? 14.063 19.075 -12.068 1.00 83.19 685 PHE A O 1
ATOM 5347 N N . LEU A 1 686 ? 15.431 17.341 -12.508 1.00 82.75 686 LEU A N 1
ATOM 5348 C CA . LEU A 1 686 ? 15.388 17.499 -13.970 1.00 82.75 686 LEU A CA 1
ATOM 5349 C C . LEU A 1 686 ? 13.938 17.450 -14.498 1.00 82.75 686 LEU A C 1
ATOM 5351 O O . LEU A 1 686 ? 13.538 18.270 -15.324 1.00 82.75 686 LEU A O 1
ATOM 5355 N N . ARG A 1 687 ? 13.117 16.529 -13.975 1.00 79.88 687 ARG A N 1
ATOM 5356 C CA . ARG A 1 687 ? 11.718 16.343 -14.399 1.00 79.88 687 ARG A CA 1
ATOM 5357 C C . ARG A 1 687 ? 10.764 17.427 -13.880 1.00 79.88 687 ARG A C 1
ATOM 5359 O O . ARG A 1 687 ? 9.867 17.824 -14.613 1.00 79.88 687 ARG A O 1
ATOM 5366 N N . GLN A 1 688 ? 10.912 17.895 -12.634 1.00 80.06 688 GLN A N 1
ATOM 5367 C CA . GLN A 1 688 ? 9.906 18.752 -11.970 1.00 80.06 688 GLN A CA 1
ATOM 5368 C C . GLN A 1 688 ? 10.307 20.230 -11.840 1.00 80.06 688 GLN A C 1
ATOM 5370 O O . GLN A 1 688 ? 9.428 21.091 -11.729 1.00 80.06 688 GLN A O 1
ATOM 5375 N N . HIS A 1 689 ? 11.606 20.546 -11.819 1.00 76.12 689 HIS A N 1
ATOM 5376 C CA . HIS A 1 689 ? 12.121 21.918 -11.676 1.00 76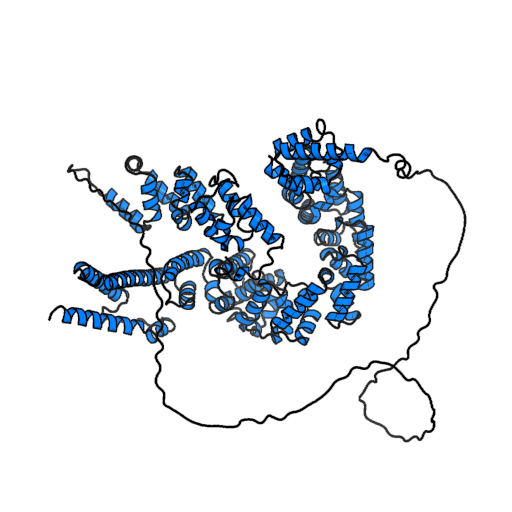.12 689 HIS A CA 1
ATOM 5377 C C . HIS A 1 689 ? 12.640 22.482 -13.001 1.00 76.12 689 HIS A C 1
ATOM 5379 O O . HIS A 1 689 ? 12.381 23.645 -13.296 1.00 76.12 689 HIS A O 1
ATOM 5385 N N . MET A 1 690 ? 13.295 21.654 -13.819 1.00 78.88 690 MET A N 1
ATOM 5386 C CA . MET A 1 690 ? 13.702 22.023 -15.184 1.00 78.88 690 MET A CA 1
ATOM 5387 C C . MET A 1 690 ? 12.642 21.673 -16.245 1.00 78.88 690 MET A C 1
ATOM 5389 O O . MET A 1 690 ? 12.748 22.102 -17.387 1.00 78.88 690 MET A O 1
ATOM 5393 N N . SER A 1 691 ? 11.594 20.929 -15.868 1.00 81.88 691 SER A N 1
ATOM 5394 C CA . SER A 1 691 ? 10.493 20.487 -16.749 1.00 81.88 691 SER A CA 1
ATOM 5395 C C . SER A 1 691 ? 10.931 19.652 -17.964 1.00 81.88 691 SER A C 1
ATOM 5397 O O . SER A 1 691 ? 10.223 19.609 -18.969 1.00 81.88 691 SER A O 1
ATOM 5399 N N . LEU A 1 692 ? 12.085 18.980 -17.889 1.00 80.44 692 LEU A N 1
ATOM 5400 C CA . LEU A 1 692 ? 12.640 18.241 -19.022 1.00 80.44 692 LEU A CA 1
ATOM 5401 C C . LEU A 1 692 ? 11.828 16.975 -19.331 1.00 80.44 692 LEU A C 1
ATOM 5403 O O . LEU A 1 692 ? 11.331 16.274 -18.438 1.00 80.44 692 LEU A O 1
ATOM 5407 N N . SER A 1 693 ? 11.731 16.661 -20.621 1.00 78.62 693 SER A N 1
ATOM 5408 C CA . SER A 1 693 ? 11.190 15.395 -21.113 1.00 78.62 693 SER A CA 1
ATOM 5409 C C . SER A 1 693 ? 12.150 14.234 -20.806 1.00 78.62 693 SER A C 1
ATOM 5411 O O . SER A 1 693 ? 13.311 14.441 -20.439 1.00 78.62 693 SER A O 1
ATOM 5413 N N . VAL A 1 694 ? 11.673 12.993 -20.926 1.00 73.06 694 VAL A N 1
ATOM 5414 C CA . VAL A 1 694 ? 12.533 11.813 -20.716 1.00 73.06 694 VAL A CA 1
ATOM 5415 C C . VAL A 1 694 ? 13.511 11.671 -21.882 1.00 73.06 694 VAL A C 1
ATOM 5417 O O . VAL A 1 694 ? 14.667 11.324 -21.675 1.00 73.06 694 VAL A O 1
ATOM 5420 N N . GLU A 1 695 ? 13.057 12.039 -23.077 1.00 73.75 695 GLU A N 1
ATOM 5421 C CA . GLU A 1 695 ? 13.800 12.207 -24.321 1.00 73.75 695 GLU A CA 1
ATOM 5422 C C . GLU A 1 695 ? 15.015 13.125 -24.119 1.00 73.75 695 GLU A C 1
ATOM 5424 O O . GLU A 1 695 ? 16.149 12.719 -24.357 1.00 73.75 695 GLU A O 1
ATOM 5429 N N . THR A 1 696 ? 14.800 14.337 -23.599 1.00 76.31 696 THR A N 1
ATOM 5430 C CA . THR A 1 696 ? 15.859 15.327 -23.366 1.00 76.31 696 THR A CA 1
ATOM 5431 C C . THR A 1 696 ? 16.849 14.863 -22.292 1.00 76.31 696 THR A C 1
ATOM 5433 O O . THR A 1 696 ? 18.055 15.022 -22.458 1.00 76.31 696 THR A O 1
ATOM 5436 N N . ILE A 1 697 ? 16.377 14.229 -21.212 1.00 75.62 697 ILE A N 1
ATOM 5437 C CA . ILE A 1 697 ? 17.265 13.662 -20.179 1.00 75.62 697 ILE A CA 1
ATOM 5438 C C . ILE A 1 697 ? 18.069 12.465 -20.727 1.00 75.62 697 ILE A C 1
ATOM 5440 O O . ILE A 1 697 ? 19.220 12.272 -20.343 1.00 75.62 697 ILE A O 1
ATOM 5444 N N . ALA A 1 698 ? 17.492 11.675 -21.639 1.00 68.25 698 ALA A N 1
ATOM 5445 C CA . ALA A 1 698 ? 18.166 10.555 -22.294 1.00 68.25 698 ALA A CA 1
ATOM 5446 C C . ALA A 1 698 ? 19.156 10.987 -23.391 1.00 68.25 698 ALA A C 1
ATOM 5448 O O . ALA A 1 698 ? 20.083 10.233 -23.682 1.00 68.25 698 ALA A O 1
ATOM 5449 N N . ALA A 1 699 ? 18.998 12.187 -23.958 1.00 70.38 699 ALA A N 1
ATOM 5450 C CA . ALA A 1 699 ? 19.982 12.815 -24.838 1.00 70.38 699 ALA A CA 1
ATOM 5451 C C . ALA A 1 699 ? 21.154 13.426 -24.045 1.00 70.38 699 ALA A C 1
ATOM 5453 O O . ALA A 1 699 ? 22.313 13.186 -24.372 1.00 70.38 699 ALA A O 1
ATOM 5454 N N . HIS A 1 700 ? 20.870 14.153 -22.959 1.00 72.88 700 HIS A N 1
ATOM 5455 C CA . HIS A 1 700 ? 21.876 14.810 -22.112 1.00 72.88 700 HIS A CA 1
ATOM 5456 C C . HIS A 1 700 ? 22.157 14.009 -20.828 1.00 72.88 700 HIS A C 1
ATOM 5458 O O . HIS A 1 700 ? 22.012 14.511 -19.711 1.00 72.88 700 HIS A O 1
ATOM 5464 N N . GLN A 1 701 ? 22.566 12.746 -20.981 1.00 70.75 701 GLN A N 1
ATOM 5465 C CA . GLN A 1 701 ? 22.810 11.816 -19.863 1.00 70.75 701 GLN A CA 1
ATOM 5466 C C . GLN A 1 701 ? 23.868 12.344 -18.879 1.00 70.75 701 GLN A C 1
ATOM 5468 O O . GLN A 1 701 ? 23.796 12.088 -17.677 1.00 70.75 701 GLN A O 1
ATOM 5473 N N . ASP A 1 702 ? 24.792 13.164 -19.373 1.00 73.38 702 ASP A N 1
ATOM 5474 C CA . ASP A 1 702 ? 25.840 13.828 -18.602 1.00 73.38 702 ASP A CA 1
ATOM 5475 C C . ASP A 1 702 ? 25.288 14.777 -17.519 1.00 73.38 702 ASP A C 1
ATOM 5477 O O . ASP A 1 702 ? 25.915 14.941 -16.472 1.00 73.38 702 ASP A O 1
ATOM 5481 N N . LEU A 1 703 ? 24.066 15.315 -17.671 1.00 72.69 703 LEU A N 1
ATOM 5482 C CA . LEU A 1 703 ? 23.373 16.045 -16.594 1.00 72.69 703 LEU A CA 1
ATOM 5483 C C . LEU A 1 703 ? 23.268 15.194 -15.327 1.00 72.69 703 LEU A C 1
ATOM 5485 O O . LEU A 1 703 ? 23.398 15.697 -14.212 1.00 72.69 703 LEU A O 1
ATOM 5489 N N . LEU A 1 704 ? 23.053 13.891 -15.496 1.00 69.19 704 LEU A N 1
ATOM 5490 C CA . LEU A 1 704 ? 22.971 12.944 -14.399 1.00 69.19 704 LEU A CA 1
ATOM 5491 C C . LEU A 1 704 ? 24.370 12.557 -13.885 1.00 69.19 704 LEU A C 1
ATOM 5493 O O . LEU A 1 704 ? 24.466 12.222 -12.700 1.00 69.19 704 LEU A O 1
ATOM 5497 N N . LEU A 1 705 ? 25.437 12.640 -14.710 1.00 62.50 705 LEU A N 1
ATOM 5498 C CA . LEU A 1 705 ? 26.850 12.457 -14.301 1.00 62.50 705 LEU A CA 1
ATOM 5499 C C . LEU A 1 705 ? 27.276 13.530 -13.297 1.00 62.50 705 LEU A C 1
ATOM 5501 O O . LEU A 1 705 ? 27.948 13.188 -12.321 1.00 62.50 705 LEU A O 1
ATOM 5505 N N . THR A 1 706 ? 26.856 14.786 -13.503 1.00 61.72 706 THR A N 1
ATOM 5506 C CA . THR A 1 706 ? 27.292 15.940 -12.695 1.00 61.72 706 THR A CA 1
ATOM 5507 C C . THR A 1 706 ? 27.260 15.682 -11.185 1.00 61.72 706 THR A C 1
ATOM 5509 O O . THR A 1 706 ? 26.353 15.052 -10.628 1.00 61.72 706 THR A O 1
ATOM 5512 N N . SER A 1 707 ? 28.284 16.159 -10.479 1.00 50.69 707 SER A N 1
ATOM 5513 C CA . SER A 1 707 ? 28.389 15.979 -9.036 1.00 50.69 707 SER A CA 1
ATOM 5514 C C . SER A 1 707 ? 27.395 16.872 -8.286 1.00 50.69 707 SER A C 1
ATOM 5516 O O . SER A 1 707 ? 27.549 18.086 -8.220 1.00 50.69 707 SER A O 1
ATOM 5518 N N . LEU A 1 708 ? 26.439 16.202 -7.635 1.00 58.03 708 LEU A N 1
ATOM 5519 C CA . LEU A 1 708 ? 25.491 16.726 -6.644 1.00 58.03 708 LEU A CA 1
ATOM 5520 C C . LEU A 1 708 ? 24.374 17.652 -7.168 1.00 58.03 708 LEU A C 1
ATOM 5522 O O . LEU A 1 708 ? 24.491 18.384 -8.146 1.00 58.03 708 LEU A O 1
ATOM 5526 N N . HIS A 1 709 ? 23.252 17.608 -6.441 1.00 58.00 709 HIS A N 1
ATOM 5527 C CA . HIS A 1 709 ? 22.104 18.509 -6.612 1.00 58.00 709 HIS A CA 1
ATOM 5528 C C . HIS A 1 709 ? 22.525 19.983 -6.468 1.00 58.00 709 HIS A C 1
ATOM 5530 O O . HIS A 1 709 ? 21.974 20.863 -7.131 1.00 58.00 709 HIS A O 1
ATOM 5536 N N . ASP A 1 710 ? 23.540 20.195 -5.635 1.00 66.62 710 ASP A N 1
ATOM 5537 C CA . ASP A 1 710 ? 24.102 21.465 -5.187 1.00 66.62 710 ASP A CA 1
ATOM 5538 C C . ASP A 1 710 ? 24.839 22.223 -6.307 1.00 66.62 710 ASP A C 1
ATOM 5540 O O . ASP A 1 710 ? 25.069 23.420 -6.180 1.00 66.62 710 ASP A O 1
ATOM 5544 N N . ARG A 1 711 ? 25.163 21.557 -7.430 1.00 77.38 711 ARG A N 1
ATOM 5545 C CA . ARG A 1 711 ? 25.629 22.210 -8.668 1.00 77.38 711 ARG A CA 1
ATOM 5546 C C . ARG A 1 711 ? 24.494 22.448 -9.657 1.00 77.38 711 ARG A C 1
ATOM 5548 O O . ARG A 1 711 ? 24.321 23.570 -10.122 1.00 77.38 711 ARG A O 1
ATOM 5555 N N . LEU A 1 712 ? 23.692 21.419 -9.951 1.00 80.75 712 LEU A N 1
ATOM 5556 C CA . LEU A 1 712 ? 22.594 21.516 -10.924 1.00 80.75 712 LEU A CA 1
ATOM 5557 C C . LEU A 1 712 ? 21.583 22.618 -10.577 1.00 80.75 712 LEU A C 1
ATOM 5559 O O . LEU A 1 712 ? 21.141 23.331 -11.474 1.00 80.75 712 LEU A O 1
ATOM 5563 N N . ALA A 1 713 ? 21.220 22.774 -9.299 1.00 82.12 713 ALA A N 1
ATOM 5564 C CA . ALA A 1 713 ? 20.190 23.734 -8.910 1.00 82.12 713 ALA A CA 1
ATOM 5565 C C . ALA A 1 713 ? 20.643 25.206 -9.012 1.00 82.12 713 ALA A C 1
ATOM 5567 O O . ALA A 1 713 ? 19.958 25.951 -9.714 1.00 82.12 713 ALA A O 1
ATOM 5568 N N . PRO A 1 714 ? 21.787 25.639 -8.438 1.00 84.31 714 PRO A N 1
ATOM 5569 C CA . PRO A 1 714 ? 22.273 27.008 -8.623 1.00 84.31 714 PRO A CA 1
ATOM 5570 C C . PRO A 1 714 ? 22.612 27.330 -10.081 1.00 84.31 714 PRO A C 1
ATOM 5572 O O . PRO A 1 714 ? 22.240 28.395 -10.568 1.00 84.31 714 PRO A O 1
ATOM 5575 N N . ARG A 1 715 ? 23.240 26.395 -10.815 1.00 87.62 715 ARG A N 1
ATOM 5576 C CA . ARG A 1 715 ? 23.529 26.581 -12.246 1.00 87.62 715 ARG A CA 1
ATOM 5577 C C . ARG A 1 715 ? 22.246 26.759 -13.072 1.00 87.62 715 ARG A C 1
ATOM 5579 O O . ARG A 1 715 ? 22.189 27.644 -13.921 1.00 87.62 715 ARG A O 1
ATOM 5586 N N . TRP A 1 716 ? 21.197 25.969 -12.815 1.00 85.31 716 TRP A N 1
ATOM 5587 C CA . TRP A 1 716 ? 19.905 26.138 -13.494 1.00 85.31 716 TRP A CA 1
ATOM 5588 C C . TRP A 1 716 ? 19.191 27.431 -13.094 1.00 85.31 716 TRP A C 1
ATOM 5590 O O . TRP A 1 716 ? 18.611 28.082 -13.957 1.00 85.31 716 TRP A O 1
ATOM 5600 N N . GLN A 1 717 ? 19.243 27.832 -11.821 1.00 84.44 717 GLN A N 1
ATOM 5601 C CA . GLN A 1 717 ? 18.673 29.102 -11.358 1.00 84.44 717 GLN A CA 1
ATOM 5602 C C . GLN A 1 717 ? 19.339 30.297 -12.061 1.00 84.44 717 GLN A C 1
ATOM 5604 O O . GLN A 1 717 ? 18.640 31.204 -12.510 1.00 84.44 717 GLN A O 1
ATOM 5609 N N . LEU A 1 718 ? 20.664 30.246 -12.230 1.00 84.44 718 LEU A N 1
ATOM 5610 C CA . LEU A 1 718 ? 21.454 31.265 -12.921 1.00 84.44 718 LEU A CA 1
ATOM 5611 C C . LEU A 1 718 ? 21.199 31.295 -14.438 1.00 84.44 718 LEU A C 1
ATOM 5613 O O . LEU A 1 718 ? 21.055 32.369 -15.009 1.00 84.44 718 LEU A O 1
ATOM 5617 N N . LEU A 1 719 ? 21.042 30.142 -15.098 1.00 82.06 719 LEU A N 1
ATOM 5618 C CA . LEU A 1 719 ? 20.605 30.117 -16.503 1.00 82.06 719 LEU A CA 1
ATOM 5619 C C . LEU A 1 719 ? 19.145 30.549 -16.673 1.00 82.06 719 LEU A C 1
ATOM 5621 O O . LEU A 1 719 ? 18.814 31.182 -17.667 1.00 82.06 719 LEU A O 1
ATOM 5625 N N . SER A 1 720 ? 18.269 30.256 -15.709 1.00 78.00 720 SER A N 1
ATOM 5626 C CA . SER A 1 720 ? 16.849 30.630 -15.775 1.00 78.00 720 SER A CA 1
ATOM 5627 C C . SER A 1 720 ? 16.637 32.143 -15.687 1.00 78.00 720 SER A C 1
ATOM 5629 O O . SER A 1 720 ? 15.743 32.668 -16.350 1.00 78.00 720 SER A O 1
ATOM 5631 N N . SER A 1 721 ? 17.444 32.867 -14.902 1.00 80.12 721 SER A N 1
ATOM 5632 C CA . SER A 1 721 ? 17.369 34.335 -14.849 1.00 80.12 721 SER A CA 1
ATOM 5633 C C . SER A 1 721 ? 17.845 34.995 -16.150 1.00 80.12 721 SER A C 1
ATOM 5635 O O . SER A 1 721 ? 17.296 36.025 -16.537 1.00 80.12 721 SER A O 1
ATOM 5637 N N . ILE A 1 722 ? 18.795 34.374 -16.858 1.00 76.75 722 ILE A N 1
ATOM 5638 C CA . ILE A 1 722 ? 19.328 34.832 -18.153 1.00 76.75 722 ILE A CA 1
ATOM 5639 C C . ILE A 1 722 ? 18.369 34.480 -19.303 1.00 76.75 722 ILE A C 1
ATOM 5641 O O . ILE A 1 722 ? 17.993 35.348 -20.092 1.00 76.75 722 ILE A O 1
ATOM 5645 N N . ALA A 1 723 ? 17.911 33.227 -19.373 1.00 65.94 723 ALA A N 1
ATOM 5646 C CA . ALA A 1 723 ? 17.067 32.709 -20.452 1.00 65.94 723 ALA A CA 1
ATOM 5647 C C . ALA A 1 723 ? 15.692 33.397 -20.536 1.00 65.94 723 ALA A C 1
ATOM 5649 O O . ALA A 1 723 ? 15.147 33.535 -21.627 1.00 65.94 723 ALA A O 1
ATOM 5650 N N . ASN A 1 724 ? 15.164 33.925 -19.424 1.00 63.53 724 ASN A N 1
ATOM 5651 C CA . ASN A 1 724 ? 13.960 34.773 -19.423 1.00 63.53 724 ASN A CA 1
ATOM 5652 C C . ASN A 1 724 ? 14.099 36.064 -20.264 1.00 63.53 724 ASN A C 1
ATOM 5654 O O . ASN A 1 724 ? 13.107 36.759 -20.476 1.00 63.53 724 ASN A O 1
ATOM 5658 N N . VAL A 1 725 ? 15.307 36.402 -20.726 1.00 55.19 725 VAL A N 1
ATOM 5659 C CA . VAL A 1 725 ? 15.600 37.575 -21.562 1.00 55.19 725 VAL A CA 1
ATOM 5660 C C . VAL A 1 725 ? 15.950 37.189 -23.010 1.00 55.19 725 VAL A C 1
ATOM 5662 O O . VAL A 1 725 ? 15.985 38.058 -23.875 1.00 55.19 725 VAL A O 1
ATOM 5665 N N . GLN A 1 726 ? 16.183 35.906 -23.312 1.00 54.66 726 GLN A N 1
ATOM 5666 C CA . GLN A 1 726 ? 16.630 35.444 -24.631 1.00 54.66 726 GLN A CA 1
ATOM 5667 C C . GLN A 1 726 ? 15.650 34.445 -25.256 1.00 54.66 726 GLN A C 1
ATOM 5669 O O . GLN A 1 726 ? 15.574 33.288 -24.857 1.00 54.66 726 GLN A O 1
ATOM 5674 N N . THR A 1 727 ? 14.964 34.865 -26.319 1.00 55.31 727 THR A N 1
ATOM 5675 C CA . THR A 1 727 ? 14.145 33.982 -27.172 1.00 55.31 727 THR A CA 1
ATOM 5676 C C . THR A 1 727 ? 14.960 33.195 -28.206 1.00 55.31 727 THR A C 1
ATOM 5678 O O . THR A 1 727 ? 14.409 32.312 -28.859 1.00 55.31 727 THR A O 1
ATOM 5681 N N . ALA A 1 728 ? 16.248 33.516 -28.381 1.00 47.59 728 ALA A N 1
ATOM 5682 C CA . ALA A 1 728 ? 17.079 33.022 -29.482 1.00 47.59 728 ALA A CA 1
ATOM 5683 C C . ALA A 1 728 ? 17.918 31.765 -29.165 1.00 47.59 728 ALA A C 1
ATOM 5685 O O . ALA A 1 728 ? 18.316 31.061 -30.092 1.00 47.59 728 ALA A O 1
ATOM 5686 N N . PHE A 1 729 ? 18.199 31.470 -27.891 1.00 57.84 729 PHE A N 1
ATOM 5687 C CA . PHE A 1 729 ? 19.031 30.319 -27.511 1.00 57.84 729 PHE A CA 1
ATOM 5688 C C . PHE A 1 729 ? 18.223 29.020 -27.432 1.00 57.84 729 PHE A C 1
ATOM 5690 O O . PHE A 1 729 ? 17.124 28.991 -26.871 1.00 57.84 729 PHE A O 1
ATOM 5697 N N . LYS A 1 730 ? 18.776 27.917 -27.952 1.00 66.38 730 LYS A N 1
ATOM 5698 C CA . LYS A 1 730 ? 18.139 26.599 -27.839 1.00 66.38 730 LYS A CA 1
ATOM 5699 C C . LYS A 1 730 ? 18.355 26.047 -26.433 1.00 66.38 730 LYS A C 1
ATOM 5701 O O . LYS A 1 730 ? 19.430 26.165 -25.848 1.00 66.38 730 LYS A O 1
ATOM 5706 N N . ALA A 1 731 ? 17.340 25.372 -25.895 1.00 66.38 731 ALA A N 1
ATOM 5707 C CA . ALA A 1 731 ? 17.436 24.750 -24.573 1.00 66.38 731 ALA A CA 1
ATOM 5708 C C . ALA A 1 731 ? 18.556 23.687 -24.491 1.00 66.38 731 ALA A C 1
ATOM 5710 O O . ALA A 1 731 ? 19.133 23.484 -23.429 1.00 66.38 731 ALA A O 1
ATOM 5711 N N . GLU A 1 732 ? 18.884 23.042 -25.611 1.00 66.88 732 GLU A N 1
ATOM 5712 C CA . GLU A 1 732 ? 19.901 21.987 -25.741 1.00 66.88 732 GLU A CA 1
ATOM 5713 C C . GLU A 1 732 ? 21.327 22.489 -25.426 1.00 66.88 732 GLU A C 1
ATOM 5715 O O . GLU A 1 732 ? 22.120 21.772 -24.803 1.00 66.88 732 GLU A O 1
ATOM 5720 N N . ASP A 1 733 ? 21.633 23.746 -25.765 1.00 71.19 733 ASP A N 1
ATOM 5721 C CA . ASP A 1 733 ? 22.934 24.372 -25.500 1.00 71.19 733 ASP A CA 1
ATOM 5722 C C . ASP A 1 733 ? 23.127 24.593 -23.992 1.00 71.19 733 ASP A C 1
ATOM 5724 O O . ASP A 1 733 ? 24.137 24.190 -23.411 1.00 71.19 733 ASP A O 1
ATOM 5728 N N . HIS A 1 734 ? 22.099 25.129 -23.322 1.00 76.12 734 HIS A N 1
ATOM 5729 C CA . HIS A 1 734 ? 22.067 25.308 -21.868 1.00 76.12 734 HIS A CA 1
ATOM 5730 C C . HIS A 1 734 ? 22.209 23.983 -21.102 1.00 76.12 734 HIS A C 1
ATOM 5732 O O . HIS A 1 734 ? 22.871 23.935 -20.065 1.00 76.12 734 HIS A O 1
ATOM 5738 N N . LEU A 1 735 ? 21.617 22.895 -21.604 1.00 78.38 735 LEU A N 1
ATOM 5739 C CA . LEU A 1 735 ? 21.722 21.565 -20.993 1.00 78.38 735 LEU A CA 1
ATOM 5740 C C . LEU A 1 735 ? 23.115 20.956 -21.164 1.00 78.38 735 LEU A C 1
ATOM 5742 O O . LEU A 1 735 ? 23.637 20.334 -20.238 1.00 78.38 735 LEU A O 1
ATOM 5746 N N . THR A 1 736 ? 23.747 21.190 -22.311 1.00 77.88 736 THR A N 1
ATOM 5747 C CA . THR A 1 736 ? 25.135 20.785 -22.554 1.00 77.88 736 THR A CA 1
ATOM 5748 C C . THR A 1 736 ? 26.098 21.575 -21.664 1.00 77.88 736 THR A C 1
ATOM 5750 O O . THR A 1 736 ? 26.949 20.970 -21.008 1.00 77.88 736 THR A O 1
ATOM 5753 N N . ALA A 1 737 ? 25.916 22.895 -21.546 1.00 78.56 737 ALA A N 1
ATOM 5754 C CA . ALA A 1 737 ? 26.683 23.760 -20.646 1.00 78.56 737 ALA A CA 1
ATOM 5755 C C . ALA A 1 737 ? 26.544 23.347 -19.165 1.00 78.56 737 ALA A C 1
ATOM 5757 O O . ALA A 1 737 ? 27.539 23.236 -18.447 1.00 78.56 737 ALA A O 1
ATOM 5758 N N . LEU A 1 738 ? 25.321 23.044 -18.711 1.00 80.31 738 LEU A N 1
ATOM 5759 C CA . LEU A 1 738 ? 25.051 22.524 -17.365 1.00 80.31 738 LEU A CA 1
ATOM 5760 C C . LEU A 1 738 ? 25.817 21.240 -17.051 1.00 80.31 738 LEU A C 1
ATOM 5762 O O . LEU A 1 738 ? 26.338 21.103 -15.943 1.00 80.31 738 LEU A O 1
ATOM 5766 N N . ALA A 1 739 ? 25.848 20.318 -18.013 1.00 74.06 739 ALA A N 1
ATOM 5767 C CA . ALA A 1 739 ? 26.404 18.984 -17.855 1.00 74.06 739 ALA A CA 1
ATOM 5768 C C . ALA A 1 739 ? 27.936 18.927 -17.939 1.00 74.06 739 ALA A C 1
ATOM 5770 O O . ALA A 1 739 ? 28.552 18.146 -17.216 1.00 74.06 739 ALA A O 1
ATOM 5771 N N . THR A 1 740 ? 28.545 19.719 -18.828 1.00 75.06 740 THR A N 1
ATOM 5772 C CA . THR A 1 740 ? 29.934 19.486 -19.271 1.00 75.06 740 THR A CA 1
ATOM 5773 C C . THR A 1 740 ? 30.955 20.507 -18.771 1.00 75.06 740 THR A C 1
ATOM 5775 O O . THR A 1 740 ? 32.132 20.167 -18.663 1.00 75.06 740 THR A O 1
ATOM 5778 N N . LEU A 1 741 ? 30.540 21.733 -18.440 1.00 81.62 741 LEU A N 1
ATOM 5779 C CA . LEU A 1 741 ? 31.462 22.799 -18.035 1.00 81.62 741 LEU A CA 1
ATOM 5780 C C . LEU A 1 741 ? 31.946 22.616 -16.589 1.00 81.62 741 LEU A C 1
ATOM 5782 O O . LEU A 1 741 ? 31.156 22.247 -15.706 1.00 81.62 741 LEU A O 1
ATOM 5786 N N . SER A 1 742 ? 33.215 22.938 -16.305 1.00 85.19 742 SER A N 1
ATOM 5787 C CA . SER A 1 742 ? 33.676 23.080 -14.917 1.00 85.19 742 SER A CA 1
ATOM 5788 C C . SER A 1 742 ? 32.985 24.272 -14.243 1.00 85.19 742 SER A C 1
ATOM 5790 O O . SER A 1 742 ? 32.258 25.027 -14.886 1.00 85.19 742 SER A O 1
ATOM 5792 N N . ASP A 1 743 ? 33.145 24.437 -12.928 1.00 84.44 743 ASP A N 1
ATOM 5793 C CA . ASP A 1 743 ? 32.517 25.577 -12.244 1.00 84.44 743 ASP A CA 1
ATOM 5794 C C . ASP A 1 743 ? 33.087 26.921 -12.720 1.00 84.44 743 ASP A C 1
ATOM 5796 O O . ASP A 1 743 ? 32.344 27.897 -12.749 1.00 84.44 743 ASP A O 1
ATOM 5800 N N . GLN A 1 744 ? 34.352 26.957 -13.160 1.00 86.06 744 GLN A N 1
ATOM 5801 C CA . GLN A 1 744 ? 34.950 28.154 -13.752 1.00 86.06 744 GLN A CA 1
ATOM 5802 C C . GLN A 1 744 ? 34.409 28.396 -15.164 1.00 86.06 744 GLN A C 1
ATOM 5804 O O . GLN A 1 744 ? 33.824 29.446 -15.400 1.00 86.06 744 GLN A O 1
ATOM 5809 N N . ASP A 1 745 ? 34.495 27.406 -16.066 1.00 86.88 745 ASP A N 1
ATOM 5810 C CA . ASP A 1 745 ? 34.030 27.582 -17.455 1.00 86.88 745 ASP A CA 1
ATOM 5811 C C . ASP A 1 745 ? 32.532 27.940 -17.509 1.00 86.88 745 ASP A C 1
ATOM 5813 O O . ASP A 1 745 ? 32.089 28.657 -18.401 1.00 86.88 745 ASP A O 1
ATOM 5817 N N . PHE A 1 746 ? 31.739 27.456 -16.543 1.00 86.12 746 PHE A N 1
ATOM 5818 C CA . PHE A 1 746 ? 30.322 27.793 -16.411 1.00 86.12 746 PHE A CA 1
ATOM 5819 C C . PHE A 1 746 ? 30.095 29.241 -15.946 1.00 86.12 746 PHE A C 1
ATOM 5821 O O . PHE A 1 746 ? 29.188 29.906 -16.446 1.00 86.12 746 PHE A O 1
ATOM 5828 N N . VAL A 1 747 ? 30.903 29.742 -15.004 1.00 86.00 747 VAL A N 1
ATOM 5829 C CA . VAL A 1 747 ? 30.870 31.152 -14.576 1.00 86.00 747 VAL A CA 1
ATOM 5830 C C . VAL A 1 747 ? 31.338 32.067 -15.706 1.00 86.00 747 VAL A C 1
ATOM 5832 O O . VAL A 1 747 ? 30.697 33.087 -15.953 1.00 86.00 747 VAL A O 1
ATOM 5835 N N . ASP A 1 748 ? 32.381 31.686 -16.440 1.00 86.19 748 ASP A N 1
ATOM 5836 C CA . ASP A 1 748 ? 32.900 32.451 -17.576 1.00 86.19 748 ASP A CA 1
ATOM 5837 C C . ASP A 1 748 ? 31.868 32.502 -18.717 1.00 86.19 748 ASP A C 1
ATOM 5839 O O . ASP A 1 748 ? 31.548 33.584 -19.211 1.00 86.19 748 ASP A O 1
ATOM 5843 N N . PHE A 1 749 ? 31.254 31.360 -19.061 1.00 85.19 749 PHE A N 1
ATOM 5844 C CA . PHE A 1 749 ? 30.129 31.262 -20.002 1.00 85.19 749 PHE A CA 1
ATOM 5845 C C . PHE A 1 749 ? 28.971 32.193 -19.610 1.00 85.19 749 PHE A C 1
ATOM 5847 O O . PHE A 1 749 ? 28.515 32.999 -20.422 1.00 85.19 749 PHE A O 1
ATOM 5854 N N . VAL A 1 750 ? 28.521 32.128 -18.351 1.00 83.62 750 VAL A N 1
ATOM 5855 C CA . VAL A 1 750 ? 27.456 33.002 -17.834 1.00 83.62 750 VAL A CA 1
ATOM 5856 C C . VAL A 1 750 ? 27.852 34.479 -17.898 1.00 83.62 750 VAL A C 1
ATOM 5858 O O . VAL A 1 750 ? 27.026 35.308 -18.275 1.00 83.62 750 VAL A O 1
ATOM 5861 N N . THR A 1 751 ? 29.097 34.814 -17.558 1.00 86.56 751 THR A N 1
ATOM 5862 C CA . THR A 1 751 ? 29.576 36.203 -17.525 1.00 86.56 751 THR A CA 1
ATOM 5863 C C . THR A 1 751 ? 29.608 36.794 -18.931 1.00 86.56 751 THR A C 1
ATOM 5865 O O . THR A 1 751 ? 29.002 37.837 -19.165 1.00 86.56 751 THR A O 1
ATOM 5868 N N . ILE A 1 752 ? 30.206 36.086 -19.895 1.00 84.25 752 ILE A N 1
ATOM 5869 C CA . ILE A 1 752 ? 30.286 36.512 -21.301 1.00 84.25 752 ILE A CA 1
ATOM 5870 C C . ILE A 1 752 ? 28.882 36.694 -21.899 1.00 84.25 752 ILE A C 1
ATOM 5872 O O . ILE A 1 752 ? 28.599 37.719 -22.522 1.00 84.25 752 ILE A O 1
ATOM 5876 N N . HIS A 1 753 ? 27.967 35.743 -21.679 1.00 77.12 753 HIS A N 1
ATOM 5877 C CA . HIS A 1 753 ? 26.595 35.868 -22.177 1.00 77.12 753 HIS A CA 1
ATOM 5878 C C . HIS A 1 753 ? 25.782 36.950 -21.447 1.00 77.12 753 HIS A C 1
ATOM 5880 O O . HIS A 1 753 ? 24.946 37.597 -22.078 1.00 77.12 753 HIS A O 1
ATOM 5886 N N . GLY A 1 754 ? 26.050 37.207 -20.163 1.00 79.75 754 GLY A N 1
ATOM 5887 C CA . GLY A 1 754 ? 25.459 38.311 -19.404 1.00 79.75 754 GLY A CA 1
ATOM 5888 C C . GLY A 1 754 ? 25.919 39.692 -19.885 1.00 79.75 754 GLY A C 1
ATOM 5889 O O . GLY A 1 754 ? 25.090 40.587 -20.054 1.00 79.75 754 GLY A O 1
ATOM 5890 N N . GLU A 1 755 ? 27.213 39.861 -20.173 1.00 79.88 755 GLU A N 1
ATOM 5891 C CA . GLU A 1 755 ? 27.779 41.102 -20.722 1.00 79.88 755 GLU A CA 1
ATOM 5892 C C . GLU A 1 755 ? 27.243 41.404 -22.130 1.00 79.88 755 GLU A C 1
ATOM 5894 O O . GLU A 1 755 ? 26.811 42.528 -22.394 1.00 79.88 755 GLU A O 1
ATOM 5899 N N . LEU A 1 756 ? 27.187 40.402 -23.017 1.00 75.00 756 LEU A N 1
ATOM 5900 C CA . LEU A 1 756 ? 26.602 40.538 -24.360 1.00 75.00 756 LEU A CA 1
ATOM 5901 C C . LEU A 1 756 ? 25.125 40.965 -24.316 1.00 75.00 756 LEU A C 1
ATOM 5903 O O . LEU A 1 756 ? 24.689 41.797 -25.107 1.00 75.00 756 LEU A O 1
ATOM 5907 N N . LEU A 1 757 ? 24.364 40.426 -23.364 1.00 70.25 757 LEU A N 1
ATOM 5908 C CA . LEU A 1 757 ? 22.940 40.703 -23.149 1.00 70.25 757 LEU A CA 1
ATOM 5909 C C . LEU A 1 757 ? 22.705 42.106 -22.548 1.00 70.25 757 LEU A C 1
ATOM 5911 O O . LEU A 1 757 ? 21.705 42.761 -22.853 1.00 70.25 757 LEU A O 1
ATOM 5915 N N . LEU A 1 758 ? 23.649 42.609 -21.747 1.00 73.19 758 LEU A N 1
ATOM 5916 C CA . LEU A 1 758 ? 23.716 44.019 -21.349 1.00 73.19 758 LEU A CA 1
ATOM 5917 C C . LEU A 1 758 ? 24.000 44.932 -22.553 1.00 73.19 758 LEU A C 1
ATOM 5919 O O . LEU A 1 758 ? 23.341 45.962 -22.707 1.00 73.19 758 LEU A O 1
ATOM 5923 N N . LEU A 1 759 ? 24.937 44.540 -23.422 1.00 72.12 759 LEU A N 1
ATOM 5924 C CA . LEU A 1 759 ? 25.306 45.291 -24.623 1.00 72.12 759 LEU A CA 1
ATOM 5925 C C . LEU A 1 759 ? 24.133 45.406 -25.612 1.00 72.12 759 LEU A C 1
ATOM 5927 O O . LEU A 1 759 ? 23.834 46.503 -26.076 1.00 72.12 759 LEU A O 1
ATOM 5931 N N . ASP A 1 760 ? 23.428 44.305 -25.877 1.00 71.94 760 ASP A N 1
ATOM 5932 C CA . ASP A 1 760 ? 22.269 44.257 -26.780 1.00 71.94 760 ASP A CA 1
ATOM 5933 C C . ASP A 1 760 ? 21.099 45.131 -26.290 1.00 71.94 760 ASP A C 1
ATOM 5935 O O . ASP A 1 760 ? 20.503 45.884 -27.064 1.00 71.94 760 ASP A O 1
ATOM 5939 N N . LYS A 1 761 ? 20.830 45.142 -24.976 1.00 70.81 761 LYS A N 1
ATOM 5940 C CA . LYS A 1 761 ? 19.859 46.071 -24.370 1.00 70.81 761 LYS A CA 1
ATOM 5941 C C . LYS A 1 761 ? 20.268 47.533 -24.527 1.00 70.81 761 LYS A C 1
ATOM 5943 O O . LYS A 1 761 ? 19.417 48.371 -24.819 1.00 70.81 761 LYS A O 1
ATOM 5948 N N . LEU A 1 762 ? 21.549 47.858 -24.336 1.00 72.62 762 LEU A N 1
ATOM 5949 C CA . LEU A 1 762 ? 22.058 49.220 -24.526 1.00 72.62 762 LEU A CA 1
ATOM 5950 C C . LEU A 1 762 ? 21.937 49.661 -25.992 1.00 72.62 762 LEU A C 1
ATOM 5952 O O . LEU A 1 762 ? 21.480 50.773 -26.254 1.00 72.62 762 LEU A O 1
ATOM 5956 N N . LEU A 1 763 ? 22.272 48.781 -26.939 1.00 71.19 763 LEU A N 1
ATOM 5957 C CA . LEU A 1 763 ? 22.141 49.034 -28.375 1.00 71.19 763 LEU A CA 1
ATOM 5958 C C . LEU A 1 763 ? 20.671 49.212 -28.784 1.00 71.19 763 LEU A C 1
ATOM 5960 O O . LEU A 1 763 ? 20.335 50.234 -29.385 1.00 71.19 763 LEU A O 1
ATOM 5964 N N . SER A 1 764 ? 19.786 48.299 -28.382 1.00 71.69 764 SER A N 1
ATOM 5965 C CA . SER A 1 764 ? 18.343 48.361 -28.660 1.00 71.69 764 SER A CA 1
ATOM 5966 C C . SER A 1 764 ? 17.692 49.638 -28.115 1.00 71.69 764 SER A C 1
ATOM 5968 O O . SER A 1 764 ? 16.981 50.333 -28.845 1.00 71.69 764 SER A O 1
ATOM 5970 N N . ASN A 1 765 ? 17.995 50.008 -26.866 1.00 66.56 765 ASN A N 1
ATOM 5971 C CA . ASN A 1 765 ? 17.503 51.251 -26.266 1.00 66.56 765 ASN A CA 1
ATOM 5972 C C . ASN A 1 765 ? 18.063 52.495 -26.979 1.00 66.56 765 ASN A C 1
ATOM 5974 O O . ASN A 1 765 ? 17.347 53.482 -27.139 1.00 66.56 765 ASN A O 1
ATOM 5978 N N . SER A 1 766 ? 19.319 52.455 -27.443 1.00 61.34 766 SER A N 1
ATOM 5979 C CA . SER A 1 766 ? 19.918 53.563 -28.201 1.00 61.34 766 SER A CA 1
ATOM 5980 C C . SER A 1 766 ? 19.294 53.742 -29.592 1.00 61.34 766 SER A C 1
ATOM 5982 O O . SER A 1 766 ? 19.095 54.871 -30.032 1.00 61.34 766 SER A O 1
ATOM 5984 N N . MET A 1 767 ? 18.903 52.644 -30.250 1.00 52.25 767 MET A N 1
ATOM 5985 C CA . MET A 1 767 ? 18.255 52.658 -31.567 1.00 52.25 767 MET A CA 1
ATOM 5986 C C . MET A 1 767 ? 16.814 53.178 -31.514 1.00 52.25 767 MET A C 1
ATOM 5988 O O . MET A 1 767 ? 16.378 53.865 -32.434 1.00 52.25 767 MET A O 1
ATOM 5992 N N . GLN A 1 768 ? 16.080 52.923 -30.426 1.00 52.81 768 GLN A N 1
ATOM 5993 C CA . GLN A 1 768 ? 14.751 53.518 -30.216 1.00 52.81 768 GLN A CA 1
ATOM 5994 C C . GLN A 1 768 ? 14.804 55.010 -29.829 1.00 52.81 768 GLN A C 1
ATOM 5996 O O . GLN A 1 768 ? 13.794 55.702 -29.933 1.00 52.81 768 GLN A O 1
ATOM 6001 N N . GLY A 1 769 ? 15.972 55.521 -29.423 1.00 53.62 769 GLY A N 1
ATOM 6002 C CA . GLY A 1 769 ? 16.211 56.919 -29.047 1.00 53.62 769 GLY A CA 1
ATOM 6003 C C . GLY A 1 769 ? 16.990 57.735 -30.085 1.00 53.62 769 GLY A C 1
ATOM 6004 O O . GLY A 1 769 ? 17.720 58.643 -29.702 1.00 53.62 769 GLY A O 1
ATOM 6005 N N . ALA A 1 770 ? 16.894 57.405 -31.378 1.00 44.34 770 ALA A N 1
ATOM 6006 C CA . ALA A 1 770 ? 17.789 57.900 -32.431 1.00 44.34 770 ALA A CA 1
ATOM 6007 C C . ALA A 1 770 ? 17.577 59.372 -32.882 1.00 44.34 770 ALA A C 1
ATOM 6009 O O . ALA A 1 770 ? 17.406 59.655 -34.069 1.00 44.34 770 ALA A O 1
ATOM 6010 N N . GLN A 1 771 ? 17.677 60.325 -31.952 1.00 45.69 771 GLN A N 1
ATOM 6011 C CA . GLN A 1 771 ? 18.171 61.680 -32.228 1.00 45.69 771 GLN A CA 1
ATOM 6012 C C . GLN A 1 771 ? 19.256 62.024 -31.192 1.00 45.69 771 GLN A C 1
ATOM 6014 O O . GLN A 1 771 ? 18.994 62.027 -29.996 1.00 45.69 771 GLN A O 1
ATOM 6019 N N . GLU A 1 772 ? 20.474 62.286 -31.681 1.00 50.09 772 GLU A N 1
ATOM 6020 C CA . GLU A 1 772 ? 21.703 62.576 -30.914 1.00 50.09 772 GLU A CA 1
ATOM 6021 C C . GLU A 1 772 ? 22.214 61.456 -29.974 1.00 50.09 772 GLU A C 1
ATOM 6023 O O . GLU A 1 772 ? 22.021 61.456 -28.758 1.00 50.09 772 GLU A O 1
ATOM 6028 N N . LEU A 1 773 ? 23.002 60.528 -30.537 1.00 46.56 773 LEU A N 1
ATOM 6029 C CA . LEU A 1 773 ? 23.837 59.609 -29.752 1.00 46.56 773 LEU A CA 1
ATOM 6030 C C . LEU A 1 773 ? 24.939 60.377 -29.004 1.00 46.56 773 LEU A C 1
ATOM 6032 O O . LEU A 1 773 ? 25.889 60.879 -29.605 1.00 46.56 773 LEU A O 1
ATOM 6036 N N . ASN A 1 774 ? 24.849 60.413 -27.674 1.00 53.06 774 ASN A N 1
ATOM 6037 C CA . ASN A 1 774 ? 25.852 61.039 -26.813 1.00 53.06 774 ASN A CA 1
ATOM 6038 C C . ASN A 1 774 ? 27.247 60.378 -27.001 1.00 53.06 774 ASN A C 1
ATOM 6040 O O . ASN A 1 774 ? 27.369 59.166 -26.783 1.00 53.06 774 ASN A O 1
ATOM 6044 N N . PRO A 1 775 ? 28.322 61.139 -27.310 1.00 50.06 775 PRO A N 1
ATOM 6045 C CA . PRO A 1 775 ? 29.679 60.603 -27.483 1.00 50.06 775 PRO A CA 1
ATOM 6046 C C . PRO A 1 775 ? 30.198 59.765 -26.304 1.00 50.06 775 PRO A C 1
ATOM 6048 O O . PRO A 1 775 ? 31.014 58.862 -26.492 1.00 50.06 775 PRO A O 1
ATOM 6051 N N . PHE A 1 776 ? 29.708 60.017 -25.086 1.00 47.47 776 PHE A N 1
ATOM 6052 C CA . PHE A 1 776 ? 30.072 59.240 -23.900 1.00 47.47 776 PHE A CA 1
ATOM 6053 C C . PHE A 1 776 ? 29.578 57.785 -23.976 1.00 47.47 776 PHE A C 1
ATOM 6055 O O . PHE A 1 776 ? 30.288 56.884 -23.533 1.00 47.47 776 PHE A O 1
ATOM 6062 N N . ALA A 1 777 ? 28.414 57.534 -24.589 1.00 48.72 777 ALA A N 1
ATOM 6063 C CA . ALA A 1 777 ? 27.892 56.183 -24.804 1.00 48.72 777 ALA A CA 1
ATOM 6064 C C . ALA A 1 777 ? 28.748 55.415 -25.824 1.00 48.72 777 ALA A C 1
ATOM 6066 O O . ALA A 1 777 ? 29.131 54.270 -25.577 1.00 48.72 777 ALA A O 1
ATOM 6067 N N . VAL A 1 778 ? 29.150 56.075 -26.917 1.00 53.38 778 VAL A N 1
ATOM 6068 C CA . VAL A 1 778 ? 30.082 55.514 -27.913 1.00 53.38 778 VAL A CA 1
ATOM 6069 C C . VAL A 1 778 ? 31.427 55.160 -27.259 1.00 53.38 778 VAL A C 1
ATOM 6071 O O . VAL A 1 778 ? 31.949 54.063 -27.455 1.00 53.38 778 VAL A O 1
ATOM 6074 N N . GLY A 1 779 ? 31.950 56.034 -26.390 1.00 56.97 779 GLY A N 1
ATOM 6075 C CA . GLY A 1 779 ? 33.180 55.811 -25.618 1.00 56.97 779 GLY A CA 1
ATOM 6076 C C . GLY A 1 779 ? 33.092 54.769 -24.486 1.00 56.97 779 GLY A C 1
ATOM 6077 O O . GLY A 1 779 ? 34.123 54.440 -23.882 1.00 56.97 779 GLY A O 1
ATOM 6078 N N . VAL A 1 780 ? 31.895 54.253 -24.184 1.00 54.16 780 VAL A N 1
ATOM 6079 C CA . VAL A 1 780 ? 31.658 53.102 -23.292 1.00 54.16 780 VAL A CA 1
ATOM 6080 C C . VAL A 1 780 ? 31.503 51.821 -24.113 1.00 54.16 780 VAL A C 1
ATOM 6082 O O . VAL A 1 780 ? 32.222 50.858 -23.851 1.00 54.16 780 VAL A O 1
ATOM 6085 N N . LEU A 1 781 ? 30.678 51.835 -25.168 1.00 48.88 781 LEU A N 1
ATOM 6086 C CA . LEU A 1 781 ? 30.518 50.715 -26.107 1.00 48.88 781 LEU A CA 1
ATOM 6087 C C . LEU A 1 781 ? 31.862 50.289 -26.722 1.00 48.88 781 LEU A C 1
ATOM 6089 O O . LEU A 1 781 ? 32.192 49.106 -26.719 1.00 48.88 781 LEU A O 1
ATOM 6093 N N . TRP A 1 782 ? 32.693 51.246 -27.149 1.00 56.66 782 TRP A N 1
ATOM 6094 C CA . TRP A 1 782 ? 34.046 50.976 -27.655 1.00 56.66 782 TRP A CA 1
ATOM 6095 C C . TRP A 1 782 ? 34.971 50.346 -26.600 1.00 56.66 782 TRP A C 1
ATOM 6097 O O . TRP A 1 782 ? 35.841 49.536 -26.923 1.00 56.66 782 TRP A O 1
ATOM 6107 N N . ARG A 1 783 ? 34.788 50.692 -25.319 1.00 55.62 783 ARG A N 1
ATOM 6108 C CA . ARG A 1 783 ? 35.606 50.172 -24.213 1.00 55.62 783 ARG A CA 1
ATOM 6109 C C . ARG A 1 783 ? 35.242 48.728 -23.882 1.00 55.62 783 ARG A C 1
ATOM 6111 O O . ARG A 1 783 ? 36.142 47.894 -23.820 1.00 55.62 783 ARG A O 1
ATOM 6118 N N . HIS A 1 784 ? 33.949 48.430 -23.762 1.00 49.19 784 HIS A N 1
ATOM 6119 C CA . HIS A 1 784 ? 33.470 47.064 -23.551 1.00 49.19 784 HIS A CA 1
ATOM 6120 C C . HIS A 1 784 ? 33.726 46.177 -24.772 1.00 49.19 784 HIS A C 1
ATOM 6122 O O . HIS A 1 784 ? 34.262 45.089 -24.606 1.00 49.19 784 HIS A O 1
ATOM 6128 N N . GLY A 1 785 ? 33.493 46.660 -25.998 1.00 53.38 785 GLY A N 1
ATOM 6129 C CA . GLY A 1 785 ? 33.856 45.930 -27.219 1.00 53.38 785 GLY A CA 1
ATOM 6130 C C . GLY A 1 785 ? 35.349 45.576 -27.279 1.00 53.38 785 GLY A C 1
ATOM 6131 O O . GLY A 1 785 ? 35.708 44.454 -27.632 1.00 53.38 785 GLY A O 1
ATOM 6132 N N . LYS A 1 786 ? 36.234 46.485 -26.838 1.00 52.16 786 LYS A N 1
ATOM 6133 C CA . LYS A 1 786 ? 37.673 46.202 -26.720 1.00 52.16 786 LYS A CA 1
ATOM 6134 C C . LYS A 1 786 ? 37.999 45.188 -25.615 1.00 52.16 786 LYS A C 1
ATOM 6136 O O . LYS A 1 786 ? 38.870 44.346 -25.824 1.00 52.16 786 LYS A O 1
ATOM 6141 N N . GLN A 1 787 ? 37.330 45.241 -24.460 1.00 50.06 787 GLN A N 1
ATOM 6142 C CA . GLN A 1 787 ? 37.492 44.224 -23.410 1.00 50.06 787 GLN A CA 1
ATOM 6143 C C . GLN A 1 787 ? 37.038 42.844 -23.902 1.00 50.06 787 GLN A C 1
ATOM 6145 O O . GLN A 1 787 ? 37.787 41.883 -23.758 1.00 50.06 787 GLN A O 1
ATOM 6150 N N . LEU A 1 788 ? 35.885 42.764 -24.567 1.00 45.38 788 LEU A N 1
ATOM 6151 C CA . LEU A 1 788 ? 35.289 41.517 -25.047 1.00 45.38 788 LEU A CA 1
ATOM 6152 C C . LEU A 1 788 ? 36.111 40.883 -26.188 1.00 45.38 788 LEU A C 1
ATOM 6154 O O . LEU A 1 788 ? 36.347 39.678 -26.195 1.00 45.38 788 LEU A O 1
ATOM 6158 N N . ALA A 1 789 ? 36.680 41.696 -27.086 1.00 47.94 789 ALA A N 1
ATOM 6159 C CA . ALA A 1 789 ? 37.668 41.234 -28.069 1.00 47.94 789 ALA A CA 1
ATOM 6160 C C . ALA A 1 789 ? 38.994 40.758 -27.430 1.00 47.94 789 ALA A C 1
ATOM 6162 O O . ALA A 1 789 ? 39.706 39.940 -28.017 1.00 47.94 789 ALA A O 1
ATOM 6163 N N . THR A 1 790 ? 39.329 41.247 -26.229 1.00 52.25 790 THR A N 1
ATOM 6164 C CA . THR A 1 790 ? 40.519 40.815 -25.477 1.00 52.25 790 THR A CA 1
ATOM 6165 C C . THR A 1 790 ? 40.259 39.501 -24.732 1.00 52.25 790 THR A C 1
ATOM 6167 O O . THR A 1 790 ? 41.095 38.604 -24.803 1.00 52.25 790 THR A O 1
ATOM 6170 N N . SER A 1 791 ? 39.100 39.335 -24.080 1.00 45.25 791 SER A N 1
ATOM 6171 C CA . SER A 1 791 ? 38.724 38.077 -23.409 1.00 45.25 791 SER A CA 1
ATOM 6172 C C . SER A 1 791 ? 38.472 36.932 -24.397 1.00 45.25 791 SER A C 1
ATOM 6174 O O . SER A 1 791 ? 38.843 35.798 -24.112 1.00 45.25 791 SER A O 1
ATOM 6176 N N . CYS A 1 792 ? 37.965 37.226 -25.599 1.00 41.84 792 CYS A N 1
ATOM 6177 C CA . CYS A 1 792 ? 37.866 36.253 -26.695 1.00 41.84 792 CYS A CA 1
ATOM 6178 C C . CYS A 1 792 ? 39.215 35.940 -27.385 1.00 41.84 792 CYS A C 1
ATOM 6180 O O . CYS A 1 792 ? 39.244 35.164 -28.337 1.00 41.84 792 CYS A O 1
ATOM 6182 N N . GLY A 1 793 ? 40.333 36.542 -26.954 1.00 44.97 793 GLY A N 1
ATOM 6183 C CA . GLY A 1 793 ? 41.675 36.248 -27.476 1.00 44.97 793 GLY A CA 1
ATOM 6184 C C . GLY A 1 793 ? 41.965 36.749 -28.899 1.00 44.97 793 GLY A C 1
ATOM 6185 O O . GLY A 1 793 ? 42.964 36.352 -29.490 1.00 44.97 793 GLY A O 1
ATOM 6186 N N . ILE A 1 794 ? 41.125 37.629 -29.455 1.00 45.47 794 ILE A N 1
ATOM 6187 C CA . ILE A 1 794 ? 41.201 38.092 -30.857 1.00 45.47 794 ILE A CA 1
ATOM 6188 C C . ILE A 1 794 ? 42.330 39.130 -31.060 1.00 45.47 794 ILE A C 1
ATOM 6190 O O . ILE A 1 794 ? 42.748 39.403 -32.183 1.00 45.47 794 ILE A O 1
ATOM 6194 N N . ALA A 1 795 ? 42.843 39.717 -29.975 1.00 39.12 795 ALA A N 1
ATOM 6195 C CA . ALA A 1 795 ? 43.674 40.921 -30.008 1.00 39.12 795 ALA A CA 1
ATOM 6196 C C . ALA A 1 795 ? 45.209 40.718 -30.088 1.00 39.12 795 ALA A C 1
ATOM 6198 O O . ALA A 1 795 ? 45.914 41.725 -30.159 1.00 39.12 795 ALA A O 1
ATOM 6199 N N . ASP A 1 796 ? 45.749 39.488 -30.077 1.00 34.88 796 ASP A N 1
ATOM 6200 C CA . ASP A 1 796 ? 47.211 39.253 -30.077 1.00 34.88 796 ASP A CA 1
ATOM 6201 C C . ASP A 1 796 ? 47.661 38.112 -31.018 1.00 34.88 796 ASP A C 1
ATOM 6203 O O . ASP A 1 796 ? 47.270 36.951 -30.888 1.00 34.88 796 ASP A O 1
ATOM 6207 N N . ASN A 1 797 ? 48.539 38.445 -31.968 1.00 35.00 797 ASN A N 1
ATOM 6208 C CA . ASN A 1 797 ? 49.015 37.568 -33.044 1.00 35.00 797 ASN A CA 1
ATOM 6209 C C . ASN A 1 797 ? 50.208 36.675 -32.622 1.00 35.00 797 ASN A C 1
ATOM 6211 O O . ASN A 1 797 ? 51.222 36.617 -33.323 1.00 35.00 797 ASN A O 1
ATOM 6215 N N . SER A 1 798 ? 50.131 35.973 -31.480 1.00 38.53 798 SER A N 1
ATOM 6216 C CA . SER A 1 798 ? 51.273 35.161 -31.002 1.00 38.53 798 SER A CA 1
ATOM 6217 C C . SER A 1 798 ? 50.980 33.903 -30.147 1.00 38.53 798 SER A C 1
ATOM 6219 O O . SER A 1 798 ? 51.804 33.498 -29.325 1.00 38.53 798 SER A O 1
ATOM 6221 N N . ILE A 1 799 ? 49.874 33.179 -30.375 1.00 31.81 799 ILE A N 1
ATOM 6222 C CA . ILE A 1 799 ? 49.579 31.934 -29.626 1.00 31.81 799 ILE A CA 1
ATOM 6223 C C . ILE A 1 799 ? 50.256 30.688 -30.239 1.00 31.81 799 ILE A C 1
ATOM 6225 O O . ILE A 1 799 ? 49.813 30.135 -31.246 1.00 31.81 799 ILE A O 1
ATOM 6229 N N . ARG A 1 800 ? 51.290 30.158 -29.565 1.00 32.41 800 ARG A N 1
ATOM 6230 C CA . ARG A 1 800 ? 51.783 28.779 -29.779 1.00 32.41 800 ARG A CA 1
ATOM 6231 C C . ARG A 1 800 ? 50.931 27.776 -28.995 1.00 32.41 800 ARG A C 1
ATOM 6233 O O . ARG A 1 800 ? 51.095 27.637 -27.784 1.00 32.41 800 ARG A O 1
ATOM 6240 N N . LEU A 1 801 ? 50.081 27.021 -29.690 1.00 29.53 801 LEU A N 1
ATOM 6241 C CA . LEU A 1 801 ? 49.314 25.920 -29.095 1.00 29.53 801 LEU A CA 1
ATOM 6242 C C . LEU A 1 801 ? 50.232 24.793 -28.582 1.00 29.53 801 LEU A C 1
ATOM 6244 O O . LEU A 1 801 ? 51.116 24.321 -29.300 1.00 29.53 801 LEU A O 1
ATOM 6248 N N . LYS A 1 802 ? 49.978 24.306 -27.359 1.00 32.56 802 LYS A N 1
ATOM 6249 C CA . LYS A 1 802 ? 50.490 23.008 -26.881 1.00 32.56 802 LYS A CA 1
ATOM 6250 C C . LYS A 1 802 ? 49.560 21.874 -27.351 1.00 32.56 802 LYS A C 1
ATOM 6252 O O . LYS A 1 802 ? 48.350 22.084 -27.422 1.00 32.56 802 LYS A O 1
ATOM 6257 N N . PRO A 1 803 ? 50.079 20.671 -27.653 1.00 29.31 803 PRO A N 1
ATOM 6258 C CA . PRO A 1 803 ? 49.255 19.558 -28.115 1.00 29.31 803 PRO A CA 1
ATOM 6259 C C . PRO A 1 803 ? 48.527 18.860 -26.953 1.00 29.31 803 PRO A C 1
ATOM 6261 O O . PRO A 1 803 ? 49.172 18.336 -26.049 1.00 29.31 803 PRO A O 1
ATOM 6264 N N . GLY A 1 804 ? 47.192 18.796 -27.018 1.00 37.66 804 GLY A N 1
ATOM 6265 C CA . GLY A 1 804 ? 46.370 17.973 -26.118 1.00 37.66 804 GLY A CA 1
ATOM 6266 C C . GLY A 1 804 ? 45.045 18.620 -25.711 1.00 37.66 804 GLY A C 1
ATOM 6267 O O . GLY A 1 804 ? 44.946 19.143 -24.609 1.00 37.66 804 GLY A O 1
ATOM 6268 N N . GLY A 1 805 ? 44.023 18.577 -26.578 1.00 36.16 805 GLY A N 1
ATOM 6269 C CA . GLY A 1 805 ? 42.698 19.127 -26.238 1.00 36.16 805 GLY A CA 1
ATOM 6270 C C . GLY A 1 805 ? 41.762 19.432 -27.413 1.00 36.16 805 GLY A C 1
ATOM 6271 O O . GLY A 1 805 ? 41.113 20.470 -27.413 1.00 36.16 805 GLY A O 1
ATOM 6272 N N . THR A 1 806 ? 41.690 18.584 -28.446 1.00 45.50 806 THR A N 1
ATOM 6273 C CA . THR A 1 806 ? 40.940 18.900 -29.681 1.00 45.50 806 THR A CA 1
ATOM 6274 C C . THR A 1 806 ? 39.977 17.797 -30.124 1.00 45.50 806 THR A C 1
ATOM 6276 O O . THR A 1 806 ? 40.354 16.853 -30.820 1.00 45.50 806 THR A O 1
ATOM 6279 N N . ARG A 1 807 ? 38.687 17.975 -29.794 1.00 35.06 807 ARG A N 1
ATOM 6280 C CA . ARG A 1 807 ? 37.574 17.437 -30.605 1.00 35.06 807 ARG A CA 1
ATOM 6281 C C . ARG A 1 807 ? 36.235 18.165 -30.401 1.00 35.06 807 ARG A C 1
ATOM 6283 O O . ARG A 1 807 ? 35.578 18.442 -31.394 1.00 35.06 807 ARG A O 1
ATOM 6290 N N . ALA A 1 808 ? 35.879 18.541 -29.168 1.00 34.62 808 ALA A N 1
ATOM 6291 C CA . ALA A 1 808 ? 34.644 19.287 -28.877 1.00 34.62 808 ALA A CA 1
ATOM 6292 C C . ALA A 1 808 ? 34.725 20.763 -29.319 1.00 34.62 808 ALA A C 1
ATOM 6294 O O . ALA A 1 808 ? 34.010 21.170 -30.230 1.00 34.62 808 ALA A O 1
ATOM 6295 N N . ALA A 1 809 ? 35.671 21.531 -28.761 1.00 35.31 809 ALA A N 1
ATOM 6296 C CA . ALA A 1 809 ? 35.833 22.967 -29.032 1.00 35.31 809 ALA A CA 1
ATOM 6297 C C . ALA A 1 809 ? 36.034 23.326 -30.519 1.00 35.31 809 ALA A C 1
ATOM 6299 O O . ALA A 1 809 ? 35.751 24.449 -30.921 1.00 35.31 809 ALA A O 1
ATOM 6300 N N . ARG A 1 810 ? 36.492 22.378 -31.352 1.00 35.66 810 ARG A N 1
ATOM 6301 C CA . ARG A 1 810 ? 36.692 22.623 -32.786 1.00 35.66 810 ARG A CA 1
ATOM 6302 C C . ARG A 1 810 ? 35.368 22.771 -33.542 1.00 35.66 810 ARG A C 1
ATOM 6304 O O . ARG A 1 810 ? 35.234 23.713 -34.303 1.00 35.66 810 ARG A O 1
ATOM 6311 N N . ARG A 1 811 ? 34.365 21.931 -33.248 1.00 34.91 811 ARG A N 1
ATOM 6312 C CA . ARG A 1 811 ? 33.022 22.058 -33.851 1.00 34.91 811 ARG A CA 1
ATOM 6313 C C . ARG A 1 811 ? 32.327 23.368 -33.480 1.00 34.91 811 ARG A C 1
ATOM 6315 O O . ARG A 1 811 ? 31.647 23.939 -34.313 1.00 34.91 811 ARG A O 1
ATOM 6322 N N . ILE A 1 812 ? 32.528 23.855 -32.254 1.00 39.31 812 ILE A N 1
ATOM 6323 C CA . ILE A 1 812 ? 31.917 25.112 -31.790 1.00 39.31 812 ILE A CA 1
ATOM 6324 C C . ILE A 1 812 ? 32.496 26.323 -32.543 1.00 39.31 812 ILE A C 1
ATOM 6326 O O . ILE A 1 812 ? 31.771 27.275 -32.809 1.00 39.31 812 ILE A O 1
ATOM 6330 N N . LEU A 1 813 ? 33.779 26.281 -32.916 1.00 38.88 813 LEU A N 1
ATOM 6331 C CA . LEU A 1 813 ? 34.415 27.331 -33.718 1.00 38.88 813 LEU A CA 1
ATOM 6332 C C . LEU A 1 813 ? 34.087 27.212 -35.214 1.00 38.88 813 LEU A C 1
ATOM 6334 O O . LEU A 1 813 ? 33.826 28.232 -35.848 1.00 38.88 813 LEU A O 1
ATOM 6338 N N . ASP A 1 814 ? 34.075 25.992 -35.761 1.00 38.62 814 ASP A N 1
ATOM 6339 C CA . ASP A 1 814 ? 33.899 25.743 -37.199 1.00 38.62 814 ASP A CA 1
ATOM 6340 C C . ASP A 1 814 ? 32.454 26.025 -37.706 1.00 38.62 814 ASP A C 1
ATOM 6342 O O . ASP A 1 814 ? 32.294 26.316 -38.889 1.00 38.62 814 ASP A O 1
ATOM 6346 N N . ASP A 1 815 ? 31.423 25.991 -36.840 1.00 37.78 815 ASP A N 1
ATOM 6347 C CA . ASP A 1 815 ? 29.992 26.193 -37.190 1.00 37.78 815 ASP A CA 1
ATOM 6348 C C . ASP A 1 815 ? 29.403 27.574 -36.768 1.00 37.78 815 ASP A C 1
ATOM 6350 O O . ASP A 1 815 ? 28.187 27.768 -36.810 1.00 37.78 815 ASP A O 1
ATOM 6354 N N . SER A 1 816 ? 30.208 28.549 -36.312 1.00 38.81 816 SER A N 1
ATOM 6355 C CA . SER A 1 816 ? 29.667 29.771 -35.670 1.00 38.81 816 SER A CA 1
ATOM 6356 C C . SER A 1 816 ? 29.506 31.009 -36.581 1.00 38.81 816 SER A C 1
ATOM 6358 O O . SER A 1 816 ? 30.456 31.744 -36.860 1.00 38.81 816 SER A O 1
ATOM 6360 N N . ASP A 1 817 ? 28.251 31.355 -36.907 1.00 38.25 817 ASP A N 1
ATOM 6361 C CA . ASP A 1 817 ? 27.865 32.651 -37.514 1.00 38.25 817 ASP A CA 1
ATOM 6362 C C . ASP A 1 817 ? 28.295 33.873 -36.673 1.00 38.25 817 ASP A C 1
ATOM 6364 O O . ASP A 1 817 ? 28.373 34.995 -37.174 1.00 38.25 817 ASP A O 1
ATOM 6368 N N . ILE A 1 818 ? 28.616 33.659 -35.392 1.00 40.72 818 ILE A N 1
ATOM 6369 C CA . ILE A 1 818 ? 29.056 34.668 -34.417 1.00 40.72 818 ILE A CA 1
ATOM 6370 C C . ILE A 1 818 ? 30.254 35.475 -34.941 1.00 40.72 818 ILE A C 1
ATOM 6372 O O . ILE A 1 818 ? 30.271 36.700 -34.813 1.00 40.72 818 ILE A O 1
ATOM 6376 N N . CYS A 1 819 ? 31.232 34.824 -35.585 1.00 37.62 819 CYS A N 1
ATOM 6377 C CA . CYS A 1 819 ? 32.376 35.523 -36.176 1.00 37.62 819 CYS A CA 1
ATOM 6378 C C . CYS A 1 819 ? 31.969 36.424 -37.353 1.00 37.62 819 CYS A C 1
ATOM 6380 O O . CYS A 1 819 ? 32.513 37.520 -37.497 1.00 37.62 819 CYS A O 1
ATOM 6382 N N . CYS A 1 820 ? 30.988 36.008 -38.160 1.00 38.00 820 CYS A N 1
ATOM 6383 C CA . CYS A 1 820 ? 30.449 36.835 -39.238 1.00 38.00 820 CYS A CA 1
ATOM 6384 C C . CYS A 1 820 ? 29.649 38.020 -38.681 1.00 38.00 820 CYS A C 1
ATOM 6386 O O . CYS A 1 820 ? 29.858 39.145 -39.126 1.00 38.00 820 CYS A O 1
ATOM 6388 N N . TYR A 1 821 ? 28.809 37.794 -37.667 1.00 39.16 821 TYR A N 1
ATOM 6389 C CA . TYR A 1 821 ? 27.978 38.830 -37.043 1.00 39.16 821 TYR A CA 1
ATOM 6390 C C . TYR A 1 821 ? 28.817 39.911 -36.340 1.00 39.16 821 TYR A C 1
ATOM 6392 O O . TYR A 1 821 ? 28.533 41.106 -36.450 1.00 39.16 821 TYR A O 1
ATOM 6400 N N . ALA A 1 822 ? 29.898 39.508 -35.663 1.00 41.34 822 ALA A N 1
ATOM 6401 C CA . ALA A 1 822 ? 30.873 40.433 -35.092 1.00 41.34 822 ALA A CA 1
ATOM 6402 C C . ALA A 1 822 ? 31.588 41.247 -36.187 1.00 41.34 822 ALA A C 1
ATOM 6404 O O . ALA A 1 822 ? 31.707 42.467 -36.066 1.00 41.34 822 ALA A O 1
ATOM 6405 N N . ALA A 1 823 ? 32.005 40.598 -37.281 1.00 39.84 823 ALA A N 1
ATOM 6406 C CA . ALA A 1 823 ? 32.667 41.265 -38.398 1.00 39.84 823 ALA A CA 1
ATOM 6407 C C . ALA A 1 823 ? 31.750 42.266 -39.125 1.00 39.84 823 ALA A C 1
ATOM 6409 O O . ALA A 1 823 ? 32.185 43.383 -39.401 1.00 39.84 823 ALA A O 1
ATOM 6410 N N . THR A 1 824 ? 30.481 41.929 -39.392 1.00 42.22 824 THR A N 1
ATOM 6411 C CA . THR A 1 824 ? 29.520 42.865 -40.004 1.00 42.22 824 THR A CA 1
ATOM 6412 C C . THR A 1 824 ? 29.182 44.015 -39.066 1.00 42.22 824 THR A C 1
ATOM 6414 O O . THR A 1 824 ? 29.243 45.168 -39.484 1.00 42.22 824 THR A O 1
ATOM 6417 N N . SER A 1 825 ? 28.932 43.744 -37.780 1.00 47.44 825 SER A N 1
ATOM 6418 C CA . SER A 1 825 ? 28.668 44.801 -36.797 1.00 47.44 825 SER A CA 1
ATOM 6419 C C . SER A 1 825 ? 29.860 45.751 -36.634 1.00 47.44 825 SER A C 1
ATOM 6421 O O . SER A 1 825 ? 29.662 46.952 -36.452 1.00 47.44 825 SER A O 1
ATOM 6423 N N . GLN A 1 826 ? 31.097 45.252 -36.738 1.00 43.25 826 GLN A N 1
ATOM 6424 C CA . GLN A 1 826 ? 32.299 46.086 -36.741 1.00 43.25 826 GLN A CA 1
ATOM 6425 C C . GLN A 1 826 ? 32.456 46.868 -38.058 1.00 43.25 826 GLN A C 1
ATOM 6427 O O . GLN A 1 826 ? 32.875 48.028 -38.030 1.00 43.25 826 GLN A O 1
ATOM 6432 N N . LEU A 1 827 ? 32.086 46.282 -39.202 1.00 45.22 827 LEU A N 1
ATOM 6433 C CA . LEU A 1 827 ? 32.120 46.948 -40.507 1.00 45.22 827 LEU A CA 1
ATOM 6434 C C . LEU A 1 827 ? 31.121 48.113 -40.573 1.00 45.22 827 LEU A C 1
ATOM 6436 O O . LEU A 1 827 ? 31.475 49.204 -41.016 1.00 45.22 827 LEU A O 1
ATOM 6440 N N . ASP A 1 828 ? 29.897 47.906 -40.087 1.00 45.81 828 ASP A N 1
ATOM 6441 C CA . ASP A 1 828 ? 28.842 48.921 -40.108 1.00 45.81 828 ASP A CA 1
ATOM 6442 C C . ASP A 1 828 ? 29.034 49.988 -39.018 1.00 45.81 828 ASP A C 1
ATOM 6444 O O . ASP A 1 828 ? 28.811 51.169 -39.284 1.00 45.81 828 ASP A O 1
ATOM 6448 N N . ALA A 1 829 ? 29.590 49.639 -37.850 1.00 44.88 829 ALA A N 1
ATOM 6449 C CA . ALA A 1 829 ? 30.094 50.638 -36.902 1.00 44.88 829 ALA A CA 1
ATOM 6450 C C . ALA A 1 829 ? 31.216 51.498 -37.520 1.00 44.88 829 ALA A C 1
ATOM 6452 O O . ALA A 1 829 ? 31.247 52.714 -37.332 1.00 44.88 829 ALA A O 1
ATOM 6453 N N . THR A 1 830 ? 32.109 50.892 -38.311 1.00 45.97 830 THR A N 1
ATOM 6454 C CA . THR A 1 830 ? 33.164 51.625 -39.031 1.00 45.97 830 THR A CA 1
ATOM 6455 C C . THR A 1 830 ? 32.575 52.521 -40.128 1.00 45.97 830 THR A C 1
ATOM 6457 O O . THR A 1 830 ? 32.990 53.672 -40.250 1.00 45.97 830 THR A O 1
ATOM 6460 N N . ARG A 1 831 ? 31.559 52.060 -40.877 1.00 44.72 831 ARG A N 1
ATOM 6461 C CA . ARG A 1 831 ? 30.800 52.902 -41.824 1.00 44.72 831 ARG A CA 1
ATOM 6462 C C . ARG A 1 831 ? 30.152 54.097 -41.137 1.00 44.72 831 ARG A C 1
ATOM 6464 O O . ARG A 1 831 ? 30.282 55.203 -41.650 1.00 44.72 831 ARG A O 1
ATOM 6471 N N . ALA A 1 832 ? 29.491 53.890 -39.999 1.00 43.22 832 ALA A N 1
ATOM 6472 C CA . ALA A 1 832 ? 28.848 54.963 -39.249 1.00 43.22 832 ALA A CA 1
ATOM 6473 C C . ALA A 1 832 ? 29.868 56.022 -38.799 1.00 43.22 832 ALA A C 1
ATOM 6475 O O . ALA A 1 832 ? 29.626 57.213 -38.965 1.00 43.22 832 ALA A O 1
ATOM 6476 N N . VAL A 1 833 ? 31.047 55.609 -38.317 1.00 43.97 833 VAL A N 1
ATOM 6477 C CA . VAL A 1 833 ? 32.141 56.536 -37.971 1.00 43.97 833 VAL A CA 1
ATOM 6478 C C . VAL A 1 833 ? 32.667 57.290 -39.200 1.00 43.97 833 VAL A C 1
ATOM 6480 O O . VAL A 1 833 ? 32.903 58.492 -39.110 1.00 43.97 833 VAL A O 1
ATOM 6483 N N . VAL A 1 834 ? 32.804 56.634 -40.358 1.00 46.22 834 VAL A N 1
ATOM 6484 C CA . VAL A 1 834 ? 33.216 57.296 -41.612 1.00 46.22 834 VAL A CA 1
ATOM 6485 C C . VAL A 1 834 ? 32.158 58.294 -42.103 1.00 46.22 834 VAL A C 1
ATOM 6487 O O . VAL A 1 834 ? 32.514 59.407 -42.469 1.00 46.22 834 VAL A O 1
ATOM 6490 N N . GLN A 1 835 ? 30.866 57.956 -42.042 1.00 42.81 835 GLN A N 1
ATOM 6491 C CA . GLN A 1 835 ? 29.768 58.865 -42.415 1.00 42.81 835 GLN A CA 1
ATOM 6492 C C . GLN A 1 835 ? 29.543 60.012 -41.416 1.00 42.81 835 GLN A C 1
ATOM 6494 O O . GLN A 1 835 ? 28.941 61.017 -41.775 1.00 42.81 835 GLN A O 1
ATOM 6499 N N . LEU A 1 836 ? 30.023 59.883 -40.175 1.00 40.25 836 LEU A N 1
ATOM 6500 C CA . LEU A 1 836 ? 30.016 60.946 -39.160 1.00 40.25 836 LEU A CA 1
ATOM 6501 C C . LEU A 1 836 ? 31.304 61.793 -39.161 1.00 40.25 836 LEU A C 1
ATOM 6503 O O . LEU A 1 836 ? 31.443 62.691 -38.332 1.00 40.25 836 LEU A O 1
ATOM 6507 N N . THR A 1 837 ? 32.254 61.511 -40.060 1.00 38.72 837 THR A N 1
ATOM 6508 C CA . THR A 1 837 ? 33.513 62.266 -40.214 1.00 38.72 837 THR A CA 1
ATOM 6509 C C . THR A 1 837 ? 33.715 62.840 -41.625 1.00 38.72 837 THR A C 1
ATOM 6511 O O . THR A 1 837 ? 34.794 63.355 -41.924 1.00 38.72 837 THR A O 1
ATOM 6514 N N . SER A 1 838 ? 32.666 62.802 -42.459 1.00 34.84 838 SER A N 1
ATOM 6515 C CA . SER A 1 838 ? 32.572 63.404 -43.799 1.00 34.84 838 SER A CA 1
ATOM 6516 C C . SER A 1 838 ? 31.471 64.459 -43.871 1.00 34.84 838 SER A C 1
ATOM 6518 O O . SER A 1 838 ? 31.785 65.596 -44.278 1.00 34.84 838 SER A O 1
#